Protein 1ZNM (pdb70)

Secondary structure (DSSP, 8-state):
------------SHHHHHHHHHHHH-

GO terms:
  GO:0000981 DNA-binding transcription factor activity, RNA polymerase II-specific (F, IDA)
  GO:0006357 regulation of transcription by RNA polymerase II (P, IDA)
  GO:0005634 nucleus (C, IMP)
  GO:0010629 negative regulation of gene expression (P, IMP)
  GO:1990837 sequence-specific double-stranded DNA binding (F, IDA)
  GO:0000976 transcription cis-regulatory region binding (F, IDA)
  GO:0003677 DNA binding (F, IDA)
  GO:0003723 RNA binding (F, IDA)
  GO:0000122 negative regulation of transcription by RNA polymerase II (P, IDA)
  GO:0005634 nucleus (C, IDA)
  GO:0000400 four-way junction DNA binding (F, IDA)
  GO:0031011 Ino80 complex (C, IDA)
  GO:0016363 nuclear matrix (C, EXP)
  GO:0034644 cellular response to UV (P, IMP)
  GO:0010225 response to UV-C (P, IMP)
  GO:0006974 DNA damage response (P, IMP)
  GO:0000724 double-strand break repair via homologous recombination (P, IMP)
  GO:0005515 protein binding (F, IPI)
  GO:0000987 cis-regulatory region sequence-specific DNA binding (F, IMP)
  GO:0046332 SMAD binding (F, IMP)

Organism: Homo sapiens (NCBI:txid9606)

Solvent-accessible surface area: 2403 Å² total

Foldseek 3Di:
DWADQVCRGGADDVVSVCVPCVVVVD

InterPro domains:
  IPR013087 Zinc finger C2H2-type [PF00096] (298-320)
  IPR013087 Zinc finger C2H2-type [PF00096] (325-347)
  IPR013087 Zinc finger C2H2-type [PF00096] (353-377)
  IPR013087 Zinc finger C2H2-type [PF00096] (383-407)
  IPR013087 Zinc finger C2H2-type [PS00028] (327-347)
  IPR013087 Zinc finger C2H2-type [PS00028] (355-377)
  IPR013087 Zinc finger C2H2-type [PS00028] (385-407)
  IPR013087 Zinc finger C2H2-type [PS50157] (296-320)
  IPR013087 Zinc finger C2H2-type [PS50157] (325-352)
  IPR013087 Zinc finger C2H2-type [PS50157] (353-382)
  IPR013087 Zinc finger C2H2-type [PS50157] (383-412)
  IPR013087 Zinc finger C2H2-type [SM00355] (296-320)
  IPR013087 Zinc finger C2H2-type [SM00355] (325-347)
  IPR013087 Zinc finger C2H2-type [SM00355] (353-377)
  IPR013087 Zinc finger C2H2-type [SM00355] (383-407)
  IPR017114 C2H2-type Zinc finger protein, YY1-like [PIRSF037113] (1-414)
  IPR036236 Zinc finger C2H2 superfamily [SSF57667] (295-322)
  IPR036236 Zinc finger C2H2 superfamily [SSF57667] (333-388)
  IPR036236 Zinc finger C2H2 superfamily [SSF57667] (377-411)

Sequence (26 aa):
FQCTFCCGKRFSLDFNLKTHVKIHTGFQCTFCCGKRFSLDFNLKTHVKIHTGFQCTFCCGKRFSLDFNLKTHVKIHTGFQCTFCCGKRFSLDFNLKTHVKIHTGFQCTFCCGKRFSLDFNLKTHVKIHTGFQCTFCCGKRFSLDFNLKTHVKIHTGFQCTFCCGKRFSLDFNLKTHVKIHTGFQCTFCCGKRFSLDFNLKTHVKIHTGFQCTFCCGKRFSLDFNLKTHVKIHTGFQCTFCCGKRFSLDFNLKTHVKIHTGFQCTFCCGKRFSLDFNLKTHVKIHTGFQCTFCCGKRFSLDFNLKTHVKIHTGFQCTFCCGKRFSLDFNLKTHVKIHTGFQCTFCCGKRFSLDFNLKTHVKIHTGFQCTFCCGKRFSLDFNLKTHVKIHTGFQCTFCCGKRFSLDFNLKTHVKIHTGFQCTFCCGKRFSLDFNLKTHVKIHTGFQCTFCCGKRFSLDFNLKTHVKIHTGFQCTFCCGKRFSLDFNLKTHVKIHTGFQCTFCCGKRFSLDFNLKTHVKIHTGFQCTFCCGKRFSLDFNLKTHVKIHTGFQCTFCCGKRFSLDFNLKTHVKIHTGFQCTFCCGKRFSLDFNLKTHVKIHTGFQCTFCCGKRFSLDFNLKTHVKIHTGFQCTFCCGKRFSLDFNLKTHVKIHTGFQCTFCCGKRFSLDFNLKTHVKIHTGFQCTFCCGKRFSLDFNLKTHVKIHTGFQCTFCCGKRFSLDFNLKTHVKIHTGFQCTFCCGKRFSLDFNLKTHVKIHTGFQCTFCCGKRFSLDFNLKTHVKIHTGFQCTFCCGKRFSLDFNLKTHVKIHTGFQCTFCCGKRFSLDFNLKTHVKIHTGFQCTFCCGKRFSLDFNLKTHVKIHTGFQCTFCCGKRFSLDFNLKTHVKIHTG

Nearest PDB structures (foldseek):
  1znm-assembly1_A  TM=1.030E+00  e=2.535E-03  unclassified
  1znm-assembly1_A  TM=1.032E+00  e=1.482E-03  unclassified
  1znm-assembly1_A  TM=9.933E-01  e=8.816E-04  unclassified
  1y0j-assembly1_B  TM=4.451E-01  e=3.698E+00  Drosophila melanogaster
  1znm-assembly1_A  TM=1.030E+00  e=2.119E-03  unclassified

Structure (mmCIF, N/CA/C/O backbone):
data_1ZNM
#
_entry.id   1ZNM
#
_cell.length_a   1.000
_cell.length_b   1.000
_cell.length_c   1.000
_cell.angle_alpha   90.00
_cell.angle_beta   90.00
_cell.angle_gamma   90.00
#
_symmetry.space_group_name_H-M   'P 1'
#
loop_
_entity.id
_entity.type
_entity.pdbx_description
1 polymer YY1
2 non-polymer 'ZINC ION'
#
loop_
_atom_site.group_PDB
_atom_site.id
_atom_site.type_symbol
_atom_site.label_atom_id
_atom_site.label_alt_id
_atom_site.label_comp_id
_atom_site.label_asym_id
_atom_site.label_entity_id
_atom_site.label_seq_id
_atom_site.pdbx_PDB_ins_code
_atom_site.Cartn_x
_atom_site.Cartn_y
_atom_site.Cartn_z
_atom_site.occupancy
_atom_site.B_iso_or_equiv
_atom_site.auth_seq_id
_atom_site.auth_comp_id
_atom_site.auth_asym_id
_atom_site.auth_atom_id
_atom_site.pdbx_PDB_model_num
ATOM 1 N N . PHE A 1 2 ? 17.818 -4.007 -4.135 1.00 0.00 2 PHE A N 1
ATOM 2 C CA . PHE A 1 2 ? 16.705 -3.876 -3.151 1.00 0.00 2 PHE A CA 1
ATOM 3 C C . PHE A 1 2 ? 16.122 -2.453 -3.184 1.00 0.00 2 PHE A C 1
ATOM 4 O O . PHE A 1 2 ? 15.494 -2.054 -4.145 1.00 0.00 2 PHE A O 1
ATOM 20 N N . GLN A 1 3 ? 16.326 -1.685 -2.141 1.00 0.00 3 GLN A N 1
ATOM 21 C CA . GLN A 1 3 ? 15.787 -0.297 -2.111 1.00 0.00 3 GLN A CA 1
ATOM 22 C C . GLN A 1 3 ? 16.197 0.388 -0.803 1.00 0.00 3 GLN A C 1
ATOM 23 O O . GLN A 1 3 ? 16.361 -0.255 0.214 1.00 0.00 3 GLN A O 1
ATOM 37 N N . CYS A 1 4 ? 16.353 1.683 -0.809 1.00 0.00 4 CYS A N 1
ATOM 38 C CA . CYS A 1 4 ? 16.737 2.383 0.451 1.00 0.00 4 CYS A CA 1
ATOM 39 C C . CYS A 1 4 ? 15.491 2.919 1.160 1.00 0.00 4 CYS A C 1
ATOM 40 O O . CYS A 1 4 ? 14.426 3.014 0.583 1.00 0.00 4 CYS A O 1
ATOM 47 N N . THR A 1 5 ? 15.623 3.281 2.405 1.00 0.00 5 THR A N 1
ATOM 48 C CA . THR A 1 5 ? 14.460 3.826 3.158 1.00 0.00 5 THR A CA 1
ATOM 49 C C . THR A 1 5 ? 14.956 4.525 4.422 1.00 0.00 5 THR A C 1
ATOM 50 O O . THR A 1 5 ? 14.368 4.421 5.480 1.00 0.00 5 THR A O 1
ATOM 61 N N . PHE A 1 6 ? 16.050 5.225 4.315 1.00 0.00 6 PHE A N 1
ATOM 62 C CA . PHE A 1 6 ? 16.612 5.923 5.502 1.00 0.00 6 PHE A CA 1
ATOM 63 C C . PHE A 1 6 ? 16.884 7.397 5.201 1.00 0.00 6 PHE A C 1
ATOM 64 O O . PHE A 1 6 ? 17.237 7.765 4.098 1.00 0.00 6 PHE A O 1
ATOM 95 N N . CYS A 1 8 ? 17.060 11.199 4.120 1.00 0.00 8 CYS A N 1
ATOM 96 C CA . CYS A 1 8 ? 16.531 11.741 2.828 1.00 0.00 8 CYS A CA 1
ATOM 97 C C . CYS A 1 8 ? 17.264 11.068 1.665 1.00 0.00 8 CYS A C 1
ATOM 98 O O . CYS A 1 8 ? 17.014 11.350 0.510 1.00 0.00 8 CYS A O 1
ATOM 104 N N . CYS A 1 9 ? 18.163 10.165 1.968 1.00 0.00 9 CYS A N 1
ATOM 105 C CA . CYS A 1 9 ? 18.907 9.458 0.892 1.00 0.00 9 CYS A CA 1
ATOM 106 C C . CYS A 1 9 ? 17.933 8.590 0.105 1.00 0.00 9 CYS A C 1
ATOM 107 O O . CYS A 1 9 ? 17.756 8.758 -1.086 1.00 0.00 9 CYS A O 1
ATOM 114 N N . GLY A 1 10 ? 17.298 7.669 0.774 1.00 0.00 10 GLY A N 1
ATOM 115 C CA . GLY A 1 10 ? 16.321 6.777 0.082 1.00 0.00 10 GLY A CA 1
ATOM 116 C C . GLY A 1 10 ? 16.845 6.403 -1.309 1.00 0.00 10 GLY A C 1
ATOM 117 O O . GLY A 1 10 ? 16.145 6.513 -2.296 1.00 0.00 10 GLY A O 1
ATOM 121 N N . LYS A 1 11 ? 18.070 5.954 -1.396 1.00 0.00 11 LYS A N 1
ATOM 122 C CA . LYS A 1 11 ? 18.633 5.567 -2.723 1.00 0.00 11 LYS A CA 1
ATOM 123 C C . LYS A 1 11 ? 18.022 4.245 -3.194 1.00 0.00 11 LYS A C 1
ATOM 124 O O . LYS A 1 11 ? 17.105 3.721 -2.596 1.00 0.00 11 LYS A O 1
ATOM 143 N N . ARG A 1 12 ? 18.523 3.703 -4.267 1.00 0.00 12 ARG A N 1
ATOM 144 C CA . ARG A 1 12 ? 17.972 2.415 -4.779 1.00 0.00 12 ARG A CA 1
ATOM 145 C C . ARG A 1 12 ? 19.027 1.309 -4.680 1.00 0.00 12 ARG A C 1
ATOM 146 O O . ARG A 1 12 ? 20.184 1.514 -4.988 1.00 0.00 12 ARG A O 1
ATOM 167 N N . PHE A 1 13 ? 18.637 0.137 -4.256 1.00 0.00 13 PHE A N 1
ATOM 168 C CA . PHE A 1 13 ? 19.619 -0.977 -4.144 1.00 0.00 13 PHE A CA 1
ATOM 169 C C . PHE A 1 13 ? 19.399 -1.988 -5.270 1.00 0.00 13 PHE A C 1
ATOM 170 O O . PHE A 1 13 ? 18.288 -2.214 -5.707 1.00 0.00 13 PHE A O 1
ATOM 187 N N . SER A 1 14 ? 20.449 -2.596 -5.744 1.00 0.00 14 SER A N 1
ATOM 188 C CA . SER A 1 14 ? 20.304 -3.592 -6.844 1.00 0.00 14 SER A CA 1
ATOM 189 C C . SER A 1 14 ? 20.387 -5.016 -6.285 1.00 0.00 14 SER A C 1
ATOM 190 O O . SER A 1 14 ? 19.530 -5.841 -6.533 1.00 0.00 14 SER A O 1
ATOM 198 N N . LEU A 1 15 ? 21.413 -5.310 -5.534 1.00 0.00 15 LEU A N 1
ATOM 199 C CA . LEU A 1 15 ? 21.549 -6.680 -4.961 1.00 0.00 15 LEU A CA 1
ATOM 200 C C . LEU A 1 15 ? 22.166 -6.608 -3.562 1.00 0.00 15 LEU A C 1
ATOM 201 O O . LEU A 1 15 ? 22.557 -5.555 -3.099 1.00 0.00 15 LEU A O 1
ATOM 217 N N . ASP A 1 16 ? 22.247 -7.718 -2.883 1.00 0.00 16 ASP A N 1
ATOM 218 C CA . ASP A 1 16 ? 22.829 -7.713 -1.510 1.00 0.00 16 ASP A CA 1
ATOM 219 C C . ASP A 1 16 ? 24.167 -6.967 -1.502 1.00 0.00 16 ASP A C 1
ATOM 220 O O . ASP A 1 16 ? 24.361 -6.035 -0.749 1.00 0.00 16 ASP A O 1
ATOM 229 N N . PHE A 1 17 ? 25.092 -7.356 -2.333 1.00 0.00 17 PHE A N 1
ATOM 230 C CA . PHE A 1 17 ? 26.398 -6.642 -2.350 1.00 0.00 17 PHE A CA 1
ATOM 231 C C . PHE A 1 17 ? 26.152 -5.134 -2.403 1.00 0.00 17 PHE A C 1
ATOM 232 O O . PHE A 1 17 ? 26.612 -4.390 -1.560 1.00 0.00 17 PHE A O 1
ATOM 249 N N . ASN A 1 18 ? 25.413 -4.680 -3.377 1.00 0.00 18 ASN A N 1
ATOM 250 C CA . ASN A 1 18 ? 25.121 -3.222 -3.469 1.00 0.00 18 ASN A CA 1
ATOM 251 C C . ASN A 1 18 ? 24.151 -2.829 -2.353 1.00 0.00 18 ASN A C 1
ATOM 252 O O . ASN A 1 18 ? 23.964 -1.666 -2.055 1.00 0.00 18 ASN A O 1
ATOM 263 N N . LEU A 1 19 ? 23.535 -3.800 -1.732 1.00 0.00 19 LEU A N 1
ATOM 264 C CA . LEU A 1 19 ? 22.578 -3.501 -0.630 1.00 0.00 19 LEU A CA 1
ATOM 265 C C . LEU A 1 19 ? 23.335 -3.013 0.605 1.00 0.00 19 LEU A C 1
ATOM 266 O O . LEU A 1 19 ? 23.067 -1.951 1.130 1.00 0.00 19 LEU A O 1
ATOM 282 N N . LYS A 1 20 ? 24.281 -3.783 1.073 1.00 0.00 20 LYS A N 1
ATOM 283 C CA . LYS A 1 20 ? 25.051 -3.359 2.276 1.00 0.00 20 LYS A CA 1
ATOM 284 C C . LYS A 1 20 ? 26.123 -2.348 1.873 1.00 0.00 20 LYS A C 1
ATOM 285 O O . LYS A 1 20 ? 26.445 -1.442 2.615 1.00 0.00 20 LYS A O 1
ATOM 304 N N . THR A 1 21 ? 26.665 -2.486 0.696 1.00 0.00 21 THR A N 1
ATOM 305 C CA . THR A 1 21 ? 27.697 -1.525 0.242 1.00 0.00 21 THR A CA 1
ATOM 306 C C . THR A 1 21 ? 27.115 -0.110 0.296 1.00 0.00 21 THR A C 1
ATOM 307 O O . THR A 1 21 ? 27.832 0.871 0.296 1.00 0.00 21 THR A O 1
ATOM 318 N N . HIS A 1 22 ? 25.814 -0.004 0.343 1.00 0.00 22 HIS A N 1
ATOM 319 C CA . HIS A 1 22 ? 25.178 1.341 0.400 1.00 0.00 22 HIS A CA 1
ATOM 320 C C . HIS A 1 22 ? 24.663 1.636 1.808 1.00 0.00 22 HIS A C 1
ATOM 321 O O . HIS A 1 22 ? 25.201 2.457 2.520 1.00 0.00 22 HIS A O 1
ATOM 335 N N . VAL A 1 23 ? 23.605 0.986 2.204 1.00 0.00 23 VAL A N 1
ATOM 336 C CA . VAL A 1 23 ? 23.034 1.250 3.554 1.00 0.00 23 VAL A CA 1
ATOM 337 C C . VAL A 1 23 ? 24.141 1.310 4.613 1.00 0.00 23 VAL A C 1
ATOM 338 O O . VAL A 1 23 ? 23.968 1.887 5.668 1.00 0.00 23 VAL A O 1
ATOM 351 N N . LYS A 1 24 ? 25.276 0.722 4.344 1.00 0.00 24 LYS A N 1
ATOM 352 C CA . LYS A 1 24 ? 26.389 0.751 5.338 1.00 0.00 24 LYS A CA 1
ATOM 353 C C . LYS A 1 24 ? 26.499 2.133 5.991 1.00 0.00 24 LYS A C 1
ATOM 354 O O . LYS A 1 24 ? 26.824 2.246 7.153 1.00 0.00 24 LYS A O 1
ATOM 373 N N . ILE A 1 25 ? 26.231 3.187 5.264 1.00 0.00 25 ILE A N 1
ATOM 374 C CA . ILE A 1 25 ? 26.324 4.548 5.878 1.00 0.00 25 ILE A CA 1
ATOM 375 C C . ILE A 1 25 ? 25.240 4.701 6.941 1.00 0.00 25 ILE A C 1
ATOM 376 O O . ILE A 1 25 ? 25.520 4.910 8.104 1.00 0.00 25 ILE A O 1
ATOM 392 N N . HIS A 1 26 ? 24.001 4.580 6.552 1.00 0.00 26 HIS A N 1
ATOM 393 C CA . HIS A 1 26 ? 22.903 4.701 7.551 1.00 0.00 26 HIS A CA 1
ATOM 394 C C . HIS A 1 26 ? 23.258 3.853 8.766 1.00 0.00 26 HIS A C 1
ATOM 395 O O . HIS A 1 26 ? 22.835 4.118 9.874 1.00 0.00 26 HIS A O 1
ATOM 409 N N . THR A 1 27 ? 24.052 2.839 8.561 1.00 0.00 27 THR A N 1
ATOM 410 C CA . THR A 1 27 ? 24.462 1.974 9.694 1.00 0.00 27 THR A CA 1
ATOM 411 C C . THR A 1 27 ? 25.840 2.410 10.198 1.00 0.00 27 THR A C 1
ATOM 412 O O . THR A 1 27 ? 26.224 2.122 11.313 1.00 0.00 27 THR A O 1
ATOM 423 N N . GLY A 1 28 ? 26.586 3.107 9.380 1.00 0.00 28 GLY A N 1
ATOM 424 C CA . GLY A 1 28 ? 27.938 3.561 9.812 1.00 0.00 28 GLY A CA 1
ATOM 425 C C . GLY A 1 28 ? 29.005 2.894 8.943 1.00 0.00 28 GLY A C 1
ATOM 426 O O . GLY A 1 28 ? 29.798 2.141 9.485 1.00 0.00 28 GLY A O 1
ATOM 432 N N . PHE A 1 2 ? 28.430 0.823 3.922 1.00 0.00 2 PHE A N 2
ATOM 433 C CA . PHE A 1 2 ? 28.727 1.983 3.034 1.00 0.00 2 PHE A CA 2
ATOM 434 C C . PHE A 1 2 ? 27.863 3.194 3.424 1.00 0.00 2 PHE A C 2
ATOM 435 O O . PHE A 1 2 ? 28.060 3.799 4.459 1.00 0.00 2 PHE A O 2
ATOM 452 N N . GLN A 1 3 ? 26.906 3.552 2.602 1.00 0.00 3 GLN A N 2
ATOM 453 C CA . GLN A 1 3 ? 26.034 4.718 2.923 1.00 0.00 3 GLN A CA 2
ATOM 454 C C . GLN A 1 3 ? 24.986 4.895 1.821 1.00 0.00 3 GLN A C 2
ATOM 455 O O . GLN A 1 3 ? 25.220 4.562 0.677 1.00 0.00 3 GLN A O 2
ATOM 469 N N . CYS A 1 4 ? 23.840 5.428 2.142 1.00 0.00 4 CYS A N 2
ATOM 470 C CA . CYS A 1 4 ? 22.804 5.630 1.087 1.00 0.00 4 CYS A CA 2
ATOM 471 C C . CYS A 1 4 ? 22.885 7.055 0.538 1.00 0.00 4 CYS A C 2
ATOM 472 O O . CYS A 1 4 ? 23.382 7.954 1.186 1.00 0.00 4 CYS A O 2
ATOM 479 N N . THR A 1 5 ? 22.391 7.269 -0.649 1.00 0.00 5 THR A N 2
ATOM 480 C CA . THR A 1 5 ? 22.427 8.637 -1.238 1.00 0.00 5 THR A CA 2
ATOM 481 C C . THR A 1 5 ? 21.307 8.781 -2.263 1.00 0.00 5 THR A C 2
ATOM 482 O O . THR A 1 5 ? 21.461 9.409 -3.292 1.00 0.00 5 THR A O 2
ATOM 493 N N . PHE A 1 6 ? 20.181 8.190 -1.987 1.00 0.00 6 PHE A N 2
ATOM 494 C CA . PHE A 1 6 ? 19.039 8.268 -2.935 1.00 0.00 6 PHE A CA 2
ATOM 495 C C . PHE A 1 6 ? 17.770 8.736 -2.225 1.00 0.00 6 PHE A C 2
ATOM 496 O O . PHE A 1 6 ? 17.505 8.370 -1.097 1.00 0.00 6 PHE A O 2
ATOM 527 N N . CYS A 1 8 ? 14.920 10.579 -0.067 1.00 0.00 8 CYS A N 2
ATOM 528 C CA . CYS A 1 8 ? 15.074 11.091 1.322 1.00 0.00 8 CYS A CA 2
ATOM 529 C C . CYS A 1 8 ? 15.485 9.932 2.229 1.00 0.00 8 CYS A C 2
ATOM 530 O O . CYS A 1 8 ? 15.889 10.121 3.359 1.00 0.00 8 CYS A O 2
ATOM 536 N N . CYS A 1 9 ? 15.396 8.727 1.727 1.00 0.00 9 CYS A N 2
ATOM 537 C CA . CYS A 1 9 ? 15.793 7.546 2.538 1.00 0.00 9 CYS A CA 2
ATOM 538 C C . CYS A 1 9 ? 17.193 7.773 3.094 1.00 0.00 9 CYS A C 2
ATOM 539 O O . CYS A 1 9 ? 17.407 7.788 4.290 1.00 0.00 9 CYS A O 2
ATOM 546 N N . GLY A 1 10 ? 18.143 7.960 2.220 1.00 0.00 10 GLY A N 2
ATOM 547 C CA . GLY A 1 10 ? 19.547 8.197 2.669 1.00 0.00 10 GLY A CA 2
ATOM 548 C C . GLY A 1 10 ? 19.866 7.326 3.890 1.00 0.00 10 GLY A C 2
ATOM 549 O O . GLY A 1 10 ? 20.379 7.801 4.884 1.00 0.00 10 GLY A O 2
ATOM 553 N N . LYS A 1 11 ? 19.571 6.055 3.824 1.00 0.00 11 LYS A N 2
ATOM 554 C CA . LYS A 1 11 ? 19.866 5.160 4.982 1.00 0.00 11 LYS A CA 2
ATOM 555 C C . LYS A 1 11 ? 21.376 4.927 5.101 1.00 0.00 11 LYS A C 2
ATOM 556 O O . LYS A 1 11 ? 22.158 5.452 4.335 1.00 0.00 11 LYS A O 2
ATOM 575 N N . ARG A 1 12 ? 21.795 4.144 6.057 1.00 0.00 12 ARG A N 2
ATOM 576 C CA . ARG A 1 12 ? 23.255 3.884 6.218 1.00 0.00 12 ARG A CA 2
ATOM 577 C C . ARG A 1 12 ? 23.579 2.434 5.843 1.00 0.00 12 ARG A C 2
ATOM 578 O O . ARG A 1 12 ? 22.904 1.512 6.256 1.00 0.00 12 ARG A O 2
ATOM 599 N N . PHE A 1 13 ? 24.609 2.225 5.068 1.00 0.00 13 PHE A N 2
ATOM 600 C CA . PHE A 1 13 ? 24.974 0.837 4.676 1.00 0.00 13 PHE A CA 2
ATOM 601 C C . PHE A 1 13 ? 26.136 0.339 5.537 1.00 0.00 13 PHE A C 2
ATOM 602 O O . PHE A 1 13 ? 27.028 1.086 5.887 1.00 0.00 13 PHE A O 2
ATOM 619 N N . SER A 1 14 ? 26.128 -0.915 5.886 1.00 0.00 14 SER A N 2
ATOM 620 C CA . SER A 1 14 ? 27.229 -1.463 6.731 1.00 0.00 14 SER A CA 2
ATOM 621 C C . SER A 1 14 ? 28.238 -2.225 5.867 1.00 0.00 14 SER A C 2
ATOM 622 O O . SER A 1 14 ? 29.434 -2.113 6.049 1.00 0.00 14 SER A O 2
ATOM 630 N N . LEU A 1 15 ? 27.766 -3.003 4.931 1.00 0.00 15 LEU A N 2
ATOM 631 C CA . LEU A 1 15 ? 28.701 -3.773 4.061 1.00 0.00 15 LEU A CA 2
ATOM 632 C C . LEU A 1 15 ? 28.051 -4.054 2.705 1.00 0.00 15 LEU A C 2
ATOM 633 O O . LEU A 1 15 ? 26.897 -3.748 2.483 1.00 0.00 15 LEU A O 2
ATOM 649 N N . ASP A 1 16 ? 28.785 -4.633 1.795 1.00 0.00 16 ASP A N 2
ATOM 650 C CA . ASP A 1 16 ? 28.212 -4.931 0.452 1.00 0.00 16 ASP A CA 2
ATOM 651 C C . ASP A 1 16 ? 26.888 -5.682 0.601 1.00 0.00 16 ASP A C 2
ATOM 652 O O . ASP A 1 16 ? 25.883 -5.305 0.032 1.00 0.00 16 ASP A O 2
ATOM 661 N N . PHE A 1 17 ? 26.870 -6.736 1.367 1.00 0.00 17 PHE A N 2
ATOM 662 C CA . PHE A 1 17 ? 25.597 -7.487 1.545 1.00 0.00 17 PHE A CA 2
ATOM 663 C C . PHE A 1 17 ? 24.472 -6.506 1.873 1.00 0.00 17 PHE A C 2
ATOM 664 O O . PHE A 1 17 ? 23.482 -6.425 1.174 1.00 0.00 17 PHE A O 2
ATOM 681 N N . ASN A 1 18 ? 24.626 -5.744 2.921 1.00 0.00 18 ASN A N 2
ATOM 682 C CA . ASN A 1 18 ? 23.573 -4.754 3.278 1.00 0.00 18 ASN A CA 2
ATOM 683 C C . ASN A 1 18 ? 23.583 -3.617 2.256 1.00 0.00 18 ASN A C 2
ATOM 684 O O . ASN A 1 18 ? 22.639 -2.860 2.139 1.00 0.00 18 ASN A O 2
ATOM 695 N N . LEU A 1 19 ? 24.648 -3.498 1.509 1.00 0.00 19 LEU A N 2
ATOM 696 C CA . LEU A 1 19 ? 24.732 -2.420 0.484 1.00 0.00 19 LEU A CA 2
ATOM 697 C C . LEU A 1 19 ? 23.736 -2.693 -0.643 1.00 0.00 19 LEU A C 2
ATOM 698 O O . LEU A 1 19 ? 22.924 -1.856 -0.985 1.00 0.00 19 LEU A O 2
ATOM 714 N N . LYS A 1 20 ? 23.791 -3.863 -1.223 1.00 0.00 20 LYS A N 2
ATOM 715 C CA . LYS A 1 20 ? 22.844 -4.186 -2.326 1.00 0.00 20 LYS A CA 2
ATOM 716 C C . LYS A 1 20 ? 21.496 -4.605 -1.743 1.00 0.00 20 LYS A C 2
ATOM 717 O O . LYS A 1 20 ? 20.456 -4.371 -2.326 1.00 0.00 20 LYS A O 2
ATOM 736 N N . THR A 1 21 ? 21.504 -5.209 -0.587 1.00 0.00 21 THR A N 2
ATOM 737 C CA . THR A 1 21 ? 20.226 -5.624 0.040 1.00 0.00 21 THR A CA 2
ATOM 738 C C . THR A 1 21 ? 19.378 -4.379 0.314 1.00 0.00 21 THR A C 2
ATOM 739 O O . THR A 1 21 ? 18.182 -4.458 0.511 1.00 0.00 21 THR A O 2
ATOM 750 N N . HIS A 1 22 ? 19.996 -3.229 0.323 1.00 0.00 22 HIS A N 2
ATOM 751 C CA . HIS A 1 22 ? 19.233 -1.977 0.579 1.00 0.00 22 HIS A CA 2
ATOM 752 C C . HIS A 1 22 ? 18.970 -1.230 -0.728 1.00 0.00 22 HIS A C 2
ATOM 753 O O . HIS A 1 22 ? 17.850 -1.136 -1.184 1.00 0.00 22 HIS A O 2
ATOM 767 N N . VAL A 1 23 ? 19.993 -0.691 -1.335 1.00 0.00 23 VAL A N 2
ATOM 768 C CA . VAL A 1 23 ? 19.781 0.057 -2.611 1.00 0.00 23 VAL A CA 2
ATOM 769 C C . VAL A 1 23 ? 18.819 -0.710 -3.526 1.00 0.00 23 VAL A C 2
ATOM 770 O O . VAL A 1 23 ? 18.173 -0.137 -4.380 1.00 0.00 23 VAL A O 2
ATOM 783 N N . LYS A 1 24 ? 18.717 -2.002 -3.355 1.00 0.00 24 LYS A N 2
ATOM 784 C CA . LYS A 1 24 ? 17.796 -2.802 -4.215 1.00 0.00 24 LYS A CA 2
ATOM 785 C C . LYS A 1 24 ? 16.455 -2.083 -4.394 1.00 0.00 24 LYS A C 2
ATOM 786 O O . LYS A 1 24 ? 15.755 -2.308 -5.358 1.00 0.00 24 LYS A O 2
ATOM 805 N N . ILE A 1 25 ? 16.089 -1.218 -3.487 1.00 0.00 25 ILE A N 2
ATOM 806 C CA . ILE A 1 25 ? 14.794 -0.493 -3.648 1.00 0.00 25 ILE A CA 2
ATOM 807 C C . ILE A 1 25 ? 14.984 0.659 -4.629 1.00 0.00 25 ILE A C 2
ATOM 808 O O . ILE A 1 25 ? 14.322 0.742 -5.644 1.00 0.00 25 ILE A O 2
ATOM 824 N N . HIS A 1 26 ? 15.902 1.539 -4.342 1.00 0.00 26 HIS A N 2
ATOM 825 C CA . HIS A 1 26 ? 16.152 2.673 -5.272 1.00 0.00 26 HIS A CA 2
ATOM 826 C C . HIS A 1 26 ? 16.398 2.108 -6.668 1.00 0.00 26 HIS A C 2
ATOM 827 O O . HIS A 1 26 ? 16.217 2.776 -7.667 1.00 0.00 26 HIS A O 2
ATOM 841 N N . THR A 1 27 ? 16.795 0.867 -6.734 1.00 0.00 27 THR A N 2
ATOM 842 C CA . THR A 1 27 ? 17.040 0.230 -8.053 1.00 0.00 27 THR A CA 2
ATOM 843 C C . THR A 1 27 ? 15.941 -0.797 -8.336 1.00 0.00 27 THR A C 2
ATOM 844 O O . THR A 1 27 ? 15.805 -1.289 -9.439 1.00 0.00 27 THR A O 2
ATOM 855 N N . GLY A 1 28 ? 15.153 -1.124 -7.344 1.00 0.00 28 GLY A N 2
ATOM 856 C CA . GLY A 1 28 ? 14.064 -2.118 -7.557 1.00 0.00 28 GLY A CA 2
ATOM 857 C C . GLY A 1 28 ? 12.851 -1.423 -8.177 1.00 0.00 28 GLY A C 2
ATOM 858 O O . GLY A 1 28 ? 11.814 -1.397 -7.534 1.00 0.00 28 GLY A O 2
ATOM 864 N N . PHE A 1 2 ? 28.291 0.806 -3.052 1.00 0.00 2 PHE A N 3
ATOM 865 C CA . PHE A 1 2 ? 27.589 0.191 -4.214 1.00 0.00 2 PHE A CA 3
ATOM 866 C C . PHE A 1 2 ? 26.585 1.185 -4.823 1.00 0.00 2 PHE A C 3
ATOM 867 O O . PHE A 1 2 ? 26.964 2.168 -5.429 1.00 0.00 2 PHE A O 3
ATOM 884 N N . GLN A 1 3 ? 25.307 0.939 -4.666 1.00 0.00 3 GLN A N 3
ATOM 885 C CA . GLN A 1 3 ? 24.286 1.867 -5.233 1.00 0.00 3 GLN A CA 3
ATOM 886 C C . GLN A 1 3 ? 22.881 1.370 -4.876 1.00 0.00 3 GLN A C 3
ATOM 887 O O . GLN A 1 3 ? 22.662 0.187 -4.707 1.00 0.00 3 GLN A O 3
ATOM 901 N N . CYS A 1 4 ? 21.924 2.250 -4.771 1.00 0.00 4 CYS A N 3
ATOM 902 C CA . CYS A 1 4 ? 20.542 1.796 -4.440 1.00 0.00 4 CYS A CA 3
ATOM 903 C C . CYS A 1 4 ? 19.722 1.617 -5.719 1.00 0.00 4 CYS A C 3
ATOM 904 O O . CYS A 1 4 ? 20.081 2.101 -6.774 1.00 0.00 4 CYS A O 3
ATOM 911 N N . THR A 1 5 ? 18.616 0.934 -5.625 1.00 0.00 5 THR A N 3
ATOM 912 C CA . THR A 1 5 ? 17.757 0.728 -6.825 1.00 0.00 5 THR A CA 3
ATOM 913 C C . THR A 1 5 ? 16.357 0.311 -6.381 1.00 0.00 5 THR A C 3
ATOM 914 O O . THR A 1 5 ? 15.704 -0.498 -7.009 1.00 0.00 5 THR A O 3
ATOM 925 N N . PHE A 1 6 ? 15.904 0.857 -5.290 1.00 0.00 6 PHE A N 3
ATOM 926 C CA . PHE A 1 6 ? 14.556 0.502 -4.774 1.00 0.00 6 PHE A CA 3
ATOM 927 C C . PHE A 1 6 ? 13.726 1.757 -4.509 1.00 0.00 6 PHE A C 3
ATOM 928 O O . PHE A 1 6 ? 14.236 2.775 -4.087 1.00 0.00 6 PHE A O 3
ATOM 959 N N . CYS A 1 8 ? 11.704 5.258 -4.615 1.00 0.00 8 CYS A N 3
ATOM 960 C CA . CYS A 1 8 ? 12.234 6.543 -5.140 1.00 0.00 8 CYS A CA 3
ATOM 961 C C . CYS A 1 8 ? 13.525 6.882 -4.394 1.00 0.00 8 CYS A C 3
ATOM 962 O O . CYS A 1 8 ? 14.264 7.769 -4.772 1.00 0.00 8 CYS A O 3
ATOM 968 N N . CYS A 1 9 ? 13.805 6.163 -3.336 1.00 0.00 9 CYS A N 3
ATOM 969 C CA . CYS A 1 9 ? 15.048 6.418 -2.564 1.00 0.00 9 CYS A CA 3
ATOM 970 C C . CYS A 1 9 ? 16.243 6.361 -3.507 1.00 0.00 9 CYS A C 3
ATOM 971 O O . CYS A 1 9 ? 16.961 7.326 -3.680 1.00 0.00 9 CYS A O 3
ATOM 978 N N . GLY A 1 10 ? 16.446 5.228 -4.123 1.00 0.00 10 GLY A N 3
ATOM 979 C CA . GLY A 1 10 ? 17.590 5.079 -5.072 1.00 0.00 10 GLY A CA 3
ATOM 980 C C . GLY A 1 10 ? 18.813 5.839 -4.546 1.00 0.00 10 GLY A C 3
ATOM 981 O O . GLY A 1 10 ? 19.450 6.582 -5.266 1.00 0.00 10 GLY A O 3
ATOM 985 N N . LYS A 1 11 ? 19.148 5.658 -3.296 1.00 0.00 11 LYS A N 3
ATOM 986 C CA . LYS A 1 11 ? 20.331 6.369 -2.728 1.00 0.00 11 LYS A CA 3
ATOM 987 C C . LYS A 1 11 ? 21.630 5.752 -3.253 1.00 0.00 11 LYS A C 3
ATOM 988 O O . LYS A 1 11 ? 21.623 4.892 -4.110 1.00 0.00 11 LYS A O 3
ATOM 1007 N N . ARG A 1 12 ? 22.747 6.188 -2.745 1.00 0.00 12 ARG A N 3
ATOM 1008 C CA . ARG A 1 12 ? 24.049 5.629 -3.212 1.00 0.00 12 ARG A CA 3
ATOM 1009 C C . ARG A 1 12 ? 24.711 4.826 -2.089 1.00 0.00 12 ARG A C 3
ATOM 1010 O O . ARG A 1 12 ? 24.648 5.192 -0.932 1.00 0.00 12 ARG A O 3
ATOM 1031 N N . PHE A 1 13 ? 25.348 3.734 -2.418 1.00 0.00 13 PHE A N 3
ATOM 1032 C CA . PHE A 1 13 ? 26.012 2.916 -1.365 1.00 0.00 13 PHE A CA 3
ATOM 1033 C C . PHE A 1 13 ? 27.532 3.049 -1.470 1.00 0.00 13 PHE A C 3
ATOM 1034 O O . PHE A 1 13 ? 28.083 3.171 -2.546 1.00 0.00 13 PHE A O 3
ATOM 1051 N N . SER A 1 14 ? 28.213 3.025 -0.360 1.00 0.00 14 SER A N 3
ATOM 1052 C CA . SER A 1 14 ? 29.699 3.145 -0.391 1.00 0.00 14 SER A CA 3
ATOM 1053 C C . SER A 1 14 ? 30.334 1.752 -0.391 1.00 0.00 14 SER A C 3
ATOM 1054 O O . SER A 1 14 ? 30.985 1.355 -1.338 1.00 0.00 14 SER A O 3
ATOM 1062 N N . LEU A 1 15 ? 30.144 1.006 0.662 1.00 0.00 15 LEU A N 3
ATOM 1063 C CA . LEU A 1 15 ? 30.730 -0.364 0.723 1.00 0.00 15 LEU A CA 3
ATOM 1064 C C . LEU A 1 15 ? 29.697 -1.349 1.276 1.00 0.00 15 LEU A C 3
ATOM 1065 O O . LEU A 1 15 ? 28.574 -0.987 1.565 1.00 0.00 15 LEU A O 3
ATOM 1081 N N . ASP A 1 16 ? 30.064 -2.592 1.420 1.00 0.00 16 ASP A N 3
ATOM 1082 C CA . ASP A 1 16 ? 29.099 -3.600 1.946 1.00 0.00 16 ASP A CA 3
ATOM 1083 C C . ASP A 1 16 ? 28.483 -3.111 3.261 1.00 0.00 16 ASP A C 3
ATOM 1084 O O . ASP A 1 16 ? 27.279 -3.046 3.403 1.00 0.00 16 ASP A O 3
ATOM 1093 N N . PHE A 1 17 ? 29.288 -2.760 4.223 1.00 0.00 17 PHE A N 3
ATOM 1094 C CA . PHE A 1 17 ? 28.717 -2.273 5.509 1.00 0.00 17 PHE A CA 3
ATOM 1095 C C . PHE A 1 17 ? 27.611 -1.257 5.222 1.00 0.00 17 PHE A C 3
ATOM 1096 O O . PHE A 1 17 ? 26.475 -1.433 5.615 1.00 0.00 17 PHE A O 3
ATOM 1113 N N . ASN A 1 18 ? 27.930 -0.204 4.522 1.00 0.00 18 ASN A N 3
ATOM 1114 C CA . ASN A 1 18 ? 26.890 0.810 4.194 1.00 0.00 18 ASN A CA 3
ATOM 1115 C C . ASN A 1 18 ? 25.896 0.210 3.198 1.00 0.00 18 ASN A C 3
ATOM 1116 O O . ASN A 1 18 ? 24.793 0.694 3.034 1.00 0.00 18 ASN A O 3
ATOM 1127 N N . LEU A 1 19 ? 26.281 -0.849 2.537 1.00 0.00 19 LEU A N 3
ATOM 1128 C CA . LEU A 1 19 ? 25.363 -1.494 1.554 1.00 0.00 19 LEU A CA 3
ATOM 1129 C C . LEU A 1 19 ? 24.168 -2.106 2.284 1.00 0.00 19 LEU A C 3
ATOM 1130 O O . LEU A 1 19 ? 23.028 -1.807 1.990 1.00 0.00 19 LEU A O 3
ATOM 1146 N N . LYS A 1 20 ? 24.421 -2.959 3.240 1.00 0.00 20 LYS A N 3
ATOM 1147 C CA . LYS A 1 20 ? 23.296 -3.584 3.990 1.00 0.00 20 LYS A CA 3
ATOM 1148 C C . LYS A 1 20 ? 22.763 -2.598 5.026 1.00 0.00 20 LYS A C 3
ATOM 1149 O O . LYS A 1 20 ? 21.592 -2.594 5.351 1.00 0.00 20 LYS A O 3
ATOM 1168 N N . THR A 1 21 ? 23.612 -1.750 5.537 1.00 0.00 21 THR A N 3
ATOM 1169 C CA . THR A 1 21 ? 23.156 -0.754 6.536 1.00 0.00 21 THR A CA 3
ATOM 1170 C C . THR A 1 21 ? 22.090 0.140 5.898 1.00 0.00 21 THR A C 3
ATOM 1171 O O . THR A 1 21 ? 21.337 0.810 6.577 1.00 0.00 21 THR A O 3
ATOM 1182 N N . HIS A 1 22 ? 22.022 0.151 4.594 1.00 0.00 22 HIS A N 3
ATOM 1183 C CA . HIS A 1 22 ? 21.005 0.996 3.910 1.00 0.00 22 HIS A CA 3
ATOM 1184 C C . HIS A 1 22 ? 19.854 0.136 3.390 1.00 0.00 22 HIS A C 3
ATOM 1185 O O . HIS A 1 22 ? 18.748 0.203 3.883 1.00 0.00 22 HIS A O 3
ATOM 1199 N N . VAL A 1 23 ? 20.100 -0.671 2.392 1.00 0.00 23 VAL A N 3
ATOM 1200 C CA . VAL A 1 23 ? 19.001 -1.522 1.847 1.00 0.00 23 VAL A CA 3
ATOM 1201 C C . VAL A 1 23 ? 18.183 -2.137 2.990 1.00 0.00 23 VAL A C 3
ATOM 1202 O O . VAL A 1 23 ? 17.033 -2.489 2.821 1.00 0.00 23 VAL A O 3
ATOM 1215 N N . LYS A 1 24 ? 18.766 -2.266 4.153 1.00 0.00 24 LYS A N 3
ATOM 1216 C CA . LYS A 1 24 ? 18.021 -2.855 5.304 1.00 0.00 24 LYS A CA 3
ATOM 1217 C C . LYS A 1 24 ? 16.608 -2.270 5.396 1.00 0.00 24 LYS A C 3
ATOM 1218 O O . LYS A 1 24 ? 15.722 -2.875 5.961 1.00 0.00 24 LYS A O 3
ATOM 1237 N N . ILE A 1 25 ? 16.379 -1.108 4.844 1.00 0.00 25 ILE A N 3
ATOM 1238 C CA . ILE A 1 25 ? 15.005 -0.525 4.907 1.00 0.00 25 ILE A CA 3
ATOM 1239 C C . ILE A 1 25 ? 14.138 -1.173 3.834 1.00 0.00 25 ILE A C 3
ATOM 1240 O O . ILE A 1 25 ? 13.118 -1.769 4.118 1.00 0.00 25 ILE A O 3
ATOM 1256 N N . HIS A 1 26 ? 14.550 -1.079 2.601 1.00 0.00 26 HIS A N 3
ATOM 1257 C CA . HIS A 1 26 ? 13.760 -1.711 1.510 1.00 0.00 26 HIS A CA 3
ATOM 1258 C C . HIS A 1 26 ? 13.523 -3.174 1.869 1.00 0.00 26 HIS A C 3
ATOM 1259 O O . HIS A 1 26 ? 12.593 -3.802 1.405 1.00 0.00 26 HIS A O 3
ATOM 1273 N N . THR A 1 27 ? 14.360 -3.711 2.713 1.00 0.00 27 THR A N 3
ATOM 1274 C CA . THR A 1 27 ? 14.193 -5.125 3.134 1.00 0.00 27 THR A CA 3
ATOM 1275 C C . THR A 1 27 ? 13.709 -5.171 4.586 1.00 0.00 27 THR A C 3
ATOM 1276 O O . THR A 1 27 ? 13.290 -6.200 5.079 1.00 0.00 27 THR A O 3
ATOM 1287 N N . GLY A 1 28 ? 13.764 -4.060 5.274 1.00 0.00 28 GLY A N 3
ATOM 1288 C CA . GLY A 1 28 ? 13.308 -4.041 6.692 1.00 0.00 28 GLY A CA 3
ATOM 1289 C C . GLY A 1 28 ? 11.795 -4.261 6.746 1.00 0.00 28 GLY A C 3
ATOM 1290 O O . GLY A 1 28 ? 11.386 -5.317 7.199 1.00 0.00 28 GLY A O 3
ATOM 1296 N N . PHE A 1 2 ? 25.401 -5.608 2.599 1.00 0.00 2 PHE A N 4
ATOM 1297 C CA . PHE A 1 2 ? 26.481 -5.246 1.637 1.00 0.00 2 PHE A CA 4
ATOM 1298 C C . PHE A 1 2 ? 27.206 -3.971 2.097 1.00 0.00 2 PHE A C 4
ATOM 1299 O O . PHE A 1 2 ? 27.987 -3.993 3.026 1.00 0.00 2 PHE A O 4
ATOM 1316 N N . GLN A 1 3 ? 26.950 -2.859 1.452 1.00 0.00 3 GLN A N 4
ATOM 1317 C CA . GLN A 1 3 ? 27.618 -1.586 1.849 1.00 0.00 3 GLN A CA 4
ATOM 1318 C C . GLN A 1 3 ? 27.118 -0.444 0.958 1.00 0.00 3 GLN A C 4
ATOM 1319 O O . GLN A 1 3 ? 26.767 -0.654 -0.186 1.00 0.00 3 GLN A O 4
ATOM 1333 N N . CYS A 1 4 ? 27.093 0.760 1.457 1.00 0.00 4 CYS A N 4
ATOM 1334 C CA . CYS A 1 4 ? 26.626 1.894 0.608 1.00 0.00 4 CYS A CA 4
ATOM 1335 C C . CYS A 1 4 ? 27.823 2.592 -0.041 1.00 0.00 4 CYS A C 4
ATOM 1336 O O . CYS A 1 4 ? 28.870 2.737 0.559 1.00 0.00 4 CYS A O 4
ATOM 1343 N N . THR A 1 5 ? 27.675 3.035 -1.258 1.00 0.00 5 THR A N 4
ATOM 1344 C CA . THR A 1 5 ? 28.801 3.734 -1.940 1.00 0.00 5 THR A CA 4
ATOM 1345 C C . THR A 1 5 ? 28.260 4.907 -2.754 1.00 0.00 5 THR A C 4
ATOM 1346 O O . THR A 1 5 ? 28.708 5.181 -3.850 1.00 0.00 5 THR A O 4
ATOM 1357 N N . PHE A 1 6 ? 27.289 5.593 -2.224 1.00 0.00 6 PHE A N 4
ATOM 1358 C CA . PHE A 1 6 ? 26.697 6.743 -2.956 1.00 0.00 6 PHE A CA 4
ATOM 1359 C C . PHE A 1 6 ? 26.676 7.997 -2.082 1.00 0.00 6 PHE A C 4
ATOM 1360 O O . PHE A 1 6 ? 26.496 7.930 -0.882 1.00 0.00 6 PHE A O 4
ATOM 1391 N N . CYS A 1 8 ? 27.305 11.122 0.342 1.00 0.00 8 CYS A N 4
ATOM 1392 C CA . CYS A 1 8 ? 28.034 11.064 1.638 1.00 0.00 8 CYS A CA 4
ATOM 1393 C C . CYS A 1 8 ? 27.306 10.094 2.568 1.00 0.00 8 CYS A C 4
ATOM 1394 O O . CYS A 1 8 ? 27.819 9.688 3.592 1.00 0.00 8 CYS A O 4
ATOM 1400 N N . CYS A 1 9 ? 26.110 9.707 2.201 1.00 0.00 9 CYS A N 4
ATOM 1401 C CA . CYS A 1 9 ? 25.342 8.751 3.040 1.00 0.00 9 CYS A CA 4
ATOM 1402 C C . CYS A 1 9 ? 26.227 7.551 3.359 1.00 0.00 9 CYS A C 4
ATOM 1403 O O . CYS A 1 9 ? 26.478 7.236 4.505 1.00 0.00 9 CYS A O 4
ATOM 1410 N N . GLY A 1 10 ? 26.707 6.894 2.340 1.00 0.00 10 GLY A N 4
ATOM 1411 C CA . GLY A 1 10 ? 27.592 5.709 2.553 1.00 0.00 10 GLY A CA 4
ATOM 1412 C C . GLY A 1 10 ? 27.111 4.900 3.763 1.00 0.00 10 GLY A C 4
ATOM 1413 O O . GLY A 1 10 ? 27.879 4.575 4.647 1.00 0.00 10 GLY A O 4
ATOM 1417 N N . LYS A 1 11 ? 25.848 4.568 3.808 1.00 0.00 11 LYS A N 4
ATOM 1418 C CA . LYS A 1 11 ? 25.325 3.775 4.959 1.00 0.00 11 LYS A CA 4
ATOM 1419 C C . LYS A 1 11 ? 25.842 2.335 4.891 1.00 0.00 11 LYS A C 4
ATOM 1420 O O . LYS A 1 11 ? 26.658 1.994 4.060 1.00 0.00 11 LYS A O 4
ATOM 1439 N N . ARG A 1 12 ? 25.372 1.490 5.763 1.00 0.00 12 ARG A N 4
ATOM 1440 C CA . ARG A 1 12 ? 25.836 0.072 5.750 1.00 0.00 12 ARG A CA 4
ATOM 1441 C C . ARG A 1 12 ? 24.690 -0.857 5.336 1.00 0.00 12 ARG A C 4
ATOM 1442 O O . ARG A 1 12 ? 23.574 -0.723 5.797 1.00 0.00 12 ARG A O 4
ATOM 1463 N N . PHE A 1 13 ? 24.956 -1.799 4.471 1.00 0.00 13 PHE A N 4
ATOM 1464 C CA . PHE A 1 13 ? 23.878 -2.732 4.036 1.00 0.00 13 PHE A CA 4
ATOM 1465 C C . PHE A 1 13 ? 24.051 -4.094 4.712 1.00 0.00 13 PHE A C 4
ATOM 1466 O O . PHE A 1 13 ? 25.142 -4.621 4.800 1.00 0.00 13 PHE A O 4
ATOM 1483 N N . SER A 1 14 ? 22.982 -4.667 5.191 1.00 0.00 14 SER A N 4
ATOM 1484 C CA . SER A 1 14 ? 23.084 -5.996 5.861 1.00 0.00 14 SER A CA 4
ATOM 1485 C C . SER A 1 14 ? 22.904 -7.116 4.832 1.00 0.00 14 SER A C 4
ATOM 1486 O O . SER A 1 14 ? 23.713 -8.018 4.733 1.00 0.00 14 SER A O 4
ATOM 1494 N N . LEU A 1 15 ? 21.851 -7.061 4.065 1.00 0.00 15 LEU A N 4
ATOM 1495 C CA . LEU A 1 15 ? 21.617 -8.117 3.038 1.00 0.00 15 LEU A CA 4
ATOM 1496 C C . LEU A 1 15 ? 20.888 -7.521 1.832 1.00 0.00 15 LEU A C 4
ATOM 1497 O O . LEU A 1 15 ? 20.628 -6.335 1.777 1.00 0.00 15 LEU A O 4
ATOM 1513 N N . ASP A 1 16 ? 20.562 -8.331 0.864 1.00 0.00 16 ASP A N 4
ATOM 1514 C CA . ASP A 1 16 ? 19.857 -7.807 -0.341 1.00 0.00 16 ASP A CA 4
ATOM 1515 C C . ASP A 1 16 ? 18.608 -7.022 0.069 1.00 0.00 16 ASP A C 4
ATOM 1516 O O . ASP A 1 16 ? 18.436 -5.879 -0.301 1.00 0.00 16 ASP A O 4
ATOM 1525 N N . PHE A 1 17 ? 17.736 -7.616 0.834 1.00 0.00 17 PHE A N 4
ATOM 1526 C CA . PHE A 1 17 ? 16.514 -6.876 1.256 1.00 0.00 17 PHE A CA 4
ATOM 1527 C C . PHE A 1 17 ? 16.905 -5.474 1.725 1.00 0.00 17 PHE A C 4
ATOM 1528 O O . PHE A 1 17 ? 16.425 -4.481 1.215 1.00 0.00 17 PHE A O 4
ATOM 1545 N N . ASN A 1 18 ? 17.788 -5.384 2.681 1.00 0.00 18 ASN A N 4
ATOM 1546 C CA . ASN A 1 18 ? 18.223 -4.046 3.166 1.00 0.00 18 ASN A CA 4
ATOM 1547 C C . ASN A 1 18 ? 19.098 -3.382 2.101 1.00 0.00 18 ASN A C 4
ATOM 1548 O O . ASN A 1 18 ? 19.322 -2.188 2.119 1.00 0.00 18 ASN A O 4
ATOM 1559 N N . LEU A 1 19 ? 19.591 -4.154 1.170 1.00 0.00 19 LEU A N 4
ATOM 1560 C CA . LEU A 1 19 ? 20.449 -3.580 0.095 1.00 0.00 19 LEU A CA 4
ATOM 1561 C C . LEU A 1 19 ? 19.612 -2.689 -0.823 1.00 0.00 19 LEU A C 4
ATOM 1562 O O . LEU A 1 19 ? 19.946 -1.547 -1.069 1.00 0.00 19 LEU A O 4
ATOM 1578 N N . LYS A 1 20 ? 18.524 -3.202 -1.332 1.00 0.00 20 LYS A N 4
ATOM 1579 C CA . LYS A 1 20 ? 17.670 -2.377 -2.232 1.00 0.00 20 LYS A CA 4
ATOM 1580 C C . LYS A 1 20 ? 16.770 -1.467 -1.398 1.00 0.00 20 LYS A C 4
ATOM 1581 O O . LYS A 1 20 ? 16.464 -0.356 -1.783 1.00 0.00 20 LYS A O 4
ATOM 1600 N N . THR A 1 21 ? 16.355 -1.925 -0.250 1.00 0.00 21 THR A N 4
ATOM 1601 C CA . THR A 1 21 ? 15.491 -1.085 0.613 1.00 0.00 21 THR A CA 4
ATOM 1602 C C . THR A 1 21 ? 16.230 0.213 0.952 1.00 0.00 21 THR A C 4
ATOM 1603 O O . THR A 1 21 ? 15.638 1.185 1.377 1.00 0.00 21 THR A O 4
ATOM 1614 N N . HIS A 1 22 ? 17.522 0.231 0.763 1.00 0.00 22 HIS A N 4
ATOM 1615 C CA . HIS A 1 22 ? 18.300 1.463 1.071 1.00 0.00 22 HIS A CA 4
ATOM 1616 C C . HIS A 1 22 ? 18.704 2.184 -0.215 1.00 0.00 22 HIS A C 4
ATOM 1617 O O . HIS A 1 22 ? 18.220 3.255 -0.513 1.00 0.00 22 HIS A O 4
ATOM 1631 N N . VAL A 1 23 ? 19.595 1.611 -0.979 1.00 0.00 23 VAL A N 4
ATOM 1632 C CA . VAL A 1 23 ? 20.028 2.286 -2.238 1.00 0.00 23 VAL A CA 4
ATOM 1633 C C . VAL A 1 23 ? 18.819 2.868 -2.981 1.00 0.00 23 VAL A C 4
ATOM 1634 O O . VAL A 1 23 ? 18.946 3.795 -3.756 1.00 0.00 23 VAL A O 4
ATOM 1647 N N . LYS A 1 24 ? 17.650 2.331 -2.751 1.00 0.00 24 LYS A N 4
ATOM 1648 C CA . LYS A 1 24 ? 16.435 2.854 -3.444 1.00 0.00 24 LYS A CA 4
ATOM 1649 C C . LYS A 1 24 ? 16.463 4.384 -3.510 1.00 0.00 24 LYS A C 4
ATOM 1650 O O . LYS A 1 24 ? 16.018 4.972 -4.472 1.00 0.00 24 LYS A O 4
ATOM 1669 N N . ILE A 1 25 ? 16.984 5.038 -2.505 1.00 0.00 25 ILE A N 4
ATOM 1670 C CA . ILE A 1 25 ? 17.035 6.531 -2.545 1.00 0.00 25 ILE A CA 4
ATOM 1671 C C . ILE A 1 25 ? 18.045 6.976 -3.597 1.00 0.00 25 ILE A C 4
ATOM 1672 O O . ILE A 1 25 ? 17.708 7.639 -4.558 1.00 0.00 25 ILE A O 4
ATOM 1688 N N . HIS A 1 26 ? 19.283 6.598 -3.434 1.00 0.00 26 HIS A N 4
ATOM 1689 C CA . HIS A 1 26 ? 20.309 6.985 -4.441 1.00 0.00 26 HIS A CA 4
ATOM 1690 C C . HIS A 1 26 ? 19.772 6.662 -5.830 1.00 0.00 26 HIS A C 4
ATOM 1691 O O . HIS A 1 26 ? 20.152 7.261 -6.816 1.00 0.00 26 HIS A O 4
ATOM 1705 N N . THR A 1 27 ? 18.871 5.723 -5.905 1.00 0.00 27 THR A N 4
ATOM 1706 C CA . THR A 1 27 ? 18.281 5.360 -7.217 1.00 0.00 27 THR A CA 4
ATOM 1707 C C . THR A 1 27 ? 16.930 6.059 -7.378 1.00 0.00 27 THR A C 4
ATOM 1708 O O . THR A 1 27 ? 16.418 6.200 -8.471 1.00 0.00 27 THR A O 4
ATOM 1719 N N . GLY A 1 28 ? 16.347 6.499 -6.293 1.00 0.00 28 GLY A N 4
ATOM 1720 C CA . GLY A 1 28 ? 15.030 7.189 -6.384 1.00 0.00 28 GLY A CA 4
ATOM 1721 C C . GLY A 1 28 ? 13.991 6.234 -6.974 1.00 0.00 28 GLY A C 4
ATOM 1722 O O . GLY A 1 28 ? 13.589 5.321 -6.273 1.00 0.00 28 GLY A O 4
ATOM 1728 N N . PHE A 1 2 ? 23.347 -6.813 -0.154 1.00 0.00 2 PHE A N 5
ATOM 1729 C CA . PHE A 1 2 ? 22.114 -6.935 -0.983 1.00 0.00 2 PHE A CA 5
ATOM 1730 C C . PHE A 1 2 ? 22.291 -6.202 -2.324 1.00 0.00 2 PHE A C 5
ATOM 1731 O O . PHE A 1 2 ? 23.032 -6.636 -3.184 1.00 0.00 2 PHE A O 5
ATOM 1748 N N . GLN A 1 3 ? 21.615 -5.094 -2.509 1.00 0.00 3 GLN A N 5
ATOM 1749 C CA . GLN A 1 3 ? 21.741 -4.337 -3.786 1.00 0.00 3 GLN A CA 5
ATOM 1750 C C . GLN A 1 3 ? 20.877 -3.073 -3.724 1.00 0.00 3 GLN A C 5
ATOM 1751 O O . GLN A 1 3 ? 19.854 -3.048 -3.068 1.00 0.00 3 GLN A O 5
ATOM 1765 N N . CYS A 1 4 ? 21.260 -2.030 -4.407 1.00 0.00 4 CYS A N 5
ATOM 1766 C CA . CYS A 1 4 ? 20.430 -0.791 -4.380 1.00 0.00 4 CYS A CA 5
ATOM 1767 C C . CYS A 1 4 ? 19.486 -0.766 -5.585 1.00 0.00 4 CYS A C 5
ATOM 1768 O O . CYS A 1 4 ? 19.659 -1.501 -6.537 1.00 0.00 4 CYS A O 5
ATOM 1775 N N . THR A 1 5 ? 18.496 0.081 -5.554 1.00 0.00 5 THR A N 5
ATOM 1776 C CA . THR A 1 5 ? 17.546 0.165 -6.699 1.00 0.00 5 THR A CA 5
ATOM 1777 C C . THR A 1 5 ? 16.760 1.471 -6.617 1.00 0.00 5 THR A C 5
ATOM 1778 O O . THR A 1 5 ? 15.575 1.518 -6.881 1.00 0.00 5 THR A O 5
ATOM 1789 N N . PHE A 1 6 ? 17.416 2.530 -6.237 1.00 0.00 6 PHE A N 5
ATOM 1790 C CA . PHE A 1 6 ? 16.720 3.838 -6.117 1.00 0.00 6 PHE A CA 5
ATOM 1791 C C . PHE A 1 6 ? 17.460 4.931 -6.890 1.00 0.00 6 PHE A C 5
ATOM 1792 O O . PHE A 1 6 ? 18.672 4.941 -6.971 1.00 0.00 6 PHE A O 5
ATOM 1823 N N . CYS A 1 8 ? 19.441 7.310 -9.368 1.00 0.00 8 CYS A N 5
ATOM 1824 C CA . CYS A 1 8 ? 20.541 6.871 -10.284 1.00 0.00 8 CYS A CA 5
ATOM 1825 C C . CYS A 1 8 ? 21.685 6.289 -9.450 1.00 0.00 8 CYS A C 5
ATOM 1826 O O . CYS A 1 8 ? 22.703 5.878 -9.971 1.00 0.00 8 CYS A O 5
ATOM 1832 N N . CYS A 1 9 ? 21.515 6.243 -8.153 1.00 0.00 9 CYS A N 5
ATOM 1833 C CA . CYS A 1 9 ? 22.575 5.679 -7.277 1.00 0.00 9 CYS A CA 5
ATOM 1834 C C . CYS A 1 9 ? 22.702 4.185 -7.549 1.00 0.00 9 CYS A C 5
ATOM 1835 O O . CYS A 1 9 ? 23.742 3.700 -7.947 1.00 0.00 9 CYS A O 5
ATOM 1842 N N . GLY A 1 10 ? 21.637 3.460 -7.343 1.00 0.00 10 GLY A N 5
ATOM 1843 C CA . GLY A 1 10 ? 21.670 1.989 -7.590 1.00 0.00 10 GLY A CA 5
ATOM 1844 C C . GLY A 1 10 ? 23.016 1.411 -7.136 1.00 0.00 10 GLY A C 5
ATOM 1845 O O . GLY A 1 10 ? 23.649 0.657 -7.848 1.00 0.00 10 GLY A O 5
ATOM 1849 N N . LYS A 1 11 ? 23.455 1.754 -5.954 1.00 0.00 11 LYS A N 5
ATOM 1850 C CA . LYS A 1 11 ? 24.755 1.218 -5.455 1.00 0.00 11 LYS A CA 5
ATOM 1851 C C . LYS A 1 11 ? 24.627 -0.275 -5.141 1.00 0.00 11 LYS A C 5
ATOM 1852 O O . LYS A 1 11 ? 23.627 -0.899 -5.431 1.00 0.00 11 LYS A O 5
ATOM 1871 N N . ARG A 1 12 ? 25.635 -0.850 -4.554 1.00 0.00 12 ARG A N 5
ATOM 1872 C CA . ARG A 1 12 ? 25.572 -2.303 -4.222 1.00 0.00 12 ARG A CA 5
ATOM 1873 C C . ARG A 1 12 ? 25.612 -2.504 -2.704 1.00 0.00 12 ARG A C 5
ATOM 1874 O O . ARG A 1 12 ? 26.387 -1.881 -2.007 1.00 0.00 12 ARG A O 5
ATOM 1895 N N . PHE A 1 13 ? 24.785 -3.374 -2.188 1.00 0.00 13 PHE A N 5
ATOM 1896 C CA . PHE A 1 13 ? 24.782 -3.616 -0.719 1.00 0.00 13 PHE A CA 5
ATOM 1897 C C . PHE A 1 13 ? 25.504 -4.928 -0.405 1.00 0.00 13 PHE A C 5
ATOM 1898 O O . PHE A 1 13 ? 25.380 -5.903 -1.119 1.00 0.00 13 PHE A O 5
ATOM 1915 N N . SER A 1 14 ? 26.262 -4.958 0.654 1.00 0.00 14 SER A N 5
ATOM 1916 C CA . SER A 1 14 ? 26.997 -6.205 1.011 1.00 0.00 14 SER A CA 5
ATOM 1917 C C . SER A 1 14 ? 26.248 -6.974 2.103 1.00 0.00 14 SER A C 5
ATOM 1918 O O . SER A 1 14 ? 26.209 -8.188 2.105 1.00 0.00 14 SER A O 5
ATOM 1926 N N . LEU A 1 15 ? 25.656 -6.277 3.034 1.00 0.00 15 LEU A N 5
ATOM 1927 C CA . LEU A 1 15 ? 24.914 -6.971 4.125 1.00 0.00 15 LEU A CA 5
ATOM 1928 C C . LEU A 1 15 ? 23.890 -6.023 4.753 1.00 0.00 15 LEU A C 5
ATOM 1929 O O . LEU A 1 15 ? 23.830 -4.854 4.427 1.00 0.00 15 LEU A O 5
ATOM 1945 N N . ASP A 1 16 ? 23.080 -6.519 5.646 1.00 0.00 16 ASP A N 5
ATOM 1946 C CA . ASP A 1 16 ? 22.055 -5.648 6.289 1.00 0.00 16 ASP A CA 5
ATOM 1947 C C . ASP A 1 16 ? 22.708 -4.370 6.820 1.00 0.00 16 ASP A C 5
ATOM 1948 O O . ASP A 1 16 ? 22.278 -3.274 6.522 1.00 0.00 16 ASP A O 5
ATOM 1957 N N . PHE A 1 17 ? 23.746 -4.493 7.598 1.00 0.00 17 PHE A N 5
ATOM 1958 C CA . PHE A 1 17 ? 24.411 -3.270 8.124 1.00 0.00 17 PHE A CA 5
ATOM 1959 C C . PHE A 1 17 ? 24.623 -2.276 6.983 1.00 0.00 17 PHE A C 5
ATOM 1960 O O . PHE A 1 17 ? 24.142 -1.162 7.020 1.00 0.00 17 PHE A O 5
ATOM 1977 N N . ASN A 1 18 ? 25.325 -2.678 5.959 1.00 0.00 18 ASN A N 5
ATOM 1978 C CA . ASN A 1 18 ? 25.548 -1.761 4.808 1.00 0.00 18 ASN A CA 5
ATOM 1979 C C . ASN A 1 18 ? 24.237 -1.580 4.041 1.00 0.00 18 ASN A C 5
ATOM 1980 O O . ASN A 1 18 ? 24.081 -0.665 3.257 1.00 0.00 18 ASN A O 5
ATOM 1991 N N . LEU A 1 19 ? 23.289 -2.450 4.270 1.00 0.00 19 LEU A N 5
ATOM 1992 C CA . LEU A 1 19 ? 21.980 -2.336 3.566 1.00 0.00 19 LEU A CA 5
ATOM 1993 C C . LEU A 1 19 ? 21.220 -1.110 4.071 1.00 0.00 19 LEU A C 5
ATOM 1994 O O . LEU A 1 19 ? 20.785 -0.276 3.301 1.00 0.00 19 LEU A O 5
ATOM 2010 N N . LYS A 1 20 ? 21.056 -0.993 5.361 1.00 0.00 20 LYS A N 5
ATOM 2011 C CA . LYS A 1 20 ? 20.324 0.182 5.911 1.00 0.00 20 LYS A CA 5
ATOM 2012 C C . LYS A 1 20 ? 21.263 1.383 5.998 1.00 0.00 20 LYS A C 5
ATOM 2013 O O . LYS A 1 20 ? 20.873 2.507 5.754 1.00 0.00 20 LYS A O 5
ATOM 2032 N N . THR A 1 21 ? 22.503 1.154 6.330 1.00 0.00 21 THR A N 5
ATOM 2033 C CA . THR A 1 21 ? 23.464 2.279 6.415 1.00 0.00 21 THR A CA 5
ATOM 2034 C C . THR A 1 21 ? 23.506 3.004 5.068 1.00 0.00 21 THR A C 5
ATOM 2035 O O . THR A 1 21 ? 23.932 4.138 4.972 1.00 0.00 21 THR A O 5
ATOM 2046 N N . HIS A 1 22 ? 23.062 2.353 4.027 1.00 0.00 22 HIS A N 5
ATOM 2047 C CA . HIS A 1 22 ? 23.072 3.000 2.687 1.00 0.00 22 HIS A CA 5
ATOM 2048 C C . HIS A 1 22 ? 21.679 3.521 2.331 1.00 0.00 22 HIS A C 5
ATOM 2049 O O . HIS A 1 22 ? 21.446 4.710 2.292 1.00 0.00 22 HIS A O 5
ATOM 2063 N N . VAL A 1 23 ? 20.750 2.642 2.064 1.00 0.00 23 VAL A N 5
ATOM 2064 C CA . VAL A 1 23 ? 19.378 3.109 1.702 1.00 0.00 23 VAL A CA 5
ATOM 2065 C C . VAL A 1 23 ? 18.948 4.256 2.624 1.00 0.00 23 VAL A C 5
ATOM 2066 O O . VAL A 1 23 ? 18.122 5.073 2.270 1.00 0.00 23 VAL A O 5
ATOM 2079 N N . LYS A 1 24 ? 19.505 4.325 3.804 1.00 0.00 24 LYS A N 5
ATOM 2080 C CA . LYS A 1 24 ? 19.132 5.419 4.746 1.00 0.00 24 LYS A CA 5
ATOM 2081 C C . LYS A 1 24 ? 19.024 6.756 4.005 1.00 0.00 24 LYS A C 5
ATOM 2082 O O . LYS A 1 24 ? 18.298 7.637 4.414 1.00 0.00 24 LYS A O 5
ATOM 2101 N N . ILE A 1 25 ? 19.730 6.918 2.917 1.00 0.00 25 ILE A N 5
ATOM 2102 C CA . ILE A 1 25 ? 19.637 8.205 2.164 1.00 0.00 25 ILE A CA 5
ATOM 2103 C C . ILE A 1 25 ? 18.333 8.235 1.376 1.00 0.00 25 ILE A C 5
ATOM 2104 O O . ILE A 1 25 ? 17.489 9.086 1.579 1.00 0.00 25 ILE A O 5
ATOM 2120 N N . HIS A 1 26 ? 18.151 7.296 0.491 1.00 0.00 26 HIS A N 5
ATOM 2121 C CA . HIS A 1 26 ? 16.886 7.258 -0.292 1.00 0.00 26 HIS A CA 5
ATOM 2122 C C . HIS A 1 26 ? 15.717 7.348 0.680 1.00 0.00 26 HIS A C 5
ATOM 2123 O O . HIS A 1 26 ? 14.633 7.778 0.338 1.00 0.00 26 HIS A O 5
ATOM 2137 N N . THR A 1 27 ? 15.944 6.955 1.902 1.00 0.00 27 THR A N 5
ATOM 2138 C CA . THR A 1 27 ? 14.875 7.023 2.922 1.00 0.00 27 THR A CA 5
ATOM 2139 C C . THR A 1 27 ? 15.094 8.267 3.793 1.00 0.00 27 THR A C 5
ATOM 2140 O O . THR A 1 27 ? 14.193 8.741 4.456 1.00 0.00 27 THR A O 5
ATOM 2151 N N . GLY A 1 28 ? 16.290 8.797 3.794 1.00 0.00 28 GLY A N 5
ATOM 2152 C CA . GLY A 1 28 ? 16.567 10.006 4.620 1.00 0.00 28 GLY A CA 5
ATOM 2153 C C . GLY A 1 28 ? 16.773 11.215 3.706 1.00 0.00 28 GLY A C 5
ATOM 2154 O O . GLY A 1 28 ? 17.816 11.838 3.807 1.00 0.00 28 GLY A O 5
ATOM 2160 N N . PHE A 1 2 ? 19.674 -6.172 3.487 1.00 0.00 2 PHE A N 6
ATOM 2161 C CA . PHE A 1 2 ? 18.851 -6.409 2.267 1.00 0.00 2 PHE A CA 6
ATOM 2162 C C . PHE A 1 2 ? 19.752 -6.544 1.027 1.00 0.00 2 PHE A C 6
ATOM 2163 O O . PHE A 1 2 ? 20.424 -7.540 0.846 1.00 0.00 2 PHE A O 6
ATOM 2180 N N . GLN A 1 3 ? 19.772 -5.550 0.173 1.00 0.00 3 GLN A N 6
ATOM 2181 C CA . GLN A 1 3 ? 20.625 -5.623 -1.048 1.00 0.00 3 GLN A CA 6
ATOM 2182 C C . GLN A 1 3 ? 20.490 -4.326 -1.852 1.00 0.00 3 GLN A C 6
ATOM 2183 O O . GLN A 1 3 ? 19.470 -3.667 -1.806 1.00 0.00 3 GLN A O 6
ATOM 2197 N N . CYS A 1 4 ? 21.493 -3.957 -2.600 1.00 0.00 4 CYS A N 6
ATOM 2198 C CA . CYS A 1 4 ? 21.385 -2.709 -3.409 1.00 0.00 4 CYS A CA 6
ATOM 2199 C C . CYS A 1 4 ? 20.937 -3.042 -4.833 1.00 0.00 4 CYS A C 6
ATOM 2200 O O . CYS A 1 4 ? 21.006 -4.174 -5.269 1.00 0.00 4 CYS A O 6
ATOM 2207 N N . THR A 1 5 ? 20.488 -2.061 -5.563 1.00 0.00 5 THR A N 6
ATOM 2208 C CA . THR A 1 5 ? 20.045 -2.308 -6.963 1.00 0.00 5 THR A CA 6
ATOM 2209 C C . THR A 1 5 ? 19.976 -0.984 -7.718 1.00 0.00 5 THR A C 6
ATOM 2210 O O . THR A 1 5 ? 19.111 -0.764 -8.542 1.00 0.00 5 THR A O 6
ATOM 2221 N N . PHE A 1 6 ? 20.883 -0.099 -7.426 1.00 0.00 6 PHE A N 6
ATOM 2222 C CA . PHE A 1 6 ? 20.889 1.224 -8.102 1.00 0.00 6 PHE A CA 6
ATOM 2223 C C . PHE A 1 6 ? 22.262 1.522 -8.700 1.00 0.00 6 PHE A C 6
ATOM 2224 O O . PHE A 1 6 ? 23.284 1.235 -8.108 1.00 0.00 6 PHE A O 6
ATOM 2255 N N . CYS A 1 8 ? 25.797 1.493 -10.660 1.00 0.00 8 CYS A N 6
ATOM 2256 C CA . CYS A 1 8 ? 26.767 0.367 -10.697 1.00 0.00 8 CYS A CA 6
ATOM 2257 C C . CYS A 1 8 ? 27.153 0.005 -9.262 1.00 0.00 8 CYS A C 6
ATOM 2258 O O . CYS A 1 8 ? 27.776 -1.006 -9.007 1.00 0.00 8 CYS A O 6
ATOM 2264 N N . CYS A 1 9 ? 26.769 0.829 -8.320 1.00 0.00 9 CYS A N 6
ATOM 2265 C CA . CYS A 1 9 ? 27.091 0.544 -6.897 1.00 0.00 9 CYS A CA 6
ATOM 2266 C C . CYS A 1 9 ? 26.589 -0.850 -6.539 1.00 0.00 9 CYS A C 6
ATOM 2267 O O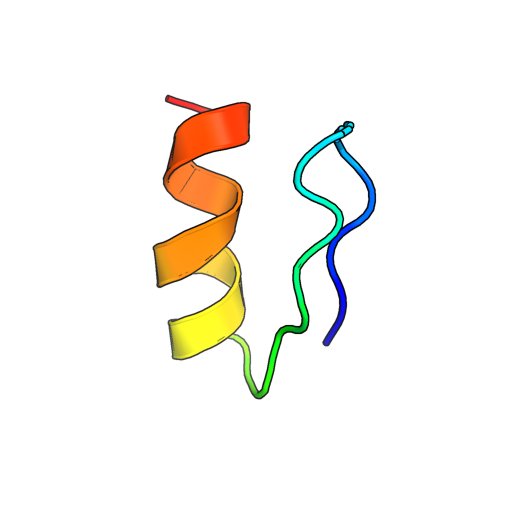 . CYS A 1 9 ? 27.351 -1.724 -6.175 1.00 0.00 9 CYS A O 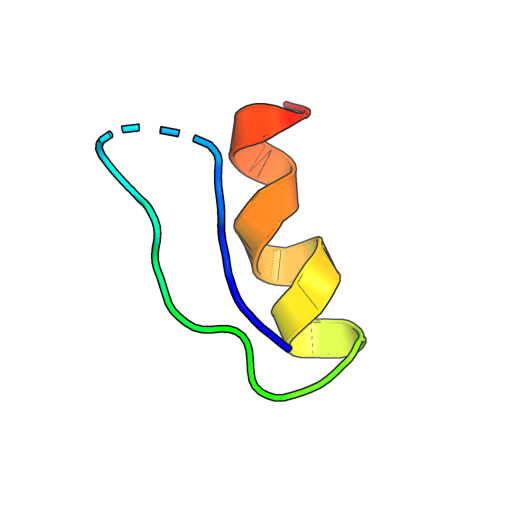6
ATOM 2274 N N . GLY A 1 10 ? 25.305 -1.055 -6.651 1.00 0.00 10 GLY A N 6
ATOM 2275 C CA . GLY A 1 10 ? 24.723 -2.392 -6.326 1.00 0.00 10 GLY A CA 6
ATOM 2276 C C . GLY A 1 10 ? 25.436 -2.994 -5.110 1.00 0.00 10 GLY A C 6
ATOM 2277 O O . GLY A 1 10 ? 25.871 -4.129 -5.134 1.00 0.00 10 GLY A O 6
ATOM 2281 N N . LYS A 1 11 ? 25.557 -2.246 -4.046 1.00 0.00 11 LYS A N 6
ATOM 2282 C CA . LYS A 1 11 ? 26.239 -2.778 -2.829 1.00 0.00 11 LYS A CA 6
ATOM 2283 C C . LYS A 1 11 ? 25.351 -3.806 -2.123 1.00 0.00 11 LYS A C 6
ATOM 2284 O O . LYS A 1 11 ? 24.309 -4.188 -2.614 1.00 0.00 11 LYS A O 6
ATOM 2303 N N . ARG A 1 12 ? 25.760 -4.257 -0.971 1.00 0.00 12 ARG A N 6
ATOM 2304 C CA . ARG A 1 12 ? 24.941 -5.260 -0.230 1.00 0.00 12 ARG A CA 6
ATOM 2305 C C . ARG A 1 12 ? 24.408 -4.650 1.070 1.00 0.00 12 ARG A C 6
ATOM 2306 O O . ARG A 1 12 ? 25.124 -3.986 1.793 1.00 0.00 12 ARG A O 6
ATOM 2327 N N . PHE A 1 13 ? 23.158 -4.871 1.375 1.00 0.00 13 PHE A N 6
ATOM 2328 C CA . PHE A 1 13 ? 22.589 -4.304 2.630 1.00 0.00 13 PHE A CA 6
ATOM 2329 C C . PHE A 1 13 ? 22.457 -5.397 3.691 1.00 0.00 13 PHE A C 6
ATOM 2330 O O . PHE A 1 13 ? 22.076 -6.513 3.404 1.00 0.00 13 PHE A O 6
ATOM 2347 N N . SER A 1 14 ? 22.773 -5.083 4.916 1.00 0.00 14 SER A N 6
ATOM 2348 C CA . SER A 1 14 ? 22.667 -6.102 5.999 1.00 0.00 14 SER A CA 6
ATOM 2349 C C . SER A 1 14 ? 21.301 -6.003 6.684 1.00 0.00 14 S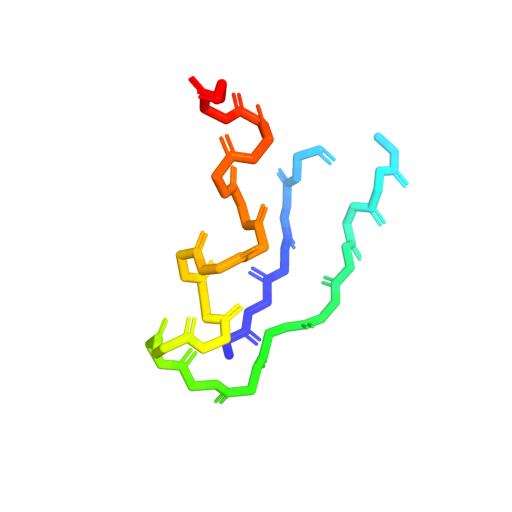ER A C 6
ATOM 2350 O O . SER A 1 14 ? 20.596 -6.981 6.830 1.00 0.00 14 SER A O 6
ATOM 2358 N N . LEU A 1 15 ? 20.924 -4.827 7.103 1.00 0.00 15 LEU A N 6
ATOM 2359 C CA . LEU A 1 15 ? 19.604 -4.661 7.776 1.00 0.00 15 LEU A CA 6
ATOM 2360 C C . LEU A 1 15 ? 19.018 -3.287 7.445 1.00 0.00 15 LEU A C 6
ATOM 2361 O O . LEU A 1 15 ? 19.616 -2.500 6.739 1.00 0.00 15 LEU A O 6
ATOM 2377 N N . ASP A 1 16 ? 17.849 -2.995 7.944 1.00 0.00 16 ASP A N 6
ATOM 2378 C CA . ASP A 1 16 ? 17.222 -1.675 7.652 1.00 0.00 16 ASP A CA 6
ATOM 2379 C C . ASP A 1 16 ? 18.204 -0.542 7.959 1.00 0.00 16 ASP A C 6
ATOM 2380 O O . ASP A 1 16 ? 18.441 0.324 7.141 1.00 0.00 16 ASP A O 6
ATOM 2389 N N . PHE A 1 17 ? 18.784 -0.538 9.126 1.00 0.00 17 PHE A N 6
ATOM 2390 C CA . PHE A 1 17 ? 19.751 0.544 9.457 1.00 0.00 17 PHE A CA 6
ATOM 2391 C C . PHE A 1 17 ? 20.740 0.714 8.303 1.00 0.00 17 PHE A C 6
ATOM 2392 O O . PHE A 1 17 ? 20.858 1.775 7.725 1.00 0.00 17 PHE A O 6
ATOM 2409 N N . ASN A 1 18 ? 21.439 -0.330 7.952 1.00 0.00 18 ASN A N 6
ATOM 2410 C CA . ASN A 1 18 ? 22.404 -0.229 6.823 1.00 0.00 18 ASN A CA 6
ATOM 2411 C C . ASN A 1 18 ? 21.634 -0.127 5.505 1.00 0.00 18 ASN A C 6
ATOM 2412 O O . ASN A 1 18 ? 22.182 0.215 4.476 1.00 0.00 18 ASN A O 6
ATOM 2423 N N . LEU A 1 19 ? 20.362 -0.420 5.536 1.00 0.00 19 LEU A N 6
ATOM 2424 C CA . LEU A 1 19 ? 19.543 -0.339 4.294 1.00 0.00 19 LEU A CA 6
ATOM 2425 C C . LEU A 1 19 ? 19.325 1.122 3.902 1.00 0.00 19 LEU A C 6
ATOM 2426 O O . LEU A 1 19 ? 19.568 1.517 2.779 1.00 0.00 19 LEU A O 6
ATOM 2442 N N . LYS A 1 20 ? 18.867 1.930 4.821 1.00 0.00 20 LYS A N 6
ATOM 2443 C CA . LYS A 1 20 ? 18.637 3.365 4.495 1.00 0.00 20 LYS A CA 6
ATOM 2444 C C . LYS A 1 20 ? 19.952 4.136 4.598 1.00 0.00 20 LYS A C 6
ATOM 2445 O O . LYS A 1 20 ? 20.212 5.045 3.835 1.00 0.00 20 LYS A O 6
ATOM 2464 N N . THR A 1 21 ? 20.790 3.772 5.527 1.00 0.00 21 THR A N 6
ATOM 2465 C CA . THR A 1 21 ? 22.090 4.472 5.666 1.00 0.00 21 THR A CA 6
ATOM 2466 C C . THR A 1 21 ? 22.864 4.353 4.351 1.00 0.00 21 THR A C 6
ATOM 2467 O O . THR A 1 21 ? 23.797 5.089 4.096 1.00 0.00 21 THR A O 6
ATOM 2478 N N . HIS A 1 22 ? 22.477 3.430 3.513 1.00 0.00 22 HIS A N 6
ATOM 2479 C CA . HIS A 1 22 ? 23.184 3.261 2.213 1.00 0.00 22 HIS A CA 6
ATOM 2480 C C . HIS A 1 22 ? 22.368 3.871 1.073 1.00 0.00 22 HIS A C 6
ATOM 2481 O O . HIS A 1 22 ? 22.736 4.876 0.504 1.00 0.00 22 HIS A O 6
ATOM 2495 N N . VAL A 1 23 ? 21.264 3.267 0.725 1.00 0.00 23 VAL A N 6
ATOM 2496 C CA . VAL A 1 23 ? 20.444 3.822 -0.392 1.00 0.00 23 VAL A CA 6
ATOM 2497 C C . VAL A 1 23 ? 20.331 5.347 -0.273 1.00 0.00 23 VAL A C 6
ATOM 2498 O O . VAL A 1 23 ? 20.100 6.037 -1.246 1.00 0.00 23 VAL A O 6
ATOM 2511 N N . LYS A 1 24 ? 20.487 5.880 0.910 1.00 0.00 24 LYS A N 6
ATOM 2512 C CA . LYS A 1 24 ? 20.381 7.359 1.083 1.00 0.00 24 LYS A CA 6
ATOM 2513 C C . LYS A 1 24 ? 21.103 8.095 -0.050 1.00 0.00 24 LYS A C 6
ATOM 2514 O O . LYS A 1 24 ? 20.683 9.152 -0.471 1.00 0.00 24 LYS A O 6
ATOM 2533 N N . ILE A 1 25 ? 22.176 7.550 -0.555 1.00 0.00 25 ILE A N 6
ATOM 2534 C CA . ILE A 1 25 ? 22.897 8.238 -1.670 1.00 0.00 25 ILE A CA 6
ATOM 2535 C C . ILE A 1 25 ? 22.045 8.181 -2.933 1.00 0.00 25 ILE A C 6
ATOM 2536 O O . ILE A 1 25 ? 21.653 9.193 -3.479 1.00 0.00 25 ILE A O 6
ATOM 2552 N N . HIS A 1 26 ? 21.740 6.999 -3.392 1.00 0.00 26 HIS A N 6
ATOM 2553 C CA . HIS A 1 26 ? 20.893 6.878 -4.610 1.00 0.00 26 HIS A CA 6
ATOM 2554 C C . HIS A 1 26 ? 19.681 7.788 -4.451 1.00 0.00 26 HIS A C 6
ATOM 2555 O O . HIS A 1 26 ? 19.096 8.245 -5.413 1.00 0.00 26 HIS A O 6
ATOM 2569 N N . THR A 1 27 ? 19.314 8.068 -3.232 1.00 0.00 27 THR A N 6
ATOM 2570 C CA . THR A 1 27 ? 18.157 8.965 -2.989 1.00 0.00 27 THR A CA 6
ATOM 2571 C C . THR A 1 27 ? 18.664 10.377 -2.689 1.00 0.00 27 THR A C 6
ATOM 2572 O O . THR A 1 27 ? 17.941 11.346 -2.807 1.00 0.00 27 THR A O 6
ATOM 2583 N N . GLY A 1 28 ? 19.908 10.500 -2.301 1.00 0.00 28 GLY A N 6
ATOM 2584 C CA . GLY A 1 28 ? 20.460 11.850 -1.994 1.00 0.00 28 GLY A CA 6
ATOM 2585 C C . GLY A 1 28 ? 21.925 11.720 -1.574 1.00 0.00 28 GLY A C 6
ATOM 2586 O O . GLY A 1 28 ? 22.703 11.205 -2.360 1.00 0.00 28 GLY A O 6
ATOM 2592 N N . PHE A 1 2 ? 25.777 -5.369 -1.993 1.00 0.00 2 PHE A N 7
ATOM 2593 C CA . PHE A 1 2 ? 25.809 -5.759 -0.555 1.00 0.00 2 PHE A CA 7
ATOM 2594 C C . PHE A 1 2 ? 24.414 -6.208 -0.088 1.00 0.00 2 PHE A C 7
ATOM 2595 O O . PHE A 1 2 ? 23.918 -7.239 -0.495 1.00 0.00 2 PHE A O 7
ATOM 2612 N N . GLN A 1 3 ? 23.777 -5.440 0.762 1.00 0.00 3 GLN A N 7
ATOM 2613 C CA . GLN A 1 3 ? 22.420 -5.819 1.252 1.00 0.00 3 GLN A CA 7
ATOM 2614 C C . GLN A 1 3 ? 21.893 -4.735 2.198 1.00 0.00 3 GLN A C 7
ATOM 2615 O O . GLN A 1 3 ? 22.657 -4.055 2.854 1.00 0.00 3 GLN A O 7
ATOM 2629 N N . CYS A 1 4 ? 20.602 -4.571 2.289 1.00 0.00 4 CYS A N 7
ATOM 2630 C CA . CYS A 1 4 ? 20.058 -3.533 3.213 1.00 0.00 4 CYS A CA 7
ATOM 2631 C C . CYS A 1 4 ? 19.694 -4.164 4.558 1.00 0.00 4 CYS A C 7
ATOM 2632 O O . CYS A 1 4 ? 19.513 -5.360 4.667 1.00 0.00 4 CYS A O 7
ATOM 2639 N N . THR A 1 5 ? 19.577 -3.364 5.579 1.00 0.00 5 THR A N 7
ATOM 2640 C CA . THR A 1 5 ? 19.214 -3.906 6.918 1.00 0.00 5 THR A CA 7
ATOM 2641 C C . THR A 1 5 ? 18.641 -2.786 7.782 1.00 0.00 5 THR A C 7
ATOM 2642 O O . THR A 1 5 ? 18.865 -2.723 8.975 1.00 0.00 5 THR A O 7
ATOM 2653 N N . PHE A 1 6 ? 17.911 -1.897 7.175 1.00 0.00 6 PHE A N 7
ATOM 2654 C CA . PHE A 1 6 ? 17.322 -0.763 7.933 1.00 0.00 6 PHE A CA 7
ATOM 2655 C C . PHE A 1 6 ? 15.815 -0.673 7.693 1.00 0.00 6 PHE A C 7
ATOM 2656 O O . PHE A 1 6 ? 15.339 -0.869 6.592 1.00 0.00 6 PHE A O 7
ATOM 2687 N N . CYS A 1 8 ? 11.862 -1.293 7.251 1.00 0.00 8 CYS A N 7
ATOM 2688 C CA . CYS A 1 8 ? 11.229 -2.439 6.545 1.00 0.00 8 CYS A CA 7
ATOM 2689 C C . CYS A 1 8 ? 11.740 -2.472 5.105 1.00 0.00 8 CYS A C 7
ATOM 2690 O O . CYS A 1 8 ? 11.549 -3.431 4.384 1.00 0.00 8 CYS A O 7
ATOM 2696 N N . CYS A 1 9 ? 12.406 -1.425 4.689 1.00 0.00 9 CYS A N 7
ATOM 2697 C CA . CYS A 1 9 ? 12.951 -1.384 3.306 1.00 0.00 9 CYS A CA 7
ATOM 2698 C C . CYS A 1 9 ? 13.775 -2.643 3.058 1.00 0.00 9 CYS A C 7
ATOM 2699 O O . CYS A 1 9 ? 13.493 -3.420 2.169 1.00 0.00 9 CYS A O 7
ATOM 2706 N N . GLY A 1 10 ? 14.789 -2.842 3.854 1.00 0.00 10 GLY A N 7
ATOM 2707 C CA . GLY A 1 10 ? 15.650 -4.051 3.689 1.00 0.00 10 GLY A CA 7
ATOM 2708 C C . GLY A 1 10 ? 15.851 -4.356 2.200 1.00 0.00 10 GLY A C 7
ATOM 2709 O O . GLY A 1 10 ? 15.685 -5.476 1.759 1.00 0.00 10 GLY A O 7
ATOM 2713 N N . LYS A 1 11 ? 16.211 -3.369 1.422 1.00 0.00 11 LYS A N 7
ATOM 2714 C CA . LYS A 1 11 ? 16.425 -3.607 -0.036 1.00 0.00 11 LYS A CA 7
ATOM 2715 C C . LYS A 1 11 ? 17.700 -4.425 -0.261 1.00 0.00 11 LYS A C 7
ATOM 2716 O O . LYS A 1 11 ? 18.313 -4.912 0.666 1.00 0.00 11 LYS A O 7
ATOM 2735 N N . ARG A 1 12 ? 18.099 -4.581 -1.490 1.00 0.00 12 ARG A N 7
ATOM 2736 C CA . ARG A 1 12 ? 19.333 -5.368 -1.779 1.00 0.00 12 ARG A CA 7
ATOM 2737 C C . ARG A 1 12 ? 20.396 -4.472 -2.423 1.00 0.00 12 ARG A C 7
ATOM 2738 O O . ARG A 1 12 ? 20.105 -3.679 -3.296 1.00 0.00 12 ARG A O 7
ATOM 2759 N N . PHE A 1 13 ? 21.627 -4.595 -2.002 1.00 0.00 13 PHE A N 7
ATOM 2760 C CA . PHE A 1 13 ? 22.702 -3.753 -2.595 1.00 0.00 13 PHE A CA 7
ATOM 2761 C C . PHE A 1 13 ? 23.569 -4.595 -3.532 1.00 0.00 13 PHE A C 7
ATOM 2762 O O . PHE A 1 13 ? 23.721 -5.787 -3.350 1.00 0.00 13 PHE A O 7
ATOM 2779 N N . SER A 1 14 ? 24.132 -3.987 -4.535 1.00 0.00 14 SER A N 7
ATOM 2780 C CA . SER A 1 14 ? 24.985 -4.753 -5.489 1.00 0.00 14 SER A CA 7
ATOM 2781 C C . SER A 1 14 ? 26.457 -4.363 -5.325 1.00 0.00 14 SER A C 7
ATOM 2782 O O . SER A 1 14 ? 27.337 -5.200 -5.366 1.00 0.00 14 SER A O 7
ATOM 2790 N N . LEU A 1 15 ? 26.733 -3.101 -5.144 1.00 0.00 15 LEU A N 7
ATOM 2791 C CA . LEU A 1 15 ? 28.151 -2.667 -4.984 1.00 0.00 15 LEU A CA 7
ATOM 2792 C C . LEU A 1 15 ? 28.230 -1.412 -4.111 1.00 0.00 15 LEU A C 7
ATOM 2793 O O . LEU A 1 15 ? 27.228 -0.815 -3.771 1.00 0.00 15 LEU A O 7
ATOM 2809 N N . ASP A 1 16 ? 29.417 -1.011 -3.744 1.00 0.00 16 ASP A N 7
ATOM 2810 C CA . ASP A 1 16 ? 29.565 0.202 -2.890 1.00 0.00 16 ASP A CA 7
ATOM 2811 C C . ASP A 1 16 ? 28.790 1.371 -3.497 1.00 0.00 16 ASP A C 7
ATOM 2812 O O . ASP A 1 16 ? 28.014 2.025 -2.830 1.00 0.00 16 ASP A O 7
ATOM 2821 N N . PHE A 1 17 ? 28.983 1.638 -4.758 1.00 0.00 17 PHE A N 7
ATOM 2822 C CA . PHE A 1 17 ? 28.238 2.763 -5.388 1.00 0.00 17 PHE A CA 7
ATOM 2823 C C . PHE A 1 17 ? 26.749 2.621 -5.074 1.00 0.00 17 PHE A C 7
ATOM 2824 O O . PHE A 1 17 ? 26.132 3.511 -4.523 1.00 0.00 17 PHE A O 7
ATOM 2841 N N . ASN A 1 18 ? 26.171 1.499 -5.404 1.00 0.00 18 ASN A N 7
ATOM 2842 C CA . ASN A 1 18 ? 24.728 1.294 -5.102 1.00 0.00 18 ASN A CA 7
ATOM 2843 C C . ASN A 1 18 ? 24.553 1.105 -3.595 1.00 0.00 18 ASN A C 7
ATOM 2844 O O . ASN A 1 18 ? 23.466 1.215 -3.062 1.00 0.00 18 ASN A O 7
ATOM 2855 N N . LEU A 1 19 ? 25.626 0.827 -2.904 1.00 0.00 19 LEU A N 7
ATOM 2856 C CA . LEU A 1 19 ? 25.544 0.636 -1.429 1.00 0.00 19 LEU A CA 7
ATOM 2857 C C . LEU A 1 19 ? 25.234 1.969 -0.748 1.00 0.00 19 LEU A C 7
ATOM 2858 O O . LEU A 1 19 ? 24.282 2.091 -0.003 1.00 0.00 19 LEU A O 7
ATOM 2874 N N . LYS A 1 20 ? 26.031 2.972 -1.002 1.00 0.00 20 LYS A N 7
ATOM 2875 C CA . LYS A 1 20 ? 25.778 4.297 -0.371 1.00 0.00 20 LYS A CA 7
ATOM 2876 C C . LYS A 1 20 ? 24.654 5.014 -1.115 1.00 0.00 20 LYS A C 7
ATOM 2877 O O . LYS A 1 20 ? 23.876 5.743 -0.533 1.00 0.00 20 LYS A O 7
ATOM 2896 N N . THR A 1 21 ? 24.553 4.799 -2.397 1.00 0.00 21 THR A N 7
ATOM 2897 C CA . THR A 1 21 ? 23.473 5.452 -3.175 1.00 0.00 21 THR A CA 7
ATOM 2898 C C . THR A 1 21 ? 22.117 5.021 -2.609 1.00 0.00 21 THR A C 7
ATOM 2899 O O . THR A 1 21 ? 21.104 5.649 -2.845 1.00 0.00 21 THR A O 7
ATOM 2910 N N . HIS A 1 22 ? 22.096 3.952 -1.860 1.00 0.00 22 HIS A N 7
ATOM 2911 C CA . HIS A 1 22 ? 20.810 3.480 -1.275 1.00 0.00 22 HIS A CA 7
ATOM 2912 C C . HIS A 1 22 ? 20.720 3.861 0.202 1.00 0.00 22 HIS A C 7
ATOM 2913 O O . HIS A 1 22 ? 19.934 4.700 0.588 1.00 0.00 22 HIS A O 7
ATOM 2927 N N . VAL A 1 23 ? 21.516 3.248 1.037 1.00 0.00 23 VAL A N 7
ATOM 2928 C CA . VAL A 1 23 ? 21.456 3.583 2.492 1.00 0.00 23 VAL A CA 7
ATOM 2929 C C . VAL A 1 23 ? 21.357 5.102 2.687 1.00 0.00 23 VAL A C 7
ATOM 2930 O O . VAL A 1 23 ? 20.87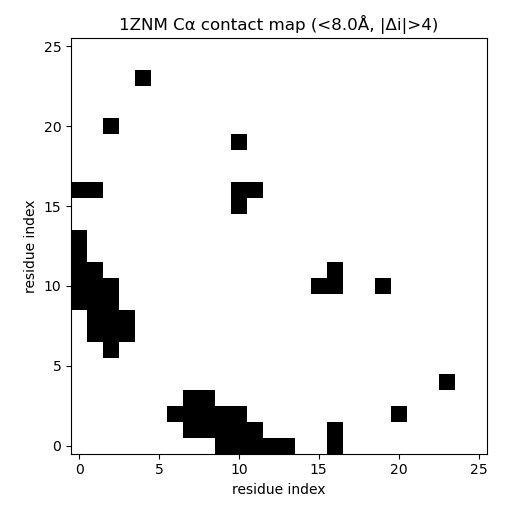5 5.575 3.697 1.00 0.00 23 VAL A O 7
ATOM 2943 N N . LYS A 1 24 ? 21.809 5.868 1.730 1.00 0.00 24 LYS A N 7
ATOM 2944 C CA . LYS A 1 24 ? 21.740 7.353 1.862 1.00 0.00 24 LYS A CA 7
ATOM 2945 C C . LYS A 1 24 ? 20.377 7.790 2.407 1.00 0.00 24 LYS A C 7
ATOM 2946 O O . LYS A 1 24 ? 20.249 8.852 2.978 1.00 0.00 24 LYS A O 7
ATOM 2965 N N . ILE A 1 25 ? 19.358 6.988 2.248 1.00 0.00 25 ILE A N 7
ATOM 2966 C CA . ILE A 1 25 ? 18.023 7.384 2.785 1.00 0.00 25 ILE A CA 7
ATOM 2967 C C . ILE A 1 25 ? 17.978 7.091 4.280 1.00 0.00 25 ILE A C 7
ATOM 2968 O O . ILE A 1 25 ? 17.743 7.965 5.091 1.00 0.00 25 ILE A O 7
ATOM 2984 N N . HIS A 1 26 ? 18.225 5.866 4.654 1.00 0.00 26 HIS A N 7
ATOM 2985 C CA . HIS A 1 26 ? 18.220 5.524 6.102 1.00 0.00 26 HIS A CA 7
ATOM 2986 C C . HIS A 1 26 ? 19.166 6.476 6.826 1.00 0.00 26 HIS A C 7
ATOM 2987 O O . HIS A 1 26 ? 19.051 6.710 8.012 1.00 0.00 26 HIS A O 7
ATOM 3001 N N . THR A 1 27 ? 20.092 7.042 6.101 1.00 0.00 27 THR A N 7
ATOM 3002 C CA . THR A 1 27 ? 21.044 8.000 6.719 1.00 0.00 27 THR A CA 7
ATOM 3003 C C . THR A 1 27 ? 20.719 9.418 6.244 1.00 0.00 27 THR A C 7
ATOM 3004 O O . THR A 1 27 ? 21.213 10.392 6.777 1.00 0.00 27 THR A O 7
ATOM 3015 N N . GLY A 1 28 ? 19.887 9.541 5.241 1.00 0.00 28 GLY A N 7
ATOM 3016 C CA . GLY A 1 28 ? 19.530 10.896 4.734 1.00 0.00 28 GLY A CA 7
ATOM 3017 C C . GLY A 1 28 ? 18.142 11.285 5.246 1.00 0.00 28 GLY A C 7
ATOM 3018 O O . GLY A 1 28 ? 17.415 11.922 4.502 1.00 0.00 28 GLY A O 7
ATOM 3024 N N . PHE A 1 2 ? 25.045 -6.115 2.254 1.00 0.00 2 PHE A N 8
ATOM 3025 C CA . PHE A 1 2 ? 23.564 -5.957 2.174 1.00 0.00 2 PHE A CA 8
ATOM 3026 C C . PHE A 1 2 ? 22.988 -5.676 3.564 1.00 0.00 2 PHE A C 8
ATOM 3027 O O . PHE A 1 2 ? 22.375 -6.523 4.183 1.00 0.00 2 PHE A O 8
ATOM 3044 N N . GLN A 1 3 ? 23.177 -4.477 4.047 1.00 0.00 3 GLN A N 8
ATOM 3045 C CA . GLN A 1 3 ? 22.643 -4.096 5.388 1.00 0.00 3 GLN A CA 8
ATOM 3046 C C . GLN A 1 3 ? 22.990 -2.629 5.674 1.00 0.00 3 GLN A C 8
ATOM 3047 O O . GLN A 1 3 ? 24.126 -2.310 5.963 1.00 0.00 3 GLN A O 8
ATOM 3061 N N . CYS A 1 4 ? 22.047 -1.726 5.593 1.00 0.00 4 CYS A N 8
ATOM 3062 C CA . CYS A 1 4 ? 22.395 -0.299 5.863 1.00 0.00 4 CYS A CA 8
ATOM 3063 C C . CYS A 1 4 ? 22.100 0.077 7.315 1.00 0.00 4 CYS A C 8
ATOM 3064 O O . CYS A 1 4 ? 21.205 -0.452 7.944 1.00 0.00 4 CYS A O 8
ATOM 3071 N N . THR A 1 5 ? 22.853 1.003 7.839 1.00 0.00 5 THR A N 8
ATOM 3072 C CA . THR A 1 5 ? 22.646 1.454 9.243 1.00 0.00 5 THR A CA 8
ATOM 3073 C C . THR A 1 5 ? 23.415 2.757 9.457 1.00 0.00 5 THR A C 8
ATOM 3074 O O . THR A 1 5 ? 24.063 2.956 10.466 1.00 0.00 5 THR A O 8
ATOM 3085 N N . PHE A 1 6 ? 23.358 3.637 8.497 1.00 0.00 6 PHE A N 8
ATOM 3086 C CA . PHE A 1 6 ? 24.094 4.927 8.612 1.00 0.00 6 PHE A CA 8
ATOM 3087 C C . PHE A 1 6 ? 23.124 6.100 8.750 1.00 0.00 6 PHE A C 8
ATOM 3088 O O . PHE A 1 6 ? 22.059 6.112 8.165 1.00 0.00 6 PHE A O 8
ATOM 3119 N N . CYS A 1 8 ? 20.223 8.664 9.700 1.00 0.00 8 CYS A N 8
ATOM 3120 C CA . CYS A 1 8 ? 18.821 8.277 10.051 1.00 0.00 8 CYS A CA 8
ATOM 3121 C C . CYS A 1 8 ? 18.285 7.329 8.977 1.00 0.00 8 CYS A C 8
ATOM 3122 O O . CYS A 1 8 ? 17.145 6.910 9.011 1.00 0.00 8 CYS A O 8
ATOM 3128 N N . CYS A 1 9 ? 19.112 6.984 8.022 1.00 0.00 9 CYS A N 8
ATOM 3129 C CA . CYS A 1 9 ? 18.672 6.061 6.945 1.00 0.00 9 CYS A CA 8
ATOM 3130 C C . CYS A 1 9 ? 18.706 4.624 7.454 1.00 0.00 9 CYS A C 8
ATOM 3131 O O . CYS A 1 9 ? 17.681 4.030 7.722 1.00 0.00 9 CYS A O 8
ATOM 3138 N N . GLY A 1 10 ? 19.887 4.073 7.595 1.00 0.00 10 GLY A N 8
ATOM 3139 C CA . GLY A 1 10 ? 20.019 2.667 8.092 1.00 0.00 10 GLY A CA 8
ATOM 3140 C C . GLY A 1 10 ? 18.836 1.822 7.606 1.00 0.00 10 GLY A C 8
ATOM 3141 O O . GLY A 1 10 ? 18.085 1.283 8.394 1.00 0.00 10 GLY A O 8
ATOM 3145 N N . LYS A 1 11 ? 18.658 1.709 6.318 1.00 0.00 11 LYS A N 8
ATOM 3146 C CA . LYS A 1 11 ? 17.515 0.907 5.792 1.00 0.00 11 LYS A CA 8
ATOM 3147 C C . LYS A 1 11 ? 17.924 -0.556 5.625 1.00 0.00 11 LYS A C 8
ATOM 3148 O O . LYS A 1 11 ? 19.035 -0.941 5.931 1.00 0.00 11 LYS A O 8
ATOM 3167 N N . ARG A 1 12 ? 17.033 -1.376 5.140 1.00 0.00 12 ARG A N 8
ATOM 3168 C CA . ARG A 1 12 ? 17.373 -2.813 4.952 1.00 0.00 12 ARG A CA 8
ATOM 3169 C C . ARG A 1 12 ? 17.924 -3.042 3.544 1.00 0.00 12 ARG A C 8
ATOM 3170 O O . ARG A 1 12 ? 17.512 -2.410 2.591 1.00 0.00 12 ARG A O 8
ATOM 3191 N N . PHE A 1 13 ? 18.860 -3.938 3.412 1.00 0.00 13 PHE A N 8
ATOM 3192 C CA . PHE A 1 13 ? 19.459 -4.212 2.076 1.00 0.00 13 PHE A CA 8
ATOM 3193 C C . PHE A 1 13 ? 19.066 -5.610 1.590 1.00 0.00 13 PHE A C 8
ATOM 3194 O O . PHE A 1 13 ? 19.345 -6.601 2.235 1.00 0.00 13 PHE A O 8
ATOM 3211 N N . SER A 1 14 ? 18.420 -5.700 0.460 1.00 0.00 14 SER A N 8
ATOM 3212 C CA . SER A 1 14 ? 18.013 -7.038 -0.059 1.00 0.00 14 SER A CA 8
ATOM 3213 C C . SER A 1 14 ? 19.154 -7.661 -0.870 1.00 0.00 14 SER A C 8
ATOM 3214 O O . SER A 1 14 ? 19.723 -8.665 -0.491 1.00 0.00 14 SER A O 8
ATOM 3222 N N . LEU A 1 15 ? 19.491 -7.070 -1.983 1.00 0.00 15 LEU A N 8
ATOM 3223 C CA . LEU A 1 15 ? 20.594 -7.622 -2.821 1.00 0.00 15 LEU A CA 8
ATOM 3224 C C . LEU A 1 15 ? 21.359 -6.482 -3.493 1.00 0.00 15 LEU A C 8
ATOM 3225 O O . LEU A 1 15 ? 20.971 -5.333 -3.418 1.00 0.00 15 LEU A O 8
ATOM 3241 N N . ASP A 1 16 ? 22.446 -6.795 -4.140 1.00 0.00 16 ASP A N 8
ATOM 3242 C CA . ASP A 1 16 ? 23.256 -5.740 -4.813 1.00 0.00 16 ASP A CA 8
ATOM 3243 C C . ASP A 1 16 ? 22.350 -4.703 -5.477 1.00 0.00 16 ASP A C 8
ATOM 3244 O O . ASP A 1 16 ? 22.585 -3.514 -5.391 1.00 0.00 16 ASP A O 8
ATOM 3253 N N . PHE A 1 17 ? 21.316 -5.140 -6.138 1.00 0.00 17 PHE A N 8
ATOM 3254 C CA . PHE A 1 17 ? 20.400 -4.171 -6.801 1.00 0.00 17 PHE A CA 8
ATOM 3255 C C . PHE A 1 17 ? 19.985 -3.084 -5.809 1.00 0.00 17 PHE A C 8
ATOM 3256 O O . PHE A 1 17 ? 20.327 -1.930 -5.961 1.00 0.00 17 PHE A O 8
ATOM 3273 N N . ASN A 1 18 ? 19.257 -3.447 -4.791 1.00 0.00 18 ASN A N 8
ATOM 3274 C CA . ASN A 1 18 ? 18.827 -2.432 -3.786 1.00 0.00 18 ASN A CA 8
ATOM 3275 C C . ASN A 1 18 ? 20.028 -1.990 -2.947 1.00 0.00 18 ASN A C 8
ATOM 3276 O O . ASN A 1 18 ? 20.123 -0.853 -2.531 1.00 0.00 18 ASN A O 8
ATOM 3287 N N . LEU A 1 19 ? 20.946 -2.883 -2.702 1.00 0.00 19 LEU A N 8
ATOM 3288 C CA . LEU A 1 19 ? 22.148 -2.525 -1.895 1.00 0.00 19 LEU A CA 8
ATOM 3289 C C . LEU A 1 19 ? 22.990 -1.485 -2.644 1.00 0.00 19 LEU A C 8
ATOM 3290 O O . LEU A 1 19 ? 23.574 -0.601 -2.050 1.00 0.00 19 LEU A O 8
ATOM 3306 N N . LYS A 1 20 ? 23.060 -1.582 -3.945 1.00 0.00 20 LYS A N 8
ATOM 3307 C CA . LYS A 1 20 ? 23.870 -0.595 -4.716 1.00 0.00 20 LYS A CA 8
ATOM 3308 C C . LYS A 1 20 ? 23.020 0.621 -5.087 1.00 0.00 20 LYS A C 8
ATOM 3309 O O . LYS A 1 20 ? 23.405 1.750 -4.857 1.00 0.00 20 LYS A O 8
ATOM 3328 N N . THR A 1 21 ? 21.866 0.405 -5.655 1.00 0.00 21 THR A N 8
ATOM 3329 C CA . THR A 1 21 ? 21.001 1.552 -6.030 1.00 0.00 21 THR A CA 8
ATOM 3330 C C . THR A 1 21 ? 20.689 2.386 -4.785 1.00 0.00 21 THR A C 8
ATOM 3331 O O . THR A 1 21 ? 20.303 3.534 -4.873 1.00 0.00 21 THR A O 8
ATOM 3342 N N . HIS A 1 22 ? 20.854 1.813 -3.625 1.00 0.00 22 HIS A N 8
ATOM 3343 C CA . HIS A 1 22 ? 20.567 2.569 -2.374 1.00 0.00 22 HIS A CA 8
ATOM 3344 C C . HIS A 1 22 ? 21.828 3.256 -1.857 1.00 0.00 22 HIS A C 8
ATOM 3345 O O . HIS A 1 22 ? 21.905 4.465 -1.794 1.00 0.00 22 HIS A O 8
ATOM 3359 N N . VAL A 1 23 ? 22.818 2.496 -1.476 1.00 0.00 23 VAL A N 8
ATOM 3360 C CA . VAL A 1 23 ? 24.065 3.128 -0.950 1.00 0.00 23 VAL A CA 8
ATOM 3361 C C . VAL A 1 23 ? 24.468 4.315 -1.833 1.00 0.00 23 VAL A C 8
ATOM 3362 O O . VAL A 1 23 ? 25.145 5.224 -1.396 1.00 0.00 23 VAL A O 8
ATOM 3375 N N . LYS A 1 24 ? 24.056 4.313 -3.072 1.00 0.00 24 LYS A N 8
ATOM 3376 C CA . LYS A 1 24 ? 24.413 5.439 -3.984 1.00 0.00 24 LYS A CA 8
ATOM 3377 C C . LYS A 1 24 ? 24.286 6.787 -3.264 1.00 0.00 24 LYS A C 8
ATOM 3378 O O . LYS A 1 24 ? 24.933 7.746 -3.626 1.00 0.00 24 LYS A O 8
ATOM 3397 N N . ILE A 1 25 ? 23.467 6.873 -2.250 1.00 0.00 25 ILE A N 8
ATOM 3398 C CA . ILE A 1 25 ? 23.331 8.172 -1.523 1.00 0.00 25 ILE A CA 8
ATOM 3399 C C . ILE A 1 25 ? 24.525 8.361 -0.594 1.00 0.00 25 ILE A C 8
ATOM 3400 O O . ILE A 1 25 ? 25.288 9.298 -0.726 1.00 0.00 25 ILE A O 8
ATOM 3416 N N . HIS A 1 26 ? 24.705 7.465 0.334 1.00 0.00 26 HIS A N 8
ATOM 3417 C CA . HIS A 1 26 ? 25.868 7.584 1.256 1.00 0.00 26 HIS A CA 8
ATOM 3418 C C . HIS A 1 26 ? 27.128 7.758 0.417 1.00 0.00 26 HIS A C 8
ATOM 3419 O O . HIS A 1 26 ? 28.123 8.297 0.861 1.00 0.00 26 HIS A O 8
ATOM 3433 N N . THR A 1 27 ? 27.077 7.317 -0.809 1.00 0.00 27 THR A N 8
ATOM 3434 C CA . THR A 1 27 ? 28.248 7.464 -1.707 1.00 0.00 27 THR A CA 8
ATOM 3435 C C . THR A 1 27 ? 28.006 8.627 -2.669 1.00 0.00 27 THR A C 8
ATOM 3436 O O . THR A 1 27 ? 28.921 9.142 -3.281 1.00 0.00 27 THR A O 8
ATOM 3447 N N . GLY A 1 28 ? 26.774 9.047 -2.808 1.00 0.00 28 GLY A N 8
ATOM 3448 C CA . GLY A 1 28 ? 26.473 10.177 -3.731 1.00 0.00 28 GLY A CA 8
ATOM 3449 C C . GLY A 1 28 ? 25.759 11.289 -2.961 1.00 0.00 28 GLY A C 8
ATOM 3450 O O . GLY A 1 28 ? 26.394 11.902 -2.120 1.00 0.00 28 GLY A O 8
ATOM 3456 N N . PHE A 1 2 ? 21.383 -1.742 -6.759 1.00 0.00 2 PHE A N 9
ATOM 3457 C CA . PHE A 1 2 ? 19.910 -1.617 -6.566 1.00 0.00 2 PHE A CA 9
ATOM 3458 C C . PHE A 1 2 ? 19.507 -0.137 -6.450 1.00 0.00 2 PHE A C 9
ATOM 3459 O O . PHE A 1 2 ? 19.576 0.610 -7.407 1.00 0.00 2 PHE A O 9
ATOM 3476 N N . GLN A 1 3 ? 19.088 0.292 -5.285 1.00 0.00 3 GLN A N 9
ATOM 3477 C CA . GLN A 1 3 ? 18.684 1.716 -5.105 1.00 0.00 3 GLN A CA 9
ATOM 3478 C C . GLN A 1 3 ? 18.275 1.953 -3.648 1.00 0.00 3 GLN A C 9
ATOM 3479 O O . GLN A 1 3 ? 17.805 1.055 -2.978 1.00 0.00 3 GLN A O 9
ATOM 3493 N N . CYS A 1 4 ? 18.433 3.148 -3.149 1.00 0.00 4 CYS A N 9
ATOM 3494 C CA . CYS A 1 4 ? 18.030 3.411 -1.737 1.00 0.00 4 CYS A CA 9
ATOM 3495 C C . CYS A 1 4 ? 16.615 3.991 -1.690 1.00 0.00 4 CYS A C 9
ATOM 3496 O O . CYS A 1 4 ? 16.113 4.515 -2.665 1.00 0.00 4 CYS A O 9
ATOM 3503 N N . THR A 1 5 ? 15.974 3.907 -0.559 1.00 0.00 5 THR A N 9
ATOM 3504 C CA . THR A 1 5 ? 14.596 4.460 -0.435 1.00 0.00 5 THR A CA 9
ATOM 3505 C C . THR A 1 5 ? 14.285 4.731 1.034 1.00 0.00 5 THR A C 9
ATOM 3506 O O . THR A 1 5 ? 13.178 4.545 1.497 1.00 0.00 5 THR A O 9
ATOM 3517 N N . PHE A 1 6 ? 15.269 5.162 1.768 1.00 0.00 6 PHE A N 9
ATOM 3518 C CA . PHE A 1 6 ? 15.063 5.442 3.214 1.00 0.00 6 PHE A CA 9
ATOM 3519 C C . PHE A 1 6 ? 15.542 6.848 3.570 1.00 0.00 6 PHE A C 9
ATOM 3520 O O . PHE A 1 6 ? 16.515 7.340 3.032 1.00 0.00 6 PHE A O 9
ATOM 3551 N N . CYS A 1 8 ? 16.363 10.762 3.890 1.00 0.00 8 CYS A N 9
ATOM 3552 C CA . CYS A 1 8 ? 16.697 11.666 2.757 1.00 0.00 8 CYS A CA 9
ATOM 3553 C C . CYS A 1 8 ? 17.937 11.121 2.047 1.00 0.00 8 CYS A C 9
ATOM 3554 O O . CYS A 1 8 ? 18.293 11.551 0.968 1.00 0.00 8 CYS A O 9
ATOM 3560 N N . CYS A 1 9 ? 18.589 10.159 2.649 1.00 0.00 9 CYS A N 9
ATOM 3561 C CA . CYS A 1 9 ? 19.796 9.562 2.019 1.00 0.00 9 CYS A CA 9
ATOM 3562 C C . CYS A 1 9 ? 19.456 9.135 0.596 1.00 0.00 9 CYS A C 9
ATOM 3563 O O . CYS A 1 9 ? 20.047 9.593 -0.361 1.00 0.00 9 CYS A O 9
ATOM 3570 N N . GLY A 1 10 ? 18.496 8.262 0.463 1.00 0.00 10 GLY A N 9
ATOM 3571 C CA . GLY A 1 10 ? 18.092 7.788 -0.895 1.00 0.00 10 GLY A CA 9
ATOM 3572 C C . GLY A 1 10 ? 19.331 7.624 -1.782 1.00 0.00 10 GLY A C 9
ATOM 3573 O O . GLY A 1 10 ? 19.376 8.106 -2.896 1.00 0.00 10 GLY A O 9
ATOM 3577 N N . LYS A 1 11 ? 20.338 6.947 -1.296 1.00 0.00 11 LYS A N 9
ATOM 3578 C CA . LYS A 1 11 ? 21.573 6.753 -2.112 1.00 0.00 11 LYS A CA 9
ATOM 3579 C C . LYS A 1 11 ? 21.321 5.741 -3.233 1.00 0.00 11 LYS A C 9
ATOM 3580 O O . LYS A 1 11 ? 20.214 5.292 -3.445 1.00 0.00 11 LYS A O 9
ATOM 3599 N N . ARG A 1 12 ? 22.345 5.381 -3.953 1.00 0.00 12 ARG A N 9
ATOM 3600 C CA . ARG A 1 12 ? 22.170 4.399 -5.061 1.00 0.00 12 ARG A CA 9
ATOM 3601 C C . ARG A 1 12 ? 22.898 3.093 -4.730 1.00 0.00 12 ARG A C 9
ATOM 3602 O O . ARG A 1 12 ? 23.976 3.098 -4.170 1.00 0.00 12 ARG A O 9
ATOM 3623 N N . PHE A 1 13 ? 22.320 1.973 -5.072 1.00 0.00 13 PHE A N 9
ATOM 3624 C CA . PHE A 1 13 ? 22.984 0.673 -4.777 1.00 0.00 13 PHE A CA 9
ATOM 3625 C C . PHE A 1 13 ? 23.462 0.018 -6.073 1.00 0.00 13 PHE A C 9
ATOM 3626 O O . PHE A 1 13 ? 22.851 0.157 -7.114 1.00 0.00 13 PHE A O 9
ATOM 3643 N N . SER A 1 14 ? 24.552 -0.694 -6.018 1.00 0.00 14 SER A N 9
ATOM 3644 C CA . SER A 1 14 ? 25.073 -1.360 -7.246 1.00 0.00 14 SER A CA 9
ATOM 3645 C C . SER A 1 14 ? 24.699 -2.845 -7.240 1.00 0.00 14 SER A C 9
ATOM 3646 O O . SER A 1 14 ? 24.072 -3.341 -8.155 1.00 0.00 14 SER A O 9
ATOM 3654 N N . LEU A 1 15 ? 25.079 -3.557 -6.215 1.00 0.00 15 LEU A N 9
ATOM 3655 C CA . LEU A 1 15 ? 24.744 -5.008 -6.149 1.00 0.00 15 LEU A CA 9
ATOM 3656 C C . LEU A 1 15 ? 24.372 -5.398 -4.717 1.00 0.00 15 LEU A C 9
ATOM 3657 O O . LEU A 1 15 ? 24.420 -4.591 -3.811 1.00 0.00 15 LEU A O 9
ATOM 3673 N N . ASP A 1 16 ? 23.996 -6.630 -4.508 1.00 0.00 16 ASP A N 9
ATOM 3674 C CA . ASP A 1 16 ? 23.613 -7.073 -3.137 1.00 0.00 16 ASP A CA 9
ATOM 3675 C C . ASP A 1 16 ? 24.701 -6.691 -2.130 1.00 0.00 16 ASP A C 9
ATOM 3676 O O . ASP A 1 16 ? 24.443 -6.019 -1.152 1.00 0.00 16 ASP A O 9
ATOM 3685 N N . PHE A 1 17 ? 25.917 -7.102 -2.355 1.00 0.00 17 PHE A N 9
ATOM 3686 C CA . PHE A 1 17 ? 26.996 -6.738 -1.396 1.00 0.00 17 PHE A CA 9
ATOM 3687 C C . PHE A 1 17 ? 26.914 -5.245 -1.081 1.00 0.00 17 PHE A C 9
ATOM 3688 O O . PHE A 1 17 ? 26.814 -4.845 0.062 1.00 0.00 17 PHE A O 9
ATOM 3705 N N . ASN A 1 18 ? 26.938 -4.416 -2.088 1.00 0.00 18 ASN A N 9
ATOM 3706 C CA . ASN A 1 18 ? 26.841 -2.951 -1.843 1.00 0.00 18 ASN A CA 9
ATOM 3707 C C . ASN A 1 18 ? 25.414 -2.605 -1.413 1.00 0.00 18 ASN A C 9
ATOM 3708 O O . ASN A 1 18 ? 25.151 -1.545 -0.881 1.00 0.00 18 ASN A O 9
ATOM 3719 N N . LEU A 1 19 ? 24.493 -3.504 -1.637 1.00 0.00 19 LEU A N 9
ATOM 3720 C CA . LEU A 1 19 ? 23.079 -3.246 -1.240 1.00 0.00 19 LEU A CA 9
ATOM 3721 C C . LEU A 1 19 ? 22.961 -3.228 0.283 1.00 0.00 19 LEU A C 9
ATOM 3722 O O . LEU A 1 19 ? 22.478 -2.279 0.867 1.00 0.00 19 LEU A O 9
ATOM 3738 N N . LYS A 1 20 ? 23.402 -4.272 0.932 1.00 0.00 20 LYS A N 9
ATOM 3739 C CA . LYS A 1 20 ? 23.314 -4.309 2.418 1.00 0.00 20 LYS A CA 9
ATOM 3740 C C . LYS A 1 20 ? 24.459 -3.499 3.021 1.00 0.00 20 LYS A C 9
ATOM 3741 O O . LYS A 1 20 ? 24.330 -2.909 4.075 1.00 0.00 20 LYS A O 9
ATOM 3760 N N . THR A 1 21 ? 25.576 -3.451 2.349 1.00 0.00 21 THR A N 9
ATOM 3761 C CA . THR A 1 21 ? 26.718 -2.664 2.872 1.00 0.00 21 THR A CA 9
ATOM 3762 C C . THR A 1 21 ? 26.276 -1.210 3.052 1.00 0.00 21 THR A C 9
ATOM 3763 O O . THR A 1 21 ? 26.905 -0.437 3.748 1.00 0.00 21 THR A O 9
ATOM 3774 N N . HIS A 1 22 ? 25.191 -0.836 2.427 1.00 0.00 22 HIS A N 9
ATOM 3775 C CA . HIS A 1 22 ? 24.700 0.562 2.560 1.00 0.00 22 HIS A CA 9
ATOM 3776 C C . HIS A 1 22 ? 23.440 0.611 3.424 1.00 0.00 22 HIS A C 9
ATOM 3777 O O . HIS A 1 22 ? 23.455 1.087 4.539 1.00 0.00 22 HIS A O 9
ATOM 3791 N N . VAL A 1 23 ? 22.342 0.137 2.905 1.00 0.00 23 VAL A N 9
ATOM 3792 C CA . VAL A 1 23 ? 21.074 0.180 3.686 1.00 0.00 23 VAL A CA 9
ATOM 3793 C C . VAL A 1 23 ? 21.305 -0.303 5.123 1.00 0.00 23 VAL A C 9
ATOM 3794 O O . VAL A 1 23 ? 20.533 -0.009 6.014 1.00 0.00 23 VAL A O 9
ATOM 3807 N N . LYS A 1 24 ? 22.360 -1.037 5.360 1.00 0.00 24 LYS A N 9
ATOM 3808 C CA . LYS A 1 24 ? 22.635 -1.529 6.741 1.00 0.00 24 LYS A CA 9
ATOM 3809 C C . LYS A 1 24 ? 22.501 -0.394 7.763 1.00 0.00 24 LYS A C 9
ATOM 3810 O O . LYS A 1 24 ? 22.321 -0.638 8.936 1.00 0.00 24 LYS A O 9
ATOM 3829 N N . ILE A 1 25 ? 22.576 0.841 7.340 1.00 0.00 25 ILE A N 9
ATOM 3830 C CA . ILE A 1 25 ? 22.428 1.959 8.320 1.00 0.00 25 ILE A CA 9
ATOM 3831 C C . ILE A 1 25 ? 20.946 2.167 8.617 1.00 0.00 25 ILE A C 9
ATOM 3832 O O . ILE A 1 25 ? 20.515 2.120 9.752 1.00 0.00 25 ILE A O 9
ATOM 3848 N N . HIS A 1 26 ? 20.160 2.377 7.598 1.00 0.00 26 HIS A N 9
ATOM 3849 C CA . HIS A 1 26 ? 18.700 2.565 7.820 1.00 0.00 26 HIS A CA 9
ATOM 3850 C C . HIS A 1 26 ? 18.183 1.393 8.647 1.00 0.00 26 HIS A C 9
ATOM 3851 O O . HIS A 1 26 ? 17.193 1.493 9.345 1.00 0.00 26 HIS A O 9
ATOM 3865 N N . THR A 1 27 ? 18.866 0.284 8.582 1.00 0.00 27 THR A N 9
ATOM 3866 C CA . THR A 1 27 ? 18.444 -0.902 9.370 1.00 0.00 27 THR A CA 9
ATOM 3867 C C . THR A 1 27 ? 19.421 -1.119 10.527 1.00 0.00 27 THR A C 9
ATOM 3868 O O . THR A 1 27 ? 19.169 -1.891 11.431 1.00 0.00 27 THR A O 9
ATOM 3879 N N . GLY A 1 28 ? 20.539 -0.440 10.506 1.00 0.00 28 GLY A N 9
ATOM 3880 C CA . GLY A 1 28 ? 21.531 -0.608 11.606 1.00 0.00 28 GLY A CA 9
ATOM 3881 C C . GLY A 1 28 ? 22.121 0.754 11.975 1.00 0.00 28 GLY A C 9
ATOM 3882 O O . GLY A 1 28 ? 21.630 1.355 12.916 1.00 0.00 28 GLY A O 9
ATOM 3888 N N . PHE A 1 2 ? 26.042 3.871 -3.365 1.00 0.00 2 PHE A N 10
ATOM 3889 C CA . PHE A 1 2 ? 25.886 4.995 -2.393 1.00 0.00 2 PHE A CA 10
ATOM 3890 C C . PHE A 1 2 ? 24.612 5.793 -2.713 1.00 0.00 2 PHE A C 10
ATOM 3891 O O . PHE A 1 2 ? 24.609 7.008 -2.735 1.00 0.00 2 PHE A O 10
ATOM 3908 N N . GLN A 1 3 ? 23.529 5.099 -2.953 1.00 0.00 3 GLN A N 10
ATOM 3909 C CA . GLN A 1 3 ? 22.235 5.775 -3.264 1.00 0.00 3 GLN A CA 10
ATOM 3910 C C . GLN A 1 3 ? 21.146 4.715 -3.475 1.00 0.00 3 GLN A C 10
ATOM 3911 O O . GLN A 1 3 ? 21.152 4.013 -4.466 1.00 0.00 3 GLN A O 10
ATOM 3925 N N . CYS A 1 4 ? 20.216 4.575 -2.567 1.00 0.00 4 CYS A N 10
ATOM 3926 C CA . CYS A 1 4 ? 19.161 3.536 -2.770 1.00 0.00 4 CYS A CA 10
ATOM 3927 C C . CYS A 1 4 ? 18.274 3.895 -3.963 1.00 0.00 4 CYS A C 10
ATOM 3928 O O . CYS A 1 4 ? 18.275 5.009 -4.447 1.00 0.00 4 CYS A O 10
ATOM 3935 N N . THR A 1 5 ? 17.506 2.949 -4.426 1.00 0.00 5 THR A N 10
ATOM 3936 C CA . THR A 1 5 ? 16.596 3.203 -5.576 1.00 0.00 5 THR A CA 10
ATOM 3937 C C . THR A 1 5 ? 15.704 1.982 -5.779 1.00 0.00 5 THR A C 10
ATOM 3938 O O . THR A 1 5 ? 15.349 1.625 -6.885 1.00 0.00 5 THR A O 10
ATOM 3949 N N . PHE A 1 6 ? 15.356 1.338 -4.704 1.00 0.00 6 PHE A N 10
ATOM 3950 C CA . PHE A 1 6 ? 14.500 0.125 -4.792 1.00 0.00 6 PHE A CA 10
ATOM 3951 C C . PHE A 1 6 ? 13.267 0.267 -3.900 1.00 0.00 6 PHE A C 10
ATOM 3952 O O . PHE A 1 6 ? 13.307 0.897 -2.862 1.00 0.00 6 PHE A O 10
ATOM 3983 N N . CYS A 1 8 ? 9.885 1.301 -1.958 1.00 0.00 8 CYS A N 10
ATOM 3984 C CA . CYS A 1 8 ? 9.610 2.652 -1.405 1.00 0.00 8 CYS A CA 10
ATOM 3985 C C . CYS A 1 8 ? 10.736 3.030 -0.442 1.00 0.00 8 CYS A C 10
ATOM 3986 O O . CYS A 1 8 ? 10.839 4.156 0.004 1.00 0.00 8 CYS A O 10
ATOM 3992 N N . CYS A 1 9 ? 11.590 2.090 -0.130 1.00 0.00 9 CYS A N 10
ATOM 3993 C CA . CYS A 1 9 ? 12.722 2.379 0.789 1.00 0.00 9 CYS A CA 10
ATOM 3994 C C . CYS A 1 9 ? 13.557 3.518 0.217 1.00 0.00 9 CYS A C 10
ATOM 3995 O O . CYS A 1 9 ? 13.654 4.583 0.794 1.00 0.00 9 CYS A O 10
ATOM 4002 N N . GLY A 1 10 ? 14.147 3.292 -0.926 1.00 0.00 10 GLY A N 10
ATOM 4003 C CA . GLY A 1 10 ? 14.981 4.350 -1.574 1.00 0.00 10 GLY A CA 10
ATOM 4004 C C . GLY A 1 10 ? 15.727 5.168 -0.513 1.00 0.00 10 GLY A C 10
ATOM 4005 O O . GLY A 1 10 ? 15.641 6.379 -0.479 1.00 0.00 10 GLY A O 10
ATOM 4009 N N . LYS A 1 11 ? 16.461 4.519 0.351 1.00 0.00 11 LYS A N 10
ATOM 4010 C CA . LYS A 1 11 ? 17.211 5.265 1.404 1.00 0.00 11 LYS A CA 10
ATOM 4011 C C . LYS A 1 11 ? 18.467 5.907 0.808 1.00 0.00 11 LYS A C 10
ATOM 4012 O O . LYS A 1 11 ? 18.701 5.853 -0.382 1.00 0.00 11 LYS A O 10
ATOM 4031 N N . ARG A 1 12 ? 19.275 6.516 1.629 1.00 0.00 12 ARG A N 10
ATOM 4032 C CA . ARG A 1 12 ? 20.516 7.163 1.112 1.00 0.00 12 ARG A CA 10
ATOM 4033 C C . ARG A 1 12 ? 21.753 6.390 1.580 1.00 0.00 12 ARG A C 10
ATOM 4034 O O . ARG A 1 12 ? 22.048 6.328 2.757 1.00 0.00 12 ARG A O 10
ATOM 4055 N N . PHE A 1 13 ? 22.479 5.801 0.668 1.00 0.00 13 PHE A N 10
ATOM 4056 C CA . PHE A 1 13 ? 23.696 5.038 1.066 1.00 0.00 13 PHE A CA 10
ATOM 4057 C C . PHE A 1 13 ? 24.906 5.972 1.136 1.00 0.00 13 PHE A C 10
ATOM 4058 O O . PHE A 1 13 ? 25.227 6.660 0.188 1.00 0.00 13 PHE A O 10
ATOM 4075 N N . SER A 1 14 ? 25.580 6.003 2.253 1.00 0.00 14 SER A N 10
ATOM 4076 C CA . SER A 1 14 ? 26.767 6.896 2.381 1.00 0.00 14 SER A CA 10
ATOM 4077 C C . SER A 1 14 ? 27.960 6.302 1.628 1.00 0.00 14 SER A C 10
ATOM 4078 O O . SER A 1 14 ? 28.302 6.734 0.546 1.00 0.00 14 SER A O 10
ATOM 4086 N N . LEU A 1 15 ? 28.595 5.313 2.194 1.00 0.00 15 LEU A N 10
ATOM 4087 C CA . LEU A 1 15 ? 29.765 4.688 1.512 1.00 0.00 15 LEU A CA 10
ATOM 4088 C C . LEU A 1 15 ? 29.567 3.177 1.407 1.00 0.00 15 LEU A C 10
ATOM 4089 O O . LEU A 1 15 ? 28.557 2.640 1.816 1.00 0.00 15 LEU A O 10
ATOM 4105 N N . ASP A 1 16 ? 30.522 2.493 0.849 1.00 0.00 16 ASP A N 10
ATOM 4106 C CA . ASP A 1 16 ? 30.398 1.017 0.695 1.00 0.00 16 ASP A CA 10
ATOM 4107 C C . ASP A 1 16 ? 29.870 0.378 1.982 1.00 0.00 16 ASP A C 10
ATOM 4108 O O . ASP A 1 16 ? 28.946 -0.409 1.960 1.00 0.00 16 ASP A O 10
ATOM 4117 N N . PHE A 1 17 ? 30.449 0.708 3.103 1.00 0.00 17 PHE A N 10
ATOM 4118 C CA . PHE A 1 17 ? 29.976 0.113 4.385 1.00 0.00 17 PHE A CA 10
ATOM 4119 C C . PHE A 1 17 ? 28.466 0.309 4.532 1.00 0.00 17 PHE A C 10
ATOM 4120 O O . PHE A 1 17 ? 27.704 -0.637 4.523 1.00 0.00 17 PHE A O 10
ATOM 4137 N N . ASN A 1 18 ? 28.027 1.530 4.664 1.00 0.00 18 ASN A N 10
ATOM 4138 C CA . ASN A 1 18 ? 26.563 1.780 4.806 1.00 0.00 18 ASN A CA 10
ATOM 4139 C C . ASN A 1 18 ? 25.860 1.549 3.467 1.00 0.00 18 ASN A C 10
ATOM 4140 O O . ASN A 1 18 ? 24.653 1.642 3.362 1.00 0.00 18 ASN A O 10
ATOM 4151 N N . LEU A 1 19 ? 26.609 1.248 2.441 1.00 0.00 19 LEU A N 10
ATOM 4152 C CA . LEU A 1 19 ? 25.990 1.011 1.108 1.00 0.00 19 LEU A CA 10
ATOM 4153 C C . LEU A 1 19 ? 25.619 -0.466 0.953 1.00 0.00 19 LEU A C 10
ATOM 4154 O O . LEU A 1 19 ? 24.557 -0.800 0.465 1.00 0.00 19 LEU A O 10
ATOM 4170 N N . LYS A 1 20 ? 26.485 -1.354 1.361 1.00 0.00 20 LYS A N 10
ATOM 4171 C CA . LYS A 1 20 ? 26.174 -2.806 1.230 1.00 0.00 20 LYS A CA 10
ATOM 4172 C C . LYS A 1 20 ? 25.440 -3.302 2.477 1.00 0.00 20 LYS A C 10
ATOM 4173 O O . LYS A 1 20 ? 24.602 -4.179 2.407 1.00 0.00 20 LYS A O 10
ATOM 4192 N N . THR A 1 21 ? 25.739 -2.742 3.616 1.00 0.00 21 THR A N 10
ATOM 4193 C CA . THR A 1 21 ? 25.050 -3.176 4.858 1.00 0.00 21 THR A CA 10
ATOM 4194 C C . THR A 1 21 ? 23.549 -2.896 4.727 1.00 0.00 21 THR A C 10
ATOM 4195 O O . THR A 1 21 ? 22.745 -3.377 5.501 1.00 0.00 21 THR A O 10
ATOM 4206 N N . HIS A 1 22 ? 23.172 -2.115 3.754 1.00 0.00 22 HIS A N 10
ATOM 4207 C CA . HIS A 1 22 ? 21.730 -1.793 3.569 1.00 0.00 22 HIS A CA 10
ATOM 4208 C C . HIS A 1 22 ? 21.159 -2.531 2.358 1.00 0.00 22 HIS A C 10
ATOM 4209 O O . HIS A 1 22 ? 20.338 -3.413 2.493 1.00 0.00 22 HIS A O 10
ATOM 4223 N N . VAL A 1 23 ? 21.580 -2.172 1.173 1.00 0.00 23 VAL A N 10
ATOM 4224 C CA . VAL A 1 23 ? 21.039 -2.855 -0.042 1.00 0.00 23 VAL A CA 10
ATOM 4225 C C . VAL A 1 23 ? 20.901 -4.363 0.201 1.00 0.00 23 VAL A C 10
ATOM 4226 O O . VAL A 1 23 ? 20.094 -5.028 -0.419 1.00 0.00 23 VAL A O 10
ATOM 4239 N N . LYS A 1 24 ? 21.678 -4.908 1.098 1.00 0.00 24 LYS A N 10
ATOM 4240 C CA . LYS A 1 24 ? 21.588 -6.370 1.379 1.00 0.00 24 LYS A CA 10
ATOM 4241 C C . LYS A 1 24 ? 20.125 -6.829 1.424 1.00 0.00 24 LYS A C 10
ATOM 4242 O O . LYS A 1 24 ? 19.811 -7.932 1.034 1.00 0.00 24 LYS A O 10
ATOM 4261 N N . ILE A 1 25 ? 19.227 -6.002 1.894 1.00 0.00 25 ILE A N 10
ATOM 4262 C CA . ILE A 1 25 ? 17.792 -6.425 1.947 1.00 0.00 25 ILE A CA 10
ATOM 4263 C C . ILE A 1 25 ? 17.249 -6.573 0.529 1.00 0.00 25 ILE A C 10
ATOM 4264 O O . ILE A 1 25 ? 16.855 -7.644 0.112 1.00 0.00 25 ILE A O 10
ATOM 4280 N N . HIS A 1 26 ? 17.239 -5.507 -0.220 1.00 0.00 26 HIS A N 10
ATOM 4281 C CA . HIS A 1 26 ? 16.735 -5.594 -1.619 1.00 0.00 26 HIS A CA 10
ATOM 4282 C C . HIS A 1 26 ? 17.374 -6.802 -2.294 1.00 0.00 26 HIS A C 10
ATOM 4283 O O . HIS A 1 26 ? 16.829 -7.379 -3.214 1.00 0.00 26 HIS A O 10
ATOM 4297 N N . THR A 1 27 ? 18.523 -7.197 -1.824 1.00 0.00 27 THR A N 10
ATOM 4298 C CA . THR A 1 27 ? 19.202 -8.373 -2.409 1.00 0.00 27 THR A CA 10
ATOM 4299 C C . THR A 1 27 ? 18.888 -9.607 -1.554 1.00 0.00 27 THR A C 10
ATOM 4300 O O . THR A 1 27 ? 19.000 -10.731 -2.002 1.00 0.00 27 THR A O 10
ATOM 4311 N N . GLY A 1 28 ? 18.494 -9.402 -0.323 1.00 0.00 28 GLY A N 10
ATOM 4312 C CA . GLY A 1 28 ? 18.173 -10.560 0.558 1.00 0.00 28 GLY A CA 10
ATOM 4313 C C . GLY A 1 28 ? 16.655 -10.696 0.692 1.00 0.00 28 GLY A C 10
ATOM 4314 O O . GLY A 1 28 ? 15.956 -10.177 -0.163 1.00 0.00 28 GLY A O 10
ATOM 4320 N N . PHE A 1 2 ? 18.325 3.060 -5.877 1.00 0.00 2 PHE A N 11
ATOM 4321 C CA . PHE A 1 2 ? 17.383 1.927 -5.649 1.00 0.00 2 PHE A CA 11
ATOM 4322 C C . PHE A 1 2 ? 16.481 2.218 -4.437 1.00 0.00 2 PHE A C 11
ATOM 4323 O O . PHE A 1 2 ? 15.637 3.090 -4.479 1.00 0.00 2 PHE A O 11
ATOM 4340 N N . GLN A 1 3 ? 16.655 1.496 -3.357 1.00 0.00 3 GLN A N 11
ATOM 4341 C CA . GLN A 1 3 ? 15.814 1.733 -2.149 1.00 0.00 3 GLN A CA 11
ATOM 4342 C C . GLN A 1 3 ? 16.253 0.793 -1.022 1.00 0.00 3 GLN A C 11
ATOM 4343 O O . GLN A 1 3 ? 16.692 -0.313 -1.266 1.00 0.00 3 GLN A O 11
ATOM 4357 N N . CYS A 1 4 ? 16.131 1.208 0.209 1.00 0.00 4 CYS A N 11
ATOM 4358 C CA . CYS A 1 4 ? 16.538 0.313 1.331 1.00 0.00 4 CYS A CA 11
ATOM 4359 C C . CYS A 1 4 ? 15.323 -0.449 1.864 1.00 0.00 4 CYS A C 11
ATOM 4360 O O . CYS A 1 4 ? 14.208 0.034 1.826 1.00 0.00 4 CYS A O 11
ATOM 4367 N N . THR A 1 5 ? 15.532 -1.631 2.371 1.00 0.00 5 THR A N 11
ATOM 4368 C CA . THR A 1 5 ? 14.394 -2.422 2.919 1.00 0.00 5 THR A CA 11
ATOM 4369 C C . THR A 1 5 ? 14.881 -3.278 4.085 1.00 0.00 5 THR A C 11
ATOM 4370 O O . THR A 1 5 ? 14.476 -4.410 4.257 1.00 0.00 5 THR A O 11
ATOM 4381 N N . PHE A 1 6 ? 15.761 -2.741 4.880 1.00 0.00 6 PHE A N 11
ATOM 4382 C CA . PHE A 1 6 ? 16.299 -3.509 6.034 1.00 0.00 6 PHE A CA 11
ATOM 4383 C C . PHE A 1 6 ? 16.168 -2.710 7.331 1.00 0.00 6 PHE A C 11
ATOM 4384 O O . PHE A 1 6 ? 16.236 -1.497 7.337 1.00 0.00 6 PHE A O 11
ATOM 4415 N N . CYS A 1 8 ? 15.186 -0.523 10.532 1.00 0.00 8 CYS A N 11
ATOM 4416 C CA . CYS A 1 8 ? 14.380 0.727 10.485 1.00 0.00 8 CYS A CA 11
ATOM 4417 C C . CYS A 1 8 ? 15.110 1.747 9.612 1.00 0.00 8 CYS A C 11
ATOM 4418 O O . CYS A 1 8 ? 14.563 2.762 9.228 1.00 0.00 8 CYS A O 11
ATOM 4424 N N . CYS A 1 9 ? 16.346 1.470 9.284 1.00 0.00 9 CYS A N 11
ATOM 4425 C CA . CYS A 1 9 ? 17.120 2.402 8.424 1.00 0.00 9 CYS A CA 11
ATOM 4426 C C . CYS A 1 9 ? 16.302 2.722 7.179 1.00 0.00 9 CYS A C 11
ATOM 4427 O O . CYS A 1 9 ? 15.980 3.862 6.908 1.00 0.00 9 CYS A O 11
ATOM 4434 N N . GLY A 1 10 ? 15.962 1.710 6.430 1.00 0.00 10 GLY A N 11
ATOM 4435 C CA . GLY A 1 10 ? 15.155 1.925 5.191 1.00 0.00 10 GLY A CA 11
ATOM 4436 C C . GLY A 1 10 ? 15.600 3.215 4.493 1.00 0.00 10 GLY A C 11
ATOM 4437 O O . GLY A 1 10 ? 14.795 4.066 4.170 1.00 0.00 10 GLY A O 11
ATOM 4441 N N . LYS A 1 11 ? 16.876 3.366 4.254 1.00 0.00 11 LYS A N 11
ATOM 4442 C CA . LYS A 1 11 ? 17.368 4.600 3.574 1.00 0.00 11 LYS A CA 11
ATOM 4443 C C . LYS A 1 11 ? 16.993 4.577 2.091 1.00 0.00 11 LYS A C 11
ATOM 4444 O O . LYS A 1 11 ? 16.283 3.706 1.630 1.00 0.00 11 LYS A O 11
ATOM 4463 N N . ARG A 1 12 ? 17.464 5.530 1.340 1.00 0.00 12 ARG A N 11
ATOM 4464 C CA . ARG A 1 12 ? 17.135 5.564 -0.115 1.00 0.00 12 ARG A CA 11
ATOM 4465 C C . ARG A 1 12 ? 18.396 5.319 -0.948 1.00 0.00 12 ARG A C 11
ATOM 4466 O O . ARG A 1 12 ? 19.436 5.897 -0.701 1.00 0.00 12 ARG A O 11
ATOM 4487 N N . PHE A 1 13 ? 18.313 4.469 -1.936 1.00 0.00 13 PHE A N 11
ATOM 4488 C CA . PHE A 1 13 ? 19.505 4.194 -2.782 1.00 0.00 13 PHE A CA 11
ATOM 4489 C C . PHE A 1 13 ? 19.385 4.938 -4.112 1.00 0.00 13 PHE A C 11
ATOM 4490 O O . PHE A 1 13 ? 18.310 5.325 -4.525 1.00 0.00 13 PHE A O 11
ATOM 4507 N N . SER A 1 14 ? 20.481 5.141 -4.784 1.00 0.00 14 SER A N 11
ATOM 4508 C CA . SER A 1 14 ? 20.435 5.861 -6.088 1.00 0.00 14 SER A CA 11
ATOM 4509 C C . SER A 1 14 ? 20.912 4.945 -7.218 1.00 0.00 14 SER A C 11
ATOM 4510 O O . SER A 1 14 ? 20.253 4.795 -8.228 1.00 0.00 14 SER A O 11
ATOM 4518 N N . LEU A 1 15 ? 22.052 4.331 -7.057 1.00 0.00 15 LEU A N 11
ATOM 4519 C CA . LEU A 1 15 ? 22.567 3.426 -8.124 1.00 0.00 15 LEU A CA 11
ATOM 4520 C C . LEU A 1 15 ? 23.232 2.196 -7.503 1.00 0.00 15 LEU A C 11
ATOM 4521 O O . LEU A 1 15 ? 23.398 2.107 -6.303 1.00 0.00 15 LEU A O 11
ATOM 4537 N N . ASP A 1 16 ? 23.611 1.245 -8.312 1.00 0.00 16 ASP A N 11
ATOM 4538 C CA . ASP A 1 16 ? 24.261 0.017 -7.771 1.00 0.00 16 ASP A CA 11
ATOM 4539 C C . ASP A 1 16 ? 25.429 0.395 -6.857 1.00 0.00 16 ASP A C 11
ATOM 4540 O O . ASP A 1 16 ? 25.493 -0.019 -5.717 1.00 0.00 16 ASP A O 11
ATOM 4549 N N . PHE A 1 17 ? 26.351 1.182 -7.336 1.00 0.00 17 PHE A N 11
ATOM 4550 C CA . PHE A 1 17 ? 27.496 1.575 -6.468 1.00 0.00 17 PHE A CA 11
ATOM 4551 C C . PHE A 1 17 ? 26.968 2.019 -5.104 1.00 0.00 17 PHE A C 11
ATOM 4552 O O . PHE A 1 17 ? 27.348 1.491 -4.078 1.00 0.00 17 PHE A O 11
ATOM 4569 N N . ASN A 1 18 ? 26.079 2.973 -5.086 1.00 0.00 18 ASN A N 11
ATOM 4570 C CA . ASN A 1 18 ? 25.512 3.433 -3.789 1.00 0.00 18 ASN A CA 11
ATOM 4571 C C . ASN A 1 18 ? 24.590 2.347 -3.230 1.00 0.00 18 ASN A C 11
ATOM 4572 O O . ASN A 1 18 ? 24.254 2.339 -2.063 1.00 0.00 18 ASN A O 11
ATOM 4583 N N . LEU A 1 19 ? 24.186 1.426 -4.064 1.00 0.00 19 LEU A N 11
ATOM 4584 C CA . LEU A 1 19 ? 23.292 0.329 -3.598 1.00 0.00 19 LEU A CA 11
ATOM 4585 C C . LEU A 1 19 ? 24.051 -0.589 -2.640 1.00 0.00 19 LEU A C 11
ATOM 4586 O O . LEU A 1 19 ? 23.636 -0.816 -1.521 1.00 0.00 19 LEU A O 11
ATOM 4602 N N . LYS A 1 20 ? 25.164 -1.118 -3.072 1.00 0.00 20 LYS A N 11
ATOM 4603 C CA . LYS A 1 20 ? 25.948 -2.019 -2.182 1.00 0.00 20 LYS A CA 11
ATOM 4604 C C . LYS A 1 20 ? 26.728 -1.187 -1.167 1.00 0.00 20 LYS A C 11
ATOM 4605 O O . LYS A 1 20 ? 26.953 -1.603 -0.048 1.00 0.00 20 LYS A O 11
ATOM 4624 N N . THR A 1 21 ? 27.130 -0.005 -1.544 1.00 0.00 21 THR A N 11
ATOM 4625 C CA . THR A 1 21 ? 27.878 0.859 -0.600 1.00 0.00 21 THR A CA 11
ATOM 4626 C C . THR A 1 21 ? 27.008 1.123 0.632 1.00 0.00 21 THR A C 11
ATOM 4627 O O . THR A 1 21 ? 27.491 1.513 1.676 1.00 0.00 21 THR A O 11
ATOM 4638 N N . HIS A 1 22 ? 25.724 0.909 0.513 1.00 0.00 22 HIS A N 11
ATOM 4639 C CA . HIS A 1 22 ? 24.822 1.141 1.675 1.00 0.00 22 HIS A CA 11
ATOM 4640 C C . HIS A 1 22 ? 24.404 -0.187 2.304 1.00 0.00 22 HIS A C 11
ATOM 4641 O O . HIS A 1 22 ? 24.804 -0.516 3.400 1.00 0.00 22 HIS A O 11
ATOM 4655 N N . VAL A 1 23 ? 23.597 -0.955 1.623 1.00 0.00 23 VAL A N 11
ATOM 4656 C CA . VAL A 1 23 ? 23.156 -2.258 2.205 1.00 0.00 23 VAL A CA 11
ATOM 4657 C C . VAL A 1 23 ? 24.341 -2.983 2.854 1.00 0.00 23 VAL A C 11
ATOM 4658 O O . VAL A 1 23 ? 24.170 -3.805 3.733 1.00 0.00 23 VAL A O 11
ATOM 4671 N N . LYS A 1 24 ? 25.540 -2.688 2.428 1.00 0.00 24 LYS A N 11
ATOM 4672 C CA . LYS A 1 24 ? 26.733 -3.360 3.019 1.00 0.00 24 LYS A CA 11
ATOM 4673 C C . LYS A 1 24 ? 26.590 -3.485 4.539 1.00 0.00 24 LYS A C 11
ATOM 4674 O O . LYS A 1 24 ? 26.979 -4.475 5.119 1.00 0.00 24 LYS A O 11
ATOM 4693 N N . ILE A 1 25 ? 26.036 -2.497 5.193 1.00 0.00 25 ILE A N 11
ATOM 4694 C CA . ILE A 1 25 ? 25.878 -2.595 6.676 1.00 0.00 25 ILE A CA 11
ATOM 4695 C C . ILE A 1 25 ? 24.883 -3.702 7.009 1.00 0.00 25 ILE A C 11
ATOM 4696 O O . ILE A 1 25 ? 25.207 -4.663 7.678 1.00 0.00 25 ILE A O 11
ATOM 4712 N N . HIS A 1 26 ? 23.676 -3.582 6.532 1.00 0.00 26 HIS A N 11
ATOM 4713 C CA . HIS A 1 26 ? 22.667 -4.642 6.807 1.00 0.00 26 HIS A CA 11
ATOM 4714 C C . HIS A 1 26 ? 23.291 -6.000 6.507 1.00 0.00 26 HIS A C 11
ATOM 4715 O O . HIS A 1 26 ? 22.904 -7.014 7.053 1.00 0.00 26 HIS A O 11
ATOM 4729 N N . THR A 1 27 ? 24.273 -6.016 5.651 1.00 0.00 27 THR A N 11
ATOM 4730 C CA . THR A 1 27 ? 24.950 -7.295 5.318 1.00 0.00 27 THR A CA 11
ATOM 4731 C C . THR A 1 27 ? 26.242 -7.413 6.128 1.00 0.00 27 THR A C 11
ATOM 4732 O O . THR A 1 27 ? 26.789 -8.485 6.292 1.00 0.00 27 THR A O 11
ATOM 4743 N N . GLY A 1 28 ? 26.736 -6.313 6.636 1.00 0.00 28 GLY A N 11
ATOM 4744 C CA . GLY A 1 28 ? 27.993 -6.362 7.435 1.00 0.00 28 GLY A CA 11
ATOM 4745 C C . GLY A 1 28 ? 27.655 -6.621 8.904 1.00 0.00 28 GLY A C 11
ATOM 4746 O O . GLY A 1 28 ? 28.504 -6.362 9.741 1.00 0.00 28 GLY A O 11
ATOM 4752 N N . PHE A 1 2 ? 21.764 2.569 7.805 1.00 0.00 2 PHE A N 12
ATOM 4753 C CA . PHE A 1 2 ? 20.375 3.051 7.561 1.00 0.00 2 PHE A CA 12
ATOM 4754 C C . PHE A 1 2 ? 19.423 1.863 7.353 1.00 0.00 2 PHE A C 12
ATOM 4755 O O . PHE A 1 2 ? 19.098 1.149 8.281 1.00 0.00 2 PHE A O 12
ATOM 4772 N N . GLN A 1 3 ? 18.973 1.645 6.141 1.00 0.00 3 GLN A N 12
ATOM 4773 C CA . GLN A 1 3 ? 18.047 0.508 5.875 1.00 0.00 3 GLN A CA 12
ATOM 4774 C C . GLN A 1 3 ? 17.707 0.458 4.383 1.00 0.00 3 GLN A C 12
ATOM 4775 O O . GLN A 1 3 ? 17.683 1.471 3.714 1.00 0.00 3 GLN A O 12
ATOM 4789 N N . CYS A 1 4 ? 17.431 -0.701 3.854 1.00 0.00 4 CYS A N 12
ATOM 4790 C CA . CYS A 1 4 ? 17.081 -0.783 2.406 1.00 0.00 4 CYS A CA 12
ATOM 4791 C C . CYS A 1 4 ? 15.562 -0.767 2.229 1.00 0.00 4 CYS A C 12
ATOM 4792 O O . CYS A 1 4 ? 14.821 -1.200 3.089 1.00 0.00 4 CYS A O 12
ATOM 4799 N N . THR A 1 5 ? 15.094 -0.279 1.115 1.00 0.00 5 THR A N 12
ATOM 4800 C CA . THR A 1 5 ? 13.625 -0.244 0.872 1.00 0.00 5 THR A CA 12
ATOM 4801 C C . THR A 1 5 ? 13.351 -0.367 -0.624 1.00 0.00 5 THR A C 12
ATOM 4802 O O . THR A 1 5 ? 12.459 0.259 -1.162 1.00 0.00 5 THR A O 12
ATOM 4813 N N . PHE A 1 6 ? 14.126 -1.166 -1.298 1.00 0.00 6 PHE A N 12
ATOM 4814 C CA . PHE A 1 6 ? 13.939 -1.337 -2.763 1.00 0.00 6 PHE A CA 12
ATOM 4815 C C . PHE A 1 6 ? 13.834 -2.817 -3.132 1.00 0.00 6 PHE A C 12
ATOM 4816 O O . PHE A 1 6 ? 14.465 -3.665 -2.532 1.00 0.00 6 PHE A O 12
ATOM 4847 N N . CYS A 1 8 ? 13.047 -6.730 -3.562 1.00 0.00 8 CYS A N 12
ATOM 4848 C CA . CYS A 1 8 ? 12.917 -7.704 -2.446 1.00 0.00 8 CYS A CA 12
ATOM 4849 C C . CYS A 1 8 ? 14.226 -7.721 -1.656 1.00 0.00 8 CYS A C 12
ATOM 4850 O O . CYS A 1 8 ? 14.308 -8.266 -0.573 1.00 0.00 8 CYS A O 12
ATOM 4856 N N . CYS A 1 9 ? 15.250 -7.109 -2.193 1.00 0.00 9 CYS A N 12
ATOM 4857 C CA . CYS A 1 9 ? 16.555 -7.064 -1.483 1.00 0.00 9 CYS A CA 12
ATOM 4858 C C . CYS A 1 9 ? 16.330 -6.552 -0.065 1.00 0.00 9 CYS A C 12
ATOM 4859 O O . CYS A 1 9 ? 16.619 -7.224 0.905 1.00 0.00 9 CYS A O 12
ATOM 4866 N N . GLY A 1 10 ? 15.805 -5.363 0.048 1.00 0.00 10 GLY A N 12
ATOM 4867 C CA . GLY A 1 10 ? 15.541 -4.778 1.396 1.00 0.00 10 GLY A CA 12
ATOM 4868 C C . GLY A 1 10 ? 16.665 -5.158 2.367 1.00 0.00 10 GLY A C 12
ATOM 4869 O O . GLY A 1 10 ? 16.419 -5.654 3.449 1.00 0.00 10 GLY A O 12
ATOM 4873 N N . LYS A 1 11 ? 17.895 -4.927 1.994 1.00 0.00 11 LYS A N 12
ATOM 4874 C CA . LYS A 1 11 ? 19.029 -5.273 2.902 1.00 0.00 11 LYS A CA 12
ATOM 4875 C C . LYS A 1 11 ? 19.134 -4.249 4.037 1.00 0.00 11 LYS A C 12
ATOM 4876 O O . LYS A 1 11 ? 18.315 -3.363 4.167 1.00 0.00 11 LYS A O 12
ATOM 4895 N N . ARG A 1 12 ? 20.136 -4.367 4.861 1.00 0.00 12 ARG A N 12
ATOM 4896 C CA . ARG A 1 12 ? 20.290 -3.399 5.986 1.00 0.00 12 ARG A CA 12
ATOM 4897 C C . ARG A 1 12 ? 21.476 -2.466 5.723 1.00 0.00 12 ARG A C 12
ATOM 4898 O O . ARG A 1 12 ? 22.499 -2.877 5.213 1.00 0.00 12 ARG A O 12
ATOM 4919 N N . PHE A 1 13 ? 21.348 -1.213 6.070 1.00 0.00 13 PHE A N 12
ATOM 4920 C CA . PHE A 1 13 ? 22.470 -0.261 5.840 1.00 0.00 13 PHE A CA 12
ATOM 4921 C C . PHE A 1 13 ? 23.108 0.138 7.172 1.00 0.00 13 PHE A C 12
ATOM 4922 O O . PHE A 1 13 ? 22.440 0.267 8.178 1.00 0.00 13 PHE A O 12
ATOM 4939 N N . SER A 1 14 ? 24.396 0.338 7.183 1.00 0.00 14 SER A N 12
ATOM 4940 C CA . SER A 1 14 ? 25.079 0.735 8.448 1.00 0.00 14 SER A CA 12
ATOM 4941 C C . SER A 1 14 ? 25.202 2.259 8.517 1.00 0.00 14 SER A C 12
ATOM 4942 O O . SER A 1 14 ? 24.577 2.906 9.333 1.00 0.00 14 SER A O 12
ATOM 4950 N N . LEU A 1 15 ? 26.001 2.835 7.661 1.00 0.00 15 LEU A N 12
ATOM 4951 C CA . LEU A 1 15 ? 26.160 4.317 7.670 1.00 0.00 15 LEU A CA 12
ATOM 4952 C C . LEU A 1 15 ? 26.075 4.859 6.240 1.00 0.00 15 LEU A C 12
ATOM 4953 O O . LEU A 1 15 ? 25.867 4.120 5.299 1.00 0.00 15 LEU A O 12
ATOM 4969 N N . ASP A 1 16 ? 26.226 6.143 6.072 1.00 0.00 16 ASP A N 12
ATOM 4970 C CA . ASP A 1 16 ? 26.144 6.732 4.704 1.00 0.00 16 ASP A CA 12
ATOM 4971 C C . ASP A 1 16 ? 27.075 5.989 3.741 1.00 0.00 16 ASP A C 12
ATOM 4972 O O . ASP A 1 16 ? 26.656 5.510 2.708 1.00 0.00 16 ASP A O 12
ATOM 4981 N N . PHE A 1 17 ? 28.333 5.882 4.064 1.00 0.00 17 PHE A N 12
ATOM 4982 C CA . PHE A 1 17 ? 29.261 5.161 3.149 1.00 0.00 17 PHE A CA 12
ATOM 4983 C C . PHE A 1 17 ? 28.633 3.834 2.723 1.00 0.00 17 PHE A C 12
ATOM 4984 O O . PHE A 1 17 ? 28.476 3.558 1.550 1.00 0.00 17 PHE A O 12
ATOM 5001 N N . ASN A 1 18 ? 28.258 3.016 3.667 1.00 0.00 18 ASN A N 12
ATOM 5002 C CA . ASN A 1 18 ? 27.624 1.715 3.314 1.00 0.00 18 ASN A CA 12
ATOM 5003 C C . ASN A 1 18 ? 26.205 1.962 2.798 1.00 0.00 18 ASN A C 12
ATOM 5004 O O . ASN A 1 18 ? 25.579 1.094 2.222 1.00 0.00 18 ASN A O 12
ATOM 5015 N N . LEU A 1 19 ? 25.697 3.148 3.000 1.00 0.00 19 LEU A N 12
ATOM 5016 C CA . LEU A 1 19 ? 24.322 3.468 2.524 1.00 0.00 19 LEU A CA 12
ATOM 5017 C C . LEU A 1 19 ? 24.301 3.565 0.998 1.00 0.00 19 LEU A C 12
ATOM 5018 O O . LEU A 1 19 ? 23.474 2.967 0.339 1.00 0.00 19 LEU A O 12
ATOM 5034 N N . LYS A 1 20 ? 25.204 4.320 0.432 1.00 0.00 20 LYS A N 12
ATOM 5035 C CA . LYS A 1 20 ? 25.228 4.457 -1.052 1.00 0.00 20 LYS A CA 12
ATOM 5036 C C . LYS A 1 20 ? 25.876 3.224 -1.681 1.00 0.00 20 LYS A C 12
ATOM 5037 O O . LYS A 1 20 ? 25.369 2.662 -2.631 1.00 0.00 20 LYS A O 12
ATOM 5056 N N . THR A 1 21 ? 26.990 2.795 -1.157 1.00 0.00 21 THR A N 12
ATOM 5057 C CA . THR A 1 21 ? 27.658 1.595 -1.729 1.00 0.00 21 THR A CA 12
ATOM 5058 C C . THR A 1 21 ? 26.618 0.504 -1.994 1.00 0.00 21 THR A C 12
ATOM 5059 O O . THR A 1 21 ? 26.756 -0.294 -2.900 1.00 0.00 21 THR A O 12
ATOM 5070 N N . HIS A 1 22 ? 25.579 0.464 -1.204 1.00 0.00 22 HIS A N 12
ATOM 5071 C CA . HIS A 1 22 ? 24.533 -0.577 -1.409 1.00 0.00 22 HIS A CA 12
ATOM 5072 C C . HIS A 1 22 ? 23.449 -0.080 -2.367 1.00 0.00 22 HIS A C 12
ATOM 5073 O O . HIS A 1 22 ? 23.350 -0.532 -3.488 1.00 0.00 22 HIS A O 12
ATOM 5087 N N . VAL A 1 23 ? 22.626 0.840 -1.937 1.00 0.00 23 VAL A N 12
ATOM 5088 C CA . VAL A 1 23 ? 21.546 1.339 -2.839 1.00 0.00 23 VAL A CA 12
ATOM 5089 C C . VAL A 1 23 ? 22.090 1.565 -4.255 1.00 0.00 23 VAL A C 12
ATOM 5090 O O . VAL A 1 23 ? 21.353 1.543 -5.221 1.00 0.00 23 VAL A O 12
ATOM 5103 N N . LYS A 1 24 ? 23.371 1.782 -4.386 1.00 0.00 24 LYS A N 12
ATOM 5104 C CA . LYS A 1 24 ? 23.959 2.006 -5.738 1.00 0.00 24 LYS A CA 12
ATOM 5105 C C . LYS A 1 24 ? 23.346 1.045 -6.762 1.00 0.00 24 LYS A C 12
ATOM 5106 O O . LYS A 1 24 ? 23.117 1.409 -7.895 1.00 0.00 24 LYS A O 12
ATOM 5125 N N . ILE A 1 25 ? 23.075 -0.176 -6.381 1.00 0.00 25 ILE A N 12
ATOM 5126 C CA . ILE A 1 25 ? 22.470 -1.134 -7.356 1.00 0.00 25 ILE A CA 12
ATOM 5127 C C . ILE A 1 25 ? 21.058 -0.678 -7.708 1.00 0.00 25 ILE A C 12
ATOM 5128 O O . ILE A 1 25 ? 20.751 -0.391 -8.848 1.00 0.00 25 ILE A O 12
ATOM 5144 N N . HIS A 1 26 ? 20.198 -0.591 -6.731 1.00 0.00 26 HIS A N 12
ATOM 5145 C CA . HIS A 1 26 ? 18.810 -0.132 -7.012 1.00 0.00 26 HIS A CA 12
ATOM 5146 C C . HIS A 1 26 ? 18.876 1.132 -7.861 1.00 0.00 26 HIS A C 12
ATOM 5147 O O . HIS A 1 26 ? 17.967 1.451 -8.601 1.00 0.00 26 HIS A O 12
ATOM 5161 N N . THR A 1 27 ? 19.963 1.846 -7.766 1.00 0.00 27 THR A N 12
ATOM 5162 C CA . THR A 1 27 ? 20.117 3.079 -8.569 1.00 0.00 27 THR A CA 12
ATOM 5163 C C . THR A 1 27 ? 20.944 2.762 -9.821 1.00 0.00 27 THR A C 12
ATOM 5164 O O . THR A 1 27 ? 20.913 3.484 -10.798 1.00 0.00 27 THR A O 12
ATOM 5175 N N . GLY A 1 28 ? 21.685 1.684 -9.796 1.00 0.00 28 GLY A N 12
ATOM 5176 C CA . GLY A 1 28 ? 22.512 1.322 -10.981 1.00 0.00 28 GLY A CA 12
ATOM 5177 C C . GLY A 1 2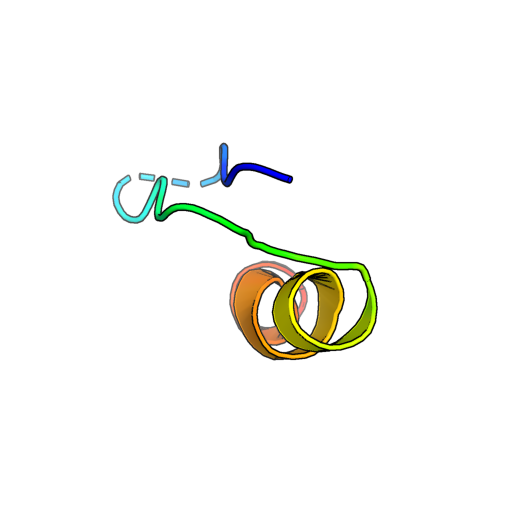8 ? 21.598 0.940 -12.147 1.00 0.00 28 GLY A C 12
ATOM 5178 O O . GLY A 1 28 ? 21.821 1.439 -13.237 1.00 0.00 28 GLY A O 12
ATOM 5184 N N . PHE A 1 2 ? 26.245 5.362 4.153 1.00 0.00 2 PHE A N 13
ATOM 5185 C CA . PHE A 1 2 ? 26.236 6.087 2.849 1.00 0.00 2 PHE A CA 13
ATOM 5186 C C . PHE A 1 2 ? 24.856 6.720 2.601 1.00 0.00 2 PHE A C 13
ATOM 5187 O O . PHE A 1 2 ? 24.462 7.651 3.275 1.00 0.00 2 PHE A O 13
ATOM 5204 N N . GLN A 1 3 ? 24.119 6.222 1.638 1.00 0.00 3 GLN A N 13
ATOM 5205 C CA . GLN A 1 3 ? 22.771 6.790 1.349 1.00 0.00 3 GLN A CA 13
ATOM 5206 C C . GLN A 1 3 ? 22.111 6.001 0.214 1.00 0.00 3 GLN A C 13
ATOM 5207 O O . GLN A 1 3 ? 22.781 5.477 -0.654 1.00 0.00 3 GLN A O 13
ATOM 5221 N N . CYS A 1 4 ? 20.810 5.916 0.198 1.00 0.00 4 CYS A N 13
ATOM 5222 C CA . CYS A 1 4 ? 20.136 5.166 -0.901 1.00 0.00 4 CYS A CA 13
ATOM 5223 C C . CYS A 1 4 ? 19.710 6.126 -2.013 1.00 0.00 4 CYS A C 13
ATOM 5224 O O . CYS A 1 4 ? 19.544 7.310 -1.797 1.00 0.00 4 CYS A O 13
ATOM 5231 N N . THR A 1 5 ? 19.521 5.620 -3.199 1.00 0.00 5 THR A N 13
ATOM 5232 C CA . THR A 1 5 ? 19.092 6.494 -4.327 1.00 0.00 5 THR A CA 13
ATOM 5233 C C . THR A 1 5 ? 18.403 5.647 -5.393 1.00 0.00 5 THR A C 13
ATOM 5234 O O . THR A 1 5 ? 18.538 5.879 -6.578 1.00 0.00 5 THR A O 13
ATOM 5245 N N . PHE A 1 6 ? 17.671 4.658 -4.969 1.00 0.00 6 PHE A N 13
ATOM 5246 C CA . PHE A 1 6 ? 16.971 3.773 -5.936 1.00 0.00 6 PHE A CA 13
ATOM 5247 C C . PHE A 1 6 ? 15.481 3.682 -5.611 1.00 0.00 6 PHE A C 13
ATOM 5248 O O . PHE A 1 6 ? 15.088 3.602 -4.464 1.00 0.00 6 PHE A O 13
ATOM 5279 N N . CYS A 1 8 ? 11.612 4.314 -4.713 1.00 0.00 8 CYS A N 13
ATOM 5280 C CA . CYS A 1 8 ? 11.094 5.260 -3.687 1.00 0.00 8 CYS A CA 13
ATOM 5281 C C . CYS A 1 8 ? 11.693 4.887 -2.331 1.00 0.00 8 CYS A C 13
ATOM 5282 O O . CYS A 1 8 ? 11.601 5.626 -1.371 1.00 0.00 8 CYS A O 13
ATOM 5288 N N . CYS A 1 9 ? 12.320 3.741 -2.255 1.00 0.00 9 CYS A N 13
ATOM 5289 C CA . CYS A 1 9 ? 12.944 3.312 -0.976 1.00 0.00 9 CYS A CA 13
ATOM 5290 C C . CYS A 1 9 ? 13.851 4.425 -0.466 1.00 0.00 9 CYS A C 13
ATOM 5291 O O . CYS A 1 9 ? 13.667 4.946 0.616 1.00 0.00 9 CYS A O 13
ATOM 5298 N N . GLY A 1 10 ? 14.826 4.791 -1.252 1.00 0.00 10 GLY A N 13
ATOM 5299 C CA . GLY A 1 10 ? 15.762 5.877 -0.836 1.00 0.00 10 GLY A CA 13
ATOM 5300 C C . GLY A 1 10 ? 16.065 5.762 0.662 1.00 0.00 10 GLY A C 13
ATOM 5301 O O . GLY A 1 10 ? 15.949 6.718 1.403 1.00 0.00 10 GLY A O 13
ATOM 5305 N N . LYS A 1 11 ? 16.453 4.599 1.114 1.00 0.00 11 LYS A N 13
ATOM 5306 C CA . LYS A 1 11 ? 16.764 4.426 2.564 1.00 0.00 11 LYS A CA 13
ATOM 5307 C C . LYS A 1 11 ? 18.082 5.121 2.914 1.00 0.00 11 LYS A C 13
ATOM 5308 O O . LYS A 1 11 ? 18.667 5.815 2.108 1.00 0.00 11 LYS A O 13
ATOM 5327 N N . ARG A 1 12 ? 18.550 4.941 4.116 1.00 0.00 12 ARG A N 13
ATOM 5328 C CA . ARG A 1 12 ? 19.830 5.591 4.523 1.00 0.00 12 ARG A CA 13
ATOM 5329 C C . ARG A 1 12 ? 20.898 4.530 4.804 1.00 0.00 12 ARG A C 13
ATOM 5330 O O . ARG A 1 12 ? 20.649 3.552 5.481 1.00 0.00 12 ARG A O 13
ATOM 5351 N N . PHE A 1 13 ? 22.086 4.714 4.293 1.00 0.00 13 PHE A N 13
ATOM 5352 C CA . PHE A 1 13 ? 23.163 3.717 4.537 1.00 0.00 13 PHE A CA 13
ATOM 5353 C C . PHE A 1 13 ? 24.128 4.237 5.602 1.00 0.00 13 PHE A C 13
ATOM 5354 O O . PHE A 1 13 ? 24.145 5.409 5.922 1.00 0.00 13 PHE A O 13
ATOM 5371 N N . SER A 1 14 ? 24.931 3.373 6.154 1.00 0.00 14 SER A N 13
ATOM 5372 C CA . SER A 1 14 ? 25.897 3.814 7.201 1.00 0.00 14 SER A CA 13
ATOM 5373 C C . SER A 1 14 ? 27.331 3.512 6.758 1.00 0.00 14 SER A C 13
ATOM 5374 O O . SER A 1 14 ? 28.170 4.388 6.700 1.00 0.00 14 SER A O 13
ATOM 5382 N N . LEU A 1 15 ? 27.618 2.278 6.447 1.00 0.00 15 LEU A N 13
ATOM 5383 C CA . LEU A 1 15 ? 28.998 1.922 6.010 1.00 0.00 15 LEU A CA 13
ATOM 5384 C C . LEU A 1 15 ? 28.946 0.951 4.828 1.00 0.00 15 LEU A C 13
ATOM 5385 O O . LEU A 1 15 ? 27.893 0.479 4.446 1.00 0.00 15 LEU A O 13
ATOM 5401 N N . ASP A 1 16 ? 30.074 0.653 4.245 1.00 0.00 16 ASP A N 13
ATOM 5402 C CA . ASP A 1 16 ? 30.092 -0.284 3.086 1.00 0.00 16 ASP A CA 13
ATOM 5403 C C . ASP A 1 16 ? 29.321 -1.562 3.428 1.00 0.00 16 ASP A C 13
ATOM 5404 O O . ASP A 1 16 ? 28.425 -1.964 2.714 1.00 0.00 16 ASP A O 13
ATOM 5413 N N . PHE A 1 17 ? 29.650 -2.200 4.515 1.00 0.00 17 PHE A N 13
ATOM 5414 C CA . PHE A 1 17 ? 28.912 -3.440 4.884 1.00 0.00 17 PHE A CA 13
ATOM 5415 C C . PHE A 1 17 ? 27.408 -3.171 4.836 1.00 0.00 17 PHE A C 13
ATOM 5416 O O . PHE A 1 17 ? 26.664 -3.865 4.172 1.00 0.00 17 PHE A O 13
ATOM 5433 N N . ASN A 1 18 ? 26.957 -2.156 5.521 1.00 0.00 18 ASN A N 13
ATOM 5434 C CA . ASN A 1 18 ? 25.503 -1.830 5.496 1.00 0.00 18 ASN A CA 13
ATOM 5435 C C . ASN A 1 18 ? 25.146 -1.203 4.146 1.00 0.00 18 ASN A C 13
ATOM 5436 O O . ASN A 1 18 ? 23.991 -1.023 3.815 1.00 0.00 18 ASN A O 13
ATOM 5447 N N . LEU A 1 19 ? 26.139 -0.872 3.364 1.00 0.00 19 LEU A N 13
ATOM 5448 C CA . LEU A 1 19 ? 25.876 -0.259 2.032 1.00 0.00 19 LEU A CA 13
ATOM 5449 C C . LEU A 1 19 ? 25.373 -1.323 1.056 1.00 0.00 19 LEU A C 13
ATOM 5450 O O . LEU A 1 19 ? 24.354 -1.161 0.415 1.00 0.00 19 LEU A O 13
ATOM 5466 N N . LYS A 1 20 ? 26.084 -2.413 0.937 1.00 0.00 20 LYS A N 13
ATOM 5467 C CA . LYS A 1 20 ? 25.647 -3.485 0.000 1.00 0.00 20 LYS A CA 13
ATOM 5468 C C . LYS A 1 20 ? 24.486 -4.269 0.610 1.00 0.00 20 LYS A C 13
ATOM 5469 O O . LYS A 1 20 ? 23.507 -4.559 -0.049 1.00 0.00 20 LYS A O 13
ATOM 5488 N N . THR A 1 21 ? 24.582 -4.609 1.864 1.00 0.00 21 THR A N 13
ATOM 5489 C CA . THR A 1 21 ? 23.476 -5.366 2.510 1.00 0.00 21 THR A CA 13
ATOM 5490 C C . THR A 1 21 ? 22.135 -4.734 2.136 1.00 0.00 21 THR A C 13
ATOM 5491 O O . THR A 1 21 ? 21.120 -5.398 2.061 1.00 0.00 21 THR A O 13
ATOM 5502 N N . HIS A 1 22 ? 22.126 -3.449 1.902 1.00 0.00 22 HIS A N 13
ATOM 5503 C CA . HIS A 1 22 ? 20.851 -2.772 1.535 1.00 0.00 22 HIS A CA 13
ATOM 5504 C C . HIS A 1 22 ? 20.673 -2.727 0.017 1.00 0.00 22 HIS A C 13
ATOM 5505 O O . HIS A 1 22 ? 19.841 -3.414 -0.536 1.00 0.00 22 HIS A O 13
ATOM 5519 N N . VAL A 1 23 ? 21.440 -1.918 -0.667 1.00 0.00 23 VAL A N 13
ATOM 5520 C CA . VAL A 1 23 ? 21.284 -1.837 -2.150 1.00 0.00 23 VAL A CA 13
ATOM 5521 C C . VAL A 1 23 ? 21.120 -3.238 -2.750 1.00 0.00 23 VAL A C 13
ATOM 5522 O O . VAL A 1 23 ? 20.562 -3.403 -3.817 1.00 0.00 23 VAL A O 13
ATOM 5535 N N . LYS A 1 24 ? 21.600 -4.249 -2.075 1.00 0.00 24 LYS A N 13
ATOM 5536 C CA . LYS A 1 24 ? 21.468 -5.636 -2.606 1.00 0.00 24 LYS A CA 13
ATOM 5537 C C . LYS A 1 24 ? 20.079 -5.852 -3.216 1.00 0.00 24 LYS A C 13
ATOM 5538 O O . LYS A 1 24 ? 19.939 -6.513 -4.222 1.00 0.00 24 LYS A O 13
ATOM 5557 N N . ILE A 1 25 ? 19.051 -5.302 -2.624 1.00 0.00 25 ILE A N 13
ATOM 5558 C CA . ILE A 1 25 ? 17.684 -5.488 -3.200 1.00 0.00 25 ILE A CA 13
ATOM 5559 C C . ILE A 1 25 ? 17.600 -4.779 -4.548 1.00 0.00 25 ILE A C 13
ATOM 5560 O O . ILE A 1 25 ? 17.368 -5.391 -5.571 1.00 0.00 25 ILE A O 13
ATOM 5576 N N . HIS A 1 26 ? 17.804 -3.491 -4.560 1.00 0.00 26 HIS A N 13
ATOM 5577 C CA . HIS A 1 26 ? 17.753 -2.750 -5.850 1.00 0.00 26 HIS A CA 13
ATOM 5578 C C . HIS A 1 26 ? 18.592 -3.501 -6.877 1.00 0.00 26 HIS A C 13
ATOM 5579 O O . HIS A 1 26 ? 18.370 -3.414 -8.069 1.00 0.00 26 HIS A O 13
ATOM 5593 N N . THR A 1 27 ? 19.549 -4.255 -6.414 1.00 0.00 27 THR A N 13
ATOM 5594 C CA . THR A 1 27 ? 20.401 -5.033 -7.340 1.00 0.00 27 THR A CA 13
ATOM 5595 C C . THR A 1 27 ? 19.870 -6.470 -7.422 1.00 0.00 27 THR A C 13
ATOM 5596 O O . THR A 1 27 ? 20.142 -7.192 -8.360 1.00 0.00 27 THR A O 13
ATOM 5607 N N . GLY A 1 28 ? 19.111 -6.887 -6.441 1.00 0.00 28 GLY A N 13
ATOM 5608 C CA . GLY A 1 28 ? 18.564 -8.272 -6.461 1.00 0.00 28 GLY A CA 13
ATOM 5609 C C . GLY A 1 28 ? 17.160 -8.277 -5.854 1.00 0.00 28 GLY A C 13
ATOM 5610 O O . GLY A 1 28 ? 16.261 -7.747 -6.486 1.00 0.00 28 GLY A O 13
ATOM 5616 N N . PHE A 1 2 ? 24.871 -6.151 1.875 1.00 0.00 2 PHE A N 14
ATOM 5617 C CA . PHE A 1 2 ? 24.008 -6.771 0.830 1.00 0.00 2 PHE A CA 14
ATOM 5618 C C . PHE A 1 2 ? 24.362 -6.219 -0.561 1.00 0.00 2 PHE A C 14
ATOM 5619 O O . PHE A 1 2 ? 25.368 -6.576 -1.141 1.00 0.00 2 PHE A O 14
ATOM 5636 N N . GLN A 1 3 ? 23.541 -5.351 -1.099 1.00 0.00 3 GLN A N 14
ATOM 5637 C CA . GLN A 1 3 ? 23.824 -4.776 -2.445 1.00 0.00 3 GLN A CA 14
ATOM 5638 C C . GLN A 1 3 ? 22.727 -3.773 -2.815 1.00 0.00 3 GLN A C 14
ATOM 5639 O O . GLN A 1 3 ? 21.601 -3.889 -2.373 1.00 0.00 3 GLN A O 14
ATOM 5653 N N . CYS A 1 4 ? 23.029 -2.800 -3.629 1.00 0.00 4 CYS A N 14
ATOM 5654 C CA . CYS A 1 4 ? 21.977 -1.817 -4.019 1.00 0.00 4 CYS A CA 14
ATOM 5655 C C . CYS A 1 4 ? 21.339 -2.228 -5.347 1.00 0.00 4 CYS A C 14
ATOM 5656 O O . CYS A 1 4 ? 21.979 -2.805 -6.204 1.00 0.00 4 CYS A O 14
ATOM 5663 N N . THR A 1 5 ? 20.084 -1.926 -5.528 1.00 0.00 5 THR A N 14
ATOM 5664 C CA . THR A 1 5 ? 19.405 -2.288 -6.804 1.00 0.00 5 THR A CA 14
ATOM 5665 C C . THR A 1 5 ? 18.389 -1.207 -7.167 1.00 0.00 5 THR A C 14
ATOM 5666 O O . THR A 1 5 ? 17.309 -1.485 -7.649 1.00 0.00 5 THR A O 14
ATOM 5677 N N . PHE A 1 6 ? 18.731 0.026 -6.925 1.00 0.00 6 PHE A N 14
ATOM 5678 C CA . PHE A 1 6 ? 17.796 1.139 -7.237 1.00 0.00 6 PHE A CA 14
ATOM 5679 C C . PHE A 1 6 ? 18.477 2.202 -8.098 1.00 0.00 6 PHE A C 14
ATOM 5680 O O . PHE A 1 6 ? 19.639 2.508 -7.923 1.00 0.00 6 PHE A O 14
ATOM 5711 N N . CYS A 1 8 ? 20.498 4.377 -10.798 1.00 0.00 8 CYS A N 14
ATOM 5712 C CA . CYS A 1 8 ? 21.842 4.048 -11.343 1.00 0.00 8 CYS A CA 14
ATOM 5713 C C . CYS A 1 8 ? 22.835 3.966 -10.183 1.00 0.00 8 CYS A C 14
ATOM 5714 O O . CYS A 1 8 ? 23.940 3.482 -10.326 1.00 0.00 8 CYS A O 14
ATOM 5720 N N . CYS A 1 9 ? 22.433 4.426 -9.026 1.00 0.00 9 CYS A N 14
ATOM 5721 C CA . CYS A 1 9 ? 23.331 4.367 -7.843 1.00 0.00 9 CYS A CA 14
ATOM 5722 C C . CYS A 1 9 ? 23.876 2.951 -7.704 1.00 0.00 9 CYS A C 14
ATOM 5723 O O . CYS A 1 9 ? 25.070 2.728 -7.708 1.00 0.00 9 CYS A O 14
ATOM 5730 N N . GLY A 1 10 ? 22.995 1.995 -7.591 1.00 0.00 10 GLY A N 14
ATOM 5731 C CA . GLY A 1 10 ? 23.437 0.575 -7.456 1.00 0.00 10 GLY A CA 14
ATOM 5732 C C . GLY A 1 10 ? 24.686 0.495 -6.571 1.00 0.00 10 GLY A C 14
ATOM 5733 O O . GLY A 1 10 ? 25.660 -0.146 -6.914 1.00 0.00 10 GLY A O 14
ATOM 5737 N N . LYS A 1 11 ? 24.665 1.137 -5.434 1.00 0.00 11 LYS A N 14
ATOM 5738 C CA . LYS A 1 11 ? 25.850 1.093 -4.528 1.00 0.00 11 LYS A CA 14
ATOM 5739 C C . LYS A 1 11 ? 26.045 -0.320 -3.973 1.00 0.00 11 LYS A C 14
ATOM 5740 O O . LYS A 1 11 ? 25.384 -1.256 -4.376 1.00 0.00 11 LYS A O 14
ATOM 5759 N N . ARG A 1 12 ? 26.951 -0.480 -3.052 1.00 0.00 12 ARG A N 14
ATOM 5760 C CA . ARG A 1 12 ? 27.192 -1.832 -2.469 1.00 0.00 12 ARG A CA 14
ATOM 5761 C C . ARG A 1 12 ? 26.885 -1.822 -0.968 1.00 0.00 12 ARG A C 14
ATOM 5762 O O . ARG A 1 12 ? 27.342 -0.966 -0.238 1.00 0.00 12 ARG A O 14
ATOM 5783 N N . PHE A 1 13 ? 26.115 -2.769 -0.501 1.00 0.00 13 PHE A N 14
ATOM 5784 C CA . PHE A 1 13 ? 25.786 -2.809 0.952 1.00 0.00 13 PHE A CA 14
ATOM 5785 C C . PHE A 1 13 ? 26.680 -3.821 1.670 1.00 0.00 13 PHE A C 14
ATOM 5786 O O . PHE A 1 13 ? 26.867 -4.932 1.215 1.00 0.00 13 PHE A O 14
ATOM 5803 N N . SER A 1 14 ? 27.236 -3.444 2.787 1.00 0.00 14 SER A N 14
ATOM 5804 C CA . SER A 1 14 ? 28.121 -4.383 3.534 1.00 0.00 14 SER A CA 14
ATOM 5805 C C . SER A 1 14 ? 27.321 -5.126 4.608 1.00 0.00 14 SER A C 14
ATOM 5806 O O . SER A 1 14 ? 27.639 -6.241 4.971 1.00 0.00 14 SER A O 14
ATOM 5814 N N . LEU A 1 15 ? 26.285 -4.518 5.118 1.00 0.00 15 LEU A N 14
ATOM 5815 C CA . LEU A 1 15 ? 25.468 -5.193 6.167 1.00 0.00 15 LEU A CA 14
ATOM 5816 C C . LEU A 1 15 ? 24.141 -4.456 6.361 1.00 0.00 15 LEU A C 14
ATOM 5817 O O . LEU A 1 15 ? 23.887 -3.440 5.745 1.00 0.00 15 LEU A O 14
ATOM 5833 N N . ASP A 1 16 ? 23.291 -4.966 7.209 1.00 0.00 16 ASP A N 14
ATOM 5834 C CA . ASP A 1 16 ? 21.975 -4.304 7.440 1.00 0.00 16 ASP A CA 14
ATOM 5835 C C . ASP A 1 16 ? 22.176 -2.831 7.807 1.00 0.00 16 ASP A C 14
ATOM 5836 O O . ASP A 1 16 ? 21.604 -1.949 7.199 1.00 0.00 16 ASP A O 14
ATOM 5845 N N . PHE A 1 17 ? 22.983 -2.551 8.790 1.00 0.00 17 PHE A N 14
ATOM 5846 C CA . PHE A 1 17 ? 23.205 -1.128 9.168 1.00 0.00 17 PHE A CA 14
ATOM 5847 C C . PHE A 1 17 ? 23.445 -0.298 7.908 1.00 0.00 17 PHE A C 14
ATOM 5848 O O . PHE A 1 17 ? 22.744 0.657 7.640 1.00 0.00 17 PHE A O 14
ATOM 5865 N N . ASN A 1 18 ? 24.419 -0.665 7.122 1.00 0.00 18 ASN A N 14
ATOM 5866 C CA . ASN A 1 18 ? 24.687 0.095 5.870 1.00 0.00 18 ASN A CA 14
ATOM 5867 C C . ASN A 1 18 ? 23.598 -0.220 4.842 1.00 0.00 18 ASN A C 14
ATOM 5868 O O . ASN A 1 18 ? 23.434 0.476 3.859 1.00 0.00 18 ASN A O 14
ATOM 5879 N N . LEU A 1 19 ? 22.850 -1.265 5.070 1.00 0.00 19 LEU A N 14
ATOM 5880 C CA . LEU A 1 19 ? 21.764 -1.634 4.118 1.00 0.00 19 LEU A CA 14
ATOM 5881 C C . LEU A 1 19 ? 20.626 -0.616 4.200 1.00 0.00 19 LEU A C 14
ATOM 5882 O O . LEU A 1 19 ? 20.169 -0.098 3.200 1.00 0.00 19 LEU A O 14
ATOM 5898 N N . LYS A 1 20 ? 20.163 -0.324 5.386 1.00 0.00 20 LYS A N 14
ATOM 5899 C CA . LYS A 1 20 ? 19.054 0.661 5.524 1.00 0.00 20 LYS A CA 14
ATOM 5900 C C . LYS A 1 20 ? 19.619 2.080 5.525 1.00 0.00 20 LYS A C 14
ATOM 5901 O O . LYS A 1 20 ? 19.024 2.996 4.991 1.00 0.00 20 LYS A O 14
ATOM 5920 N N . THR A 1 21 ? 20.769 2.269 6.108 1.00 0.00 21 THR A N 14
ATOM 5921 C CA . THR A 1 21 ? 21.375 3.622 6.128 1.00 0.00 21 THR A CA 14
ATOM 5922 C C . THR A 1 21 ? 21.596 4.095 4.689 1.00 0.00 21 THR A C 14
ATOM 5923 O O . THR A 1 21 ? 21.752 5.270 4.426 1.00 0.00 21 THR A O 14
ATOM 5934 N N . HIS A 1 22 ? 21.608 3.181 3.756 1.00 0.00 22 HIS A N 14
ATOM 5935 C CA . HIS A 1 22 ? 21.818 3.574 2.336 1.00 0.00 22 HIS A CA 14
ATOM 5936 C C . HIS A 1 22 ? 20.482 3.662 1.598 1.00 0.00 22 HIS A C 14
ATOM 5937 O O . HIS A 1 22 ? 20.039 4.729 1.226 1.00 0.00 22 HIS A O 14
ATOM 5951 N N . VAL A 1 23 ? 19.835 2.550 1.374 1.00 0.00 23 VAL A N 14
ATOM 5952 C CA . VAL A 1 23 ? 18.531 2.595 0.648 1.00 0.00 23 VAL A CA 14
ATOM 5953 C C . VAL A 1 23 ? 17.664 3.742 1.179 1.00 0.00 23 VAL A C 14
ATOM 5954 O O . VAL A 1 23 ? 16.789 4.237 0.497 1.00 0.00 23 VAL A O 14
ATOM 5967 N N . LYS A 1 24 ? 17.899 4.171 2.392 1.00 0.00 24 LYS A N 14
ATOM 5968 C CA . LYS A 1 24 ? 17.089 5.286 2.963 1.00 0.00 24 LYS A CA 14
ATOM 5969 C C . LYS A 1 24 ? 16.922 6.416 1.944 1.00 0.00 24 LYS A C 14
ATOM 5970 O O . LYS A 1 24 ? 15.994 7.191 2.022 1.00 0.00 24 LYS A O 14
ATOM 5989 N N . ILE A 1 25 ? 17.801 6.519 0.983 1.00 0.00 25 ILE A N 14
ATOM 5990 C CA . ILE A 1 25 ? 17.652 7.600 -0.035 1.00 0.00 25 ILE A CA 14
ATOM 5991 C C . ILE A 1 25 ? 16.623 7.169 -1.073 1.00 0.00 25 ILE A C 14
ATOM 5992 O O . ILE A 1 25 ? 15.627 7.830 -1.292 1.00 0.00 25 ILE A O 14
ATOM 6008 N N . HIS A 1 26 ? 16.846 6.047 -1.699 1.00 0.00 26 HIS A N 14
ATOM 6009 C CA . HIS A 1 26 ? 15.866 5.557 -2.705 1.00 0.00 26 HIS A CA 14
ATOM 6010 C C . HIS A 1 26 ? 14.486 5.522 -2.057 1.00 0.00 26 HIS A C 14
ATOM 6011 O O . HIS A 1 26 ? 13.468 5.572 -2.719 1.00 0.00 26 HIS A O 14
ATOM 6025 N N . THR A 1 27 ? 14.454 5.455 -0.754 1.00 0.00 27 THR A N 14
ATOM 6026 C CA . THR A 1 27 ? 13.154 5.436 -0.037 1.00 0.00 27 THR A CA 14
ATOM 6027 C C . THR A 1 27 ? 12.949 6.772 0.682 1.00 0.00 27 THR A C 14
ATOM 6028 O O . THR A 1 27 ? 11.868 7.082 1.143 1.00 0.00 27 THR A O 14
ATOM 6039 N N . GLY A 1 28 ? 13.984 7.567 0.780 1.00 0.00 28 GLY A N 14
ATOM 6040 C CA . GLY A 1 28 ? 13.847 8.882 1.469 1.00 0.00 28 GLY A CA 14
ATOM 6041 C C . GLY A 1 28 ? 13.018 9.830 0.601 1.00 0.00 28 GLY A C 14
ATOM 6042 O O . GLY A 1 28 ? 13.563 10.352 -0.358 1.00 0.00 28 GLY A O 14
ATOM 6048 N N . PHE A 1 2 ? 17.110 -0.691 -5.440 1.00 0.00 2 PHE A N 15
ATOM 6049 C CA . PHE A 1 2 ? 16.262 -1.516 -4.533 1.00 0.00 2 PHE A CA 15
ATOM 6050 C C . PHE A 1 2 ? 15.597 -0.632 -3.465 1.00 0.00 2 PHE A C 15
ATOM 6051 O O . PHE A 1 2 ? 14.692 0.126 -3.751 1.00 0.00 2 PHE A O 15
ATOM 6068 N N . GLN A 1 3 ? 16.039 -0.724 -2.234 1.00 0.00 3 GLN A N 15
ATOM 6069 C CA . GLN A 1 3 ? 15.437 0.106 -1.152 1.00 0.00 3 GLN A CA 15
ATOM 6070 C C . GLN A 1 3 ? 16.158 -0.170 0.171 1.00 0.00 3 GLN A C 15
ATOM 6071 O O . GLN A 1 3 ? 16.671 -1.249 0.389 1.00 0.00 3 GLN A O 15
ATOM 6085 N N . CYS A 1 4 ? 16.196 0.782 1.062 1.00 0.00 4 CYS A N 15
ATOM 6086 C CA . CYS A 1 4 ? 16.878 0.539 2.366 1.00 0.00 4 CYS A CA 15
ATOM 6087 C C . CYS A 1 4 ? 15.859 0.107 3.421 1.00 0.00 4 CYS A C 15
ATOM 6088 O O . CYS A 1 4 ? 14.683 0.397 3.320 1.00 0.00 4 CYS A O 15
ATOM 6095 N N . THR A 1 5 ? 16.304 -0.575 4.439 1.00 0.00 5 THR A N 15
ATOM 6096 C CA . THR A 1 5 ? 15.367 -1.018 5.510 1.00 0.00 5 THR A CA 15
ATOM 6097 C C . THR A 1 5 ? 16.137 -1.207 6.814 1.00 0.00 5 THR A C 15
ATOM 6098 O O . THR A 1 5 ? 15.870 -2.106 7.587 1.00 0.00 5 THR A O 15
ATOM 6109 N N . PHE A 1 6 ? 17.099 -0.365 7.052 1.00 0.00 6 PHE A N 15
ATOM 6110 C CA . PHE A 1 6 ? 17.910 -0.480 8.293 1.00 0.00 6 PHE A CA 15
ATOM 6111 C C . PHE A 1 6 ? 17.939 0.848 9.049 1.00 0.00 6 PHE A C 15
ATOM 6112 O O . PHE A 1 6 ? 18.014 1.908 8.461 1.00 0.00 6 PHE A O 15
ATOM 6143 N N . CYS A 1 8 ? 17.156 4.312 10.954 1.00 0.00 8 CYS A N 15
ATOM 6144 C CA . CYS A 1 8 ? 16.217 5.368 10.491 1.00 0.00 8 CYS A CA 15
ATOM 6145 C C . CYS A 1 8 ? 16.652 5.837 9.103 1.00 0.00 8 CYS A C 15
ATOM 6146 O O . CYS A 1 8 ? 15.934 6.534 8.413 1.00 0.00 8 CYS A O 15
ATOM 6152 N N . CYS A 1 9 ? 17.827 5.441 8.685 1.00 0.00 9 CYS A N 15
ATOM 6153 C CA . CYS A 1 9 ? 18.318 5.840 7.340 1.00 0.00 9 CYS A CA 15
ATOM 6154 C C . CYS A 1 9 ? 17.264 5.483 6.299 1.00 0.00 9 CYS A C 15
ATOM 6155 O O . CYS A 1 9 ? 16.761 6.331 5.590 1.00 0.00 9 CYS A O 15
ATOM 6162 N N . GLY A 1 10 ? 16.926 4.225 6.217 1.00 0.00 10 GLY A N 15
ATOM 6163 C CA . GLY A 1 10 ? 15.897 3.783 5.229 1.00 0.00 10 GLY A CA 15
ATOM 6164 C C . GLY A 1 10 ? 16.057 4.563 3.919 1.00 0.00 10 GLY A C 15
ATOM 6165 O O . GLY A 1 10 ? 15.104 5.085 3.377 1.00 0.00 10 GLY A O 15
ATOM 6169 N N . LYS A 1 11 ? 17.255 4.642 3.404 1.00 0.00 11 LYS A N 15
ATOM 6170 C CA . LYS A 1 11 ? 17.473 5.384 2.127 1.00 0.00 11 LYS A CA 15
ATOM 6171 C C . LYS A 1 11 ? 16.851 4.622 0.955 1.00 0.00 11 LYS A C 15
ATOM 6172 O O . LYS A 1 11 ? 16.160 3.640 1.132 1.00 0.00 11 LYS A O 15
ATOM 6191 N N . ARG A 1 12 ? 17.091 5.072 -0.243 1.00 0.00 12 ARG A N 15
ATOM 6192 C CA . ARG A 1 12 ? 16.516 4.376 -1.430 1.00 0.00 12 ARG A CA 15
ATOM 6193 C C . ARG A 1 12 ? 17.636 3.807 -2.305 1.00 0.00 12 ARG A C 15
ATOM 6194 O O . ARG A 1 12 ? 18.609 4.475 -2.594 1.00 0.00 12 ARG A O 15
ATOM 6215 N N . PHE A 1 13 ? 17.508 2.579 -2.731 1.00 0.00 13 PHE A N 15
ATOM 6216 C CA . PHE A 1 13 ? 18.566 1.976 -3.588 1.00 0.00 13 PHE A CA 15
ATOM 6217 C C . PHE A 1 13 ? 18.126 1.984 -5.053 1.00 0.00 13 PHE A C 15
ATOM 6218 O O . PHE A 1 13 ? 16.981 1.731 -5.370 1.00 0.00 13 PHE A O 15
ATOM 6235 N N . SER A 1 14 ? 19.026 2.278 -5.947 1.00 0.00 14 SER A N 15
ATOM 6236 C CA . SER A 1 14 ? 18.662 2.306 -7.393 1.00 0.00 14 SER A CA 15
ATOM 6237 C C . SER A 1 14 ? 19.027 0.975 -8.056 1.00 0.00 14 SER A C 15
ATOM 6238 O O . SER A 1 14 ? 18.269 0.428 -8.833 1.00 0.00 14 SER A O 15
ATOM 6246 N N . LEU A 1 15 ? 20.183 0.450 -7.756 1.00 0.00 15 LEU A N 15
ATOM 6247 C CA . LEU A 1 15 ? 20.596 -0.845 -8.370 1.00 0.00 15 LEU A CA 15
ATOM 6248 C C . LEU A 1 15 ? 21.564 -1.584 -7.443 1.00 0.00 15 LEU A C 15
ATOM 6249 O O . LEU A 1 15 ? 21.920 -1.100 -6.387 1.00 0.00 15 LEU A O 15
ATOM 6265 N N . ASP A 1 16 ? 21.989 -2.755 -7.829 1.00 0.00 16 ASP A N 15
ATOM 6266 C CA . ASP A 1 16 ? 22.929 -3.530 -6.969 1.00 0.00 16 ASP A CA 15
ATOM 6267 C C . ASP A 1 16 ? 24.144 -2.674 -6.602 1.00 0.00 16 ASP A C 15
ATOM 6268 O O . ASP A 1 16 ? 24.471 -2.512 -5.444 1.00 0.00 16 ASP A O 15
ATOM 6277 N N . PHE A 1 17 ? 24.816 -2.119 -7.571 1.00 0.00 17 PHE A N 15
ATOM 6278 C CA . PHE A 1 17 ? 25.999 -1.276 -7.245 1.00 0.00 17 PHE A CA 15
ATOM 6279 C C . PHE A 1 17 ? 25.645 -0.322 -6.105 1.00 0.00 17 PHE A C 15
ATOM 6280 O O . PHE A 1 17 ? 26.282 -0.312 -5.071 1.00 0.00 17 PHE A O 15
ATOM 6297 N N . ASN A 1 18 ? 24.622 0.469 -6.279 1.00 0.00 18 ASN A N 15
ATOM 6298 C CA . ASN A 1 18 ? 24.217 1.406 -5.195 1.00 0.00 18 ASN A CA 15
ATOM 6299 C C . ASN A 1 18 ? 23.592 0.613 -4.046 1.00 0.00 18 ASN A C 15
ATOM 6300 O O . ASN A 1 18 ? 23.458 1.097 -2.940 1.00 0.00 18 ASN A O 15
ATOM 6311 N N . LEU A 1 19 ? 23.214 -0.610 -4.305 1.00 0.00 19 LEU A N 15
ATOM 6312 C CA . LEU A 1 19 ? 22.601 -1.449 -3.236 1.00 0.00 19 LEU A CA 15
ATOM 6313 C C . LEU A 1 19 ? 23.654 -1.816 -2.190 1.00 0.00 19 LEU A C 15
ATOM 6314 O O . LEU A 1 19 ? 23.469 -1.605 -1.008 1.00 0.00 19 LEU A O 15
ATOM 6330 N N . LYS A 1 20 ? 24.759 -2.365 -2.617 1.00 0.00 20 LYS A N 15
ATOM 6331 C CA . LYS A 1 20 ? 25.821 -2.743 -1.643 1.00 0.00 20 LYS A CA 15
ATOM 6332 C C . LYS A 1 20 ? 26.643 -1.512 -1.269 1.00 0.00 20 LYS A C 15
ATOM 6333 O O . LYS A 1 20 ? 27.076 -1.361 -0.144 1.00 0.00 20 LYS A O 15
ATOM 6352 N N . THR A 1 21 ? 26.853 -0.624 -2.200 1.00 0.00 21 THR A N 15
ATOM 6353 C CA . THR A 1 21 ? 27.631 0.599 -1.893 1.00 0.00 21 THR A CA 15
ATOM 6354 C C . THR A 1 21 ? 26.938 1.367 -0.764 1.00 0.00 21 THR A C 15
ATOM 6355 O O . THR A 1 21 ? 27.531 2.199 -0.108 1.00 0.00 21 THR A O 15
ATOM 6366 N N . HIS A 1 22 ? 25.683 1.087 -0.536 1.00 0.00 22 HIS A N 15
ATOM 6367 C CA . HIS A 1 22 ? 24.950 1.797 0.549 1.00 0.00 22 HIS A CA 15
ATOM 6368 C C . HIS A 1 22 ? 24.866 0.927 1.802 1.00 0.00 22 HIS A C 15
ATOM 6369 O O . HIS A 1 22 ? 25.482 1.213 2.808 1.00 0.00 22 HIS A O 15
ATOM 6383 N N . VAL A 1 23 ? 24.105 -0.133 1.759 1.00 0.00 23 VAL A N 15
ATOM 6384 C CA . VAL A 1 23 ? 23.987 -1.003 2.967 1.00 0.00 23 VAL A CA 15
ATOM 6385 C C . VAL A 1 23 ? 25.366 -1.230 3.600 1.00 0.00 23 VAL A C 15
ATOM 6386 O O . VAL A 1 23 ? 25.477 -1.523 4.774 1.00 0.00 23 VAL A O 15
ATOM 6399 N N . LYS A 1 24 ? 26.417 -1.096 2.835 1.00 0.00 24 LYS A N 15
ATOM 6400 C CA . LYS A 1 24 ? 27.784 -1.303 3.397 1.00 0.00 24 LYS A CA 15
ATOM 6401 C C . LYS A 1 24 ? 27.928 -0.604 4.753 1.00 0.00 24 LYS A C 15
ATOM 6402 O O . LYS A 1 24 ? 28.759 -0.972 5.555 1.00 0.00 24 LYS A O 15
ATOM 6421 N N . ILE A 1 25 ? 27.128 0.392 5.025 1.00 0.00 25 ILE A N 15
ATOM 6422 C CA . ILE A 1 25 ? 27.236 1.079 6.346 1.00 0.00 25 ILE A CA 15
ATOM 6423 C C . ILE A 1 25 ? 26.510 0.251 7.400 1.00 0.00 25 ILE A C 15
ATOM 6424 O O . ILE A 1 25 ? 27.084 -0.162 8.388 1.00 0.00 25 ILE A O 15
ATOM 6440 N N . HIS A 1 26 ? 25.252 -0.013 7.185 1.00 0.00 26 HIS A N 15
ATOM 6441 C CA . HIS A 1 26 ? 24.494 -0.837 8.164 1.00 0.00 26 HIS A CA 15
ATOM 6442 C C . HIS A 1 26 ? 25.260 -2.134 8.400 1.00 0.00 26 HIS A C 15
ATOM 6443 O O . HIS A 1 26 ? 25.118 -2.784 9.416 1.00 0.00 26 HIS A O 15
ATOM 6457 N N . THR A 1 27 ? 26.090 -2.500 7.462 1.00 0.00 27 THR A N 15
ATOM 6458 C CA . THR A 1 27 ? 26.894 -3.739 7.616 1.00 0.00 27 THR A CA 15
ATOM 6459 C C . THR A 1 27 ? 28.358 -3.370 7.862 1.00 0.00 27 THR A C 15
ATOM 6460 O O . THR A 1 27 ? 29.163 -4.197 8.242 1.00 0.00 27 THR A O 15
ATOM 6471 N N . GLY A 1 28 ? 28.709 -2.128 7.648 1.00 0.00 28 GLY A N 15
ATOM 6472 C CA . GLY A 1 28 ? 30.121 -1.705 7.871 1.00 0.00 28 GLY A CA 15
ATOM 6473 C C . GLY A 1 28 ? 30.156 -0.548 8.870 1.00 0.00 28 GLY A C 15
ATOM 6474 O O . GLY A 1 28 ? 31.004 0.316 8.716 1.00 0.00 28 GLY A O 15
ATOM 6480 N N . PHE A 1 2 ? 24.376 -5.669 -2.988 1.00 0.00 2 PHE A N 16
ATOM 6481 C CA . PHE A 1 2 ? 23.628 -6.449 -1.961 1.00 0.00 2 PHE A CA 16
ATOM 6482 C C . PHE A 1 2 ? 22.111 -6.277 -2.151 1.00 0.00 2 PHE A C 16
ATOM 6483 O O . PHE A 1 2 ? 21.538 -6.773 -3.101 1.00 0.00 2 PHE A O 16
ATOM 6500 N N . GLN A 1 3 ? 21.456 -5.579 -1.255 1.00 0.00 3 GLN A N 16
ATOM 6501 C CA . GLN A 1 3 ? 19.984 -5.378 -1.385 1.00 0.00 3 GLN A CA 16
ATOM 6502 C C . GLN A 1 3 ? 19.477 -4.509 -0.230 1.00 0.00 3 GLN A C 16
ATOM 6503 O O . GLN A 1 3 ? 20.029 -4.525 0.852 1.00 0.00 3 GLN A O 16
ATOM 6517 N N . CYS A 1 4 ? 18.426 -3.763 -0.435 1.00 0.00 4 CYS A N 16
ATOM 6518 C CA . CYS A 1 4 ? 17.897 -2.920 0.675 1.00 0.00 4 CYS A CA 16
ATOM 6519 C C . CYS A 1 4 ? 16.768 -3.655 1.400 1.00 0.00 4 CYS A C 16
ATOM 6520 O O . CYS A 1 4 ? 16.227 -4.625 0.907 1.00 0.00 4 CYS A O 16
ATOM 6527 N N . THR A 1 5 ? 16.401 -3.194 2.563 1.00 0.00 5 THR A N 16
ATOM 6528 C CA . THR A 1 5 ? 15.298 -3.854 3.318 1.00 0.00 5 THR A CA 16
ATOM 6529 C C . THR A 1 5 ? 14.792 -2.915 4.411 1.00 0.00 5 THR A C 16
ATOM 6530 O O . THR A 1 5 ? 14.508 -3.324 5.519 1.00 0.00 5 THR A O 16
ATOM 6541 N N . PHE A 1 6 ? 14.695 -1.652 4.106 1.00 0.00 6 PHE A N 16
ATOM 6542 C CA . PHE A 1 6 ? 14.226 -0.671 5.120 1.00 0.00 6 PHE A CA 16
ATOM 6543 C C . PHE A 1 6 ? 13.092 0.195 4.571 1.00 0.00 6 PHE A C 16
ATOM 6544 O O . PHE A 1 6 ? 13.029 0.487 3.393 1.00 0.00 6 PHE A O 16
ATOM 6575 N N . CYS A 1 8 ? 9.947 1.935 2.913 1.00 0.00 8 CYS A N 16
ATOM 6576 C CA . CYS A 1 8 ? 9.341 1.520 1.609 1.00 0.00 8 CYS A CA 16
ATOM 6577 C C . CYS A 1 8 ? 10.387 1.667 0.502 1.00 0.00 8 CYS A C 16
ATOM 6578 O O . CYS A 1 8 ? 10.127 1.401 -0.655 1.00 0.00 8 CYS A O 16
ATOM 6584 N N . CYS A 1 9 ? 11.578 2.080 0.857 1.00 0.00 9 CYS A N 16
ATOM 6585 C CA . CYS A 1 9 ? 12.651 2.234 -0.160 1.00 0.00 9 CYS A CA 16
ATOM 6586 C C . CYS A 1 9 ? 13.020 0.860 -0.704 1.00 0.00 9 CYS A C 16
ATOM 6587 O O . CYS A 1 9 ? 12.904 0.594 -1.884 1.00 0.00 9 CYS A O 16
ATOM 6594 N N . GLY A 1 10 ? 13.456 -0.014 0.161 1.00 0.00 10 GLY A N 16
ATOM 6595 C CA . GLY A 1 10 ? 13.835 -1.388 -0.283 1.00 0.00 10 GLY A CA 16
ATOM 6596 C C . GLY A 1 10 ? 14.537 -1.326 -1.645 1.00 0.00 10 GLY A C 16
ATOM 6597 O O . GLY A 1 10 ? 14.224 -2.075 -2.549 1.00 0.00 10 GLY A O 16
ATOM 6601 N N . LYS A 1 11 ? 15.490 -0.444 -1.797 1.00 0.00 11 LYS A N 16
ATOM 6602 C CA . LYS A 1 11 ? 16.214 -0.343 -3.098 1.00 0.00 11 LYS A CA 16
ATOM 6603 C C . LYS A 1 11 ? 17.123 -1.559 -3.295 1.00 0.00 11 LYS A C 16
ATOM 6604 O O . LYS A 1 11 ? 17.099 -2.500 -2.528 1.00 0.00 11 LYS A O 16
ATOM 6623 N N . ARG A 1 12 ? 17.923 -1.546 -4.322 1.00 0.00 12 ARG A N 16
ATOM 6624 C CA . ARG A 1 12 ? 18.835 -2.701 -4.571 1.00 0.00 12 ARG A CA 16
ATOM 6625 C C . ARG A 1 12 ? 20.296 -2.261 -4.432 1.00 0.00 12 ARG A C 16
ATOM 6626 O O . ARG A 1 12 ? 20.673 -1.189 -4.861 1.00 0.00 12 ARG A O 16
ATOM 6647 N N . PHE A 1 13 ? 21.122 -3.081 -3.839 1.00 0.00 13 PHE A N 16
ATOM 6648 C CA . PHE A 1 13 ? 22.554 -2.706 -3.679 1.00 0.00 13 PHE A CA 16
ATOM 6649 C C . PHE A 1 13 ? 23.424 -3.537 -4.624 1.00 0.00 13 PHE A C 16
ATOM 6650 O O . PHE A 1 13 ? 23.167 -4.702 -4.857 1.00 0.00 13 PHE A O 16
ATOM 6667 N N . SER A 1 14 ? 24.450 -2.948 -5.171 1.00 0.00 14 SER A N 16
ATOM 6668 C CA . SER A 1 14 ? 25.337 -3.705 -6.102 1.00 0.00 14 SER A CA 16
ATOM 6669 C C . SER A 1 14 ? 26.566 -4.225 -5.352 1.00 0.00 14 SER A C 16
ATOM 6670 O O . SER A 1 14 ? 26.885 -5.397 -5.398 1.00 0.00 14 SER A O 16
ATOM 6678 N N . LEU A 1 15 ? 27.257 -3.361 -4.660 1.00 0.00 15 LEU A N 16
ATOM 6679 C CA . LEU A 1 15 ? 28.464 -3.803 -3.904 1.00 0.00 15 LEU A CA 16
ATOM 6680 C C . LEU A 1 15 ? 28.581 -3.016 -2.597 1.00 0.00 15 LEU A C 16
ATOM 6681 O O . LEU A 1 15 ? 27.777 -2.153 -2.308 1.00 0.00 15 LEU A O 16
ATOM 6697 N N . ASP A 1 16 ? 29.572 -3.312 -1.804 1.00 0.00 16 ASP A N 16
ATOM 6698 C CA . ASP A 1 16 ? 29.737 -2.586 -0.513 1.00 0.00 16 ASP A CA 16
ATOM 6699 C C . ASP A 1 16 ? 29.715 -1.073 -0.748 1.00 0.00 16 ASP A C 16
ATOM 6700 O O . ASP A 1 16 ? 28.957 -0.353 -0.132 1.00 0.00 16 ASP A O 16
ATOM 6709 N N . PHE A 1 17 ? 30.531 -0.580 -1.637 1.00 0.00 17 PHE A N 16
ATOM 6710 C CA . PHE A 1 17 ? 30.527 0.886 -1.895 1.00 0.00 17 PHE A CA 16
ATOM 6711 C C . PHE A 1 17 ? 29.086 1.369 -2.053 1.00 0.00 17 PHE A C 16
ATOM 6712 O O . PHE A 1 17 ? 28.624 2.224 -1.324 1.00 0.00 17 PHE A O 16
ATOM 6729 N N . ASN A 1 18 ? 28.366 0.815 -2.989 1.00 0.00 18 ASN A N 16
ATOM 6730 C CA . ASN A 1 18 ? 26.948 1.230 -3.177 1.00 0.00 18 ASN A CA 16
ATOM 6731 C C . ASN A 1 18 ? 26.116 0.738 -1.992 1.00 0.00 18 ASN A C 16
ATOM 6732 O O . ASN A 1 18 ? 25.024 1.210 -1.744 1.00 0.00 18 ASN A O 16
ATOM 6743 N N . LEU A 1 19 ? 26.633 -0.208 -1.254 1.00 0.00 19 LEU A N 16
ATOM 6744 C CA . LEU A 1 19 ? 25.885 -0.736 -0.078 1.00 0.00 19 LEU A CA 16
ATOM 6745 C C . LEU A 1 19 ? 25.800 0.335 1.008 1.00 0.00 19 LEU A C 16
ATOM 6746 O O . LEU A 1 19 ? 24.732 0.682 1.472 1.00 0.00 19 LEU A O 16
ATOM 6762 N N . LYS A 1 20 ? 26.922 0.864 1.418 1.00 0.00 20 LYS A N 16
ATOM 6763 C CA . LYS A 1 20 ? 26.903 1.913 2.475 1.00 0.00 20 LYS A CA 16
ATOM 6764 C C . LYS A 1 20 ? 26.519 3.258 1.860 1.00 0.00 20 LYS A C 16
ATOM 6765 O O . LYS A 1 20 ? 25.844 4.061 2.472 1.00 0.00 20 LYS A O 16
ATOM 6784 N N . THR A 1 21 ? 26.933 3.504 0.649 1.00 0.00 21 THR A N 16
ATOM 6785 C CA . THR A 1 21 ? 26.581 4.785 -0.008 1.00 0.00 21 THR A CA 16
ATOM 6786 C C . THR A 1 21 ? 25.057 4.925 -0.053 1.00 0.00 21 THR A C 16
ATOM 6787 O O . THR A 1 21 ? 24.525 6.005 -0.219 1.00 0.00 21 THR A O 16
ATOM 6798 N N . HIS A 1 22 ? 24.352 3.836 0.097 1.00 0.00 22 HIS A N 16
ATOM 6799 C CA . HIS A 1 22 ? 22.865 3.903 0.066 1.00 0.00 22 HIS A CA 16
ATOM 6800 C C . HIS A 1 22 ? 22.294 3.842 1.481 1.00 0.00 22 HIS A C 16
ATOM 6801 O O . HIS A 1 22 ? 21.764 4.809 1.987 1.00 0.00 22 HIS A O 16
ATOM 6815 N N . VAL A 1 23 ? 22.389 2.710 2.127 1.00 0.00 23 VAL A N 16
ATOM 6816 C CA . VAL A 1 23 ? 21.835 2.600 3.509 1.00 0.00 23 VAL A CA 16
ATOM 6817 C C . VAL A 1 23 ? 22.178 3.852 4.326 1.00 0.00 23 VAL A C 16
ATOM 6818 O O . VAL A 1 23 ? 21.494 4.194 5.270 1.00 0.00 23 VAL A O 16
ATOM 6831 N N . LYS A 1 24 ? 23.231 4.539 3.971 1.00 0.00 24 LYS A N 16
ATOM 6832 C CA . LYS A 1 24 ? 23.615 5.767 4.728 1.00 0.00 24 LYS A CA 16
ATOM 6833 C C . LYS A 1 24 ? 22.377 6.603 5.068 1.00 0.00 24 LYS A C 16
ATOM 6834 O O . LYS A 1 24 ? 22.371 7.342 6.029 1.00 0.00 24 LYS A O 16
ATOM 6853 N N . ILE A 1 25 ? 21.327 6.493 4.299 1.00 0.00 25 ILE A N 16
ATOM 6854 C CA . ILE A 1 25 ? 20.100 7.286 4.611 1.00 0.00 25 ILE A CA 16
ATOM 6855 C C . ILE A 1 25 ? 19.350 6.622 5.761 1.00 0.00 25 ILE A C 16
ATOM 6856 O O . ILE A 1 25 ? 19.147 7.208 6.806 1.00 0.00 25 ILE A O 16
ATOM 6872 N N . HIS A 1 26 ? 18.957 5.392 5.583 1.00 0.00 26 HIS A N 16
ATOM 6873 C CA . HIS A 1 26 ? 18.243 4.684 6.679 1.00 0.00 26 HIS A CA 16
ATOM 6874 C C . HIS A 1 26 ? 19.073 4.809 7.951 1.00 0.00 26 HIS A C 16
ATOM 6875 O O . HIS A 1 26 ? 18.571 4.723 9.054 1.00 0.00 26 HIS A O 16
ATOM 6889 N N . THR A 1 27 ? 20.348 5.032 7.793 1.00 0.00 27 THR A N 16
ATOM 6890 C CA . THR A 1 27 ? 21.233 5.190 8.974 1.00 0.00 27 THR A CA 16
ATOM 6891 C C . THR A 1 27 ? 21.540 6.674 9.183 1.00 0.00 27 THR A C 16
ATOM 6892 O O . THR A 1 27 ? 21.976 7.086 10.239 1.00 0.00 27 THR A O 16
ATOM 6903 N N . GLY A 1 28 ? 21.313 7.482 8.179 1.00 0.00 28 GLY A N 16
ATOM 6904 C CA . GLY A 1 28 ? 21.592 8.939 8.320 1.00 0.00 28 GLY A CA 16
ATOM 6905 C C . GLY A 1 28 ? 23.017 9.237 7.851 1.00 0.00 28 GLY A C 16
ATOM 6906 O O . GLY A 1 28 ? 23.187 10.184 7.102 1.00 0.00 28 GLY A O 16
ATOM 6912 N N . PHE A 1 2 ? 25.944 6.654 -1.119 1.00 0.00 2 PHE A N 17
ATOM 6913 C CA . PHE A 1 2 ? 26.877 5.669 -1.738 1.00 0.00 2 PHE A CA 17
ATOM 6914 C C . PHE A 1 2 ? 26.249 5.055 -3.001 1.00 0.00 2 PHE A C 17
ATOM 6915 O O . PHE A 1 2 ? 26.079 5.719 -4.004 1.00 0.00 2 PHE A O 17
ATOM 6932 N N . GLN A 1 3 ? 25.904 3.790 -2.959 1.00 0.00 3 GLN A N 17
ATOM 6933 C CA . GLN A 1 3 ? 25.291 3.136 -4.150 1.00 0.00 3 GLN A CA 17
ATOM 6934 C C . GLN A 1 3 ? 24.954 1.679 -3.820 1.00 0.00 3 GLN A C 17
ATOM 6935 O O . GLN A 1 3 ? 25.590 1.065 -2.988 1.00 0.00 3 GLN A O 17
ATOM 6949 N N . CYS A 1 4 ? 23.973 1.112 -4.467 1.00 0.00 4 CYS A N 17
ATOM 6950 C CA . CYS A 1 4 ? 23.630 -0.311 -4.178 1.00 0.00 4 CYS A CA 17
ATOM 6951 C C . CYS A 1 4 ? 24.325 -1.236 -5.180 1.00 0.00 4 CYS A C 17
ATOM 6952 O O . CYS A 1 4 ? 24.771 -0.813 -6.228 1.00 0.00 4 CYS A O 17
ATOM 6959 N N . THR A 1 5 ? 24.409 -2.497 -4.866 1.00 0.00 5 THR A N 17
ATOM 6960 C CA . THR A 1 5 ? 25.061 -3.461 -5.797 1.00 0.00 5 THR A CA 17
ATOM 6961 C C . THR A 1 5 ? 24.630 -4.881 -5.442 1.00 0.00 5 THR A C 17
ATOM 6962 O O . THR A 1 5 ? 25.393 -5.822 -5.536 1.00 0.00 5 THR A O 17
ATOM 6973 N N . PHE A 1 6 ? 23.408 -5.030 -5.024 1.00 0.00 6 PHE A N 17
ATOM 6974 C CA . PHE A 1 6 ? 22.901 -6.375 -4.644 1.00 0.00 6 PHE A CA 17
ATOM 6975 C C . PHE A 1 6 ? 21.612 -6.701 -5.397 1.00 0.00 6 PHE A C 17
ATOM 6976 O O . PHE A 1 6 ? 20.762 -5.855 -5.588 1.00 0.00 6 PHE A O 17
ATOM 7007 N N . CYS A 1 8 ? 18.684 -7.299 -8.088 1.00 0.00 8 CYS A N 17
ATOM 7008 C CA . CYS A 1 8 ? 18.318 -6.382 -9.201 1.00 0.00 8 CYS A CA 17
ATOM 7009 C C . CYS A 1 8 ? 17.963 -5.016 -8.615 1.00 0.00 8 CYS A C 17
ATOM 7010 O O . CYS A 1 8 ? 17.843 -4.033 -9.320 1.00 0.00 8 CYS A O 17
ATOM 7016 N N . CYS A 1 9 ? 17.810 -4.950 -7.317 1.00 0.00 9 CYS A N 17
ATOM 7017 C CA . CYS A 1 9 ? 17.480 -3.655 -6.666 1.00 0.00 9 CYS A CA 17
ATOM 7018 C C . CYS A 1 9 ? 18.485 -2.601 -7.116 1.00 0.00 9 CYS A C 17
ATOM 7019 O O . CYS A 1 9 ? 18.130 -1.591 -7.692 1.00 0.00 9 CYS A O 17
ATOM 7026 N N . GLY A 1 10 ? 19.740 -2.842 -6.856 1.00 0.00 10 GLY A N 17
ATOM 7027 C CA . GLY A 1 10 ? 20.795 -1.867 -7.264 1.00 0.00 10 GLY A CA 17
ATOM 7028 C C . GLY A 1 10 ? 20.294 -0.433 -7.052 1.00 0.00 10 GLY A C 17
ATOM 7029 O O . GLY A 1 10 ? 20.400 0.405 -7.925 1.00 0.00 10 GLY A O 17
ATOM 7033 N N . LYS A 1 11 ? 19.751 -0.144 -5.900 1.00 0.00 11 LYS A N 17
ATOM 7034 C CA . LYS A 1 11 ? 19.248 1.236 -5.634 1.00 0.00 11 LYS A CA 17
ATOM 7035 C C . LYS A 1 11 ? 20.419 2.209 -5.474 1.00 0.00 11 LYS A C 17
ATOM 7036 O O . LYS A 1 11 ? 21.563 1.868 -5.695 1.00 0.00 11 LYS A O 17
ATOM 7055 N N . ARG A 1 12 ? 20.138 3.422 -5.094 1.00 0.00 12 ARG A N 17
ATOM 7056 C CA . ARG A 1 12 ? 21.233 4.421 -4.919 1.00 0.00 12 ARG A CA 17
ATOM 7057 C C . ARG A 1 12 ? 21.322 4.858 -3.454 1.00 0.00 12 ARG A C 17
ATOM 7058 O O . ARG A 1 12 ? 20.322 5.073 -2.799 1.00 0.00 12 ARG A O 17
ATOM 7079 N N . PHE A 1 13 ? 22.513 4.996 -2.934 1.00 0.00 13 PHE A N 17
ATOM 7080 C CA . PHE A 1 13 ? 22.660 5.423 -1.515 1.00 0.00 13 PHE A CA 17
ATOM 7081 C C . PHE A 1 13 ? 23.154 6.868 -1.448 1.00 0.00 13 PHE A C 17
ATOM 7082 O O . PHE A 1 13 ? 23.917 7.314 -2.282 1.00 0.00 13 PHE A O 17
ATOM 7099 N N . SER A 1 14 ? 22.723 7.604 -0.464 1.00 0.00 14 SER A N 17
ATOM 7100 C CA . SER A 1 14 ? 23.164 9.023 -0.341 1.00 0.00 14 SER A CA 17
ATOM 7101 C C . SER A 1 14 ? 24.260 9.147 0.721 1.00 0.00 14 SER A C 17
ATOM 7102 O O . SER A 1 14 ? 25.298 9.735 0.490 1.00 0.00 14 SER A O 17
ATOM 7110 N N . LEU A 1 15 ? 24.036 8.598 1.884 1.00 0.00 15 LEU A N 17
ATOM 7111 C CA . LEU A 1 15 ? 25.065 8.686 2.959 1.00 0.00 15 LEU A CA 17
ATOM 7112 C C . LEU A 1 15 ? 25.060 7.408 3.801 1.00 0.00 15 LEU A C 17
ATOM 7113 O O . LEU A 1 15 ? 24.259 6.519 3.592 1.00 0.00 15 LEU A O 17
ATOM 7129 N N . ASP A 1 16 ? 25.952 7.308 4.748 1.00 0.00 16 ASP A N 17
ATOM 7130 C CA . ASP A 1 16 ? 26.003 6.086 5.600 1.00 0.00 16 ASP A CA 17
ATOM 7131 C C . ASP A 1 16 ? 24.622 5.794 6.190 1.00 0.00 16 ASP A C 17
ATOM 7132 O O . ASP A 1 16 ? 24.103 4.703 6.063 1.00 0.00 16 ASP A O 17
ATOM 7141 N N . PHE A 1 17 ? 24.014 6.753 6.829 1.00 0.00 17 PHE A N 17
ATOM 7142 C CA . PHE A 1 17 ? 22.665 6.503 7.408 1.00 0.00 17 PHE A CA 17
ATOM 7143 C C . PHE A 1 17 ? 21.776 5.847 6.352 1.00 0.00 17 PHE A C 17
ATOM 7144 O O . PHE A 1 17 ? 21.220 4.788 6.566 1.00 0.00 17 PHE A O 17
ATOM 7161 N N . ASN A 1 18 ? 21.653 6.457 5.206 1.00 0.00 18 ASN A N 17
ATOM 7162 C CA . ASN A 1 18 ? 20.818 5.854 4.131 1.00 0.00 18 ASN A CA 17
ATOM 7163 C C . ASN A 1 18 ? 21.546 4.639 3.551 1.00 0.00 18 ASN A C 17
ATOM 7164 O O . ASN A 1 18 ? 20.966 3.815 2.873 1.00 0.00 18 ASN A O 17
ATOM 7175 N N . LEU A 1 19 ? 22.819 4.525 3.824 1.00 0.00 19 LEU A N 17
ATOM 7176 C CA . LEU A 1 19 ? 23.599 3.367 3.304 1.00 0.00 19 LEU A CA 17
ATOM 7177 C C . LEU A 1 19 ? 23.170 2.086 4.018 1.00 0.00 19 LEU A C 17
ATOM 7178 O O . LEU A 1 19 ? 22.795 1.111 3.397 1.00 0.00 19 LEU A O 17
ATOM 7194 N N . LYS A 1 20 ? 23.219 2.082 5.323 1.00 0.00 20 LYS A N 17
ATOM 7195 C CA . LYS A 1 20 ? 22.812 0.863 6.076 1.00 0.00 20 LYS A CA 17
ATOM 7196 C C . LYS A 1 20 ? 21.288 0.779 6.134 1.00 0.00 20 LYS A C 17
ATOM 7197 O O . LYS A 1 20 ? 20.714 -0.291 6.128 1.00 0.00 20 LYS A O 17
ATOM 7216 N N . THR A 1 21 ? 20.628 1.903 6.179 1.00 0.00 21 THR A N 17
ATOM 7217 C CA . THR A 1 21 ? 19.146 1.890 6.222 1.00 0.00 21 THR A CA 17
ATOM 7218 C C . THR A 1 21 ? 18.612 1.185 4.972 1.00 0.00 21 THR A C 17
ATOM 7219 O O . THR A 1 21 ? 17.470 0.773 4.916 1.00 0.00 21 THR A O 17
ATOM 7230 N N . HIS A 1 22 ? 19.435 1.043 3.968 1.00 0.00 22 HIS A N 17
ATOM 7231 C CA . HIS A 1 22 ? 18.978 0.364 2.724 1.00 0.00 22 HIS A CA 17
ATOM 7232 C C . HIS A 1 22 ? 19.525 -1.062 2.655 1.00 0.00 22 HIS A C 17
ATOM 7233 O O . HIS A 1 22 ? 18.791 -2.022 2.769 1.00 0.00 22 HIS A O 17
ATOM 7247 N N . VAL A 1 23 ? 20.807 -1.213 2.463 1.00 0.00 23 VAL A N 17
ATOM 7248 C CA . VAL A 1 23 ? 21.380 -2.590 2.378 1.00 0.00 23 VAL A CA 17
ATOM 7249 C C . VAL A 1 23 ? 20.782 -3.488 3.469 1.00 0.00 23 VAL A C 17
ATOM 7250 O O . VAL A 1 23 ? 20.756 -4.696 3.344 1.00 0.00 23 VAL A O 17
ATOM 7263 N N . LYS A 1 24 ? 20.302 -2.909 4.538 1.00 0.00 24 LYS A N 17
ATOM 7264 C CA . LYS A 1 24 ? 19.707 -3.731 5.633 1.00 0.00 24 LYS A CA 17
ATOM 7265 C C . LYS A 1 24 ? 18.801 -4.826 5.062 1.00 0.00 24 LYS A C 17
ATOM 7266 O O . LYS A 1 24 ? 18.572 -5.833 5.696 1.00 0.00 24 LYS A O 17
ATOM 7285 N N . ILE A 1 25 ? 18.289 -4.651 3.874 1.00 0.00 25 ILE A N 17
ATOM 7286 C CA . ILE A 1 25 ? 17.416 -5.711 3.289 1.00 0.00 25 ILE A CA 17
ATOM 7287 C C . ILE A 1 25 ? 18.291 -6.817 2.708 1.00 0.00 25 ILE A C 17
ATOM 7288 O O . ILE A 1 25 ? 18.190 -7.968 3.084 1.00 0.00 25 ILE A O 17
ATOM 7304 N N . HIS A 1 26 ? 19.166 -6.471 1.807 1.00 0.00 26 HIS A N 17
ATOM 7305 C CA . HIS A 1 26 ? 20.066 -7.500 1.220 1.00 0.00 26 HIS A CA 17
ATOM 7306 C C . HIS A 1 26 ? 20.768 -8.235 2.357 1.00 0.00 26 HIS A C 17
ATOM 7307 O O . HIS A 1 26 ? 21.211 -9.357 2.214 1.00 0.00 26 HIS A O 17
ATOM 7321 N N . THR A 1 27 ? 20.853 -7.604 3.495 1.00 0.00 27 THR A N 17
ATOM 7322 C CA . THR A 1 27 ? 21.504 -8.251 4.663 1.00 0.00 27 THR A CA 17
ATOM 7323 C C . THR A 1 27 ? 20.444 -8.607 5.707 1.00 0.00 27 THR A C 17
ATOM 7324 O O . THR A 1 27 ? 20.708 -9.315 6.659 1.00 0.00 27 THR A O 17
ATOM 7335 N N . GLY A 1 28 ? 19.243 -8.119 5.536 1.00 0.00 28 GLY A N 17
ATOM 7336 C CA . GLY A 1 28 ? 18.167 -8.430 6.519 1.00 0.00 28 GLY A CA 17
ATOM 7337 C C . GLY A 1 28 ? 16.996 -9.103 5.801 1.00 0.00 28 GLY A C 17
ATOM 7338 O O . GLY A 1 28 ? 15.940 -8.497 5.737 1.00 0.00 28 GLY A O 17
ATOM 7344 N N . PHE A 1 2 ? 16.456 -0.584 -5.054 1.00 0.00 2 PHE A N 18
ATOM 7345 C CA . PHE A 1 2 ? 17.133 -1.891 -5.290 1.00 0.00 2 PHE A CA 18
ATOM 7346 C C . PHE A 1 2 ? 16.885 -2.845 -4.110 1.00 0.00 2 PHE A C 18
ATOM 7347 O O . PHE A 1 2 ? 15.791 -3.341 -3.924 1.00 0.00 2 PHE A O 18
ATOM 7364 N N . GLN A 1 3 ? 17.891 -3.108 -3.312 1.00 0.00 3 GLN A N 18
ATOM 7365 C CA . GLN A 1 3 ? 17.711 -4.026 -2.153 1.00 0.00 3 GLN A CA 18
ATOM 7366 C C . GLN A 1 3 ? 19.020 -4.131 -1.364 1.00 0.00 3 GLN A C 18
ATOM 7367 O O . GLN A 1 3 ? 20.095 -4.073 -1.928 1.00 0.00 3 GLN A O 18
ATOM 7381 N N . CYS A 1 4 ? 18.948 -4.298 -0.072 1.00 0.00 4 CYS A N 18
ATOM 7382 C CA . CYS A 1 4 ? 20.205 -4.419 0.723 1.00 0.00 4 CYS A CA 18
ATOM 7383 C C . CYS A 1 4 ? 20.557 -5.894 0.932 1.00 0.00 4 CYS A C 18
ATOM 7384 O O . CYS A 1 4 ? 19.739 -6.772 0.746 1.00 0.00 4 CYS A O 18
ATOM 7391 N N . THR A 1 5 ? 21.767 -6.168 1.331 1.00 0.00 5 THR A N 18
ATOM 7392 C CA . THR A 1 5 ? 22.179 -7.580 1.570 1.00 0.00 5 THR A CA 18
ATOM 7393 C C . THR A 1 5 ? 23.468 -7.603 2.388 1.00 0.00 5 THR A C 18
ATOM 7394 O O . THR A 1 5 ? 24.353 -8.403 2.158 1.00 0.00 5 THR A O 18
ATOM 7405 N N . PHE A 1 6 ? 23.579 -6.714 3.332 1.00 0.00 6 PHE A N 18
ATOM 7406 C CA . PHE A 1 6 ? 24.810 -6.655 4.165 1.00 0.00 6 PHE A CA 18
ATOM 7407 C C . PHE A 1 6 ? 24.472 -6.688 5.656 1.00 0.00 6 PHE A C 18
ATOM 7408 O O . PHE A 1 6 ? 23.480 -6.141 6.095 1.00 0.00 6 PHE A O 18
ATOM 7439 N N . CYS A 1 8 ? 23.158 -7.277 9.359 1.00 0.00 8 CYS A N 18
ATOM 7440 C CA . CYS A 1 8 ? 21.748 -7.612 9.734 1.00 0.00 8 CYS A CA 18
ATOM 7441 C C . CYS A 1 8 ? 20.825 -6.485 9.266 1.00 0.00 8 CYS A C 18
ATOM 7442 O O . CYS A 1 8 ? 19.629 -6.514 9.483 1.00 0.00 8 CYS A O 18
ATOM 7448 N N . CYS A 1 9 ? 21.377 -5.493 8.614 1.00 0.00 9 CYS A N 18
ATOM 7449 C CA . CYS A 1 9 ? 20.545 -4.367 8.117 1.00 0.00 9 CYS A CA 18
ATOM 7450 C C . CYS A 1 9 ? 19.646 -4.869 6.993 1.00 0.00 9 CYS A C 18
ATOM 7451 O O . CYS A 1 9 ? 18.435 -4.836 7.089 1.00 0.00 9 CYS A O 18
ATOM 7458 N N . GLY A 1 10 ? 20.242 -5.342 5.932 1.00 0.00 10 GLY A N 18
ATOM 7459 C CA . GLY A 1 10 ? 19.438 -5.860 4.786 1.00 0.00 10 GLY A CA 18
ATOM 7460 C C . GLY A 1 10 ? 18.201 -4.980 4.572 1.00 0.00 10 GLY A C 18
ATOM 7461 O O . GLY A 1 10 ? 17.093 -5.468 4.464 1.00 0.00 10 GLY A O 18
ATOM 7465 N N . LYS A 1 11 ? 18.380 -3.687 4.507 1.00 0.00 11 LYS A N 18
ATOM 7466 C CA . LYS A 1 11 ? 17.212 -2.781 4.296 1.00 0.00 11 LYS A CA 18
ATOM 7467 C C . LYS A 1 11 ? 16.764 -2.824 2.832 1.00 0.00 11 LYS A C 18
ATOM 7468 O O . LYS A 1 11 ? 17.261 -3.597 2.040 1.00 0.00 11 LYS A O 18
ATOM 7487 N N . ARG A 1 12 ? 15.824 -1.999 2.469 1.00 0.00 12 ARG A N 18
ATOM 7488 C CA . ARG A 1 12 ? 15.342 -1.995 1.057 1.00 0.00 12 ARG A CA 18
ATOM 7489 C C . ARG A 1 12 ? 15.835 -0.739 0.331 1.00 0.00 12 ARG A C 18
ATOM 7490 O O . ARG A 1 12 ? 15.886 0.336 0.896 1.00 0.00 12 ARG A O 18
ATOM 7511 N N . PHE A 1 13 ? 16.196 -0.865 -0.918 1.00 0.00 13 PHE A N 18
ATOM 7512 C CA . PHE A 1 13 ? 16.680 0.323 -1.676 1.00 0.00 13 PHE A CA 18
ATOM 7513 C C . PHE A 1 13 ? 15.626 0.763 -2.693 1.00 0.00 13 PHE A C 18
ATOM 7514 O O . PHE A 1 13 ? 14.916 -0.045 -3.258 1.00 0.00 13 PHE A O 18
ATOM 7531 N N . SER A 1 14 ? 15.520 2.040 -2.930 1.00 0.00 14 SER A N 18
ATOM 7532 C CA . SER A 1 14 ? 14.513 2.536 -3.912 1.00 0.00 14 SER A CA 18
ATOM 7533 C C . SER A 1 14 ? 15.170 2.734 -5.280 1.00 0.00 14 SER A C 18
ATOM 7534 O O . SER A 1 14 ? 14.838 2.072 -6.243 1.00 0.00 14 SER A O 18
ATOM 7542 N N . LEU A 1 15 ? 16.106 3.639 -5.370 1.00 0.00 15 LEU A N 18
ATOM 7543 C CA . LEU A 1 15 ? 16.790 3.879 -6.673 1.00 0.00 15 LEU A CA 18
ATOM 7544 C C . LEU A 1 15 ? 18.299 4.020 -6.452 1.00 0.00 15 LEU A C 18
ATOM 7545 O O . LEU A 1 15 ? 18.785 3.914 -5.344 1.00 0.00 15 LEU A O 18
ATOM 7561 N N . ASP A 1 16 ? 19.042 4.251 -7.498 1.00 0.00 16 ASP A N 18
ATOM 7562 C CA . ASP A 1 16 ? 20.519 4.390 -7.347 1.00 0.00 16 ASP A CA 18
ATOM 7563 C C . ASP A 1 16 ? 20.850 5.421 -6.263 1.00 0.00 16 ASP A C 18
ATOM 7564 O O . ASP A 1 16 ? 21.574 5.138 -5.331 1.00 0.00 16 ASP A O 18
ATOM 7573 N N . PHE A 1 17 ? 20.325 6.609 -6.365 1.00 0.00 17 PHE A N 18
ATOM 7574 C CA . PHE A 1 17 ? 20.624 7.627 -5.320 1.00 0.00 17 PHE A CA 18
ATOM 7575 C C . PHE A 1 17 ? 20.471 6.995 -3.936 1.00 0.00 17 PHE A C 18
ATOM 7576 O O . PHE A 1 17 ? 21.402 6.954 -3.156 1.00 0.00 17 PHE A O 18
ATOM 7593 N N . ASN A 1 18 ? 19.310 6.485 -3.633 1.00 0.00 18 ASN A N 18
ATOM 7594 C CA . ASN A 1 18 ? 19.107 5.838 -2.308 1.00 0.00 18 ASN A CA 18
ATOM 7595 C C . ASN A 1 18 ? 19.938 4.555 -2.238 1.00 0.00 18 ASN A C 18
ATOM 7596 O O . ASN A 1 18 ? 20.242 4.053 -1.174 1.00 0.00 18 ASN A O 18
ATOM 7607 N N . LEU A 1 19 ? 20.313 4.027 -3.373 1.00 0.00 19 LEU A N 18
ATOM 7608 C CA . LEU A 1 19 ? 21.131 2.781 -3.386 1.00 0.00 19 LEU A CA 18
ATOM 7609 C C . LEU A 1 19 ? 22.499 3.048 -2.759 1.00 0.00 19 LEU A C 18
ATOM 7610 O O . LEU A 1 19 ? 22.905 2.388 -1.824 1.00 0.00 19 LEU A O 18
ATOM 7626 N N . LYS A 1 20 ? 23.213 4.016 -3.269 1.00 0.00 20 LYS A N 18
ATOM 7627 C CA . LYS A 1 20 ? 24.554 4.325 -2.699 1.00 0.00 20 LYS A CA 18
ATOM 7628 C C . LYS A 1 20 ? 24.395 5.134 -1.414 1.00 0.00 20 LYS A C 18
ATOM 7629 O O . LYS A 1 20 ? 25.143 4.972 -0.470 1.00 0.00 20 LYS A O 18
ATOM 7648 N N . THR A 1 21 ? 23.417 5.994 -1.363 1.00 0.00 21 THR A N 18
ATOM 7649 C CA . THR A 1 21 ? 23.202 6.796 -0.136 1.00 0.00 21 THR A CA 18
ATOM 7650 C C . THR A 1 21 ? 23.006 5.850 1.051 1.00 0.00 21 THR A C 18
ATOM 7651 O O . THR A 1 21 ? 23.139 6.234 2.196 1.00 0.00 21 THR A O 18
ATOM 7662 N N . HIS A 1 22 ? 22.692 4.611 0.780 1.00 0.00 22 HIS A N 18
ATOM 7663 C CA . HIS A 1 22 ? 22.491 3.638 1.888 1.00 0.00 22 HIS A CA 18
ATOM 7664 C C . HIS A 1 22 ? 23.707 2.722 2.028 1.00 0.00 22 HIS A C 18
ATOM 7665 O O . HIS A 1 22 ? 24.456 2.818 2.977 1.00 0.00 22 HIS A O 18
ATOM 7679 N N . VAL A 1 23 ? 23.910 1.829 1.095 1.00 0.00 23 VAL A N 18
ATOM 7680 C CA . VAL A 1 23 ? 25.082 0.910 1.202 1.00 0.00 23 VAL A CA 18
ATOM 7681 C C . VAL A 1 23 ? 26.328 1.686 1.645 1.00 0.00 23 VAL A C 18
ATOM 7682 O O . VAL A 1 23 ? 27.246 1.129 2.215 1.00 0.00 23 VAL A O 18
ATOM 7695 N N . LYS A 1 24 ? 26.367 2.966 1.390 1.00 0.00 24 LYS A N 18
ATOM 7696 C CA . LYS A 1 24 ? 27.551 3.776 1.798 1.00 0.00 24 LYS A CA 18
ATOM 7697 C C . LYS A 1 24 ? 27.984 3.422 3.225 1.00 0.00 24 LYS A C 18
ATOM 7698 O O . LYS A 1 24 ? 29.124 3.610 3.592 1.00 0.00 24 LYS A O 18
ATOM 7717 N N . ILE A 1 25 ? 27.094 2.907 4.032 1.00 0.00 25 ILE A N 18
ATOM 7718 C CA . ILE A 1 25 ? 27.491 2.540 5.425 1.00 0.00 25 ILE A CA 18
ATOM 7719 C C . ILE A 1 25 ? 28.254 1.220 5.397 1.00 0.00 25 ILE A C 18
ATOM 7720 O O . ILE A 1 25 ? 29.401 1.143 5.789 1.00 0.00 25 ILE A O 18
ATOM 7736 N N . HIS A 1 26 ? 27.629 0.184 4.913 1.00 0.00 26 HIS A N 18
ATOM 7737 C CA . HIS A 1 26 ? 28.330 -1.127 4.835 1.00 0.00 26 HIS A CA 18
ATOM 7738 C C . HIS A 1 26 ? 29.673 -0.911 4.149 1.00 0.00 26 HIS A C 18
ATOM 7739 O O . HIS A 1 26 ? 30.614 -1.656 4.338 1.00 0.00 26 HIS A O 18
ATOM 7753 N N . THR A 1 27 ? 29.764 0.126 3.364 1.00 0.00 27 THR A N 18
ATOM 7754 C CA . THR A 1 27 ? 31.040 0.428 2.670 1.00 0.00 27 THR A CA 18
ATOM 7755 C C . THR A 1 27 ? 31.757 1.564 3.401 1.00 0.00 27 THR A C 18
ATOM 7756 O O . THR A 1 27 ? 32.944 1.770 3.239 1.00 0.00 27 THR A O 18
ATOM 7767 N N . GLY A 1 28 ? 31.042 2.306 4.207 1.00 0.00 28 GLY A N 18
ATOM 7768 C CA . GLY A 1 28 ? 31.682 3.429 4.948 1.00 0.00 28 GLY A CA 18
ATOM 7769 C C . GLY A 1 28 ? 32.461 2.875 6.143 1.00 0.00 28 GLY A C 18
ATOM 7770 O O . GLY A 1 28 ? 32.159 3.271 7.256 1.00 0.00 28 GLY A O 18
ATOM 7776 N N . PHE A 1 2 ? 19.696 5.975 5.379 1.00 0.00 2 PHE A N 19
ATOM 7777 C CA . PHE A 1 2 ? 18.408 5.233 5.494 1.00 0.00 2 PHE A CA 19
ATOM 7778 C C . PHE A 1 2 ? 18.616 3.914 6.258 1.00 0.00 2 PHE A C 19
ATOM 7779 O O . PHE A 1 2 ? 18.867 3.910 7.446 1.00 0.00 2 PHE A O 19
ATOM 7796 N N . GLN A 1 3 ? 18.515 2.794 5.584 1.00 0.00 3 GLN A N 19
ATOM 7797 C CA . GLN A 1 3 ? 18.707 1.484 6.268 1.00 0.00 3 GLN A CA 19
ATOM 7798 C C . GLN A 1 3 ? 18.579 0.345 5.251 1.00 0.00 3 GLN A C 19
ATOM 7799 O O . GLN A 1 3 ? 17.851 0.452 4.283 1.00 0.00 3 GLN A O 19
ATOM 7813 N N . CYS A 1 4 ? 19.262 -0.746 5.458 1.00 0.00 4 CYS A N 19
ATOM 7814 C CA . CYS A 1 4 ? 19.147 -1.878 4.494 1.00 0.00 4 CYS A CA 19
ATOM 7815 C C . CYS A 1 4 ? 18.105 -2.885 4.985 1.00 0.00 4 CYS A C 19
ATOM 7816 O O . CYS A 1 4 ? 17.811 -2.968 6.161 1.00 0.00 4 CYS A O 19
ATOM 7823 N N . THR A 1 5 ? 17.553 -3.657 4.092 1.00 0.00 5 THR A N 19
ATOM 7824 C CA . THR A 1 5 ? 16.538 -4.669 4.502 1.00 0.00 5 THR A CA 19
ATOM 7825 C C . THR A 1 5 ? 16.497 -5.796 3.474 1.00 0.00 5 THR A C 19
ATOM 7826 O O . THR A 1 5 ? 15.455 -6.336 3.161 1.00 0.00 5 THR A O 19
ATOM 7837 N N . PHE A 1 6 ? 17.632 -6.142 2.941 1.00 0.00 6 PHE A N 19
ATOM 7838 C CA . PHE A 1 6 ? 17.686 -7.223 1.922 1.00 0.00 6 PHE A CA 19
ATOM 7839 C C . PHE A 1 6 ? 18.721 -8.281 2.303 1.00 0.00 6 PHE A C 19
ATOM 7840 O O . PHE A 1 6 ? 19.772 -7.977 2.830 1.00 0.00 6 PHE A O 19
ATOM 7871 N N . CYS A 1 8 ? 21.037 -11.080 4.047 1.00 0.00 8 CYS A N 19
ATOM 7872 C CA . CYS A 1 8 ? 21.601 -11.007 5.421 1.00 0.00 8 CYS A CA 19
ATOM 7873 C C . CYS A 1 8 ? 22.462 -9.748 5.532 1.00 0.00 8 CYS A C 19
ATOM 7874 O O . CYS A 1 8 ? 22.874 -9.352 6.604 1.00 0.00 8 CYS A O 19
ATOM 7880 N N . CYS A 1 9 ? 22.722 -9.109 4.420 1.00 0.00 9 CYS A N 19
ATOM 7881 C CA . CYS A 1 9 ? 23.539 -7.867 4.441 1.00 0.00 9 CYS A CA 19
ATOM 7882 C C . CYS A 1 9 ? 22.929 -6.884 5.433 1.00 0.00 9 CYS A C 19
ATOM 7883 O O . CYS A 1 9 ? 23.555 -6.484 6.395 1.00 0.00 9 CYS A O 19
ATOM 7890 N N . GLY A 1 10 ? 21.704 -6.502 5.199 1.00 0.00 10 GLY A N 19
ATOM 7891 C CA . GLY A 1 10 ? 21.026 -5.543 6.121 1.00 0.00 10 GLY A CA 19
ATOM 7892 C C . GLY A 1 10 ? 22.020 -4.474 6.589 1.00 0.00 10 GLY A C 19
ATOM 7893 O O . GLY A 1 10 ? 22.158 -4.216 7.768 1.00 0.00 10 GLY A O 19
ATOM 7897 N N . LYS A 1 11 ? 22.712 -3.848 5.674 1.00 0.00 11 LYS A N 19
ATOM 7898 C CA . LYS A 1 11 ? 23.694 -2.794 6.069 1.00 0.00 11 LYS A CA 19
ATOM 7899 C C . LYS A 1 11 ? 22.964 -1.520 6.501 1.00 0.00 11 LYS A C 19
ATOM 7900 O O . LYS A 1 11 ? 21.756 -1.489 6.619 1.00 0.00 11 LYS A O 19
ATOM 7919 N N . ARG A 1 12 ? 23.692 -0.467 6.741 1.00 0.00 12 ARG A N 19
ATOM 7920 C CA . ARG A 1 12 ? 23.042 0.806 7.167 1.00 0.00 12 ARG A CA 19
ATOM 7921 C C . ARG A 1 12 ? 23.211 1.876 6.084 1.00 0.00 12 ARG A C 19
ATOM 7922 O O . ARG A 1 12 ? 24.267 2.021 5.502 1.00 0.00 12 ARG A O 19
ATOM 7943 N N . PHE A 1 13 ? 22.179 2.629 5.811 1.00 0.00 13 PHE A N 19
ATOM 7944 C CA . PHE A 1 13 ? 22.285 3.688 4.770 1.00 0.00 13 PHE A CA 19
ATOM 7945 C C . PHE A 1 13 ? 22.345 5.067 5.428 1.00 0.00 13 PHE A C 19
ATOM 7946 O O . PHE A 1 13 ? 21.761 5.297 6.468 1.00 0.00 13 PHE A O 19
ATOM 7963 N N . SER A 1 14 ? 23.050 5.985 4.831 1.00 0.00 14 SER A N 19
ATOM 7964 C CA . SER A 1 14 ? 23.151 7.351 5.421 1.00 0.00 14 SER A CA 19
ATOM 7965 C C . SER A 1 14 ? 22.257 8.328 4.654 1.00 0.00 14 SER A C 19
ATOM 7966 O O . SER A 1 14 ? 21.441 9.020 5.230 1.00 0.00 14 SER A O 19
ATOM 7974 N N . LEU A 1 15 ? 22.404 8.391 3.359 1.00 0.00 15 LEU A N 19
ATOM 7975 C CA . LEU A 1 15 ? 21.562 9.325 2.558 1.00 0.00 15 LEU A CA 19
ATOM 7976 C C . LEU A 1 15 ? 21.201 8.687 1.214 1.00 0.00 15 LEU A C 19
ATOM 7977 O O . LEU A 1 15 ? 21.679 7.624 0.871 1.00 0.00 15 LEU A O 19
ATOM 7993 N N . ASP A 1 16 ? 20.356 9.326 0.453 1.00 0.00 16 ASP A N 19
ATOM 7994 C CA . ASP A 1 16 ? 19.958 8.754 -0.865 1.00 0.00 16 ASP A CA 19
ATOM 7995 C C . ASP A 1 16 ? 21.199 8.311 -1.645 1.00 0.00 16 ASP A C 19
ATOM 7996 O O . ASP A 1 16 ? 21.299 7.180 -2.075 1.00 0.00 16 ASP A O 19
ATOM 8005 N N . PHE A 1 17 ? 22.149 9.184 -1.828 1.00 0.00 17 PHE A N 19
ATOM 8006 C CA . PHE A 1 17 ? 23.374 8.783 -2.574 1.00 0.00 17 PHE A CA 19
ATOM 8007 C C . PHE A 1 17 ? 23.876 7.441 -2.041 1.00 0.00 17 PHE A C 19
ATOM 8008 O O . PHE A 1 17 ? 24.004 6.479 -2.772 1.00 0.00 17 PHE A O 19
ATOM 8025 N N . ASN A 1 18 ? 24.145 7.364 -0.767 1.00 0.00 18 ASN A N 19
ATOM 8026 C CA . ASN A 1 18 ? 24.618 6.077 -0.186 1.00 0.00 18 ASN A CA 19
ATOM 8027 C C . ASN A 1 18 ? 23.464 5.073 -0.180 1.00 0.00 18 ASN A C 19
ATOM 8028 O O . ASN A 1 18 ? 23.660 3.882 -0.045 1.00 0.00 18 ASN A O 19
ATOM 8039 N N . LEU A 1 19 ? 22.259 5.554 -0.332 1.00 0.00 19 LEU A N 19
ATOM 8040 C CA . LEU A 1 19 ? 21.082 4.640 -0.344 1.00 0.00 19 LEU A CA 19
ATOM 8041 C C . LEU A 1 19 ? 21.098 3.787 -1.612 1.00 0.00 19 LEU A C 19
ATOM 8042 O O . LEU A 1 19 ? 21.065 2.574 -1.557 1.00 0.00 19 LEU A O 19
ATOM 8058 N N . LYS A 1 20 ? 21.150 4.414 -2.756 1.00 0.00 20 LYS A N 19
ATOM 8059 C CA . LYS A 1 20 ? 21.170 3.637 -4.026 1.00 0.00 20 LYS A CA 19
ATOM 8060 C C . LYS A 1 20 ? 22.572 3.083 -4.269 1.00 0.00 20 LYS A C 19
ATOM 8061 O O . LYS A 1 20 ? 22.742 2.007 -4.807 1.00 0.00 20 LYS A O 19
ATOM 8080 N N . THR A 1 21 ? 23.580 3.804 -3.862 1.00 0.00 21 THR A N 19
ATOM 8081 C CA . THR A 1 21 ? 24.965 3.314 -4.052 1.00 0.00 21 THR A CA 19
ATOM 8082 C C . THR A 1 21 ? 25.121 1.965 -3.344 1.00 0.00 21 THR A C 19
ATOM 8083 O O . THR A 1 21 ? 26.034 1.211 -3.613 1.00 0.00 21 THR A O 19
ATOM 8094 N N . HIS A 1 22 ? 24.230 1.659 -2.440 1.00 0.00 22 HIS A N 19
ATOM 8095 C CA . HIS A 1 22 ? 24.321 0.361 -1.717 1.00 0.00 22 HIS A CA 19
ATOM 8096 C C . HIS A 1 22 ? 23.281 -0.624 -2.250 1.00 0.00 22 HIS A C 19
ATOM 8097 O O . HIS A 1 22 ? 23.610 -1.598 -2.893 1.00 0.00 22 HIS A O 19
ATOM 8111 N N . VAL A 1 23 ? 22.024 -0.384 -1.987 1.00 0.00 23 VAL A N 19
ATOM 8112 C CA . VAL A 1 23 ? 20.976 -1.326 -2.482 1.00 0.00 23 VAL A CA 19
ATOM 8113 C C . VAL A 1 23 ? 21.265 -1.729 -3.933 1.00 0.00 23 VAL A C 19
ATOM 8114 O O . VAL A 1 23 ? 20.838 -2.769 -4.393 1.00 0.00 23 VAL A O 19
ATOM 8127 N N . LYS A 1 24 ? 21.988 -0.916 -4.657 1.00 0.00 24 LYS A N 19
ATOM 8128 C CA . LYS A 1 24 ? 22.304 -1.254 -6.075 1.00 0.00 24 LYS A CA 19
ATOM 8129 C C . LYS A 1 24 ? 22.727 -2.720 -6.206 1.00 0.00 24 LYS A C 19
ATOM 8130 O O . LYS A 1 24 ? 22.619 -3.304 -7.263 1.00 0.00 24 LYS A O 19
ATOM 8149 N N . ILE A 1 25 ? 23.196 -3.328 -5.150 1.00 0.00 25 ILE A N 19
ATOM 8150 C CA . ILE A 1 25 ? 23.596 -4.763 -5.248 1.00 0.00 25 ILE A CA 19
ATOM 8151 C C . ILE A 1 25 ? 22.349 -5.635 -5.156 1.00 0.00 25 ILE A C 19
ATOM 8152 O O . ILE A 1 25 ? 22.056 -6.417 -6.039 1.00 0.00 25 ILE A O 19
ATOM 8168 N N . HIS A 1 26 ? 21.599 -5.488 -4.100 1.00 0.00 26 HIS A N 19
ATOM 8169 C CA . HIS A 1 26 ? 20.354 -6.291 -3.964 1.00 0.00 26 HIS A CA 19
ATOM 8170 C C . HIS A 1 26 ? 19.516 -6.101 -5.223 1.00 0.00 26 HIS A C 19
ATOM 8171 O O . HIS A 1 26 ? 18.690 -6.922 -5.570 1.00 0.00 26 HIS A O 19
ATOM 8185 N N . THR A 1 27 ? 19.743 -5.020 -5.918 1.00 0.00 27 THR A N 19
ATOM 8186 C CA . THR A 1 27 ? 18.986 -4.763 -7.169 1.00 0.00 27 THR A CA 19
ATOM 8187 C C . THR A 1 27 ? 19.916 -4.939 -8.372 1.00 0.00 27 THR A C 19
ATOM 8188 O O . THR A 1 27 ? 19.478 -5.001 -9.504 1.00 0.00 27 THR A O 19
ATOM 8199 N N . GLY A 1 28 ? 21.200 -5.020 -8.134 1.00 0.00 28 GLY A N 19
ATOM 8200 C CA . GLY A 1 28 ? 22.156 -5.192 -9.264 1.00 0.00 28 GLY A CA 19
ATOM 8201 C C . GLY A 1 28 ? 21.958 -4.064 -10.278 1.00 0.00 28 GLY A C 19
ATOM 8202 O O . GLY A 1 28 ? 22.347 -4.245 -11.420 1.00 0.00 28 GLY A O 19
ATOM 8208 N N . PHE A 1 2 ? 20.434 5.671 -4.813 1.00 0.00 2 PHE A N 20
ATOM 8209 C CA . PHE A 1 2 ? 19.070 5.070 -4.851 1.00 0.00 2 PHE A CA 20
ATOM 8210 C C . PHE A 1 2 ? 18.290 5.431 -3.576 1.00 0.00 2 PHE A C 20
ATOM 8211 O O . PHE A 1 2 ? 17.927 6.570 -3.364 1.00 0.00 2 PHE A O 20
ATOM 8228 N N . GLN A 1 3 ? 18.031 4.468 -2.724 1.00 0.00 3 GLN A N 20
ATOM 8229 C CA . GLN A 1 3 ? 17.280 4.756 -1.468 1.00 0.00 3 GLN A CA 20
ATOM 8230 C C . GLN A 1 3 ? 17.152 3.474 -0.639 1.00 0.00 3 GLN A C 20
ATOM 8231 O O . GLN A 1 3 ? 17.087 2.387 -1.177 1.00 0.00 3 GLN A O 20
ATOM 8245 N N . CYS A 1 4 ? 17.101 3.583 0.660 1.00 0.00 4 CYS A N 20
ATOM 8246 C CA . CYS A 1 4 ? 16.961 2.354 1.494 1.00 0.00 4 CYS A CA 20
ATOM 8247 C C . CYS A 1 4 ? 15.488 2.112 1.830 1.00 0.00 4 CYS A C 20
ATOM 8248 O O . CYS A 1 4 ? 14.711 3.036 1.966 1.00 0.00 4 CYS A O 20
ATOM 8255 N N . THR A 1 5 ? 15.101 0.876 1.976 1.00 0.00 5 THR A N 20
ATOM 8256 C CA . THR A 1 5 ? 13.682 0.573 2.315 1.00 0.00 5 THR A CA 20
ATOM 8257 C C . THR A 1 5 ? 13.620 -0.673 3.195 1.00 0.00 5 THR A C 20
ATOM 8258 O O . THR A 1 5 ? 12.735 -1.496 3.071 1.00 0.00 5 THR A O 20
ATOM 8269 N N . PHE A 1 6 ? 14.566 -0.816 4.077 1.00 0.00 6 PHE A N 20
ATOM 8270 C CA . PHE A 1 6 ? 14.589 -2.006 4.967 1.00 0.00 6 PHE A CA 20
ATOM 8271 C C . PHE A 1 6 ? 14.690 -1.589 6.434 1.00 0.00 6 PHE A C 20
ATOM 8272 O O . PHE A 1 6 ? 15.404 -0.670 6.783 1.00 0.00 6 PHE A O 20
ATOM 8303 N N . CYS A 1 8 ? 14.327 0.038 10.094 1.00 0.00 8 CYS A N 20
ATOM 8304 C CA . CYS A 1 8 ? 14.168 1.486 10.397 1.00 0.00 8 CYS A CA 20
ATOM 8305 C C . CYS A 1 8 ? 15.372 2.241 9.835 1.00 0.00 8 CYS A C 20
ATOM 8306 O O . CYS A 1 8 ? 15.379 3.453 9.747 1.00 0.00 8 CYS A O 20
ATOM 8312 N N . CYS A 1 9 ? 16.390 1.520 9.439 1.00 0.00 9 CYS A N 20
ATOM 8313 C CA . CYS A 1 9 ? 17.594 2.176 8.865 1.00 0.00 9 CYS A CA 20
ATOM 8314 C C . CYS A 1 9 ? 17.159 3.137 7.764 1.00 0.00 9 CYS A C 20
ATOM 8315 O O . CYS A 1 9 ? 17.429 4.320 7.812 1.00 0.00 9 CYS A O 20
ATOM 8322 N N . GLY A 1 10 ? 16.477 2.624 6.778 1.00 0.00 10 GLY A N 20
ATOM 8323 C CA . GLY A 1 10 ? 16.002 3.490 5.658 1.00 0.00 10 GLY A CA 20
ATOM 8324 C C . GLY A 1 10 ? 17.071 4.533 5.310 1.00 0.00 10 GLY A C 20
ATOM 8325 O O . GLY A 1 10 ? 16.792 5.711 5.212 1.00 0.00 10 GLY A O 20
ATOM 8329 N N . LYS A 1 11 ? 18.291 4.109 5.116 1.00 0.00 11 LYS A N 20
ATOM 8330 C CA . LYS A 1 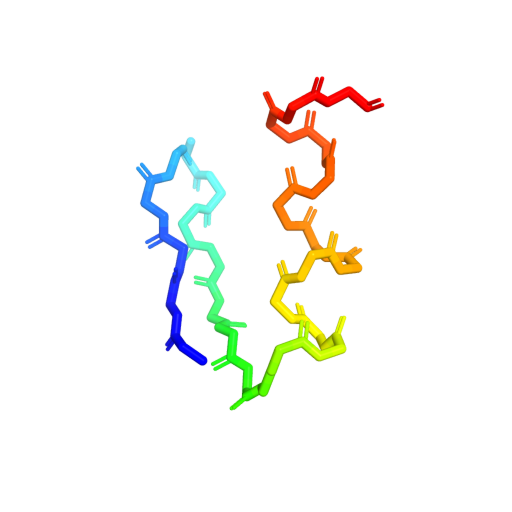11 ? 19.373 5.076 4.768 1.00 0.00 11 LYS A CA 20
ATOM 8331 C C . LYS A 1 11 ? 19.175 5.606 3.345 1.00 0.00 11 LYS A C 20
ATOM 8332 O O . LYS A 1 11 ? 18.180 5.338 2.702 1.00 0.00 11 LYS A O 20
ATOM 8351 N N . ARG A 1 12 ? 20.115 6.359 2.851 1.00 0.00 12 ARG A N 20
ATOM 8352 C CA . ARG A 1 12 ? 19.982 6.908 1.470 1.00 0.00 12 ARG A CA 20
ATOM 8353 C C . ARG A 1 12 ? 21.066 6.324 0.559 1.00 0.00 12 ARG A C 20
ATOM 8354 O O . ARG A 1 12 ? 22.217 6.222 0.936 1.00 0.00 12 ARG A O 20
ATOM 8375 N N . PHE A 1 13 ? 20.710 5.944 -0.639 1.00 0.00 13 PHE A N 20
ATOM 8376 C CA . PHE A 1 13 ? 21.722 5.374 -1.571 1.00 0.00 13 PHE A CA 20
ATOM 8377 C C . PHE A 1 13 ? 22.057 6.388 -2.665 1.00 0.00 13 PHE A C 20
ATOM 8378 O O . PHE A 1 13 ? 21.225 7.174 -3.073 1.00 0.00 13 PHE A O 20
ATOM 8395 N N . SER A 1 14 ? 23.269 6.380 -3.140 1.00 0.00 14 SER A N 20
ATOM 8396 C CA . SER A 1 14 ? 23.660 7.349 -4.205 1.00 0.00 14 SER A CA 20
ATOM 8397 C C . SER A 1 14 ? 23.833 6.632 -5.547 1.00 0.00 14 SER A C 20
ATOM 8398 O O . SER A 1 14 ? 23.407 7.115 -6.577 1.00 0.00 14 SER A O 20
ATOM 8406 N N . LEU A 1 15 ? 24.458 5.486 -5.546 1.00 0.00 15 LEU A N 20
ATOM 8407 C CA . LEU A 1 15 ? 24.658 4.748 -6.827 1.00 0.00 15 LEU A CA 20
ATOM 8408 C C . LEU A 1 15 ? 24.696 3.239 -6.573 1.00 0.00 15 LEU A C 20
ATOM 8409 O O . LEU A 1 15 ? 24.725 2.790 -5.445 1.00 0.00 15 LEU A O 20
ATOM 8425 N N . ASP A 1 16 ? 24.692 2.455 -7.616 1.00 0.00 16 ASP A N 20
ATOM 8426 C CA . ASP A 1 16 ? 24.722 0.975 -7.439 1.00 0.00 16 ASP A CA 20
ATOM 8427 C C . ASP A 1 16 ? 25.848 0.583 -6.482 1.00 0.00 16 ASP A C 20
ATOM 8428 O O . ASP A 1 16 ? 25.638 -0.137 -5.526 1.00 0.00 16 ASP A O 20
ATOM 8437 N N . PHE A 1 17 ? 27.039 1.053 -6.719 1.00 0.00 17 PHE A N 20
ATOM 8438 C CA . PHE A 1 17 ? 28.158 0.701 -5.803 1.00 0.00 17 PHE A CA 20
ATOM 8439 C C . PHE A 1 17 ? 27.733 0.967 -4.359 1.00 0.00 17 PHE A C 20
ATOM 8440 O O . PHE A 1 17 ? 27.765 0.089 -3.520 1.00 0.00 17 PHE A O 20
ATOM 8457 N N . ASN A 1 18 ? 27.314 2.167 -4.069 1.00 0.00 18 ASN A N 20
ATOM 8458 C CA . ASN A 1 18 ? 26.863 2.479 -2.686 1.00 0.00 18 ASN A CA 20
ATOM 8459 C C . ASN A 1 18 ? 25.521 1.792 -2.430 1.00 0.00 18 ASN A C 20
ATOM 8460 O O . ASN A 1 18 ? 25.088 1.642 -1.304 1.00 0.00 18 ASN A O 20
ATOM 8471 N N . LEU A 1 19 ? 24.864 1.367 -3.477 1.00 0.00 19 LEU A N 20
ATOM 8472 C CA . LEU A 1 19 ? 23.553 0.680 -3.314 1.00 0.00 19 LEU A CA 20
ATOM 8473 C C . LEU A 1 19 ? 23.759 -0.683 -2.655 1.00 0.00 19 LEU A C 20
ATOM 8474 O O . LEU A 1 19 ? 23.171 -0.989 -1.637 1.00 0.00 19 LEU A O 20
ATOM 8490 N N . LYS A 1 20 ? 24.597 -1.505 -3.228 1.00 0.00 20 LYS A N 20
ATOM 8491 C CA . LYS A 1 20 ? 24.844 -2.847 -2.629 1.00 0.00 20 LYS A CA 20
ATOM 8492 C C . LYS A 1 20 ? 25.792 -2.711 -1.441 1.00 0.00 20 LYS A C 20
ATOM 8493 O O . LYS A 1 20 ? 25.714 -3.452 -0.481 1.00 0.00 20 LYS A O 20
ATOM 8512 N N . THR A 1 21 ? 26.681 -1.757 -1.490 1.00 0.00 21 THR A N 20
ATOM 8513 C CA . THR A 1 21 ? 27.620 -1.562 -0.360 1.00 0.00 21 THR A CA 20
ATOM 8514 C C . THR A 1 21 ? 26.818 -1.278 0.913 1.00 0.00 21 THR A C 20
ATOM 8515 O O . THR A 1 21 ? 27.313 -1.407 2.015 1.00 0.00 21 THR A O 20
ATOM 8526 N N . HIS A 1 22 ? 25.578 -0.897 0.764 1.00 0.00 22 HIS A N 20
ATOM 8527 C CA . HIS A 1 22 ? 24.740 -0.610 1.960 1.00 0.00 22 HIS A CA 20
ATOM 8528 C C . HIS A 1 22 ? 23.751 -1.749 2.208 1.00 0.00 22 HIS A C 20
ATOM 8529 O O . HIS A 1 22 ? 23.870 -2.487 3.163 1.00 0.00 22 HIS A O 20
ATOM 8543 N N . VAL A 1 23 ? 22.769 -1.897 1.359 1.00 0.00 23 VAL A N 20
ATOM 8544 C CA . VAL A 1 23 ? 21.774 -2.991 1.567 1.00 0.00 23 VAL A CA 20
ATOM 8545 C C . VAL A 1 23 ? 22.484 -4.287 1.974 1.00 0.00 23 VAL A C 20
ATOM 8546 O O . VAL A 1 23 ? 21.907 -5.148 2.609 1.00 0.00 23 VAL A O 20
ATOM 8559 N N . LYS A 1 24 ? 23.731 -4.434 1.615 1.00 0.00 24 LYS A N 20
ATOM 8560 C CA . LYS A 1 24 ? 24.477 -5.673 1.982 1.00 0.00 24 LYS A CA 20
ATOM 8561 C C . LYS A 1 24 ? 24.156 -6.092 3.420 1.00 0.00 24 LYS A C 20
ATOM 8562 O O . LYS A 1 24 ? 24.192 -7.258 3.750 1.00 0.00 24 LYS A O 20
ATOM 8581 N N . ILE A 1 25 ? 23.838 -5.160 4.279 1.00 0.00 25 ILE A N 20
ATOM 8582 C CA . ILE A 1 25 ? 23.508 -5.538 5.686 1.00 0.00 25 ILE A CA 20
ATOM 8583 C C . ILE A 1 25 ? 22.116 -6.159 5.728 1.00 0.00 25 ILE A C 20
ATOM 8584 O O . ILE A 1 25 ? 21.942 -7.297 6.117 1.00 0.00 25 ILE A O 20
ATOM 8600 N N . HIS A 1 26 ? 21.123 -5.427 5.306 1.00 0.00 26 HIS A N 20
ATOM 8601 C CA . HIS A 1 26 ? 19.746 -5.989 5.299 1.00 0.00 26 HIS A CA 20
ATOM 8602 C C . HIS A 1 26 ? 19.782 -7.343 4.600 1.00 0.00 26 HIS A C 20
ATOM 8603 O O . HIS A 1 26 ? 18.954 -8.202 4.828 1.00 0.00 26 HIS A O 20
ATOM 8617 N N . THR A 1 27 ? 20.758 -7.537 3.758 1.00 0.00 27 THR A N 20
ATOM 8618 C CA . THR A 1 27 ? 20.885 -8.833 3.047 1.00 0.00 27 THR A CA 20
ATOM 8619 C C . THR A 1 27 ? 21.962 -9.681 3.724 1.00 0.00 27 THR A C 20
ATOM 8620 O O . THR A 1 27 ? 22.029 -10.881 3.542 1.00 0.00 27 THR A O 20
ATOM 8631 N N . GLY A 1 28 ? 22.809 -9.064 4.507 1.00 0.00 28 GLY A N 20
ATOM 8632 C CA . GLY A 1 28 ? 23.883 -9.835 5.196 1.00 0.00 28 GLY A CA 20
ATOM 8633 C C . GLY A 1 28 ? 24.635 -10.689 4.174 1.00 0.00 28 GLY A C 20
ATOM 8634 O O . GLY A 1 28 ? 24.489 -11.899 4.220 1.00 0.00 28 GLY A O 20
ATOM 8640 N N . PHE A 1 2 ? 27.783 1.027 4.954 1.00 0.00 2 PHE A N 21
ATOM 8641 C CA . PHE A 1 2 ? 28.518 0.482 3.776 1.00 0.00 2 PHE A CA 21
ATOM 8642 C C . PHE A 1 2 ? 28.613 1.542 2.666 1.00 0.00 2 PHE A C 21
ATOM 8643 O O . PHE A 1 2 ? 29.299 2.536 2.803 1.00 0.00 2 PHE A O 21
ATOM 8660 N N . GLN A 1 3 ? 27.927 1.338 1.567 1.00 0.00 3 GLN A N 21
ATOM 8661 C CA . GLN A 1 3 ? 27.974 2.328 0.452 1.00 0.00 3 GLN A CA 21
ATOM 8662 C C . GLN A 1 3 ? 27.054 1.866 -0.683 1.00 0.00 3 GLN A C 21
ATOM 8663 O O . GLN A 1 3 ? 26.859 0.684 -0.885 1.00 0.00 3 GLN A O 21
ATOM 8677 N N . CYS A 1 4 ? 26.495 2.775 -1.432 1.00 0.00 4 CYS A N 21
ATOM 8678 C CA . CYS A 1 4 ? 25.603 2.356 -2.552 1.00 0.00 4 CYS A CA 21
ATOM 8679 C C . CYS A 1 4 ? 26.388 2.300 -3.864 1.00 0.00 4 CYS A C 21
ATOM 8680 O O . CYS A 1 4 ? 27.468 2.843 -3.979 1.00 0.00 4 CYS A O 21
ATOM 8687 N N . THR A 1 5 ? 25.843 1.654 -4.856 1.00 0.00 5 THR A N 21
ATOM 8688 C CA . THR A 1 5 ? 26.540 1.565 -6.169 1.00 0.00 5 THR A CA 21
ATOM 8689 C C . THR A 1 5 ? 25.541 1.149 -7.246 1.00 0.00 5 THR A C 21
ATOM 8690 O O . THR A 1 5 ? 25.858 0.416 -8.161 1.00 0.00 5 THR A O 21
ATOM 8701 N N . PHE A 1 6 ? 24.331 1.609 -7.126 1.00 0.00 6 PHE A N 21
ATOM 8702 C CA . PHE A 1 6 ? 23.285 1.247 -8.119 1.00 0.00 6 PHE A CA 21
ATOM 8703 C C . PHE A 1 6 ? 22.610 2.499 -8.678 1.00 0.00 6 PHE A C 21
ATOM 8704 O O . PHE A 1 6 ? 22.384 3.463 -7.974 1.00 0.00 6 PHE A O 21
ATOM 8735 N N . CYS A 1 8 ? 21.646 6.056 -10.315 1.00 0.00 8 CYS A N 21
ATOM 8736 C CA . CYS A 1 8 ? 22.293 7.358 -10.004 1.00 0.00 8 CYS A CA 21
ATOM 8737 C C . CYS A 1 8 ? 22.172 7.618 -8.502 1.00 0.00 8 CYS A C 21
ATOM 8738 O O . CYS A 1 8 ? 22.786 8.516 -7.961 1.00 0.00 8 CYS A O 21
ATOM 8744 N N . CYS A 1 9 ? 21.386 6.820 -7.824 1.00 0.00 9 CYS A N 21
ATOM 8745 C CA . CYS A 1 9 ? 21.224 6.996 -6.357 1.00 0.00 9 CYS A CA 21
ATOM 8746 C C . CYS A 1 9 ? 22.597 6.980 -5.695 1.00 0.00 9 CYS A C 21
ATOM 8747 O O . CYS A 1 9 ? 23.008 7.936 -5.069 1.00 0.00 9 CYS A O 21
ATOM 8754 N N . GLY A 1 10 ? 23.304 5.893 -5.841 1.00 0.00 10 GLY A N 21
ATOM 8755 C CA . GLY A 1 10 ? 24.663 5.791 -5.229 1.00 0.00 10 GLY A CA 21
ATOM 8756 C C . GLY A 1 10 ? 24.664 6.458 -3.848 1.00 0.00 10 GLY A C 21
ATOM 8757 O O . GLY A 1 10 ? 25.522 7.260 -3.537 1.00 0.00 10 GLY A O 21
ATOM 8761 N N . LYS A 1 11 ? 23.708 6.132 -3.019 1.00 0.00 11 LYS A N 21
ATOM 8762 C CA . LYS A 1 11 ? 23.654 6.748 -1.659 1.00 0.00 11 LYS A CA 21
ATOM 8763 C C . LYS A 1 11 ? 24.761 6.179 -0.768 1.00 0.00 11 LYS A C 21
ATOM 8764 O O . LYS A 1 11 ? 25.618 5.442 -1.210 1.00 0.00 11 LYS A O 21
ATOM 8783 N N . ARG A 1 12 ? 24.747 6.521 0.488 1.00 0.00 12 ARG A N 21
ATOM 8784 C CA . ARG A 1 12 ? 25.796 6.004 1.414 1.00 0.00 12 ARG A CA 21
ATOM 8785 C C . ARG A 1 12 ? 25.162 5.107 2.481 1.00 0.00 12 ARG A C 21
ATOM 8786 O O . ARG A 1 12 ? 24.168 5.456 3.087 1.00 0.00 12 ARG A O 21
ATOM 8807 N N . PHE A 1 13 ? 25.728 3.955 2.720 1.00 0.00 13 PHE A N 21
ATOM 8808 C CA . PHE A 1 13 ? 25.155 3.045 3.749 1.00 0.00 13 PHE A CA 21
ATOM 8809 C C . PHE A 1 13 ? 25.943 3.166 5.054 1.00 0.00 13 PHE A C 21
ATOM 8810 O O . PHE A 1 13 ? 26.985 3.790 5.106 1.00 0.00 13 PHE A O 21
ATOM 8827 N N . SER A 1 14 ? 25.454 2.577 6.107 1.00 0.00 14 SER A N 21
ATOM 8828 C CA . SER A 1 14 ? 26.174 2.662 7.410 1.00 0.00 14 SER A CA 21
ATOM 8829 C C . SER A 1 14 ? 26.376 1.263 7.999 1.00 0.00 14 SER A C 21
ATOM 8830 O O . SER A 1 14 ? 27.462 0.902 8.406 1.00 0.00 14 SER A O 21
ATOM 8838 N N . LEU A 1 15 ? 25.338 0.474 8.052 1.00 0.00 15 LEU A N 21
ATOM 8839 C CA . LEU A 1 15 ? 25.475 -0.898 8.619 1.00 0.00 15 LEU A CA 21
ATOM 8840 C C . LEU A 1 15 ? 24.596 -1.882 7.843 1.00 0.00 15 LEU A C 21
ATOM 8841 O O . LEU A 1 15 ? 23.775 -1.494 7.036 1.00 0.00 15 LEU A O 21
ATOM 8857 N N . ASP A 1 16 ? 24.767 -3.155 8.078 1.00 0.00 16 ASP A N 21
ATOM 8858 C CA . ASP A 1 16 ? 23.945 -4.164 7.351 1.00 0.00 16 ASP A CA 21
ATOM 8859 C C . ASP A 1 16 ? 22.465 -3.788 7.426 1.00 0.00 16 ASP A C 21
ATOM 8860 O O . ASP A 1 16 ? 21.785 -3.712 6.422 1.00 0.00 16 ASP A O 21
ATOM 8869 N N . PHE A 1 17 ? 21.958 -3.542 8.601 1.00 0.00 17 PHE A N 21
ATOM 8870 C CA . PHE A 1 17 ? 20.523 -3.160 8.711 1.00 0.00 17 PHE A CA 21
ATOM 8871 C C . PHE A 1 17 ? 20.224 -2.024 7.733 1.00 0.00 17 PHE A C 21
ATOM 8872 O O . PHE A 1 17 ? 19.334 -2.116 6.911 1.00 0.00 17 PHE A O 21
ATOM 8889 N N . ASN A 1 18 ? 20.977 -0.961 7.801 1.00 0.00 18 ASN A N 21
ATOM 8890 C CA . ASN A 1 18 ? 20.749 0.170 6.859 1.00 0.00 18 ASN A CA 21
ATOM 8891 C C . ASN A 1 18 ? 21.246 -0.224 5.466 1.00 0.00 18 ASN A C 21
ATOM 8892 O O . ASN A 1 18 ? 20.974 0.439 4.485 1.00 0.00 18 ASN A O 21
ATOM 8903 N N . LEU A 1 19 ? 21.974 -1.305 5.380 1.00 0.00 19 LEU A N 21
ATOM 8904 C CA . LEU A 1 19 ? 22.495 -1.759 4.061 1.00 0.00 19 LEU A CA 21
ATOM 8905 C C . LEU A 1 19 ? 21.362 -2.349 3.221 1.00 0.00 19 LEU A C 21
ATOM 8906 O O . LEU A 1 19 ? 21.151 -1.967 2.088 1.00 0.00 19 LEU A O 21
ATOM 8922 N N . LYS A 1 20 ? 20.634 -3.284 3.769 1.00 0.00 20 LYS A N 21
ATOM 8923 C CA . LYS A 1 20 ? 19.518 -3.902 3.000 1.00 0.00 20 LYS A CA 21
ATOM 8924 C C . LYS A 1 20 ? 18.319 -2.956 2.961 1.00 0.00 20 LYS A C 21
ATOM 8925 O O . LYS A 1 20 ? 17.694 -2.773 1.936 1.00 0.00 20 LYS A O 21
ATOM 8944 N N . THR A 1 21 ? 17.995 -2.346 4.067 1.00 0.00 21 THR A N 21
ATOM 8945 C CA . THR A 1 21 ? 16.839 -1.409 4.079 1.00 0.00 21 THR A CA 21
ATOM 8946 C C . THR A 1 21 ? 16.954 -0.441 2.900 1.00 0.00 21 THR A C 21
ATOM 8947 O O . THR A 1 21 ? 15.969 0.042 2.379 1.00 0.00 21 THR A O 21
ATOM 8958 N N . HIS A 1 22 ? 18.157 -0.156 2.479 1.00 0.00 22 HIS A N 21
ATOM 8959 C CA . HIS A 1 22 ? 18.339 0.781 1.336 1.00 0.00 22 HIS A CA 21
ATOM 8960 C C . HIS A 1 22 ? 18.349 0.024 0.008 1.00 0.00 22 HIS A C 21
ATOM 8961 O O . HIS A 1 22 ? 17.424 0.116 -0.772 1.00 0.00 22 HIS A O 21
ATOM 8975 N N . VAL A 1 23 ? 19.388 -0.720 -0.266 1.00 0.00 23 VAL A N 21
ATOM 8976 C CA . VAL A 1 23 ? 19.436 -1.463 -1.561 1.00 0.00 23 VAL A CA 21
ATOM 8977 C C . VAL A 1 23 ? 18.079 -2.115 -1.856 1.00 0.00 23 VAL A C 21
ATOM 8978 O O . VAL A 1 23 ? 17.749 -2.391 -2.992 1.00 0.00 23 VAL A O 21
ATOM 8991 N N . LYS A 1 24 ? 17.289 -2.361 -0.844 1.00 0.00 24 LYS A N 21
ATOM 8992 C CA . LYS A 1 24 ? 15.955 -2.991 -1.072 1.00 0.00 24 LYS A CA 21
ATOM 8993 C C . LYS A 1 24 ? 15.213 -2.294 -2.216 1.00 0.00 24 LYS A C 21
ATOM 8994 O O . LYS A 1 24 ? 14.319 -2.859 -2.808 1.00 0.00 24 LYS A O 21
ATOM 9013 N N . ILE A 1 25 ? 15.573 -1.083 -2.546 1.00 0.00 25 ILE A N 21
ATOM 9014 C CA . ILE A 1 25 ? 14.878 -0.392 -3.672 1.00 0.00 25 ILE A CA 21
ATOM 9015 C C . ILE A 1 25 ? 15.472 -0.874 -4.991 1.00 0.00 25 ILE A C 21
ATOM 9016 O O . ILE A 1 25 ? 14.779 -1.378 -5.853 1.00 0.00 25 ILE A O 21
ATOM 9032 N N . HIS A 1 26 ? 16.760 -0.743 -5.144 1.00 0.00 26 HIS A N 21
ATOM 9033 C CA . HIS A 1 26 ? 17.408 -1.216 -6.396 1.00 0.00 26 HIS A CA 21
ATOM 9034 C C . HIS A 1 26 ? 17.019 -2.674 -6.621 1.00 0.00 26 HIS A C 21
ATOM 9035 O O . HIS A 1 26 ? 17.044 -3.178 -7.726 1.00 0.00 26 HIS A O 21
ATOM 9049 N N . THR A 1 27 ? 16.640 -3.345 -5.568 1.00 0.00 27 THR A N 21
ATOM 9050 C CA . THR A 1 27 ? 16.224 -4.765 -5.696 1.00 0.00 27 THR A CA 21
ATOM 9051 C C . THR A 1 27 ? 14.715 -4.874 -5.464 1.00 0.00 27 THR A C 21
ATOM 9052 O O . THR A 1 27 ? 14.109 -5.895 -5.722 1.00 0.00 27 THR A O 21
ATOM 9063 N N . GLY A 1 28 ? 14.104 -3.824 -4.978 1.00 0.00 28 GLY A N 21
ATOM 9064 C CA . GLY A 1 28 ? 12.635 -3.868 -4.730 1.00 0.00 28 GLY A CA 21
ATOM 9065 C C . GLY A 1 28 ? 12.335 -4.865 -3.610 1.00 0.00 28 GLY A C 21
ATOM 9066 O O . GLY A 1 28 ? 12.933 -4.737 -2.554 1.00 0.00 28 GLY A O 21
ATOM 9072 N N . PHE A 1 2 ? 24.884 -6.334 0.343 1.00 0.00 2 PHE A N 22
ATOM 9073 C CA . PHE A 1 2 ? 25.043 -6.222 1.820 1.00 0.00 2 PHE A CA 22
ATOM 9074 C C . PHE A 1 2 ? 23.676 -6.324 2.516 1.00 0.00 2 PHE A C 22
ATOM 9075 O O . PHE A 1 2 ? 23.088 -7.384 2.595 1.00 0.00 2 PHE A O 22
ATOM 9092 N N . GLN A 1 3 ? 23.167 -5.227 3.021 1.00 0.00 3 GLN A N 22
ATOM 9093 C CA . GLN A 1 3 ? 21.845 -5.256 3.708 1.00 0.00 3 GLN A CA 22
ATOM 9094 C C . GLN A 1 3 ? 21.475 -3.842 4.166 1.00 0.00 3 GLN A C 22
ATOM 9095 O O . GLN A 1 3 ? 22.334 -3.053 4.506 1.00 0.00 3 GLN A O 22
ATOM 9109 N N . CYS A 1 4 ? 20.215 -3.511 4.191 1.00 0.00 4 CYS A N 22
ATOM 9110 C CA . CYS A 1 4 ? 19.829 -2.144 4.645 1.00 0.00 4 CYS A CA 22
ATOM 9111 C C . CYS A 1 4 ? 19.469 -2.163 6.132 1.00 0.00 4 CYS A C 22
ATOM 9112 O O . CYS A 1 4 ? 18.792 -3.054 6.606 1.00 0.00 4 CYS A O 22
ATOM 9119 N N . THR A 1 5 ? 19.906 -1.182 6.869 1.00 0.00 5 THR A N 22
ATOM 9120 C CA . THR A 1 5 ? 19.578 -1.137 8.322 1.00 0.00 5 THR A CA 22
ATOM 9121 C C . THR A 1 5 ? 19.164 0.280 8.710 1.00 0.00 5 THR A C 22
ATOM 9122 O O . THR A 1 5 ? 19.501 0.775 9.767 1.00 0.00 5 THR A O 22
ATOM 9133 N N . PHE A 1 6 ? 18.442 0.938 7.849 1.00 0.00 6 PHE A N 22
ATOM 9134 C CA . PHE A 1 6 ? 18.005 2.329 8.143 1.00 0.00 6 PHE A CA 22
ATOM 9135 C C . PHE A 1 6 ? 16.491 2.472 7.990 1.00 0.00 6 PHE A C 22
ATOM 9136 O O . PHE A 1 6 ? 15.878 1.852 7.145 1.00 0.00 6 PHE A O 22
ATOM 9167 N N . CYS A 1 8 ? 12.486 2.265 7.995 1.00 0.00 8 CYS A N 22
ATOM 9168 C CA . CYS A 1 8 ? 11.694 1.023 7.787 1.00 0.00 8 CYS A CA 22
ATOM 9169 C C . CYS A 1 8 ? 12.026 0.455 6.407 1.00 0.00 8 CYS A C 22
ATOM 9170 O O . CYS A 1 8 ? 11.703 -0.673 6.090 1.00 0.00 8 CYS A O 22
ATOM 9176 N N . CYS A 1 9 ? 12.688 1.233 5.590 1.00 0.00 9 CYS A N 22
ATOM 9177 C CA . CYS A 1 9 ? 13.067 0.749 4.237 1.00 0.00 9 CYS A CA 22
ATOM 9178 C C . CYS A 1 9 ? 13.740 -0.612 4.369 1.00 0.00 9 CYS A C 22
ATOM 9179 O O . CYS A 1 9 ? 13.302 -1.593 3.802 1.00 0.00 9 CYS A O 22
ATOM 9186 N N . GLY A 1 10 ? 14.797 -0.668 5.131 1.00 0.00 10 GLY A N 22
ATOM 9187 C CA . GLY A 1 10 ? 15.519 -1.960 5.331 1.00 0.00 10 GLY A CA 22
ATOM 9188 C C . GLY A 1 10 ? 15.534 -2.769 4.028 1.00 0.00 10 GLY A C 22
ATOM 9189 O O . GLY A 1 10 ? 15.184 -3.933 4.008 1.00 0.00 10 GLY A O 22
ATOM 9193 N N . LYS A 1 11 ? 15.941 -2.167 2.943 1.00 0.00 11 LYS A N 22
ATOM 9194 C CA . LYS A 1 11 ? 15.984 -2.908 1.648 1.00 0.00 11 LYS A CA 22
ATOM 9195 C C . LYS A 1 11 ? 17.146 -3.906 1.645 1.00 0.00 11 LYS A C 22
ATOM 9196 O O . LYS A 1 11 ? 17.821 -4.094 2.637 1.00 0.00 11 LYS A O 22
ATOM 9215 N N . ARG A 1 12 ? 17.382 -4.549 0.537 1.00 0.00 12 ARG A N 22
ATOM 9216 C CA . ARG A 1 12 ? 18.501 -5.535 0.470 1.00 0.00 12 ARG A CA 22
ATOM 9217 C C . ARG A 1 12 ? 19.635 -4.992 -0.405 1.00 0.00 12 ARG A C 22
ATOM 9218 O O . ARG A 1 12 ? 19.402 -4.399 -1.440 1.00 0.00 12 ARG A O 22
ATOM 9239 N N . PHE A 1 13 ? 20.861 -5.190 0.000 1.00 0.00 13 PHE A N 22
ATOM 9240 C CA . PHE A 1 13 ? 22.003 -4.684 -0.814 1.00 0.00 13 PHE A CA 22
ATOM 9241 C C . PHE A 1 13 ? 22.728 -5.848 -1.492 1.00 0.00 13 PHE A C 22
ATOM 9242 O O . PHE A 1 13 ? 22.893 -6.908 -0.921 1.00 0.00 13 PHE A O 22
ATOM 9259 N N . SER A 1 14 ? 23.166 -5.657 -2.705 1.00 0.00 14 SER A N 22
ATOM 9260 C CA . SER A 1 14 ? 23.886 -6.750 -3.419 1.00 0.00 14 SER A CA 22
ATOM 9261 C C . SER A 1 14 ? 25.393 -6.615 -3.189 1.00 0.00 14 SER A C 22
ATOM 9262 O O . SER A 1 14 ? 26.020 -7.468 -2.592 1.00 0.00 14 SER A O 22
ATOM 9270 N N . LEU A 1 15 ? 25.976 -5.544 -3.651 1.00 0.00 15 LEU A N 22
ATOM 9271 C CA . LEU A 1 15 ? 27.440 -5.344 -3.454 1.00 0.00 15 LEU A CA 22
ATOM 9272 C C . LEU A 1 15 ? 27.723 -3.877 -3.120 1.00 0.00 15 LEU A C 22
ATOM 9273 O O . LEU A 1 15 ? 26.819 -3.076 -2.991 1.00 0.00 15 LEU A O 22
ATOM 9289 N N . ASP A 1 16 ? 28.968 -3.520 -2.972 1.00 0.00 16 ASP A N 22
ATOM 9290 C CA . ASP A 1 16 ? 29.304 -2.106 -2.636 1.00 0.00 16 ASP A CA 22
ATOM 9291 C C . ASP A 1 16 ? 28.611 -1.147 -3.608 1.00 0.00 16 ASP A C 22
ATOM 9292 O O . ASP A 1 16 ? 27.895 -0.253 -3.203 1.00 0.00 16 ASP A O 22
ATOM 9301 N N . PHE A 1 17 ? 28.807 -1.319 -4.885 1.00 0.00 17 PHE A N 22
ATOM 9302 C CA . PHE A 1 17 ? 28.140 -0.405 -5.854 1.00 0.00 17 PHE A CA 22
ATOM 9303 C C . PHE A 1 17 ? 26.664 -0.257 -5.485 1.00 0.00 17 PHE A C 22
ATOM 9304 O O . PHE A 1 17 ? 26.170 0.835 -5.285 1.00 0.00 17 PHE A O 22
ATOM 9321 N N . ASN A 1 18 ? 25.959 -1.349 -5.379 1.00 0.00 18 ASN A N 22
ATOM 9322 C CA . ASN A 1 18 ? 24.519 -1.270 -5.005 1.00 0.00 18 ASN A CA 22
ATOM 9323 C C . ASN A 1 18 ? 24.398 -0.892 -3.528 1.00 0.00 18 ASN A C 22
ATOM 9324 O O . ASN A 1 18 ? 23.347 -0.508 -3.055 1.00 0.00 18 ASN A O 22
ATOM 9335 N N . LEU A 1 19 ? 25.475 -0.999 -2.798 1.00 0.00 19 LEU A N 22
ATOM 9336 C CA . LEU A 1 19 ? 25.441 -0.647 -1.350 1.00 0.00 19 LEU A CA 22
ATOM 9337 C C . LEU A 1 19 ? 25.287 0.864 -1.178 1.00 0.00 19 LEU A C 22
ATOM 9338 O O . LEU A 1 19 ? 24.427 1.333 -0.460 1.00 0.00 19 LEU A O 22
ATOM 9354 N N . LYS A 1 20 ? 26.119 1.631 -1.829 1.00 0.00 20 LYS A N 22
ATOM 9355 C CA . LYS A 1 20 ? 26.020 3.112 -1.695 1.00 0.00 20 LYS A CA 22
ATOM 9356 C C . LYS A 1 20 ? 24.866 3.642 -2.545 1.00 0.00 20 LYS A C 22
ATOM 9357 O O . LYS A 1 20 ? 24.076 4.451 -2.100 1.00 0.00 20 LYS A O 22
ATOM 9376 N N . THR A 1 21 ? 24.756 3.191 -3.763 1.00 0.00 21 THR A N 22
ATOM 9377 C CA . THR A 1 21 ? 23.646 3.673 -4.630 1.00 0.00 21 THR A CA 22
ATOM 9378 C C . THR A 1 21 ? 22.334 3.660 -3.841 1.00 0.00 21 THR A C 22
ATOM 9379 O O . THR A 1 21 ? 21.440 4.446 -4.088 1.00 0.00 21 THR A O 22
ATOM 9390 N N . HIS A 1 22 ? 22.214 2.768 -2.896 1.00 0.00 22 HIS A N 22
ATOM 9391 C CA . HIS A 1 22 ? 20.959 2.702 -2.096 1.00 0.00 22 HIS A CA 22
ATOM 9392 C C . HIS A 1 22 ? 21.071 3.551 -0.830 1.00 0.00 22 HIS A C 22
ATOM 9393 O O . HIS A 1 22 ? 20.439 4.580 -0.708 1.00 0.00 22 HIS A O 22
ATOM 9407 N N . VAL A 1 23 ? 21.860 3.129 0.123 1.00 0.00 23 VAL A N 22
ATOM 9408 C CA . VAL A 1 23 ? 21.984 3.924 1.382 1.00 0.00 23 VAL A CA 22
ATOM 9409 C C . VAL A 1 23 ? 22.089 5.421 1.064 1.00 0.00 23 VAL A C 22
ATOM 9410 O O . VAL A 1 23 ? 21.767 6.259 1.882 1.00 0.00 23 VAL A O 22
ATOM 9423 N N . LYS A 1 24 ? 22.536 5.762 -0.116 1.00 0.00 24 LYS A N 22
ATOM 9424 C CA . LYS A 1 24 ? 22.658 7.202 -0.484 1.00 0.00 24 LYS A CA 22
ATOM 9425 C C . LYS A 1 24 ? 21.450 7.997 0.025 1.00 0.00 24 LYS A C 22
ATOM 9426 O O . LYS A 1 24 ? 21.578 9.134 0.423 1.00 0.00 24 LYS A O 22
ATOM 9445 N N . ILE A 1 25 ? 20.281 7.413 0.022 1.00 0.00 25 ILE A N 22
ATOM 9446 C CA . ILE A 1 25 ? 19.085 8.158 0.520 1.00 0.00 25 ILE A CA 22
ATOM 9447 C C . ILE A 1 25 ? 19.198 8.345 2.029 1.00 0.00 25 ILE A C 22
ATOM 9448 O O . ILE A 1 25 ? 19.244 9.452 2.528 1.00 0.00 25 ILE A O 22
ATOM 9464 N N . HIS A 1 26 ? 19.265 7.268 2.760 1.00 0.00 26 HIS A N 22
ATOM 9465 C CA . HIS A 1 26 ? 19.399 7.388 4.237 1.00 0.00 26 HIS A CA 22
ATOM 9466 C C . HIS A 1 26 ? 20.517 8.376 4.544 1.00 0.00 26 HIS A C 22
ATOM 9467 O O . HIS A 1 26 ? 20.547 9.005 5.583 1.00 0.00 26 HIS A O 22
ATOM 9481 N N . THR A 1 27 ? 21.431 8.527 3.627 1.00 0.00 27 THR A N 22
ATOM 9482 C CA . THR A 1 27 ? 22.545 9.483 3.835 1.00 0.00 27 THR A CA 22
ATOM 9483 C C . THR A 1 27 ? 22.230 10.795 3.114 1.00 0.00 27 THR A C 22
ATOM 9484 O O . THR A 1 27 ? 22.796 11.830 3.408 1.00 0.00 27 THR A O 22
ATOM 9495 N N . GLY A 1 28 ? 21.327 10.759 2.169 1.00 0.00 28 GLY A N 22
ATOM 9496 C CA . GLY A 1 28 ? 20.974 12.003 1.428 1.00 0.00 28 GLY A CA 22
ATOM 9497 C C . GLY A 1 28 ? 20.373 13.023 2.398 1.00 0.00 28 GLY A C 22
ATOM 9498 O O . GLY A 1 28 ? 19.667 12.607 3.301 1.00 0.00 28 GLY A O 22
ATOM 9504 N N . PHE A 1 2 ? 17.501 -4.829 3.991 1.00 0.00 2 PHE A N 23
ATOM 9505 C CA . PHE A 1 2 ? 16.383 -3.993 3.468 1.00 0.00 2 PHE A CA 23
ATOM 9506 C C . PHE A 1 2 ? 16.279 -4.133 1.940 1.00 0.00 2 PHE A C 23
ATOM 9507 O O . PHE A 1 2 ? 15.934 -5.179 1.427 1.00 0.00 2 PHE A O 23
ATOM 9524 N N . GLN A 1 3 ? 16.578 -3.086 1.208 1.00 0.00 3 GLN A N 23
ATOM 9525 C CA . GLN A 1 3 ? 16.501 -3.157 -0.279 1.00 0.00 3 GLN A CA 23
ATOM 9526 C C . GLN A 1 3 ? 16.939 -1.818 -0.880 1.00 0.00 3 GLN A C 23
ATOM 9527 O O . GLN A 1 3 ? 16.751 -0.776 -0.284 1.00 0.00 3 GLN A O 23
ATOM 9541 N N . CYS A 1 4 ? 17.509 -1.823 -2.054 1.00 0.00 4 CYS A N 23
ATOM 9542 C CA . CYS A 1 4 ? 17.931 -0.531 -2.668 1.00 0.00 4 CYS A CA 23
ATOM 9543 C C . CYS A 1 4 ? 16.837 -0.013 -3.604 1.00 0.00 4 CYS A C 23
ATOM 9544 O O . CYS A 1 4 ? 16.094 -0.776 -4.189 1.00 0.00 4 CYS A O 23
ATOM 9551 N N . THR A 1 5 ? 16.738 1.277 -3.755 1.00 0.00 5 THR A N 23
ATOM 9552 C CA . THR A 1 5 ? 15.699 1.845 -4.661 1.00 0.00 5 THR A CA 23
ATOM 9553 C C . THR A 1 5 ? 16.214 3.139 -5.285 1.00 0.00 5 THR A C 23
ATOM 9554 O O . THR A 1 5 ? 15.486 4.097 -5.457 1.00 0.00 5 THR A O 23
ATOM 9565 N N . PHE A 1 6 ? 17.473 3.173 -5.613 1.00 0.00 6 PHE A N 23
ATOM 9566 C CA . PHE A 1 6 ? 18.059 4.399 -6.214 1.00 0.00 6 PHE A CA 23
ATOM 9567 C C . PHE A 1 6 ? 18.801 4.073 -7.510 1.00 0.00 6 PHE A C 23
ATOM 9568 O O . PHE A 1 6 ? 19.463 3.060 -7.622 1.00 0.00 6 PHE A O 23
ATOM 9599 N N . CYS A 1 8 ? 20.077 2.813 -11.106 1.00 0.00 8 CYS A N 23
ATOM 9600 C CA . CYS A 1 8 ? 19.919 1.438 -11.653 1.00 0.00 8 CYS A CA 23
ATOM 9601 C C . CYS A 1 8 ? 20.602 0.452 -10.705 1.00 0.00 8 CYS A C 23
ATOM 9602 O O . CYS A 1 8 ? 20.427 -0.747 -10.800 1.00 0.00 8 CYS A O 23
ATOM 9608 N N . CYS A 1 9 ? 21.373 0.959 -9.778 1.00 0.00 9 CYS A N 23
ATOM 9609 C CA . CYS A 1 9 ? 22.061 0.071 -8.805 1.00 0.00 9 CYS A CA 23
ATOM 9610 C C . CYS A 1 9 ? 21.038 -0.874 -8.184 1.00 0.00 9 CYS A C 23
ATOM 9611 O O . CYS A 1 9 ? 21.152 -2.080 -8.274 1.00 0.00 9 CYS A O 23
ATOM 9618 N N . GLY A 1 10 ? 20.036 -0.319 -7.561 1.00 0.00 10 GLY A N 23
ATOM 9619 C CA . GLY A 1 10 ? 18.982 -1.165 -6.927 1.00 0.00 10 GLY A CA 23
ATOM 9620 C C . GLY A 1 10 ? 19.618 -2.399 -6.276 1.00 0.00 10 GLY A C 23
ATOM 9621 O O . GLY A 1 10 ? 19.192 -3.516 -6.495 1.00 0.00 10 GLY A O 23
ATOM 9625 N N . LYS A 1 11 ? 20.631 -2.207 -5.473 1.00 0.00 11 LYS A N 23
ATOM 9626 C CA . LYS A 1 11 ? 21.287 -3.369 -4.806 1.00 0.00 11 LYS A CA 23
ATOM 9627 C C . LYS A 1 11 ? 20.357 -3.971 -3.751 1.00 0.00 11 LYS A C 23
ATOM 9628 O O . LYS A 1 11 ? 19.205 -3.605 -3.639 1.00 0.00 11 LYS A O 23
ATOM 9647 N N . ARG A 1 12 ? 20.850 -4.896 -2.979 1.00 0.00 12 ARG A N 23
ATOM 9648 C CA . ARG A 1 12 ? 19.997 -5.527 -1.931 1.00 0.00 12 ARG A CA 23
ATOM 9649 C C . ARG A 1 12 ? 20.559 -5.234 -0.537 1.00 0.00 12 ARG A C 23
ATOM 9650 O O . ARG A 1 12 ? 21.745 -5.352 -0.299 1.00 0.00 12 ARG A O 23
ATOM 9671 N N . PHE A 1 13 ? 19.717 -4.859 0.389 1.00 0.00 13 PHE A N 23
ATOM 9672 C CA . PHE A 1 13 ? 20.205 -4.568 1.764 1.00 0.00 13 PHE A CA 23
ATOM 9673 C C . PHE A 1 13 ? 19.804 -5.701 2.710 1.00 0.00 13 PHE A C 23
ATOM 9674 O O . PHE A 1 13 ? 18.871 -6.436 2.454 1.00 0.00 13 PHE A O 23
ATOM 9691 N N . SER A 1 14 ? 20.501 -5.848 3.799 1.00 0.00 14 SER A N 23
ATOM 9692 C CA . SER A 1 14 ? 20.161 -6.936 4.762 1.00 0.00 14 SER A CA 23
ATOM 9693 C C . SER A 1 14 ? 19.785 -6.343 6.122 1.00 0.00 14 SER A C 23
ATOM 9694 O O . SER A 1 14 ? 18.835 -6.765 6.752 1.00 0.00 14 SER A O 23
ATOM 9702 N N . LEU A 1 15 ? 20.522 -5.369 6.581 1.00 0.00 15 LEU A N 23
ATOM 9703 C CA . LEU A 1 15 ? 20.204 -4.753 7.901 1.00 0.00 15 LEU A CA 23
ATOM 9704 C C . LEU A 1 15 ? 20.557 -3.264 7.887 1.00 0.00 15 LEU A C 23
ATOM 9705 O O . LEU A 1 15 ? 21.175 -2.771 6.965 1.00 0.00 15 LEU A O 23
ATOM 9721 N N . ASP A 1 16 ? 20.165 -2.543 8.901 1.00 0.00 16 ASP A N 23
ATOM 9722 C CA . ASP A 1 16 ? 20.473 -1.085 8.944 1.00 0.00 16 ASP A CA 23
ATOM 9723 C C . ASP A 1 16 ? 21.961 -0.855 8.672 1.00 0.00 16 ASP A C 23
ATOM 9724 O O . ASP A 1 16 ? 22.329 -0.105 7.790 1.00 0.00 16 ASP A O 23
ATOM 9733 N N . PHE A 1 17 ? 22.824 -1.496 9.409 1.00 0.00 17 PHE A N 23
ATOM 9734 C CA . PHE A 1 17 ? 24.280 -1.305 9.163 1.00 0.00 17 PHE A CA 23
ATOM 9735 C C . PHE A 1 17 ? 24.559 -1.413 7.665 1.00 0.00 17 PHE A C 23
ATOM 9736 O O . PHE A 1 17 ? 25.079 -0.502 7.052 1.00 0.00 17 PHE A O 23
ATOM 9753 N N . ASN A 1 18 ? 24.201 -2.516 7.066 1.00 0.00 18 ASN A N 23
ATOM 9754 C CA . ASN A 1 18 ? 24.428 -2.671 5.603 1.00 0.00 18 ASN A CA 23
ATOM 9755 C C . ASN A 1 18 ? 23.482 -1.739 4.844 1.00 0.00 18 ASN A C 23
ATOM 9756 O O . ASN A 1 18 ? 23.668 -1.459 3.676 1.00 0.00 18 ASN A O 23
ATOM 9767 N N . LEU A 1 19 ? 22.469 -1.252 5.509 1.00 0.00 19 LEU A N 23
ATOM 9768 C CA . LEU A 1 19 ? 21.505 -0.331 4.844 1.00 0.00 19 LEU A CA 23
ATOM 9769 C C . LEU A 1 19 ? 22.181 1.008 4.551 1.00 0.00 19 LEU A C 23
ATOM 9770 O O . LEU A 1 19 ? 22.211 1.468 3.427 1.00 0.00 19 LEU A O 23
ATOM 9786 N N . LYS A 1 20 ? 22.728 1.637 5.556 1.00 0.00 20 LYS A N 23
ATOM 9787 C CA . LYS A 1 20 ? 23.403 2.945 5.332 1.00 0.00 20 LYS A CA 23
ATOM 9788 C C . LYS A 1 20 ? 24.776 2.714 4.705 1.00 0.00 20 LYS A C 23
ATOM 9789 O O . LYS A 1 20 ? 25.253 3.510 3.921 1.00 0.00 20 LYS A O 23
ATOM 9808 N N . THR A 1 21 ? 25.409 1.623 5.033 1.00 0.00 21 THR A N 23
ATOM 9809 C CA . THR A 1 21 ? 26.740 1.334 4.446 1.00 0.00 21 THR A CA 23
ATOM 9810 C C . THR A 1 21 ? 26.615 1.280 2.920 1.00 0.00 21 THR A C 23
ATOM 9811 O O . THR A 1 21 ? 27.593 1.356 2.202 1.00 0.00 21 THR A O 23
ATOM 9822 N N . HIS A 1 22 ? 25.415 1.151 2.422 1.00 0.00 22 HIS A N 23
ATOM 9823 C CA . HIS A 1 22 ? 25.225 1.095 0.947 1.00 0.00 22 HIS A CA 23
ATOM 9824 C C . HIS A 1 22 ? 24.603 2.393 0.432 1.00 0.00 22 HIS A C 23
ATOM 9825 O O . HIS A 1 22 ? 25.240 3.168 -0.251 1.00 0.00 22 HIS A O 23
ATOM 9839 N N . VAL A 1 23 ? 23.360 2.638 0.746 1.00 0.00 23 VAL A N 23
ATOM 9840 C CA . VAL A 1 23 ? 22.709 3.889 0.255 1.00 0.00 23 VAL A CA 23
ATOM 9841 C C . VAL A 1 23 ? 23.655 5.087 0.411 1.00 0.00 23 VAL A C 23
ATOM 9842 O O . VAL A 1 23 ? 23.525 6.081 -0.275 1.00 0.00 23 VAL A O 23
ATOM 9855 N N . LYS A 1 24 ? 24.601 5.003 1.308 1.00 0.00 24 LYS A N 23
ATOM 9856 C CA . LYS A 1 24 ? 25.550 6.138 1.507 1.00 0.00 24 LYS A CA 23
ATOM 9857 C C . LYS A 1 24 ? 25.966 6.742 0.163 1.00 0.00 24 LYS A C 23
ATOM 9858 O O . LYS A 1 24 ? 26.121 7.937 0.042 1.00 0.00 24 LYS A O 23
ATOM 9877 N N . ILE A 1 25 ? 26.148 5.935 -0.848 1.00 0.00 25 ILE A N 23
ATOM 9878 C CA . ILE A 1 25 ? 26.549 6.499 -2.173 1.00 0.00 25 ILE A CA 23
ATOM 9879 C C . ILE A 1 25 ? 25.399 7.323 -2.744 1.00 0.00 25 ILE A C 23
ATOM 9880 O O . ILE A 1 25 ? 25.528 8.507 -2.984 1.00 0.00 25 ILE A O 23
ATOM 9896 N N . HIS A 1 26 ? 24.266 6.710 -2.947 1.00 0.00 26 HIS A N 23
ATOM 9897 C CA . HIS A 1 26 ? 23.104 7.470 -3.484 1.00 0.00 26 HIS A CA 23
ATOM 9898 C C . HIS A 1 26 ? 22.938 8.747 -2.668 1.00 0.00 26 HIS A C 23
ATOM 9899 O O . HIS A 1 26 ? 22.402 9.734 -3.131 1.00 0.00 26 HIS A O 23
ATOM 9913 N N . THR A 1 27 ? 23.412 8.731 -1.454 1.00 0.00 27 THR A N 23
ATOM 9914 C CA . THR A 1 27 ? 23.306 9.938 -0.597 1.00 0.00 27 THR A CA 23
ATOM 9915 C C . THR A 1 27 ? 24.638 10.692 -0.608 1.00 0.00 27 THR A C 23
ATOM 9916 O O . THR A 1 27 ? 24.710 11.850 -0.249 1.00 0.00 27 THR A O 23
ATOM 9927 N N . GLY A 1 28 ? 25.695 10.040 -1.019 1.00 0.00 28 GLY A N 23
ATOM 9928 C CA . GLY A 1 28 ? 27.021 10.719 -1.052 1.00 0.00 28 GLY A CA 23
ATOM 9929 C C . GLY A 1 28 ? 27.263 11.300 -2.446 1.00 0.00 28 GLY A C 23
ATOM 9930 O O . GLY A 1 28 ? 27.635 10.541 -3.326 1.00 0.00 28 GLY A O 23
ATOM 9936 N N . PHE A 1 2 ? 24.345 7.433 -1.370 1.00 0.00 2 PHE A N 24
ATOM 9937 C CA . PHE A 1 2 ? 23.007 7.664 -1.986 1.00 0.00 2 PHE A CA 24
ATOM 9938 C C . PHE A 1 2 ? 21.917 7.722 -0.902 1.00 0.00 2 PHE A C 24
ATOM 9939 O O . PHE A 1 2 ? 21.851 8.657 -0.128 1.00 0.00 2 PHE A O 24
ATOM 9956 N N . GLN A 1 3 ? 21.063 6.730 -0.840 1.00 0.00 3 GLN A N 24
ATOM 9957 C CA . GLN A 1 3 ? 19.983 6.727 0.188 1.00 0.00 3 GLN A CA 24
ATOM 9958 C C . GLN A 1 3 ? 19.153 5.446 0.059 1.00 0.00 3 GLN A C 24
ATOM 9959 O O . GLN A 1 3 ? 19.014 4.898 -1.017 1.00 0.00 3 GLN A O 24
ATOM 9973 N N . CYS A 1 4 ? 18.587 4.968 1.132 1.00 0.00 4 CYS A N 24
ATOM 9974 C CA . CYS A 1 4 ? 17.759 3.731 1.035 1.00 0.00 4 CYS A CA 24
ATOM 9975 C C . CYS A 1 4 ? 16.283 4.101 0.876 1.00 0.00 4 CYS A C 24
ATOM 9976 O O . CYS A 1 4 ? 15.882 5.222 1.120 1.00 0.00 4 CYS A O 24
ATOM 9983 N N . THR A 1 5 ? 15.470 3.163 0.478 1.00 0.00 5 THR A N 24
ATOM 9984 C CA . THR A 1 5 ? 14.018 3.449 0.313 1.00 0.00 5 THR A CA 24
ATOM 9985 C C . THR A 1 5 ? 13.244 2.135 0.245 1.00 0.00 5 THR A C 24
ATOM 9986 O O . THR A 1 5 ? 12.316 1.982 -0.524 1.00 0.00 5 THR A O 24
ATOM 9997 N N . PHE A 1 6 ? 13.635 1.181 1.041 1.00 0.00 6 PHE A N 24
ATOM 9998 C CA . PHE A 1 6 ? 12.946 -0.136 1.026 1.00 0.00 6 PHE A CA 24
ATOM 9999 C C . PHE A 1 6 ? 12.517 -0.552 2.434 1.00 0.00 6 PHE A C 24
ATOM 10000 O O . PHE A 1 6 ? 13.201 -0.300 3.406 1.00 0.00 6 PHE A O 24
ATOM 10031 N N . CYS A 1 8 ? 11.209 -0.981 6.155 1.00 0.00 8 CYS A N 24
ATOM 10032 C CA . CYS A 1 8 ? 11.316 0.052 7.233 1.00 0.00 8 CYS A CA 24
ATOM 10033 C C . CYS A 1 8 ? 12.793 0.375 7.473 1.00 0.00 8 CYS A C 24
ATOM 10034 O O . CYS A 1 8 ? 13.137 1.177 8.318 1.00 0.00 8 CYS A O 24
ATOM 10040 N N . CYS A 1 9 ? 13.670 -0.240 6.720 1.00 0.00 9 CYS A N 24
ATOM 10041 C CA . CYS A 1 9 ? 15.122 0.031 6.884 1.00 0.00 9 CYS A CA 24
ATOM 10042 C C . CYS A 1 9 ? 15.412 1.463 6.451 1.00 0.00 9 CYS A C 24
ATOM 10043 O O . CYS A 1 9 ? 15.895 2.271 7.220 1.00 0.00 9 CYS A O 24
ATOM 10050 N N . GLY A 1 10 ? 15.109 1.777 5.221 1.00 0.00 10 GLY A N 24
ATOM 10051 C CA . GLY A 1 10 ? 15.354 3.160 4.715 1.00 0.00 10 GLY A CA 24
ATOM 10052 C C . GLY A 1 10 ? 16.676 3.697 5.276 1.00 0.00 10 GLY A C 24
ATOM 10053 O O . GLY A 1 10 ? 16.747 4.808 5.764 1.00 0.00 10 GLY A O 24
ATOM 10057 N N . LYS A 1 11 ? 17.725 2.922 5.204 1.00 0.00 11 LYS A N 24
ATOM 10058 C CA . LYS A 1 11 ? 19.041 3.393 5.726 1.00 0.00 11 LYS A CA 24
ATOM 10059 C C . LYS A 1 11 ? 19.605 4.496 4.827 1.00 0.00 11 LYS A C 24
ATOM 10060 O O . LYS A 1 11 ? 18.943 4.987 3.935 1.00 0.00 11 LYS A O 24
ATOM 10079 N N . ARG A 1 12 ? 20.823 4.890 5.058 1.00 0.00 12 ARG A N 24
ATOM 10080 C CA . ARG A 1 12 ? 21.432 5.962 4.219 1.00 0.00 12 ARG A CA 24
ATOM 10081 C C . ARG A 1 12 ? 22.637 5.414 3.448 1.00 0.00 12 ARG A C 24
ATOM 10082 O O . ARG A 1 12 ? 23.443 4.678 3.981 1.00 0.00 12 ARG A O 24
ATOM 10103 N N . PHE A 1 13 ? 22.769 5.770 2.198 1.00 0.00 13 PHE A N 24
ATOM 10104 C CA . PHE A 1 13 ? 23.925 5.272 1.401 1.00 0.00 13 PHE A CA 24
ATOM 10105 C C . PHE A 1 13 ? 24.946 6.394 1.204 1.00 0.00 13 PHE A C 24
ATOM 10106 O O . PHE A 1 13 ? 24.595 7.546 1.043 1.00 0.00 13 PHE A O 24
ATOM 10123 N N . SER A 1 14 ? 26.208 6.068 1.222 1.00 0.00 14 SER A N 24
ATOM 10124 C CA . SER A 1 14 ? 27.253 7.117 1.042 1.00 0.00 14 SER A CA 24
ATOM 10125 C C . SER A 1 14 ? 27.799 7.087 -0.388 1.00 0.00 14 SER A C 24
ATOM 10126 O O . SER A 1 14 ? 28.030 8.114 -0.995 1.00 0.00 14 SER A O 24
ATOM 10134 N N . LEU A 1 15 ? 28.009 5.919 -0.931 1.00 0.00 15 LEU A N 24
ATOM 10135 C CA . LEU A 1 15 ? 28.543 5.830 -2.321 1.00 0.00 15 LEU A CA 24
ATOM 10136 C C . LEU A 1 15 ? 28.118 4.509 -2.967 1.00 0.00 15 LEU A C 24
ATOM 10137 O O . LEU A 1 15 ? 27.535 3.654 -2.330 1.00 0.00 15 LEU A O 24
ATOM 10153 N N . ASP A 1 16 ? 28.402 4.339 -4.228 1.00 0.00 16 ASP A N 24
ATOM 10154 C CA . ASP A 1 16 ? 28.009 3.078 -4.919 1.00 0.00 16 ASP A CA 24
ATOM 10155 C C . ASP A 1 16 ? 28.461 1.865 -4.101 1.00 0.00 16 ASP A C 24
ATOM 10156 O O . ASP A 1 16 ? 27.673 1.002 -3.769 1.00 0.00 16 ASP A O 24
ATOM 10165 N N . PHE A 1 17 ? 29.718 1.788 -3.766 1.00 0.00 17 PHE A N 24
ATOM 10166 C CA . PHE A 1 17 ? 30.188 0.625 -2.964 1.00 0.00 17 PHE A CA 24
ATOM 10167 C C . PHE A 1 17 ? 29.228 0.393 -1.797 1.00 0.00 17 PHE A C 24
ATOM 10168 O O . PHE A 1 17 ? 28.664 -0.673 -1.648 1.00 0.00 17 PHE A O 24
ATOM 10185 N N . ASN A 1 18 ? 29.024 1.389 -0.980 1.00 0.00 18 ASN A N 24
ATOM 10186 C CA . ASN A 1 18 ? 28.084 1.229 0.163 1.00 0.00 18 ASN A CA 24
ATOM 10187 C C . ASN A 1 18 ? 26.649 1.174 -0.366 1.00 0.00 18 ASN A C 24
ATOM 10188 O O . ASN A 1 18 ? 25.735 0.763 0.321 1.00 0.00 18 ASN A O 24
ATOM 10199 N N . LEU A 1 19 ? 26.452 1.585 -1.590 1.00 0.00 19 LEU A N 24
ATOM 10200 C CA . LEU A 1 19 ? 25.084 1.558 -2.181 1.00 0.00 19 LEU A CA 24
ATOM 10201 C C . LEU A 1 19 ? 24.648 0.113 -2.428 1.00 0.00 19 LEU A C 24
ATOM 10202 O O . LEU A 1 19 ? 23.601 -0.315 -1.985 1.00 0.00 19 LEU A O 24
ATOM 10218 N N . LYS A 1 20 ? 25.446 -0.643 -3.135 1.00 0.00 20 LYS A N 24
ATOM 10219 C CA . LYS A 1 20 ? 25.074 -2.059 -3.409 1.00 0.00 20 LYS A CA 24
ATOM 10220 C C . LYS A 1 20 ? 25.394 -2.924 -2.191 1.00 0.00 20 LYS A C 24
ATOM 10221 O O . LYS A 1 20 ? 24.681 -3.854 -1.873 1.00 0.00 20 LYS A O 24
ATOM 10240 N N . THR A 1 21 ? 26.456 -2.617 -1.499 1.00 0.00 21 THR A N 24
ATOM 10241 C CA . THR A 1 21 ? 26.809 -3.411 -0.298 1.00 0.00 21 THR A CA 24
ATOM 10242 C C . THR A 1 21 ? 25.638 -3.377 0.688 1.00 0.00 21 THR A C 24
ATOM 10243 O O . THR A 1 21 ? 25.538 -4.195 1.581 1.00 0.00 21 THR A O 24
ATOM 10254 N N . HIS A 1 22 ? 24.750 -2.433 0.526 1.00 0.00 22 HIS A N 24
ATOM 10255 C CA . HIS A 1 22 ? 23.584 -2.345 1.448 1.00 0.00 22 HIS A CA 24
ATOM 10256 C C . HIS A 1 22 ? 22.328 -2.908 0.784 1.00 0.00 22 HIS A C 24
ATOM 10257 O O . HIS A 1 22 ? 21.840 -3.956 1.154 1.00 0.00 22 HIS A O 24
ATOM 10271 N N . VAL A 1 23 ? 21.794 -2.221 -0.191 1.00 0.00 23 VAL A N 24
ATOM 10272 C CA . VAL A 1 23 ? 20.560 -2.731 -0.861 1.00 0.00 23 VAL A CA 24
ATOM 10273 C C . VAL A 1 23 ? 20.668 -4.241 -1.103 1.00 0.00 23 VAL A C 24
ATOM 10274 O O . VAL A 1 23 ? 19.676 -4.935 -1.202 1.00 0.00 23 VAL A O 24
ATOM 10287 N N . LYS A 1 24 ? 21.866 -4.755 -1.196 1.00 0.00 24 LYS A N 24
ATOM 10288 C CA . LYS A 1 24 ? 22.036 -6.218 -1.429 1.00 0.00 24 LYS A CA 24
ATOM 10289 C C . LYS A 1 24 ? 21.067 -7.022 -0.557 1.00 0.00 24 LYS A C 24
ATOM 10290 O O . LYS A 1 24 ? 20.704 -8.130 -0.890 1.00 0.00 24 LYS A O 24
ATOM 10309 N N . ILE A 1 25 ? 20.637 -6.480 0.552 1.00 0.00 25 ILE A N 24
ATOM 10310 C CA . ILE A 1 25 ? 19.681 -7.233 1.418 1.00 0.00 25 ILE A CA 24
ATOM 10311 C C . ILE A 1 25 ? 18.284 -7.158 0.811 1.00 0.00 25 ILE A C 24
ATOM 10312 O O . ILE A 1 25 ? 17.684 -8.161 0.479 1.00 0.00 25 ILE A O 24
ATOM 10328 N N . HIS A 1 26 ? 17.771 -5.972 0.643 1.00 0.00 26 HIS A N 24
ATOM 10329 C CA . HIS A 1 26 ? 16.421 -5.835 0.032 1.00 0.00 26 HIS A CA 24
ATOM 10330 C C . HIS A 1 26 ? 16.403 -6.629 -1.268 1.00 0.00 26 HIS A C 24
ATOM 10331 O O . HIS A 1 26 ? 15.370 -7.058 -1.742 1.00 0.00 26 HIS A O 24
ATOM 10345 N N . THR A 1 27 ? 17.558 -6.842 -1.836 1.00 0.00 27 THR A N 24
ATOM 10346 C CA . THR A 1 27 ? 17.641 -7.624 -3.093 1.00 0.00 27 THR A CA 24
ATOM 10347 C C . THR A 1 27 ? 18.118 -9.042 -2.776 1.00 0.00 27 THR A C 24
ATOM 10348 O O . THR A 1 27 ? 17.962 -9.953 -3.565 1.00 0.00 27 THR A O 24
ATOM 10359 N N . GLY A 1 28 ? 18.702 -9.236 -1.621 1.00 0.00 28 GLY A N 24
ATOM 10360 C CA . GLY A 1 28 ? 19.189 -10.595 -1.253 1.00 0.00 28 GLY A CA 24
ATOM 10361 C C . GLY A 1 28 ? 18.231 -11.226 -0.240 1.00 0.00 28 GLY A C 24
ATOM 10362 O O . GLY A 1 28 ? 18.438 -11.026 0.945 1.00 0.00 28 GLY A O 24
ATOM 10368 N N . PHE A 1 2 ? 23.358 5.898 5.364 1.00 0.00 2 PHE A N 25
ATOM 10369 C CA . PHE A 1 2 ? 22.394 5.151 6.226 1.00 0.00 2 PHE A CA 25
ATOM 10370 C C . PHE A 1 2 ? 23.046 3.852 6.733 1.00 0.00 2 PHE A C 25
ATOM 10371 O O . PHE A 1 2 ? 23.926 3.878 7.571 1.00 0.00 2 PHE A O 25
ATOM 10388 N N . GLN A 1 3 ? 22.626 2.717 6.228 1.00 0.00 3 GLN A N 25
ATOM 10389 C CA . GLN A 1 3 ? 23.224 1.426 6.676 1.00 0.00 3 GLN A CA 25
ATOM 10390 C C . GLN A 1 3 ? 22.564 0.260 5.928 1.00 0.00 3 GLN A C 25
ATOM 10391 O O . GLN A 1 3 ? 21.355 0.185 5.839 1.00 0.00 3 GLN A O 25
ATOM 10405 N N . CYS A 1 4 ? 23.329 -0.658 5.403 1.00 0.00 4 CYS A N 25
ATOM 10406 C CA . CYS A 1 4 ? 22.701 -1.808 4.689 1.00 0.00 4 CYS A CA 25
ATOM 10407 C C . CYS A 1 4 ? 22.553 -2.997 5.641 1.00 0.00 4 CYS A C 25
ATOM 10408 O O . CYS A 1 4 ? 23.503 -3.427 6.264 1.00 0.00 4 CYS A O 25
ATOM 10415 N N . THR A 1 5 ? 21.371 -3.535 5.754 1.00 0.00 5 THR A N 25
ATOM 10416 C CA . THR A 1 5 ? 21.169 -4.700 6.662 1.00 0.00 5 THR A CA 25
ATOM 10417 C C . THR A 1 5 ? 20.581 -5.874 5.880 1.00 0.00 5 THR A C 25
ATOM 10418 O O . THR A 1 5 ? 19.691 -6.560 6.341 1.00 0.00 5 THR A O 25
ATOM 10429 N N . PHE A 1 6 ? 21.072 -6.104 4.694 1.00 0.00 6 PHE A N 25
ATOM 10430 C CA . PHE A 1 6 ? 20.543 -7.228 3.873 1.00 0.00 6 PHE A CA 25
ATOM 10431 C C . PHE A 1 6 ? 21.663 -8.190 3.480 1.00 0.00 6 PHE A C 25
ATOM 10432 O O . PHE A 1 6 ? 22.779 -7.787 3.218 1.00 0.00 6 PHE A O 25
ATOM 10463 N N . CYS A 1 8 ? 24.783 -10.730 3.202 1.00 0.00 8 CYS A N 25
ATOM 10464 C CA . CYS A 1 8 ? 26.116 -10.505 3.819 1.00 0.00 8 CYS A CA 25
ATOM 10465 C C . CYS A 1 8 ? 26.679 -9.180 3.303 1.00 0.00 8 CYS A C 25
ATOM 10466 O O . CYS A 1 8 ? 27.670 -8.676 3.795 1.00 0.00 8 CYS A O 25
ATOM 10472 N N . CYS A 1 9 ? 26.039 -8.609 2.315 1.00 0.00 9 CYS A N 25
ATOM 10473 C CA . CYS A 1 9 ? 26.514 -7.313 1.763 1.00 0.00 9 CYS A CA 25
ATOM 10474 C C . CYS A 1 9 ? 26.592 -6.286 2.888 1.00 0.00 9 CYS A C 25
ATOM 10475 O O . CYS A 1 9 ? 27.647 -5.764 3.191 1.00 0.00 9 CYS A O 25
ATOM 10482 N N . GLY A 1 10 ? 25.478 -6.006 3.511 1.00 0.00 10 GLY A N 25
ATOM 10483 C CA . GLY A 1 10 ? 25.467 -5.015 4.632 1.00 0.00 10 GLY A CA 25
ATOM 10484 C C . GLY A 1 10 ? 26.437 -3.869 4.325 1.00 0.00 10 GLY A C 25
ATOM 10485 O O . GLY A 1 10 ? 27.236 -3.481 5.154 1.00 0.00 10 GLY A O 25
ATOM 10489 N N . LYS A 1 11 ? 26.381 -3.331 3.136 1.00 0.00 11 LYS A N 25
ATOM 10490 C CA . LYS A 1 11 ? 27.308 -2.218 2.773 1.00 0.00 11 LYS A CA 25
ATOM 10491 C C . LYS A 1 11 ? 27.009 -0.971 3.607 1.00 0.00 11 LYS A C 25
ATOM 10492 O O . LYS A 1 11 ? 26.197 -0.988 4.509 1.00 0.00 11 LYS A O 25
ATOM 10511 N N . ARG A 1 12 ? 27.667 0.114 3.308 1.00 0.00 12 ARG A N 25
ATOM 10512 C CA . ARG A 1 12 ? 27.427 1.368 4.077 1.00 0.00 12 ARG A CA 25
ATOM 10513 C C . ARG A 1 12 ? 26.680 2.383 3.207 1.00 0.00 12 ARG A C 25
ATOM 10514 O O . ARG A 1 12 ? 26.938 2.511 2.026 1.00 0.00 12 ARG A O 25
ATOM 10535 N N . PHE A 1 13 ? 25.756 3.103 3.780 1.00 0.00 13 PHE A N 25
ATOM 10536 C CA . PHE A 1 13 ? 24.994 4.106 2.985 1.00 0.00 13 PHE A CA 25
ATOM 10537 C C . PHE A 1 13 ? 25.461 5.522 3.332 1.00 0.00 13 PHE A C 25
ATOM 10538 O O . PHE A 1 13 ? 25.690 5.846 4.480 1.00 0.00 13 PHE A O 25
ATOM 10555 N N . SER A 1 14 ? 25.607 6.367 2.349 1.00 0.00 14 SER A N 25
ATOM 10556 C CA . SER A 1 14 ? 26.061 7.761 2.627 1.00 0.00 14 SER A CA 25
ATOM 10557 C C . SER A 1 14 ? 24.857 8.661 2.914 1.00 0.00 14 SER A C 25
ATOM 10558 O O . SER A 1 14 ? 24.971 9.680 3.565 1.00 0.00 14 SER A O 25
ATOM 10566 N N . LEU A 1 15 ? 23.704 8.291 2.430 1.00 0.00 15 LEU A N 25
ATOM 10567 C CA . LEU A 1 15 ? 22.489 9.121 2.670 1.00 0.00 15 LEU A CA 25
ATOM 10568 C C . LEU A 1 15 ? 21.274 8.461 2.016 1.00 0.00 15 LEU A C 25
ATOM 10569 O O . LEU A 1 15 ? 21.405 7.557 1.216 1.00 0.00 15 LEU A O 25
ATOM 10585 N N . ASP A 1 16 ? 20.092 8.904 2.344 1.00 0.00 16 ASP A N 25
ATOM 10586 C CA . ASP A 1 16 ? 18.878 8.293 1.729 1.00 0.00 16 ASP A CA 25
ATOM 10587 C C . ASP A 1 16 ? 19.090 8.115 0.223 1.00 0.00 16 ASP A C 25
ATOM 10588 O O . ASP A 1 16 ? 19.063 7.018 -0.296 1.00 0.00 16 ASP A O 25
ATOM 10597 N N . PHE A 1 17 ? 19.307 9.188 -0.481 1.00 0.00 17 PHE A N 25
ATOM 10598 C CA . PHE A 1 17 ? 19.528 9.082 -1.952 1.00 0.00 17 PHE A CA 25
ATOM 10599 C C . PHE A 1 17 ? 20.472 7.915 -2.262 1.00 0.00 17 PHE A C 25
ATOM 10600 O O . PHE A 1 17 ? 20.129 7.004 -2.989 1.00 0.00 17 PHE A O 25
ATOM 10617 N N . ASN A 1 18 ? 21.656 7.935 -1.712 1.00 0.00 18 ASN A N 25
ATOM 10618 C CA . ASN A 1 18 ? 22.621 6.824 -1.972 1.00 0.00 18 ASN A CA 25
ATOM 10619 C C . ASN A 1 18 ? 22.183 5.565 -1.219 1.00 0.00 18 ASN A C 25
ATOM 10620 O O . ASN A 1 18 ? 22.700 4.486 -1.432 1.00 0.00 18 ASN A O 25
ATOM 10631 N N . LEU A 1 19 ? 21.235 5.703 -0.336 1.00 0.00 19 LEU A N 25
ATOM 10632 C CA . LEU A 1 19 ? 20.752 4.530 0.445 1.00 0.00 19 LEU A CA 25
ATOM 10633 C C . LEU A 1 19 ? 19.762 3.717 -0.398 1.00 0.00 19 LEU A C 25
ATOM 10634 O O . LEU A 1 19 ? 19.745 2.503 -0.354 1.00 0.00 19 LEU A O 25
ATOM 10650 N N . LYS A 1 20 ? 18.941 4.378 -1.167 1.00 0.00 20 LYS A N 25
ATOM 10651 C CA . LYS A 1 20 ? 17.959 3.641 -2.011 1.00 0.00 20 LYS A CA 25
ATOM 10652 C C . LYS A 1 20 ? 18.633 3.167 -3.298 1.00 0.00 20 LYS A C 25
ATOM 10653 O O . LYS A 1 20 ? 18.333 2.109 -3.816 1.00 0.00 20 LYS A O 25
ATOM 10672 N N . THR A 1 21 ? 19.551 3.937 -3.812 1.00 0.00 21 THR A N 25
ATOM 10673 C CA . THR A 1 21 ? 20.253 3.527 -5.054 1.00 0.00 21 THR A CA 25
ATOM 10674 C C . THR A 1 21 ? 21.010 2.220 -4.800 1.00 0.00 21 THR A C 25
ATOM 10675 O O . THR A 1 21 ? 21.387 1.519 -5.718 1.00 0.00 21 THR A O 25
ATOM 10686 N N . HIS A 1 22 ? 21.230 1.889 -3.557 1.00 0.00 22 HIS A N 25
ATOM 10687 C CA . HIS A 1 22 ? 21.958 0.629 -3.239 1.00 0.00 22 HIS A CA 25
ATOM 10688 C C . HIS A 1 22 ? 20.969 -0.497 -2.944 1.00 0.00 22 HIS A C 25
ATOM 10689 O O . HIS A 1 22 ? 20.852 -1.443 -3.694 1.00 0.00 22 HIS A O 25
ATOM 10703 N N . VAL A 1 23 ? 20.258 -0.405 -1.853 1.00 0.00 23 VAL A N 25
ATOM 10704 C CA . VAL A 1 23 ? 19.281 -1.481 -1.511 1.00 0.00 23 VAL A CA 25
ATOM 10705 C C . VAL A 1 23 ? 18.520 -1.932 -2.764 1.00 0.00 23 VAL A C 25
ATOM 10706 O O . VAL A 1 23 ? 18.041 -3.046 -2.842 1.00 0.00 23 VAL A O 25
ATOM 10719 N N . LYS A 1 24 ? 18.404 -1.075 -3.743 1.00 0.00 24 LYS A N 25
ATOM 10720 C CA . LYS A 1 24 ? 17.675 -1.452 -4.989 1.00 0.00 24 LYS A CA 25
ATOM 10721 C C . LYS A 1 24 ? 18.015 -2.886 -5.407 1.00 0.00 24 LYS A C 25
ATOM 10722 O O . LYS A 1 24 ? 17.231 -3.548 -6.054 1.00 0.00 24 LYS A O 25
ATOM 10741 N N . ILE A 1 25 ? 19.169 -3.380 -5.042 1.00 0.00 25 ILE A N 25
ATOM 10742 C CA . ILE A 1 25 ? 19.524 -4.780 -5.424 1.00 0.00 25 ILE A CA 25
ATOM 10743 C C . ILE A 1 25 ? 18.778 -5.754 -4.519 1.00 0.00 25 ILE A C 25
ATOM 10744 O O . ILE A 1 25 ? 17.999 -6.569 -4.971 1.00 0.00 25 ILE A O 25
ATOM 10760 N N . HIS A 1 26 ? 18.995 -5.661 -3.237 1.00 0.00 26 HIS A N 25
ATOM 10761 C CA . HIS A 1 26 ? 18.277 -6.569 -2.302 1.00 0.00 26 HIS A CA 25
ATOM 10762 C C . HIS A 1 26 ? 16.787 -6.498 -2.613 1.00 0.00 26 HIS A C 25
ATOM 10763 O O . HIS A 1 26 ? 16.032 -7.409 -2.338 1.00 0.00 26 HIS A O 25
ATOM 10777 N N . THR A 1 27 ? 16.369 -5.416 -3.209 1.00 0.00 27 THR A N 25
ATOM 10778 C CA . THR A 1 27 ? 14.937 -5.268 -3.571 1.00 0.00 27 THR A CA 25
ATOM 10779 C C . THR A 1 27 ? 14.762 -5.537 -5.066 1.00 0.00 27 THR A C 25
ATOM 10780 O O . THR A 1 27 ? 13.671 -5.787 -5.539 1.00 0.00 27 THR A O 25
ATOM 10791 N N . GLY A 1 28 ? 15.833 -5.487 -5.817 1.00 0.00 28 GLY A N 25
ATOM 10792 C CA . GLY A 1 28 ? 15.726 -5.740 -7.282 1.00 0.00 28 GLY A CA 25
ATOM 10793 C C . GLY A 1 28 ? 17.126 -5.895 -7.877 1.00 0.00 28 GLY A C 25
ATOM 10794 O O . GLY A 1 28 ? 17.642 -7.001 -7.849 1.00 0.00 28 GLY A O 25
ATOM 10800 N N . PHE A 1 2 ? 22.361 7.284 -2.153 1.00 0.00 2 PHE A N 26
ATOM 10801 C CA . PHE A 1 2 ? 20.954 7.060 -2.600 1.00 0.00 2 PHE A CA 26
ATOM 10802 C C . PHE A 1 2 ? 20.004 7.156 -1.394 1.00 0.00 2 PHE A C 26
ATOM 10803 O O . PHE A 1 2 ? 19.755 8.226 -0.875 1.00 0.00 2 PHE A O 26
ATOM 10820 N N . GLN A 1 3 ? 19.476 6.045 -0.941 1.00 0.00 3 GLN A N 26
ATOM 10821 C CA . GLN A 1 3 ? 18.552 6.073 0.230 1.00 0.00 3 GLN A CA 26
ATOM 10822 C C . GLN A 1 3 ? 18.092 4.650 0.564 1.00 0.00 3 GLN A C 26
ATOM 10823 O O . GLN A 1 3 ? 17.646 3.923 -0.301 1.00 0.00 3 GLN A O 26
ATOM 10837 N N . CYS A 1 4 ? 18.177 4.240 1.801 1.00 0.00 4 CYS A N 26
ATOM 10838 C CA . CYS A 1 4 ? 17.718 2.862 2.143 1.00 0.00 4 CYS A CA 26
ATOM 10839 C C . CYS A 1 4 ? 16.254 2.893 2.587 1.00 0.00 4 CYS A C 26
ATOM 10840 O O . CYS A 1 4 ? 15.887 3.600 3.504 1.00 0.00 4 CYS A O 26
ATOM 10847 N N . THR A 1 5 ? 15.416 2.124 1.950 1.00 0.00 5 THR A N 26
ATOM 10848 C CA . THR A 1 5 ? 13.980 2.104 2.344 1.00 0.00 5 THR A CA 26
ATOM 10849 C C . THR A 1 5 ? 13.571 0.683 2.732 1.00 0.00 5 THR A C 26
ATOM 10850 O O . THR A 1 5 ? 12.508 0.211 2.380 1.00 0.00 5 THR A O 26
ATOM 10861 N N . PHE A 1 6 ? 14.415 -0.002 3.452 1.00 0.00 6 PHE A N 26
ATOM 10862 C CA . PHE A 1 6 ? 14.087 -1.395 3.862 1.00 0.00 6 PHE A CA 26
ATOM 10863 C C . PHE A 1 6 ? 14.127 -1.539 5.382 1.00 0.00 6 PHE A C 26
ATOM 10864 O O . PHE A 1 6 ? 14.945 -0.943 6.053 1.00 0.00 6 PHE A O 26
ATOM 10895 N N . CYS A 1 8 ? 13.799 -1.304 9.381 1.00 0.00 8 CYS A N 26
ATOM 10896 C CA . CYS A 1 8 ? 13.983 -0.060 10.174 1.00 0.00 8 CYS A CA 26
ATOM 10897 C C . CYS A 1 8 ? 15.383 0.491 9.906 1.00 0.00 8 CYS A C 26
ATOM 10898 O O . CYS A 1 8 ? 15.713 1.599 10.282 1.00 0.00 8 CYS A O 26
ATOM 10904 N N . CYS A 1 9 ? 16.206 -0.280 9.241 1.00 0.00 9 CYS A N 26
ATOM 10905 C CA . CYS A 1 9 ? 17.583 0.186 8.927 1.00 0.00 9 CYS A CA 26
ATOM 10906 C C . CYS A 1 9 ? 17.506 1.515 8.182 1.00 0.00 9 CYS A C 26
ATOM 10907 O O . CYS A 1 9 ? 18.014 2.521 8.636 1.00 0.00 9 CYS A O 26
ATOM 10914 N N . GLY A 1 10 ? 16.862 1.519 7.045 1.00 0.00 10 GLY A N 26
ATOM 10915 C CA . GLY A 1 10 ? 16.734 2.782 6.254 1.00 0.00 10 GLY A CA 26
ATOM 10916 C C . GLY A 1 10 ? 18.031 3.593 6.355 1.00 0.00 10 GLY A C 26
ATOM 10917 O O . GLY A 1 10 ? 18.013 4.781 6.606 1.00 0.00 10 GLY A O 26
ATOM 10921 N N . LYS A 1 11 ? 19.156 2.957 6.169 1.00 0.00 11 LYS A N 26
ATOM 10922 C CA . LYS A 1 11 ? 20.455 3.687 6.263 1.00 0.00 11 LYS A CA 26
ATOM 10923 C C . LYS A 1 11 ? 20.581 4.715 5.136 1.00 0.00 11 LYS A C 26
ATOM 10924 O O . LYS A 1 11 ? 19.669 4.925 4.363 1.00 0.00 11 LYS A O 26
ATOM 10943 N N . ARG A 1 12 ? 21.711 5.357 5.041 1.00 0.00 12 ARG A N 26
ATOM 10944 C CA . ARG A 1 12 ? 21.907 6.371 3.966 1.00 0.00 12 ARG A CA 26
ATOM 10945 C C . ARG A 1 12 ? 22.843 5.816 2.889 1.00 0.00 12 ARG A C 26
ATOM 10946 O O . ARG A 1 12 ? 23.800 5.127 3.180 1.00 0.00 12 ARG A O 26
ATOM 10967 N N . PHE A 1 13 ? 22.573 6.108 1.646 1.00 0.00 13 PHE A N 26
ATOM 10968 C CA . PHE A 1 13 ? 23.446 5.593 0.554 1.00 0.00 13 PHE A CA 26
ATOM 10969 C C . PHE A 1 13 ? 24.288 6.728 -0.034 1.00 0.00 13 PHE A C 26
ATOM 10970 O O . PHE A 1 13 ? 23.807 7.823 -0.248 1.00 0.00 13 PHE A O 26
ATOM 10987 N N . SER A 1 14 ? 25.540 6.475 -0.297 1.00 0.00 14 SER A N 26
ATOM 10988 C CA . SER A 1 14 ? 26.411 7.541 -0.871 1.00 0.00 14 SER A CA 26
ATOM 10989 C C . SER A 1 14 ? 26.312 7.537 -2.398 1.00 0.00 14 SER A C 26
ATOM 10990 O O . SER A 1 14 ? 26.526 8.541 -3.047 1.00 0.00 14 SER A O 26
ATOM 10998 N N . LEU A 1 15 ? 25.989 6.413 -2.975 1.00 0.00 15 LEU A N 26
ATOM 10999 C CA . LEU A 1 15 ? 25.875 6.338 -4.459 1.00 0.00 15 LEU A CA 26
ATOM 11000 C C . LEU A 1 15 ? 25.468 4.924 -4.880 1.00 0.00 15 LEU A C 26
ATOM 11001 O O . LEU A 1 15 ? 25.525 3.996 -4.099 1.00 0.00 15 LEU A O 26
ATOM 11017 N N . ASP A 1 16 ? 25.061 4.751 -6.108 1.00 0.00 16 ASP A N 26
ATOM 11018 C CA . ASP A 1 16 ? 24.656 3.393 -6.570 1.00 0.00 16 ASP A CA 26
ATOM 11019 C C . ASP A 1 16 ? 25.690 2.362 -6.107 1.00 0.00 16 ASP A C 26
ATOM 11020 O O . ASP A 1 16 ? 25.353 1.310 -5.603 1.00 0.00 16 ASP A O 26
ATOM 11029 N N . PHE A 1 17 ? 26.946 2.663 -6.267 1.00 0.00 17 PHE A N 26
ATOM 11030 C CA . PHE A 1 17 ? 28.001 1.706 -5.828 1.00 0.00 17 PHE A CA 26
ATOM 11031 C C . PHE A 1 17 ? 27.765 1.299 -4.371 1.00 0.00 17 PHE A C 26
ATOM 11032 O O . PHE A 1 17 ? 27.442 0.165 -4.078 1.00 0.00 17 PHE A O 26
ATOM 11049 N N . ASN A 1 18 ? 27.914 2.218 -3.456 1.00 0.00 18 ASN A N 26
ATOM 11050 C CA . ASN A 1 18 ? 27.687 1.883 -2.019 1.00 0.00 18 ASN A CA 26
ATOM 11051 C C . ASN A 1 18 ? 26.212 1.546 -1.800 1.00 0.00 18 ASN A C 26
ATOM 11052 O O . ASN A 1 18 ? 25.846 0.852 -0.871 1.00 0.00 18 ASN A O 26
ATOM 11063 N N . LEU A 1 19 ? 25.367 2.037 -2.660 1.00 0.00 19 LEU A N 26
ATOM 11064 C CA . LEU A 1 19 ? 23.907 1.765 -2.537 1.00 0.00 19 LEU A CA 26
ATOM 11065 C C . LEU A 1 19 ? 23.641 0.262 -2.662 1.00 0.00 19 LEU A C 26
ATOM 11066 O O . LEU A 1 19 ? 22.852 -0.301 -1.930 1.00 0.00 19 LEU A O 26
ATOM 11082 N N . LYS A 1 20 ? 24.294 -0.391 -3.585 1.00 0.00 20 LYS A N 26
ATOM 11083 C CA . LYS A 1 20 ? 24.075 -1.856 -3.754 1.00 0.00 20 LYS A CA 26
ATOM 11084 C C . LYS A 1 20 ? 24.899 -2.630 -2.725 1.00 0.00 20 LYS A C 26
ATOM 11085 O O . LYS A 1 20 ? 24.473 -3.645 -2.211 1.00 0.00 20 LYS A O 26
ATOM 11104 N N . THR A 1 21 ? 26.073 -2.155 -2.414 1.00 0.00 21 THR A N 26
ATOM 11105 C CA . THR A 1 21 ? 26.915 -2.855 -1.413 1.00 0.00 21 THR A CA 26
ATOM 11106 C C . THR A 1 21 ? 26.186 -2.885 -0.066 1.00 0.00 21 THR A C 26
ATOM 11107 O O . THR A 1 21 ? 26.504 -3.665 0.809 1.00 0.00 21 THR A O 26
ATOM 11118 N N . HIS A 1 22 ? 25.207 -2.037 0.102 1.00 0.00 22 HIS A N 26
ATOM 11119 C CA . HIS A 1 22 ? 24.454 -2.013 1.387 1.00 0.00 22 HIS A CA 26
ATOM 11120 C C . HIS A 1 22 ? 23.197 -2.875 1.284 1.00 0.00 22 HIS A C 26
ATOM 11121 O O . HIS A 1 22 ? 23.083 -3.900 1.922 1.00 0.00 22 HIS A O 26
ATOM 11135 N N . VAL A 1 23 ? 22.248 -2.462 0.488 1.00 0.00 23 VAL A N 26
ATOM 11136 C CA . VAL A 1 23 ? 20.992 -3.258 0.352 1.00 0.00 23 VAL A CA 26
ATOM 11137 C C . VAL A 1 23 ? 21.308 -4.758 0.293 1.00 0.00 23 VAL A C 26
ATOM 11138 O O . VAL A 1 23 ? 20.491 -5.586 0.643 1.00 0.00 23 VAL A O 26
ATOM 11151 N N . LYS A 1 24 ? 22.486 -5.112 -0.147 1.00 0.00 24 LYS A N 26
ATOM 11152 C CA . LYS A 1 24 ? 22.855 -6.556 -0.231 1.00 0.00 24 LYS A CA 26
ATOM 11153 C C . LYS A 1 24 ? 22.351 -7.320 0.998 1.00 0.00 24 LYS A C 26
ATOM 11154 O O . LYS A 1 24 ? 22.083 -8.501 0.928 1.00 0.00 24 LYS A O 26
ATOM 11173 N N . ILE A 1 25 ? 22.213 -6.666 2.121 1.00 0.00 25 ILE A N 26
ATOM 11174 C CA . ILE A 1 25 ? 21.712 -7.383 3.332 1.00 0.00 25 ILE A CA 26
ATOM 11175 C C . ILE A 1 25 ? 20.210 -7.607 3.202 1.00 0.00 25 ILE A C 26
ATOM 11176 O O . ILE A 1 25 ? 19.734 -8.725 3.211 1.00 0.00 25 ILE A O 26
ATOM 11192 N N . HIS A 1 26 ? 19.459 -6.551 3.060 1.00 0.00 26 HIS A N 26
ATOM 11193 C CA . HIS A 1 26 ? 17.988 -6.710 2.904 1.00 0.00 26 HIS A CA 26
ATOM 11194 C C . HIS A 1 26 ? 17.728 -7.720 1.793 1.00 0.00 26 HIS A C 26
ATOM 11195 O O . HIS A 1 26 ? 16.696 -8.359 1.740 1.00 0.00 26 HIS A O 26
ATOM 11209 N N . THR A 1 27 ? 18.679 -7.878 0.915 1.00 0.00 27 THR A N 26
ATOM 11210 C CA . THR A 1 27 ? 18.521 -8.858 -0.189 1.00 0.00 27 THR A CA 26
ATOM 11211 C C . THR A 1 27 ? 19.319 -10.121 0.138 1.00 0.00 27 THR A C 26
ATOM 11212 O O . THR A 1 27 ? 19.108 -11.169 -0.439 1.00 0.00 27 THR A O 26
ATOM 11223 N N . GLY A 1 28 ? 20.238 -10.029 1.065 1.00 0.00 28 GLY A N 26
ATOM 11224 C CA . GLY A 1 28 ? 21.050 -11.224 1.429 1.00 0.00 28 GLY A CA 26
ATOM 11225 C C . GLY A 1 28 ? 20.240 -12.126 2.363 1.00 0.00 28 GLY A C 26
ATOM 11226 O O . GLY A 1 28 ? 20.218 -13.323 2.126 1.00 0.00 28 GLY A O 26
ATOM 11232 N N . PHE A 1 2 ? 23.043 -0.894 7.944 1.00 0.00 2 PHE A N 27
ATOM 11233 C CA . PHE A 1 2 ? 22.075 0.193 8.266 1.00 0.00 2 PHE A CA 27
ATOM 11234 C C . PHE A 1 2 ? 20.650 -0.212 7.851 1.00 0.00 2 PHE A C 27
ATOM 11235 O O . PHE A 1 2 ? 20.030 -1.054 8.471 1.00 0.00 2 PHE A O 27
ATOM 11252 N N . GLN A 1 3 ? 20.126 0.383 6.807 1.00 0.00 3 GLN A N 27
ATOM 11253 C CA . GLN A 1 3 ? 18.749 0.040 6.351 1.00 0.00 3 GLN A CA 27
ATOM 11254 C C . GLN A 1 3 ? 18.405 0.858 5.102 1.00 0.00 3 GLN A C 27
ATOM 11255 O O . GLN A 1 3 ? 18.916 1.943 4.908 1.00 0.00 3 GLN A O 27
ATOM 11269 N N . CYS A 1 4 ? 17.539 0.367 4.260 1.00 0.00 4 CYS A N 27
ATOM 11270 C CA . CYS A 1 4 ? 17.174 1.150 3.044 1.00 0.00 4 CYS A CA 27
ATOM 11271 C C . CYS A 1 4 ? 15.900 1.959 3.301 1.00 0.00 4 CYS A C 27
ATOM 11272 O O . CYS A 1 4 ? 15.147 1.679 4.212 1.00 0.00 4 CYS A O 27
ATOM 11279 N N . THR A 1 5 ? 15.651 2.952 2.495 1.00 0.00 5 THR A N 27
ATOM 11280 C CA . THR A 1 5 ? 14.423 3.775 2.679 1.00 0.00 5 THR A CA 27
ATOM 11281 C C . THR A 1 5 ? 14.082 4.482 1.370 1.00 0.00 5 THR A C 27
ATOM 11282 O O . THR A 1 5 ? 13.638 5.612 1.353 1.00 0.00 5 THR A O 27
ATOM 11293 N N . PHE A 1 6 ? 14.300 3.818 0.273 1.00 0.00 6 PHE A N 27
ATOM 11294 C CA . PHE A 1 6 ? 14.008 4.433 -1.049 1.00 0.00 6 PHE A CA 27
ATOM 11295 C C . PHE A 1 6 ? 13.124 3.516 -1.893 1.00 0.00 6 PHE A C 27
ATOM 11296 O O . PHE A 1 6 ? 13.240 2.308 -1.848 1.00 0.00 6 PHE A O 27
ATOM 11327 N N . CYS A 1 8 ? 10.320 1.096 -3.471 1.00 0.00 8 CYS A N 27
ATOM 11328 C CA . CYS A 1 8 ? 9.716 -0.077 -2.785 1.00 0.00 8 CYS A CA 27
ATOM 11329 C C . CYS A 1 8 ? 10.835 -1.038 -2.383 1.00 0.00 8 CYS A C 27
ATOM 11330 O O . CYS A 1 8 ? 10.633 -1.967 -1.626 1.00 0.00 8 CYS A O 27
ATOM 11336 N N . CYS A 1 9 ? 12.023 -0.805 -2.880 1.00 0.00 9 CYS A N 27
ATOM 11337 C CA . CYS A 1 9 ? 13.169 -1.683 -2.526 1.00 0.00 9 CYS A CA 27
ATOM 11338 C C . CYS A 1 9 ? 13.275 -1.776 -1.008 1.00 0.00 9 CYS A C 27
ATOM 11339 O O . CYS A 1 9 ? 13.177 -2.841 -0.431 1.00 0.00 9 CYS A O 27
ATOM 11346 N N . GLY A 1 10 ? 13.469 -0.657 -0.367 1.00 0.00 10 GLY A N 27
ATOM 11347 C CA . GLY A 1 10 ? 13.581 -0.651 1.123 1.00 0.00 10 GLY A CA 27
ATOM 11348 C C . GLY A 1 10 ? 14.354 -1.888 1.596 1.00 0.00 10 GLY A C 27
ATOM 11349 O O . GLY A 1 10 ? 13.941 -2.577 2.508 1.00 0.00 10 GLY A O 27
ATOM 11353 N N . LYS A 1 11 ? 15.472 -2.173 0.984 1.00 0.00 11 LYS A N 27
ATOM 11354 C CA . LYS A 1 11 ? 16.270 -3.364 1.400 1.00 0.00 11 LYS A CA 27
ATOM 11355 C C . LYS A 1 11 ? 16.901 -3.132 2.775 1.00 0.00 11 LYS A C 27
ATOM 11356 O O . LYS A 1 11 ? 16.629 -2.154 3.442 1.00 0.00 11 LYS A O 27
ATOM 11375 N N . ARG A 1 12 ? 17.742 -4.029 3.204 1.00 0.00 12 ARG A N 27
ATOM 11376 C CA . ARG A 1 12 ? 18.393 -3.865 4.536 1.00 0.00 12 ARG A CA 27
ATOM 11377 C C . ARG A 1 12 ? 19.905 -3.686 4.366 1.00 0.00 12 ARG A C 27
ATOM 11378 O O . ARG A 1 12 ? 20.531 -4.347 3.561 1.00 0.00 12 ARG A O 27
ATOM 11399 N N . PHE A 1 13 ? 20.497 -2.799 5.121 1.00 0.00 13 PHE A N 27
ATOM 11400 C CA . PHE A 1 13 ? 21.967 -2.585 5.002 1.00 0.00 13 PHE A CA 27
ATOM 11401 C C . PHE A 1 13 ? 22.685 -3.189 6.209 1.00 0.00 13 PHE A C 27
ATOM 11402 O O . PHE A 1 13 ? 22.223 -3.097 7.329 1.00 0.00 13 PHE A O 27
ATOM 11419 N N . SER A 1 14 ? 23.809 -3.812 5.990 1.00 0.00 14 SER A N 27
ATOM 11420 C CA . SER A 1 14 ? 24.555 -4.428 7.126 1.00 0.00 14 SER A CA 27
ATOM 11421 C C . SER A 1 14 ? 25.680 -3.499 7.591 1.00 0.00 14 SER A C 27
ATOM 11422 O O . SER A 1 14 ? 25.994 -3.430 8.763 1.00 0.00 14 SER A O 27
ATOM 11430 N N . LEU A 1 15 ? 26.290 -2.788 6.684 1.00 0.00 15 LEU A N 27
ATOM 11431 C CA . LEU A 1 15 ? 27.396 -1.868 7.078 1.00 0.00 15 LEU A CA 27
ATOM 11432 C C . LEU A 1 15 ? 27.615 -0.809 5.995 1.00 0.00 15 LEU A C 27
ATOM 11433 O O . LEU A 1 15 ? 27.022 -0.857 4.936 1.00 0.00 15 LEU A O 27
ATOM 11449 N N . ASP A 1 16 ? 28.458 0.151 6.257 1.00 0.00 16 ASP A N 27
ATOM 11450 C CA . ASP A 1 16 ? 28.713 1.218 5.249 1.00 0.00 16 ASP A CA 27
ATOM 11451 C C . ASP A 1 16 ? 29.039 0.594 3.892 1.00 0.00 16 ASP A C 27
ATOM 11452 O O . ASP A 1 16 ? 28.521 0.999 2.871 1.00 0.00 16 ASP A O 27
ATOM 11461 N N . PHE A 1 17 ? 29.888 -0.392 3.868 1.00 0.00 17 PHE A N 27
ATOM 11462 C CA . PHE A 1 17 ? 30.225 -1.034 2.568 1.00 0.00 17 PHE A CA 27
ATOM 11463 C C . PHE A 1 17 ? 28.935 -1.398 1.832 1.00 0.00 17 PHE A C 27
ATOM 11464 O O . PHE A 1 17 ? 28.659 -0.898 0.761 1.00 0.00 17 PHE A O 27
ATOM 11481 N N . ASN A 1 18 ? 28.134 -2.251 2.409 1.00 0.00 18 ASN A N 27
ATOM 11482 C CA . ASN A 1 18 ? 26.854 -2.627 1.749 1.00 0.00 18 ASN A CA 27
ATOM 11483 C C . ASN A 1 18 ? 25.906 -1.425 1.762 1.00 0.00 18 ASN A C 27
ATOM 11484 O O . ASN A 1 18 ? 24.941 -1.370 1.026 1.00 0.00 18 ASN A O 27
ATOM 11495 N N . LEU A 1 19 ? 26.185 -0.458 2.595 1.00 0.00 19 LEU A N 27
ATOM 11496 C CA . LEU A 1 19 ? 25.315 0.750 2.663 1.00 0.00 19 LEU A CA 27
ATOM 11497 C C . LEU A 1 19 ? 25.441 1.558 1.371 1.00 0.00 19 LEU A C 27
ATOM 11498 O O . LEU A 1 19 ? 24.461 1.881 0.730 1.00 0.00 19 LEU A O 27
ATOM 11514 N N . LYS A 1 20 ? 26.644 1.886 0.983 1.00 0.00 20 LYS A N 27
ATOM 11515 C CA . LYS A 1 20 ? 26.829 2.671 -0.269 1.00 0.00 20 LYS A CA 27
ATOM 11516 C C . LYS A 1 20 ? 26.757 1.739 -1.477 1.00 0.00 20 LYS A C 27
ATOM 11517 O O . LYS A 1 20 ? 26.226 2.088 -2.512 1.00 0.00 20 LYS A O 27
ATOM 11536 N N . THR A 1 21 ? 27.275 0.549 -1.348 1.00 0.00 21 THR A N 27
ATOM 11537 C CA . THR A 1 21 ? 27.222 -0.407 -2.479 1.00 0.00 21 THR A CA 27
ATOM 11538 C C . THR A 1 21 ? 25.759 -0.677 -2.842 1.00 0.00 21 THR A C 27
ATOM 11539 O O . THR A 1 21 ? 25.450 -1.140 -3.921 1.00 0.00 21 THR A O 27
ATOM 11550 N N . HIS A 1 22 ? 24.857 -0.385 -1.943 1.00 0.00 22 HIS A N 27
ATOM 11551 C CA . HIS A 1 22 ? 23.416 -0.619 -2.234 1.00 0.00 22 HIS A CA 27
ATOM 11552 C C . HIS A 1 22 ? 22.749 0.667 -2.717 1.00 0.00 22 HIS A C 27
ATOM 11553 O O . HIS A 1 22 ? 22.365 0.785 -3.861 1.00 0.00 22 HIS A O 27
ATOM 11567 N N . VAL A 1 23 ? 22.600 1.636 -1.854 1.00 0.00 23 VAL A N 27
ATOM 11568 C CA . VAL A 1 23 ? 21.943 2.906 -2.283 1.00 0.00 23 VAL A CA 27
ATOM 11569 C C . VAL A 1 23 ? 22.465 3.343 -3.657 1.00 0.00 23 VAL A C 27
ATOM 11570 O O . VAL A 1 23 ? 21.804 4.064 -4.379 1.00 0.00 23 VAL A O 27
ATOM 11583 N N . LYS A 1 24 ? 23.643 2.913 -4.025 1.00 0.00 24 LYS A N 27
ATOM 11584 C CA . LYS A 1 24 ? 24.204 3.303 -5.351 1.00 0.00 24 LYS A CA 27
ATOM 11585 C C . LYS A 1 24 ? 23.119 3.260 -6.432 1.00 0.00 24 LYS A C 27
ATOM 11586 O O . LYS A 1 24 ? 23.072 4.105 -7.299 1.00 0.00 24 LYS A O 27
ATOM 11605 N N . ILE A 1 25 ? 22.244 2.289 -6.392 1.00 0.00 25 ILE A N 27
ATOM 11606 C CA . ILE A 1 25 ? 21.169 2.222 -7.429 1.00 0.00 25 ILE A CA 27
ATOM 11607 C C . ILE A 1 25 ? 20.242 3.424 -7.281 1.00 0.00 25 ILE A C 27
ATOM 11608 O O . ILE A 1 25 ? 20.105 4.231 -8.179 1.00 0.00 25 ILE A O 27
ATOM 11624 N N . HIS A 1 26 ? 19.615 3.560 -6.146 1.00 0.00 26 HIS A N 27
ATOM 11625 C CA . HIS A 1 26 ? 18.711 4.725 -5.938 1.00 0.00 26 HIS A CA 27
ATOM 11626 C C . HIS A 1 26 ? 19.440 5.992 -6.371 1.00 0.00 26 HIS A C 27
ATOM 11627 O O . HIS A 1 26 ? 18.837 6.979 -6.743 1.00 0.00 26 HIS A O 27
ATOM 11641 N N . THR A 1 27 ? 20.743 5.960 -6.339 1.00 0.00 27 THR A N 27
ATOM 11642 C CA . THR A 1 27 ? 21.529 7.140 -6.762 1.00 0.00 27 THR A CA 27
ATOM 11643 C C . THR A 1 27 ? 21.973 6.949 -8.218 1.00 0.00 27 THR A C 27
ATOM 11644 O O . THR A 1 27 ? 22.299 7.895 -8.907 1.00 0.00 27 THR A O 27
ATOM 11655 N N . GLY A 1 28 ? 21.986 5.729 -8.688 1.00 0.00 28 GLY A N 27
ATOM 11656 C CA . GLY A 1 28 ? 22.407 5.478 -10.095 1.00 0.00 28 GLY A CA 27
ATOM 11657 C C . GLY A 1 28 ? 23.882 5.073 -10.123 1.00 0.00 28 GLY A C 27
ATOM 11658 O O . GLY A 1 28 ? 24.491 5.056 -9.067 1.00 0.00 28 GLY A O 27
ATOM 11664 N N . PHE A 1 2 ? 24.747 -5.084 4.566 1.00 0.00 2 PHE A N 28
ATOM 11665 C CA . PHE A 1 2 ? 23.495 -5.820 4.230 1.00 0.00 2 PHE A CA 28
ATOM 11666 C C . PHE A 1 2 ? 23.475 -6.192 2.737 1.00 0.00 2 PHE A C 28
ATOM 11667 O O . PHE A 1 2 ? 24.246 -7.016 2.286 1.00 0.00 2 PHE A O 28
ATOM 11684 N N . GLN A 1 3 ? 22.601 -5.591 1.968 1.00 0.00 3 GLN A N 28
ATOM 11685 C CA . GLN A 1 3 ? 22.533 -5.908 0.512 1.00 0.00 3 GLN A CA 28
ATOM 11686 C C . GLN A 1 3 ? 21.458 -5.043 -0.155 1.00 0.00 3 GLN A C 28
ATOM 11687 O O . GLN A 1 3 ? 20.492 -4.657 0.472 1.00 0.00 3 GLN A O 28
ATOM 11701 N N . CYS A 1 4 ? 21.602 -4.744 -1.416 1.00 0.00 4 CYS A N 28
ATOM 11702 C CA . CYS A 1 4 ? 20.564 -3.916 -2.096 1.00 0.00 4 CYS A CA 28
ATOM 11703 C C . CYS A 1 4 ? 19.557 -4.813 -2.816 1.00 0.00 4 CYS A C 28
ATOM 11704 O O . CYS A 1 4 ? 19.833 -5.956 -3.122 1.00 0.00 4 CYS A O 28
ATOM 11711 N N . THR A 1 5 ? 18.395 -4.296 -3.099 1.00 0.00 5 THR A N 28
ATOM 11712 C CA . THR A 1 5 ? 17.366 -5.103 -3.813 1.00 0.00 5 THR A CA 28
ATOM 11713 C C . THR A 1 5 ? 16.380 -4.167 -4.506 1.00 0.00 5 THR A C 28
ATOM 11714 O O . THR A 1 5 ? 15.193 -4.420 -4.565 1.00 0.00 5 THR A O 28
ATOM 11725 N N . PHE A 1 6 ? 16.873 -3.078 -5.021 1.00 0.00 6 PHE A N 28
ATOM 11726 C CA . PHE A 1 6 ? 15.986 -2.099 -5.703 1.00 0.00 6 PHE A CA 28
ATOM 11727 C C . PHE A 1 6 ? 16.522 -1.750 -7.091 1.00 0.00 6 PHE A C 28
ATOM 11728 O O . PHE A 1 6 ? 17.715 -1.693 -7.312 1.00 0.00 6 PHE A O 28
ATOM 11759 N N . CYS A 1 8 ? 17.955 -1.583 -10.842 1.00 0.00 8 CYS A N 28
ATOM 11760 C CA . CYS A 1 8 ? 19.074 -2.410 -11.367 1.00 0.00 8 CYS A CA 28
ATOM 11761 C C . CYS A 1 8 ? 20.315 -2.153 -10.511 1.00 0.00 8 CYS A C 28
ATOM 11762 O O . CYS A 1 8 ? 21.300 -2.859 -10.592 1.00 0.00 8 CYS A O 28
ATOM 11768 N N . CYS A 1 9 ? 20.261 -1.146 -9.677 1.00 0.00 9 CYS A N 28
ATOM 11769 C CA . CYS A 1 9 ? 21.419 -0.839 -8.797 1.00 0.00 9 CYS A CA 28
ATOM 11770 C C . CYS A 1 9 ? 21.823 -2.102 -8.045 1.00 0.00 9 CYS A C 28
ATOM 11771 O O . CYS A 1 9 ? 22.934 -2.579 -8.161 1.00 0.00 9 CYS A O 28
ATOM 11778 N N . GLY A 1 10 ? 20.913 -2.642 -7.283 1.00 0.00 10 GLY A N 28
ATOM 11779 C CA . GLY A 1 10 ? 21.216 -3.884 -6.511 1.00 0.00 10 GLY A CA 28
ATOM 11780 C C . GLY A 1 10 ? 22.653 -3.835 -5.979 1.00 0.00 10 GLY A C 28
ATOM 11781 O O . GLY A 1 10 ? 23.414 -4.769 -6.135 1.00 0.00 10 GLY A O 28
ATOM 11785 N N . LYS A 1 11 ? 23.030 -2.754 -5.350 1.00 0.00 11 LYS A N 28
ATOM 11786 C CA . LYS A 1 11 ? 24.417 -2.649 -4.807 1.00 0.00 11 LYS A CA 28
ATOM 11787 C C . LYS A 1 11 ? 24.575 -3.537 -3.569 1.00 0.00 11 LYS A C 28
ATOM 11788 O O . LYS A 1 11 ? 23.685 -4.276 -3.202 1.00 0.00 11 LYS A O 28
ATOM 11807 N N . ARG A 1 12 ? 25.705 -3.469 -2.925 1.00 0.00 12 ARG A N 28
ATOM 11808 C CA . ARG A 1 12 ? 25.922 -4.307 -1.710 1.00 0.00 12 ARG A CA 28
ATOM 11809 C C . ARG A 1 12 ? 26.041 -3.418 -0.469 1.00 0.00 12 ARG A C 28
ATOM 11810 O O . ARG A 1 12 ? 26.684 -2.388 -0.492 1.00 0.00 12 ARG A O 28
ATOM 11831 N N . PHE A 1 13 ? 25.427 -3.807 0.616 1.00 0.00 13 PHE A N 28
ATOM 11832 C CA . PHE A 1 13 ? 25.510 -2.982 1.853 1.00 0.00 13 PHE A CA 28
ATOM 11833 C C . PHE A 1 13 ? 26.428 -3.654 2.874 1.00 0.00 13 PHE A C 28
ATOM 11834 O O . PHE A 1 13 ? 26.556 -4.862 2.911 1.00 0.00 13 PHE A O 28
ATOM 11851 N N . SER A 1 14 ? 27.068 -2.880 3.703 1.00 0.00 14 SER A N 28
ATOM 11852 C CA . SER A 1 14 ? 27.981 -3.469 4.724 1.00 0.00 14 SER A CA 28
ATOM 11853 C C . SER A 1 14 ? 27.341 -3.397 6.113 1.00 0.00 14 SER A C 28
ATOM 11854 O O . SER A 1 14 ? 27.219 -4.390 6.803 1.00 0.00 14 SER A O 28
ATOM 11862 N N . LEU A 1 15 ? 26.934 -2.229 6.531 1.00 0.00 15 LEU A N 28
ATOM 11863 C CA . LEU A 1 15 ? 26.305 -2.098 7.877 1.00 0.00 15 LEU A CA 28
ATOM 11864 C C . LEU A 1 15 ? 25.131 -1.117 7.822 1.00 0.00 15 LEU A C 28
ATOM 11865 O O . LEU A 1 15 ? 24.884 -0.487 6.814 1.00 0.00 15 LEU A O 28
ATOM 11881 N N . ASP A 1 16 ? 24.404 -0.990 8.898 1.00 0.00 16 ASP A N 28
ATOM 11882 C CA . ASP A 1 16 ? 23.241 -0.057 8.910 1.00 0.00 16 ASP A CA 28
ATOM 11883 C C . ASP A 1 16 ? 23.659 1.322 8.396 1.00 0.00 16 ASP A C 28
ATOM 11884 O O . ASP A 1 16 ? 23.059 1.863 7.489 1.00 0.00 16 ASP A O 28
ATOM 11893 N N . PHE A 1 17 ? 24.684 1.899 8.958 1.00 0.00 17 PHE A N 28
ATOM 11894 C CA . PHE A 1 17 ? 25.120 3.238 8.474 1.00 0.00 17 PHE A CA 28
ATOM 11895 C C . PHE A 1 17 ? 25.255 3.206 6.952 1.00 0.00 17 PHE A C 28
ATOM 11896 O O . PHE A 1 17 ? 24.663 4.001 6.249 1.00 0.00 17 PHE A O 28
ATOM 11913 N N . ASN A 1 18 ? 26.015 2.280 6.436 1.00 0.00 18 ASN A N 28
ATOM 11914 C CA . ASN A 1 18 ? 26.166 2.185 4.958 1.00 0.00 18 ASN A CA 28
ATOM 11915 C C . ASN A 1 18 ? 24.874 1.629 4.354 1.00 0.00 18 ASN A C 28
ATOM 11916 O O . ASN A 1 18 ? 24.653 1.692 3.161 1.00 0.00 18 ASN A O 28
ATOM 11927 N N . LEU A 1 19 ? 24.018 1.088 5.180 1.00 0.00 19 LEU A N 28
ATOM 11928 C CA . LEU A 1 19 ? 22.732 0.529 4.673 1.00 0.00 19 LEU A CA 28
ATOM 11929 C C . LEU A 1 19 ? 21.806 1.664 4.237 1.00 0.00 19 LEU A C 28
ATOM 11930 O O . LEU A 1 19 ? 21.326 1.694 3.121 1.00 0.00 19 LEU A O 28
ATOM 11946 N N . LYS A 1 20 ? 21.552 2.601 5.111 1.00 0.00 20 LYS A N 28
ATOM 11947 C CA . LYS A 1 20 ? 20.656 3.733 4.742 1.00 0.00 20 LYS A CA 28
ATOM 11948 C C . LYS A 1 20 ? 21.432 4.756 3.916 1.00 0.00 20 LYS A C 28
ATOM 11949 O O . LYS A 1 20 ? 20.890 5.405 3.044 1.00 0.00 20 LYS A O 28
ATOM 11968 N N . THR A 1 21 ? 22.703 4.896 4.173 1.00 0.00 21 THR A N 28
ATOM 11969 C CA . THR A 1 21 ? 23.512 5.860 3.392 1.00 0.00 21 THR A CA 28
ATOM 11970 C C . THR A 1 21 ? 23.412 5.506 1.906 1.00 0.00 21 THR A C 28
ATOM 11971 O O . THR A 1 21 ? 23.706 6.307 1.042 1.00 0.00 21 THR A O 28
ATOM 11982 N N . HIS A 1 22 ? 22.992 4.305 1.608 1.00 0.00 22 HIS A N 28
ATOM 11983 C CA . HIS A 1 22 ? 22.865 3.894 0.183 1.00 0.00 22 HIS A CA 28
ATOM 11984 C C . HIS A 1 22 ? 21.396 3.844 -0.234 1.00 0.00 22 HIS A C 28
ATOM 11985 O O . HIS A 1 22 ? 20.925 4.664 -0.994 1.00 0.00 22 HIS A O 28
ATOM 11999 N N . VAL A 1 23 ? 20.673 2.873 0.247 1.00 0.00 23 VAL A N 28
ATOM 12000 C CA . VAL A 1 23 ? 19.239 2.752 -0.140 1.00 0.00 23 VAL A CA 28
ATOM 12001 C C . VAL A 1 23 ? 18.537 4.113 -0.056 1.00 0.00 23 VAL A C 28
ATOM 12002 O O . VAL A 1 23 ? 17.508 4.326 -0.667 1.00 0.00 23 VAL A O 28
ATOM 12015 N N . LYS A 1 24 ? 19.081 5.039 0.690 1.00 0.00 24 LYS A N 28
ATOM 12016 C CA . LYS A 1 24 ? 18.441 6.381 0.802 1.00 0.00 24 LYS A CA 28
ATOM 12017 C C . LYS A 1 24 ? 18.050 6.916 -0.581 1.00 0.00 24 LYS A C 28
ATOM 12018 O O . LYS A 1 24 ? 17.203 7.775 -0.695 1.00 0.00 24 LYS A O 28
ATOM 12037 N N . ILE A 1 25 ? 18.640 6.416 -1.635 1.00 0.00 25 ILE A N 28
ATOM 12038 C CA . ILE A 1 25 ? 18.255 6.910 -2.991 1.00 0.00 25 ILE A CA 28
ATOM 12039 C C . ILE A 1 25 ? 16.950 6.244 -3.413 1.00 0.00 25 ILE A C 28
ATOM 12040 O O . ILE A 1 25 ? 15.973 6.900 -3.715 1.00 0.00 25 ILE A O 28
ATOM 12056 N N . HIS A 1 26 ? 16.921 4.940 -3.416 1.00 0.00 26 HIS A N 28
ATOM 12057 C CA . HIS A 1 26 ? 15.668 4.232 -3.796 1.00 0.00 26 HIS A CA 28
ATOM 12058 C C . HIS A 1 26 ? 14.525 4.782 -2.951 1.00 0.00 26 HIS A C 28
ATOM 12059 O O . HIS A 1 26 ? 13.372 4.745 -3.335 1.00 0.00 26 HIS A O 28
ATOM 12073 N N . THR A 1 27 ? 14.848 5.311 -1.803 1.00 0.00 27 THR A N 28
ATOM 12074 C CA . THR A 1 27 ? 13.799 5.888 -0.924 1.00 0.00 27 THR A CA 28
ATOM 12075 C C . THR A 1 27 ? 13.895 7.415 -0.949 1.00 0.00 27 THR A C 28
ATOM 12076 O O . THR A 1 27 ? 13.013 8.111 -0.487 1.00 0.00 27 THR A O 28
ATOM 12087 N N . GLY A 1 28 ? 14.965 7.942 -1.487 1.00 0.00 28 GLY A N 28
ATOM 12088 C CA . GLY A 1 28 ? 15.117 9.424 -1.541 1.00 0.00 28 GLY A CA 28
ATOM 12089 C C . GLY A 1 28 ? 14.011 10.020 -2.412 1.00 0.00 28 GLY A C 28
ATOM 12090 O O . GLY A 1 28 ? 13.166 10.713 -1.871 1.00 0.00 28 GLY A O 28
ATOM 12096 N N . PHE A 1 2 ? 17.849 -5.806 -0.893 1.00 0.00 2 PHE A N 29
ATOM 12097 C CA . PHE A 1 2 ? 16.657 -5.081 -0.367 1.00 0.00 2 PHE A CA 29
ATOM 12098 C C . PHE A 1 2 ? 16.266 -3.933 -1.313 1.00 0.00 2 PHE A C 29
ATOM 12099 O O . PHE A 1 2 ? 15.749 -4.156 -2.390 1.00 0.00 2 PHE A O 29
ATOM 12116 N N . GLN A 1 3 ? 16.508 -2.707 -0.918 1.00 0.00 3 GLN A N 29
ATOM 12117 C CA . GLN A 1 3 ? 16.153 -1.549 -1.787 1.00 0.00 3 GLN A CA 29
ATOM 12118 C C . GLN A 1 3 ? 16.574 -0.246 -1.101 1.00 0.00 3 GLN A C 29
ATOM 12119 O O . GLN A 1 3 ? 16.629 -0.168 0.110 1.00 0.00 3 GLN A O 29
ATOM 12133 N N . CYS A 1 4 ? 16.858 0.782 -1.852 1.00 0.00 4 CYS A N 29
ATOM 12134 C CA . CYS A 1 4 ? 17.257 2.069 -1.212 1.00 0.00 4 CYS A CA 29
ATOM 12135 C C . CYS A 1 4 ? 16.041 2.988 -1.072 1.00 0.00 4 CYS A C 29
ATOM 12136 O O . CYS A 1 4 ? 15.117 2.937 -1.858 1.00 0.00 4 CYS A O 29
ATOM 12143 N N . THR A 1 5 ? 16.042 3.836 -0.082 1.00 0.00 5 THR A N 29
ATOM 12144 C CA . THR A 1 5 ? 14.895 4.769 0.105 1.00 0.00 5 THR A CA 29
ATOM 12145 C C . THR A 1 5 ? 15.393 6.079 0.710 1.00 0.00 5 THR A C 29
ATOM 12146 O O . THR A 1 5 ? 14.744 6.684 1.541 1.00 0.00 5 THR A O 29
ATOM 12157 N N . PHE A 1 6 ? 16.551 6.511 0.302 1.00 0.00 6 PHE A N 29
ATOM 12158 C CA . PHE A 1 6 ? 17.117 7.772 0.849 1.00 0.00 6 PHE A CA 29
ATOM 12159 C C . PHE A 1 6 ? 17.523 8.723 -0.278 1.00 0.00 6 PHE A C 29
ATOM 12160 O O . PHE A 1 6 ? 18.000 8.308 -1.315 1.00 0.00 6 PHE A O 29
ATOM 12191 N N . CYS A 1 8 ? 17.860 11.090 -3.512 1.00 0.00 8 CYS A N 29
ATOM 12192 C CA . CYS A 1 8 ? 17.433 10.734 -4.892 1.00 0.00 8 CYS A CA 29
ATOM 12193 C C . CYS A 1 8 ? 18.179 9.472 -5.326 1.00 0.00 8 CYS A C 29
ATOM 12194 O O . CYS A 1 8 ? 17.844 8.842 -6.309 1.00 0.00 8 CYS A O 29
ATOM 12200 N N . CYS A 1 9 ? 19.187 9.095 -4.582 1.00 0.00 9 CYS A N 29
ATOM 12201 C CA . CYS A 1 9 ? 19.955 7.869 -4.926 1.00 0.00 9 CYS A CA 29
ATOM 12202 C C . CYS A 1 9 ? 18.981 6.715 -5.129 1.00 0.00 9 CYS A C 29
ATOM 12203 O O . CYS A 1 9 ? 18.926 6.110 -6.181 1.00 0.00 9 CYS A O 29
ATOM 12210 N N . GLY A 1 10 ? 18.206 6.421 -4.121 1.00 0.00 10 GLY A N 29
ATOM 12211 C CA . GLY A 1 10 ? 17.214 5.310 -4.229 1.00 0.00 10 GLY A CA 29
ATOM 12212 C C . GLY A 1 10 ? 17.804 4.147 -5.035 1.00 0.00 10 GLY A C 29
ATOM 12213 O O . GLY A 1 10 ? 17.180 3.629 -5.939 1.00 0.00 10 GLY A O 29
ATOM 12217 N N . LYS A 1 11 ? 18.999 3.729 -4.712 1.00 0.00 11 LYS A N 29
ATOM 12218 C CA . LYS A 1 11 ? 19.620 2.595 -5.459 1.00 0.00 11 LYS A CA 29
ATOM 12219 C C . LYS A 1 11 ? 18.896 1.285 -5.134 1.00 0.00 11 LYS A C 29
ATOM 12220 O O . LYS A 1 11 ? 17.874 1.272 -4.478 1.00 0.00 11 LYS A O 29
ATOM 12239 N N . ARG A 1 12 ? 19.417 0.185 -5.593 1.00 0.00 12 ARG A N 29
ATOM 12240 C CA . ARG A 1 12 ? 18.759 -1.124 -5.312 1.00 0.00 12 ARG A CA 29
ATOM 12241 C C . ARG A 1 12 ? 19.677 -2.008 -4.462 1.00 0.00 12 ARG A C 29
ATOM 12242 O O . ARG A 1 12 ? 20.859 -2.118 -4.719 1.00 0.00 12 ARG A O 29
ATOM 12263 N N . PHE A 1 13 ? 19.142 -2.641 -3.452 1.00 0.00 13 PHE A N 29
ATOM 12264 C CA . PHE A 1 13 ? 19.986 -3.516 -2.592 1.00 0.00 13 PHE A CA 29
ATOM 12265 C C . PHE A 1 13 ? 19.739 -4.987 -2.933 1.00 0.00 13 PHE A C 29
ATOM 12266 O O . PHE A 1 13 ? 18.620 -5.403 -3.158 1.00 0.00 13 PHE A O 29
ATOM 12283 N N . SER A 1 14 ? 20.776 -5.775 -2.977 1.00 0.00 14 SER A N 29
ATOM 12284 C CA . SER A 1 14 ? 20.602 -7.220 -3.305 1.00 0.00 14 SER A CA 29
ATOM 12285 C C . SER A 1 14 ? 20.509 -8.045 -2.019 1.00 0.00 14 SER A C 29
ATOM 12286 O O . SER A 1 14 ? 19.689 -8.934 -1.898 1.00 0.00 14 SER A O 29
ATOM 12294 N N . LEU A 1 15 ? 21.343 -7.758 -1.059 1.00 0.00 15 LEU A N 29
ATOM 12295 C CA . LEU A 1 15 ? 21.303 -8.524 0.220 1.00 0.00 15 LEU A CA 29
ATOM 12296 C C . LEU A 1 15 ? 21.828 -7.659 1.367 1.00 0.00 15 LEU A C 29
ATOM 12297 O O . LEU A 1 15 ? 22.224 -6.526 1.173 1.00 0.00 15 LEU A O 29
ATOM 12313 N N . ASP A 1 16 ? 21.832 -8.181 2.562 1.00 0.00 16 ASP A N 29
ATOM 12314 C CA . ASP A 1 16 ? 22.329 -7.386 3.721 1.00 0.00 16 ASP A CA 29
ATOM 12315 C C . ASP A 1 16 ? 23.723 -6.833 3.420 1.00 0.00 16 ASP A C 29
ATOM 12316 O O . ASP A 1 16 ? 23.978 -5.655 3.570 1.00 0.00 16 ASP A O 29
ATOM 12325 N N . PHE A 1 17 ? 24.627 -7.665 2.990 1.00 0.00 17 PHE A N 29
ATOM 12326 C CA . PHE A 1 17 ? 25.993 -7.161 2.677 1.00 0.00 17 PHE A CA 29
ATOM 12327 C C . PHE A 1 17 ? 25.883 -5.902 1.816 1.00 0.00 17 PHE A C 29
ATOM 12328 O O . PHE A 1 17 ? 26.360 -4.846 2.180 1.00 0.00 17 PHE A O 29
ATOM 12345 N N . ASN A 1 18 ? 25.242 -6.002 0.684 1.00 0.00 18 ASN A N 29
ATOM 12346 C CA . ASN A 1 18 ? 25.086 -4.804 -0.188 1.00 0.00 18 ASN A CA 29
ATOM 12347 C C . ASN A 1 18 ? 24.093 -3.834 0.455 1.00 0.00 18 ASN A C 29
ATOM 12348 O O . ASN A 1 18 ? 23.980 -2.690 0.061 1.00 0.00 18 ASN A O 29
ATOM 12359 N N . LEU A 1 19 ? 23.374 -4.288 1.446 1.00 0.00 19 LEU A N 29
ATOM 12360 C CA . LEU A 1 19 ? 22.387 -3.400 2.125 1.00 0.00 19 LEU A CA 29
ATOM 12361 C C . LEU A 1 19 ? 23.113 -2.369 2.988 1.00 0.00 19 LEU A C 29
ATOM 12362 O O . LEU A 1 19 ? 22.873 -1.182 2.888 1.00 0.00 19 LEU A O 29
ATOM 12378 N N . LYS A 1 20 ? 24.001 -2.811 3.837 1.00 0.00 20 LYS A N 29
ATOM 12379 C CA . LYS A 1 20 ? 24.738 -1.849 4.703 1.00 0.00 20 LYS A CA 29
ATOM 12380 C C . LYS A 1 20 ? 25.905 -1.242 3.926 1.00 0.00 20 LYS A C 29
ATOM 12381 O O . LYS A 1 20 ? 26.221 -0.078 4.070 1.00 0.00 20 LYS A O 29
ATOM 12400 N N . THR A 1 21 ? 26.539 -2.017 3.091 1.00 0.00 21 THR A N 29
ATOM 12401 C CA . THR A 1 21 ? 27.670 -1.481 2.298 1.00 0.00 21 THR A CA 29
ATOM 12402 C C . THR A 1 21 ? 27.182 -0.289 1.469 1.00 0.00 21 THR A C 29
ATOM 12403 O O . THR A 1 21 ? 27.960 0.519 1.002 1.00 0.00 21 THR A O 29
ATOM 12414 N N . HIS A 1 22 ? 25.893 -0.177 1.288 1.00 0.00 22 HIS A N 29
ATOM 12415 C CA . HIS A 1 22 ? 25.353 0.961 0.494 1.00 0.00 22 HIS A CA 29
ATOM 12416 C C . HIS A 1 22 ? 24.795 2.045 1.415 1.00 0.00 22 HIS A C 29
ATOM 12417 O O . HIS A 1 22 ? 25.348 3.119 1.528 1.00 0.00 22 HIS A O 29
ATOM 12431 N N . VAL A 1 23 ? 23.700 1.780 2.075 1.00 0.00 23 VAL A N 29
ATOM 12432 C CA . VAL A 1 23 ? 23.118 2.817 2.978 1.00 0.00 23 VAL A CA 29
ATOM 12433 C C . VAL A 1 23 ? 24.223 3.477 3.812 1.00 0.00 23 VAL A C 29
ATOM 12434 O O . VAL A 1 23 ? 24.079 4.591 4.277 1.00 0.00 23 VAL A O 29
ATOM 12447 N N . LYS A 1 24 ? 25.325 2.802 4.004 1.00 0.00 24 LYS A N 29
ATOM 12448 C CA . LYS A 1 24 ? 26.436 3.393 4.806 1.00 0.00 24 LYS A CA 29
ATOM 12449 C C . LYS A 1 24 ? 26.675 4.853 4.409 1.00 0.00 24 LYS A C 29
ATOM 12450 O O . LYS A 1 24 ? 27.200 5.627 5.180 1.00 0.00 24 LYS A O 29
ATOM 12469 N N . ILE A 1 25 ? 26.291 5.245 3.224 1.00 0.00 25 ILE A N 29
ATOM 12470 C CA . ILE A 1 25 ? 26.496 6.667 2.819 1.00 0.00 25 ILE A CA 29
ATOM 12471 C C . ILE A 1 25 ? 25.388 7.521 3.424 1.00 0.00 25 ILE A C 29
ATOM 12472 O O . ILE A 1 25 ? 25.638 8.453 4.163 1.00 0.00 25 ILE A O 29
ATOM 12488 N N . HIS A 1 26 ? 24.160 7.195 3.132 1.00 0.00 26 HIS A N 29
ATOM 12489 C CA . HIS A 1 26 ? 23.033 7.974 3.711 1.00 0.00 26 HIS A CA 29
ATOM 12490 C C . HIS A 1 26 ? 23.211 8.029 5.224 1.00 0.00 26 HIS A C 29
ATOM 12491 O O . HIS A 1 26 ? 22.711 8.911 5.894 1.00 0.00 26 HIS A O 29
ATOM 12505 N N . THR A 1 27 ? 23.941 7.090 5.761 1.00 0.00 27 THR A N 29
ATOM 12506 C CA . THR A 1 27 ? 24.184 7.076 7.226 1.00 0.00 27 THR A CA 29
ATOM 12507 C C . THR A 1 27 ? 25.637 7.467 7.506 1.00 0.00 27 THR A C 29
ATOM 12508 O O . THR A 1 27 ? 26.010 7.748 8.628 1.00 0.00 27 THR A O 29
ATOM 12519 N N . GLY A 1 28 ? 26.461 7.488 6.490 1.00 0.00 28 GLY A N 29
ATOM 12520 C CA . GLY A 1 28 ? 27.889 7.862 6.700 1.00 0.00 28 GLY A CA 29
ATOM 12521 C C . GLY A 1 28 ? 27.966 9.252 7.333 1.00 0.00 28 GLY A C 29
ATOM 12522 O O . GLY A 1 28 ? 28.379 9.338 8.477 1.00 0.00 28 GLY A O 29
ATOM 12528 N N . PHE A 1 2 ? 28.141 -2.087 -2.511 1.00 0.00 2 PHE A N 30
ATOM 12529 C CA . PHE A 1 2 ? 27.866 -3.298 -1.685 1.00 0.00 2 PHE A CA 30
ATOM 12530 C C . PHE A 1 2 ? 26.659 -4.068 -2.247 1.00 0.00 2 PHE A C 30
ATOM 12531 O O . PHE A 1 2 ? 26.725 -4.647 -3.313 1.00 0.00 2 PHE A O 30
ATOM 12548 N N . GLN A 1 3 ? 25.557 -4.079 -1.537 1.00 0.00 3 GLN A N 30
ATOM 12549 C CA . GLN A 1 3 ? 24.351 -4.806 -2.026 1.00 0.00 3 GLN A CA 30
ATOM 12550 C C . GLN A 1 3 ? 23.203 -4.622 -1.028 1.00 0.00 3 GLN A C 30
ATOM 12551 O O . GLN A 1 3 ? 23.425 -4.456 0.155 1.00 0.00 3 GLN A O 30
ATOM 12565 N N . CYS A 1 4 ? 21.980 -4.661 -1.480 1.00 0.00 4 CYS A N 30
ATOM 12566 C CA . CYS A 1 4 ? 20.842 -4.499 -0.530 1.00 0.00 4 CYS A CA 30
ATOM 12567 C C . CYS A 1 4 ? 20.324 -5.869 -0.089 1.00 0.00 4 CYS A C 30
ATOM 12568 O O . CYS A 1 4 ? 20.406 -6.839 -0.816 1.00 0.00 4 CYS A O 30
ATOM 12575 N N . THR A 1 5 ? 19.781 -5.952 1.093 1.00 0.00 5 THR A N 30
ATOM 12576 C CA . THR A 1 5 ? 19.246 -7.254 1.580 1.00 0.00 5 THR A CA 30
ATOM 12577 C C . THR A 1 5 ? 18.060 -7.005 2.508 1.00 0.00 5 THR A C 30
ATOM 12578 O O . THR A 1 5 ? 17.876 -7.678 3.502 1.00 0.00 5 THR A O 30
ATOM 12589 N N . PHE A 1 6 ? 17.261 -6.028 2.189 1.00 0.00 6 PHE A N 30
ATOM 12590 C CA . PHE A 1 6 ? 16.087 -5.708 3.044 1.00 0.00 6 PHE A CA 30
ATOM 12591 C C . PHE A 1 6 ? 14.803 -5.667 2.216 1.00 0.00 6 PHE A C 30
ATOM 12592 O O . PHE A 1 6 ? 14.790 -5.204 1.093 1.00 0.00 6 PHE A O 30
ATOM 12623 N N . CYS A 1 8 ? 11.698 -6.265 -0.253 1.00 0.00 8 CYS A N 30
ATOM 12624 C CA . CYS A 1 8 ? 11.786 -6.748 -1.658 1.00 0.00 8 CYS A CA 30
ATOM 12625 C C . CYS A 1 8 ? 12.649 -5.772 -2.458 1.00 0.00 8 CYS A C 30
ATOM 12626 O O . CYS A 1 8 ? 13.069 -6.053 -3.563 1.00 0.00 8 CYS A O 30
ATOM 12632 N N . CYS A 1 9 ? 12.928 -4.626 -1.891 1.00 0.00 9 CYS A N 30
ATOM 12633 C CA . CYS A 1 9 ? 13.776 -3.628 -2.594 1.00 0.00 9 CYS A CA 30
ATOM 12634 C C . CYS A 1 9 ? 15.047 -4.313 -3.082 1.00 0.00 9 CYS A C 30
ATOM 12635 O O . CYS A 1 9 ? 15.353 -4.319 -4.257 1.00 0.00 9 CYS A O 30
ATOM 12642 N N . GLY A 1 10 ? 15.780 -4.897 -2.175 1.00 0.00 10 GLY A N 30
ATOM 12643 C CA . GLY A 1 10 ? 17.041 -5.598 -2.562 1.00 0.00 10 GLY A CA 30
ATOM 12644 C C . GLY A 1 10 ? 17.768 -4.806 -3.654 1.00 0.00 10 GLY A C 30
ATOM 12645 O O . GLY A 1 10 ? 18.170 -5.349 -4.663 1.00 0.00 10 GLY A O 30
ATOM 12649 N N . LYS A 1 11 ? 17.945 -3.526 -3.458 1.00 0.00 11 LYS A N 30
ATOM 12650 C CA . LYS A 1 11 ? 18.651 -2.702 -4.482 1.00 0.00 11 LYS A CA 30
ATOM 12651 C C . LYS A 1 11 ? 20.130 -3.086 -4.547 1.00 0.00 11 LYS A C 30
ATOM 12652 O O . LYS A 1 11 ? 20.562 -4.052 -3.952 1.00 0.00 11 LYS A O 30
ATOM 12671 N N . ARG A 1 12 ? 20.908 -2.335 -5.272 1.00 0.00 12 ARG A N 30
ATOM 12672 C CA . ARG A 1 12 ? 22.361 -2.653 -5.381 1.00 0.00 12 ARG A CA 30
ATOM 12673 C C . ARG A 1 12 ? 23.201 -1.493 -4.836 1.00 0.00 12 ARG A C 30
ATOM 12674 O O . ARG A 1 12 ? 22.946 -0.341 -5.126 1.00 0.00 12 ARG A O 30
ATOM 12695 N N . PHE A 1 13 ? 24.203 -1.787 -4.050 1.00 0.00 13 PHE A N 30
ATOM 12696 C CA . PHE A 1 13 ? 25.056 -0.700 -3.495 1.00 0.00 13 PHE A CA 30
ATOM 12697 C C . PHE A 1 13 ? 26.412 -0.683 -4.202 1.00 0.00 13 PHE A C 30
ATOM 12698 O O . PHE A 1 13 ? 26.935 -1.710 -4.587 1.00 0.00 13 PHE A O 30
ATOM 12715 N N . SER A 1 14 ? 26.981 0.475 -4.380 1.00 0.00 14 SER A N 30
ATOM 12716 C CA . SER A 1 14 ? 28.301 0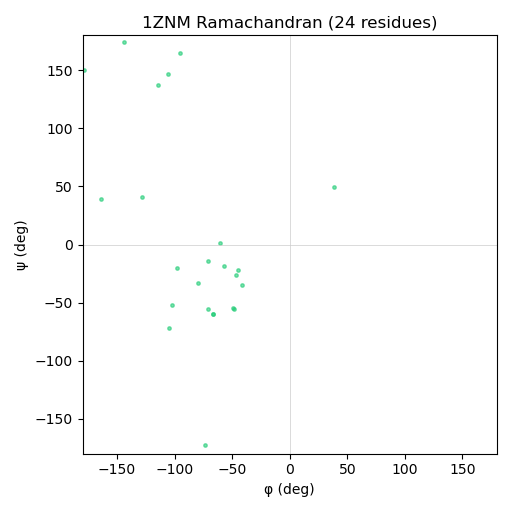.559 -5.068 1.00 0.00 14 SER A CA 30
ATOM 12717 C C . SER A 1 14 ? 29.405 0.914 -4.067 1.00 0.00 14 SER A C 30
ATOM 12718 O O . SER A 1 14 ? 30.527 0.462 -4.182 1.00 0.00 14 SER A O 30
ATOM 12726 N N . LEU A 1 15 ? 29.099 1.722 -3.088 1.00 0.00 15 LEU A N 30
ATOM 12727 C CA . LEU A 1 15 ? 30.138 2.102 -2.088 1.00 0.00 15 LEU A CA 30
ATOM 12728 C C . LEU A 1 15 ? 29.483 2.514 -0.768 1.00 0.00 15 LEU A C 30
ATOM 12729 O O . LEU A 1 15 ? 28.279 2.645 -0.674 1.00 0.00 15 LEU A O 30
ATOM 12745 N N . ASP A 1 16 ? 30.270 2.715 0.254 1.00 0.00 16 ASP A N 30
ATOM 12746 C CA . ASP A 1 16 ? 29.699 3.113 1.573 1.00 0.00 16 ASP A CA 30
ATOM 12747 C C . ASP A 1 16 ? 28.754 4.305 1.404 1.00 0.00 16 ASP A C 30
ATOM 12748 O O . ASP A 1 16 ? 27.602 4.253 1.787 1.00 0.00 16 ASP A O 30
ATOM 12757 N N . PHE A 1 17 ? 29.220 5.379 0.830 1.00 0.00 17 PHE A N 30
ATOM 12758 C CA . PHE A 1 17 ? 28.324 6.553 0.643 1.00 0.00 17 PHE A CA 30
ATOM 12759 C C . PHE A 1 17 ? 26.977 6.085 0.092 1.00 0.00 17 PHE A C 30
ATOM 12760 O O . PHE A 1 17 ? 25.939 6.324 0.676 1.00 0.00 17 PHE A O 30
ATOM 12777 N N . ASN A 1 18 ? 26.987 5.404 -1.021 1.00 0.00 18 ASN A N 30
ATOM 12778 C CA . ASN A 1 18 ? 25.708 4.905 -1.596 1.00 0.00 18 ASN A CA 30
ATOM 12779 C C . ASN A 1 18 ? 25.169 3.771 -0.722 1.00 0.00 18 ASN A C 30
ATOM 12780 O O . ASN A 1 18 ? 24.014 3.403 -0.800 1.00 0.00 18 ASN A O 30
ATOM 12791 N N . LEU A 1 19 ? 26.006 3.219 0.116 1.00 0.00 19 LEU A N 30
ATOM 12792 C CA . LEU A 1 19 ? 25.559 2.112 1.008 1.00 0.00 19 LEU A CA 30
ATOM 12793 C C . LEU A 1 19 ? 24.596 2.649 2.067 1.00 0.00 19 LEU A C 30
ATOM 12794 O O . LEU A 1 19 ? 23.492 2.165 2.220 1.00 0.00 19 LEU A O 30
ATOM 12810 N N . LYS A 1 20 ? 25.007 3.649 2.800 1.00 0.00 20 LYS A N 30
ATOM 12811 C CA . LYS A 1 20 ? 24.113 4.215 3.848 1.00 0.00 20 LYS A CA 30
ATOM 12812 C C . LYS A 1 20 ? 23.078 5.136 3.204 1.00 0.00 20 LYS A C 30
ATOM 12813 O O . LYS A 1 20 ? 21.949 5.222 3.644 1.00 0.00 20 LYS A O 30
ATOM 12832 N N . THR A 1 21 ? 23.450 5.815 2.155 1.00 0.00 21 THR A N 30
ATOM 12833 C CA . THR A 1 21 ? 22.487 6.715 1.477 1.00 0.00 21 THR A CA 30
ATOM 12834 C C . THR A 1 21 ? 21.279 5.898 1.011 1.00 0.00 21 THR A C 30
ATOM 12835 O O . THR A 1 21 ? 20.225 6.432 0.727 1.00 0.00 21 THR A O 30
ATOM 12846 N N . HIS A 1 22 ? 21.427 4.602 0.935 1.00 0.00 22 HIS A N 30
ATOM 12847 C CA . HIS A 1 22 ? 20.289 3.749 0.493 1.00 0.00 22 HIS A CA 30
ATOM 12848 C C . HIS A 1 22 ? 19.653 3.040 1.688 1.00 0.00 22 HIS A C 30
ATOM 12849 O O . HIS A 1 22 ? 18.541 3.333 2.073 1.00 0.00 22 HIS A O 30
ATOM 12863 N N . VAL A 1 23 ? 20.345 2.103 2.277 1.00 0.00 23 VAL A N 30
ATOM 12864 C CA . VAL A 1 23 ? 19.759 1.377 3.442 1.00 0.00 23 VAL A CA 30
ATOM 12865 C C . VAL A 1 23 ? 19.065 2.360 4.393 1.00 0.00 23 VAL A C 30
ATOM 12866 O O . VAL A 1 23 ? 18.183 1.991 5.143 1.00 0.00 23 VAL A O 30
ATOM 12879 N N . LYS A 1 24 ? 19.455 3.607 4.370 1.00 0.00 24 LYS A N 30
ATOM 12880 C CA . LYS A 1 24 ? 18.818 4.610 5.272 1.00 0.00 24 LYS A CA 30
ATOM 12881 C C . LYS A 1 24 ? 17.303 4.394 5.338 1.00 0.00 24 LYS A C 30
ATOM 12882 O O . LYS A 1 24 ? 16.703 4.527 6.382 1.00 0.00 24 LYS A O 30
ATOM 12901 N N . ILE A 1 25 ? 16.677 4.060 4.240 1.00 0.00 25 ILE A N 30
ATOM 12902 C CA . ILE A 1 25 ? 15.199 3.836 4.275 1.00 0.00 25 ILE A CA 30
ATOM 12903 C C . ILE A 1 25 ? 14.890 2.618 5.140 1.00 0.00 25 ILE A C 30
ATOM 12904 O O . ILE A 1 25 ? 14.215 2.711 6.146 1.00 0.00 25 ILE A O 30
ATOM 12920 N N . HIS A 1 26 ? 15.394 1.476 4.764 1.00 0.00 26 HIS A N 30
ATOM 12921 C CA . HIS A 1 26 ? 15.143 0.256 5.579 1.00 0.00 26 HIS A CA 30
ATOM 12922 C C . HIS A 1 26 ? 15.410 0.582 7.043 1.00 0.00 26 HIS A C 30
ATOM 12923 O O . HIS A 1 26 ? 14.861 -0.024 7.941 1.00 0.00 26 HIS A O 30
ATOM 12937 N N . THR A 1 27 ? 16.242 1.556 7.284 1.00 0.00 27 THR A N 30
ATOM 12938 C CA . THR A 1 27 ? 16.541 1.949 8.683 1.00 0.00 27 THR A CA 30
ATOM 12939 C C . THR A 1 27 ? 15.682 3.155 9.069 1.00 0.00 27 THR A C 30
ATOM 12940 O O . THR A 1 27 ? 15.486 3.445 10.232 1.00 0.00 27 THR A O 30
ATOM 12951 N N . GLY A 1 28 ? 15.168 3.863 8.096 1.00 0.00 28 GLY A N 30
ATOM 12952 C CA . GLY A 1 28 ? 14.323 5.051 8.406 1.00 0.00 28 GLY A CA 30
ATOM 12953 C C . GLY A 1 28 ? 13.136 4.622 9.271 1.00 0.00 28 GLY A C 30
ATOM 12954 O O . GLY A 1 28 ? 12.270 5.449 9.505 1.00 0.00 28 GLY A O 30
ATOM 12960 N N . PHE A 1 2 ? 16.552 -0.912 6.015 1.00 0.00 2 PHE A N 31
ATOM 12961 C CA . PHE A 1 2 ? 15.574 -0.349 5.040 1.00 0.00 2 PHE A CA 31
ATOM 12962 C C . PHE A 1 2 ? 15.399 -1.302 3.845 1.00 0.00 2 PHE A C 31
ATOM 12963 O O . PHE A 1 2 ? 14.854 -2.380 3.977 1.00 0.00 2 PHE A O 31
ATOM 12980 N N . GLN A 1 3 ? 15.858 -0.914 2.679 1.00 0.00 3 GLN A N 31
ATOM 12981 C CA . GLN A 1 3 ? 15.718 -1.796 1.485 1.00 0.00 3 GLN A CA 31
ATOM 12982 C C . GLN A 1 3 ? 16.367 -1.129 0.269 1.00 0.00 3 GLN A C 31
ATOM 12983 O O . GLN A 1 3 ? 16.419 0.081 0.174 1.00 0.00 3 GLN A O 31
ATOM 12997 N N . CYS A 1 4 ? 16.850 -1.896 -0.668 1.00 0.00 4 CYS A N 31
ATOM 12998 C CA . CYS A 1 4 ? 17.475 -1.279 -1.874 1.00 0.00 4 CYS A CA 31
ATOM 12999 C C . CYS A 1 4 ? 16.451 -1.179 -3.006 1.00 0.00 4 CYS A C 31
ATOM 13000 O O . CYS A 1 4 ? 15.471 -1.898 -3.037 1.00 0.00 4 CYS A O 31
ATOM 13007 N N . THR A 1 5 ? 16.677 -0.301 -3.941 1.00 0.00 5 THR A N 31
ATOM 13008 C CA . THR A 1 5 ? 15.728 -0.158 -5.081 1.00 0.00 5 THR A CA 31
ATOM 13009 C C . THR A 1 5 ? 16.450 0.475 -6.267 1.00 0.00 5 THR A C 31
ATOM 13010 O O . THR A 1 5 ? 15.892 1.259 -7.009 1.00 0.00 5 THR A O 31
ATOM 13021 N N . PHE A 1 6 ? 17.695 0.141 -6.436 1.00 0.00 6 PHE A N 31
ATOM 13022 C CA . PHE A 1 6 ? 18.483 0.715 -7.558 1.00 0.00 6 PHE A CA 31
ATOM 13023 C C . PHE A 1 6 ? 19.132 -0.391 -8.388 1.00 0.00 6 PHE A C 31
ATOM 13024 O O . PHE A 1 6 ? 19.618 -1.373 -7.862 1.00 0.00 6 PHE A O 31
ATOM 13055 N N . CYS A 1 8 ? 20.026 -3.653 -10.575 1.00 0.00 8 CYS A N 31
ATOM 13056 C CA . CYS A 1 8 ? 19.582 -5.046 -10.297 1.00 0.00 8 CYS A CA 31
ATOM 13057 C C . CYS A 1 8 ? 20.063 -5.445 -8.901 1.00 0.00 8 CYS A C 31
ATOM 13058 O O . CYS A 1 8 ? 19.647 -6.443 -8.347 1.00 0.00 8 CYS A O 31
ATOM 13064 N N . CYS A 1 9 ? 20.932 -4.654 -8.326 1.00 0.00 9 CYS A N 31
ATOM 13065 C CA . CYS A 1 9 ? 21.438 -4.962 -6.963 1.00 0.00 9 CYS A CA 31
ATOM 13066 C C . CYS A 1 9 ? 20.254 -5.193 -6.031 1.00 0.00 9 CYS A C 31
ATOM 13067 O O . CYS A 1 9 ? 20.110 -6.244 -5.438 1.00 0.00 9 CYS A O 31
ATOM 13074 N N . GLY A 1 10 ? 19.404 -4.211 -5.912 1.00 0.00 10 GLY A N 31
ATOM 13075 C CA . GLY A 1 10 ? 18.211 -4.350 -5.026 1.00 0.00 10 GLY A CA 31
ATOM 13076 C C . GLY A 1 10 ? 18.589 -5.113 -3.751 1.00 0.00 10 GLY A C 31
ATOM 13077 O O . GLY A 1 10 ? 17.933 -6.061 -3.368 1.00 0.00 10 GLY A O 31
ATOM 13081 N N . LYS A 1 11 ? 19.638 -4.704 -3.088 1.00 0.00 11 LYS A N 31
ATOM 13082 C CA . LYS A 1 11 ? 20.052 -5.404 -1.836 1.00 0.00 11 LYS A CA 31
ATOM 13083 C C . LYS A 1 11 ? 19.076 -5.088 -0.700 1.00 0.00 11 LYS A C 31
ATOM 13084 O O . LYS A 1 11 ? 18.055 -4.461 -0.897 1.00 0.00 11 LYS A O 31
ATOM 13103 N N . ARG A 1 12 ? 19.383 -5.520 0.490 1.00 0.00 12 ARG A N 31
ATOM 13104 C CA . ARG A 1 12 ? 18.474 -5.245 1.640 1.00 0.00 12 ARG A CA 31
ATOM 13105 C C . ARG A 1 12 ? 19.176 -4.354 2.669 1.00 0.00 12 ARG A C 31
ATOM 13106 O O . ARG A 1 12 ? 20.328 -4.560 2.998 1.00 0.00 12 ARG A O 31
ATOM 13127 N N . PHE A 1 13 ? 18.492 -3.367 3.183 1.00 0.00 13 PHE A N 31
ATOM 13128 C CA . PHE A 1 13 ? 19.123 -2.471 4.191 1.00 0.00 13 PHE A CA 31
ATOM 13129 C C . PHE A 1 13 ? 18.572 -2.776 5.584 1.00 0.00 13 PHE A C 31
ATOM 13130 O O . PHE A 1 13 ? 17.464 -3.252 5.735 1.00 0.00 13 PHE A O 31
ATOM 13147 N N . SER A 1 14 ? 19.338 -2.507 6.602 1.00 0.00 14 SER A N 31
ATOM 13148 C CA . SER A 1 14 ? 18.863 -2.781 7.989 1.00 0.00 14 SER A CA 31
ATOM 13149 C C . SER A 1 14 ? 18.565 -1.468 8.718 1.00 0.00 14 SER A C 31
ATOM 13150 O O . SER A 1 14 ? 17.475 -1.254 9.211 1.00 0.00 14 SER A O 31
ATOM 13158 N N . LEU A 1 15 ? 19.525 -0.587 8.790 1.00 0.00 15 LEU A N 31
ATOM 13159 C CA . LEU A 1 15 ? 19.296 0.711 9.489 1.00 0.00 15 LEU A CA 31
ATOM 13160 C C . LEU A 1 15 ? 19.943 1.855 8.705 1.00 0.00 15 LEU A C 31
ATOM 13161 O O . LEU A 1 15 ? 20.614 1.641 7.715 1.00 0.00 15 LEU A O 31
ATOM 13177 N N . ASP A 1 16 ? 19.744 3.069 9.138 1.00 0.00 16 ASP A N 31
ATOM 13178 C CA . ASP A 1 16 ? 20.342 4.229 8.416 1.00 0.00 16 ASP A CA 31
ATOM 13179 C C . ASP A 1 16 ? 21.840 4.000 8.196 1.00 0.00 16 ASP A C 31
ATOM 13180 O O . ASP A 1 16 ? 22.328 4.067 7.086 1.00 0.00 16 ASP A O 31
ATOM 13189 N N . PHE A 1 17 ? 22.576 3.723 9.236 1.00 0.00 17 PHE A N 31
ATOM 13190 C CA . PHE A 1 17 ? 24.034 3.487 9.053 1.00 0.00 17 PHE A CA 31
ATOM 13191 C C . PHE A 1 17 ? 24.249 2.502 7.904 1.00 0.00 17 PHE A C 31
ATOM 13192 O O . PHE A 1 17 ? 24.954 2.784 6.955 1.00 0.00 17 PHE A O 31
ATOM 13209 N N . ASN A 1 18 ? 23.630 1.356 7.971 1.00 0.00 18 ASN A N 31
ATOM 13210 C CA . ASN A 1 18 ? 23.783 0.366 6.870 1.00 0.00 18 ASN A CA 31
ATOM 13211 C C . ASN A 1 18 ? 23.028 0.865 5.637 1.00 0.00 18 ASN A C 31
ATOM 13212 O O . ASN A 1 18 ? 23.248 0.413 4.531 1.00 0.00 18 ASN A O 31
ATOM 13223 N N . LEU A 1 19 ? 22.139 1.804 5.826 1.00 0.00 19 LEU A N 31
ATOM 13224 C CA . LEU A 1 19 ? 21.365 2.350 4.676 1.00 0.00 19 LEU A CA 31
ATOM 13225 C C . LEU A 1 19 ? 22.297 3.125 3.744 1.00 0.00 19 LEU A C 31
ATOM 13226 O O . LEU A 1 19 ? 22.370 2.861 2.560 1.00 0.00 19 LEU A O 31
ATOM 13242 N N . LYS A 1 20 ? 23.013 4.082 4.271 1.00 0.00 20 LYS A N 31
ATOM 13243 C CA . LYS A 1 20 ? 23.940 4.871 3.414 1.00 0.00 20 LYS A CA 31
ATOM 13244 C C . LYS A 1 20 ? 25.207 4.062 3.146 1.00 0.00 20 LYS A C 31
ATOM 13245 O O . LYS A 1 20 ? 25.837 4.198 2.117 1.00 0.00 20 LYS A O 31
ATOM 13264 N N . THR A 1 21 ? 25.579 3.210 4.061 1.00 0.00 21 THR A N 31
ATOM 13265 C CA . THR A 1 21 ? 26.794 2.384 3.855 1.00 0.00 21 THR A CA 31
ATOM 13266 C C . THR A 1 21 ? 26.615 1.531 2.595 1.00 0.00 21 THR A C 31
ATOM 13267 O O . THR A 1 21 ? 27.565 1.014 2.042 1.00 0.00 21 THR A O 31
ATOM 13278 N N . HIS A 1 22 ? 25.400 1.387 2.138 1.00 0.00 22 HIS A N 31
ATOM 13279 C CA . HIS A 1 22 ? 25.158 0.574 0.914 1.00 0.00 22 HIS A CA 31
ATOM 13280 C C . HIS A 1 22 ? 24.828 1.476 -0.274 1.00 0.00 22 HIS A C 31
ATOM 13281 O O . HIS A 1 22 ? 25.598 1.599 -1.203 1.00 0.00 22 HIS A O 31
ATOM 13295 N N . VAL A 1 23 ? 23.683 2.106 -0.257 1.00 0.00 23 VAL A N 31
ATOM 13296 C CA . VAL A 1 23 ? 23.311 2.990 -1.401 1.00 0.00 23 VAL A CA 31
ATOM 13297 C C . VAL A 1 23 ? 24.513 3.837 -1.840 1.00 0.00 23 VAL A C 31
ATOM 13298 O O . VAL A 1 23 ? 24.592 4.277 -2.970 1.00 0.00 23 VAL A O 31
ATOM 13311 N N . LYS A 1 24 ? 25.449 4.068 -0.956 1.00 0.00 24 LYS A N 31
ATOM 13312 C CA . LYS A 1 24 ? 26.643 4.886 -1.323 1.00 0.00 24 LYS A CA 31
ATOM 13313 C C . LYS A 1 24 ? 27.134 4.531 -2.730 1.00 0.00 24 LYS A C 31
ATOM 13314 O O . LYS A 1 24 ? 27.705 5.352 -3.415 1.00 0.00 24 LYS A O 31
ATOM 13333 N N . ILE A 1 25 ? 26.915 3.322 -3.173 1.00 0.00 25 ILE A N 31
ATOM 13334 C CA . ILE A 1 25 ? 27.371 2.946 -4.544 1.00 0.00 25 ILE A CA 31
ATOM 13335 C C . ILE A 1 25 ? 26.421 3.547 -5.574 1.00 0.00 25 ILE A C 31
ATOM 13336 O O . ILE A 1 25 ? 26.813 4.334 -6.413 1.00 0.00 25 ILE A O 31
ATOM 13352 N N . HIS A 1 26 ? 25.167 3.199 -5.504 1.00 0.00 26 HIS A N 31
ATOM 13353 C CA . HIS A 1 26 ? 24.190 3.774 -6.469 1.00 0.00 26 HIS A CA 31
ATOM 13354 C C . HIS A 1 26 ? 24.341 5.291 -6.458 1.00 0.00 26 HIS A C 31
ATOM 13355 O O . HIS A 1 26 ? 24.015 5.973 -7.409 1.00 0.00 26 HIS A O 31
ATOM 13369 N N . THR A 1 27 ? 24.854 5.816 -5.380 1.00 0.00 27 THR A N 31
ATOM 13370 C CA . THR A 1 27 ? 25.056 7.283 -5.288 1.00 0.00 27 THR A CA 31
ATOM 13371 C C . THR A 1 27 ? 26.531 7.609 -5.531 1.00 0.00 27 THR A C 31
ATOM 13372 O O . THR A 1 27 ? 26.891 8.735 -5.813 1.00 0.00 27 THR A O 31
ATOM 13383 N N . GLY A 1 28 ? 27.389 6.628 -5.422 1.00 0.00 28 GLY A N 31
ATOM 13384 C CA . GLY A 1 28 ? 28.840 6.881 -5.646 1.00 0.00 28 GLY A CA 31
ATOM 13385 C C . GLY A 1 28 ? 29.440 5.735 -6.462 1.00 0.00 28 GLY A C 31
ATOM 13386 O O . GLY A 1 28 ? 28.830 5.353 -7.447 1.00 0.00 28 GLY A O 31
ATOM 13392 N N . PHE A 1 2 ? 25.452 -5.373 -2.732 1.00 0.00 2 PHE A N 32
ATOM 13393 C CA . PHE A 1 2 ? 25.816 -4.431 -3.828 1.00 0.00 2 PHE A CA 32
ATOM 13394 C C . PHE A 1 2 ? 26.789 -3.357 -3.313 1.00 0.00 2 PHE A C 32
ATOM 13395 O O . PHE A 1 2 ? 27.930 -3.639 -3.005 1.00 0.00 2 PHE A O 32
ATOM 13412 N N . GLN A 1 3 ? 26.347 -2.126 -3.216 1.00 0.00 3 GLN A N 32
ATOM 13413 C CA . GLN A 1 3 ? 27.242 -1.040 -2.723 1.00 0.00 3 GLN A CA 32
ATOM 13414 C C . GLN A 1 3 ? 26.472 0.283 -2.679 1.00 0.00 3 GLN A C 32
ATOM 13415 O O . GLN A 1 3 ? 25.583 0.514 -3.474 1.00 0.00 3 GLN A O 32
ATOM 13429 N N . CYS A 1 4 ? 26.803 1.160 -1.772 1.00 0.00 4 CYS A N 32
ATOM 13430 C CA . CYS A 1 4 ? 26.080 2.462 -1.715 1.00 0.00 4 CYS A CA 32
ATOM 13431 C C . CYS A 1 4 ? 26.852 3.534 -2.487 1.00 0.00 4 CYS A C 32
ATOM 13432 O O . CYS A 1 4 ? 28.012 3.370 -2.811 1.00 0.00 4 CYS A O 32
ATOM 13439 N N . THR A 1 5 ? 26.217 4.637 -2.771 1.00 0.00 5 THR A N 32
ATOM 13440 C CA . THR A 1 5 ? 26.904 5.735 -3.506 1.00 0.00 5 THR A CA 32
ATOM 13441 C C . THR A 1 5 ? 26.100 7.024 -3.353 1.00 0.00 5 THR A C 32
ATOM 13442 O O . THR A 1 5 ? 25.946 7.792 -4.282 1.00 0.00 5 THR A O 32
ATOM 13453 N N . PHE A 1 6 ? 25.573 7.253 -2.183 1.00 0.00 6 PHE A N 32
ATOM 13454 C CA . PHE A 1 6 ? 24.758 8.475 -1.953 1.00 0.00 6 PHE A CA 32
ATOM 13455 C C . PHE A 1 6 ? 25.249 9.246 -0.727 1.00 0.00 6 PHE A C 32
ATOM 13456 O O . PHE A 1 6 ? 25.731 8.676 0.232 1.00 0.00 6 PHE A O 32
ATOM 13487 N N . CYS A 1 8 ? 27.071 11.127 2.245 1.00 0.00 8 CYS A N 32
ATOM 13488 C CA . CYS A 1 8 ? 28.376 10.703 2.843 1.00 0.00 8 CYS A CA 32
ATOM 13489 C C . CYS A 1 8 ? 28.232 9.288 3.409 1.00 0.00 8 CYS A C 32
ATOM 13490 O O . CYS A 1 8 ? 29.159 8.729 3.960 1.00 0.00 8 CYS A O 32
ATOM 13496 N N . CYS A 1 9 ? 27.071 8.702 3.262 1.00 0.00 9 CYS A N 32
ATOM 13497 C CA . CYS A 1 9 ? 26.859 7.322 3.774 1.00 0.00 9 CYS A CA 32
ATOM 13498 C C . CYS A 1 9 ? 27.709 6.355 2.959 1.00 0.00 9 CYS A C 32
ATOM 13499 O O . CYS A 1 9 ? 28.563 5.668 3.484 1.00 0.00 9 CYS A O 32
ATOM 13506 N N . GLY A 1 10 ? 27.480 6.312 1.675 1.00 0.00 10 GLY A N 32
ATOM 13507 C CA . GLY A 1 10 ? 28.272 5.399 0.798 1.00 0.00 10 GLY A CA 32
ATOM 13508 C C . GLY A 1 10 ? 28.540 4.074 1.522 1.00 0.00 10 GLY A C 32
ATOM 13509 O O . GLY A 1 10 ? 29.640 3.560 1.505 1.00 0.00 10 GLY A O 32
ATOM 13513 N N . LYS A 1 11 ? 27.542 3.516 2.155 1.00 0.00 11 LYS A N 32
ATOM 13514 C CA . LYS A 1 11 ? 27.742 2.223 2.874 1.00 0.00 11 LYS A CA 32
ATOM 13515 C C . LYS A 1 11 ? 27.895 1.076 1.871 1.00 0.00 11 LYS A C 32
ATOM 13516 O O . LYS A 1 11 ? 27.955 1.284 0.676 1.00 0.00 11 LYS A O 32
ATOM 13535 N N . ARG A 1 12 ? 27.961 -0.133 2.350 1.00 0.00 12 ARG A N 32
ATOM 13536 C CA . ARG A 1 12 ? 28.111 -1.294 1.425 1.00 0.00 12 ARG A CA 32
ATOM 13537 C C . ARG A 1 12 ? 26.840 -2.148 1.435 1.00 0.00 12 ARG A C 32
ATOM 13538 O O . ARG A 1 12 ? 26.215 -2.335 2.461 1.00 0.00 12 ARG A O 32
ATOM 13559 N N . PHE A 1 13 ? 26.454 -2.673 0.303 1.00 0.00 13 PHE A N 32
ATOM 13560 C CA . PHE A 1 13 ? 25.229 -3.517 0.253 1.00 0.00 13 PHE A CA 32
ATOM 13561 C C . PHE A 1 13 ? 25.612 -4.985 0.062 1.00 0.00 13 PHE A C 32
ATOM 13562 O O . PHE A 1 13 ? 26.589 -5.304 -0.586 1.00 0.00 13 PHE A O 32
ATOM 13579 N N . SER A 1 14 ? 24.852 -5.881 0.624 1.00 0.00 14 SER A N 32
ATOM 13580 C CA . SER A 1 14 ? 25.173 -7.330 0.477 1.00 0.00 14 SER A CA 32
ATOM 13581 C C . SER A 1 14 ? 24.313 -7.954 -0.626 1.00 0.00 14 SER A C 32
ATOM 13582 O O . SER A 1 14 ? 24.818 -8.536 -1.565 1.00 0.00 14 SER A O 32
ATOM 13590 N N . LEU A 1 15 ? 23.018 -7.837 -0.518 1.00 0.00 15 LEU A N 32
ATOM 13591 C CA . LEU A 1 15 ? 22.126 -8.423 -1.559 1.00 0.00 15 LEU A CA 32
ATOM 13592 C C . LEU A 1 15 ? 20.916 -7.515 -1.787 1.00 0.00 15 LEU A C 32
ATOM 13593 O O . LEU A 1 15 ? 20.721 -6.537 -1.092 1.00 0.00 15 LEU A O 32
ATOM 13609 N N . ASP A 1 16 ? 20.105 -7.827 -2.759 1.00 0.00 16 ASP A N 32
ATOM 13610 C CA . ASP A 1 16 ? 18.912 -6.979 -3.038 1.00 0.00 16 ASP A CA 32
ATOM 13611 C C . ASP A 1 16 ? 18.167 -6.671 -1.737 1.00 0.00 16 ASP A C 32
ATOM 13612 O O . ASP A 1 16 ? 17.900 -5.529 -1.421 1.00 0.00 16 ASP A O 32
ATOM 13621 N N . PHE A 1 17 ? 17.834 -7.673 -0.973 1.00 0.00 17 PHE A N 32
ATOM 13622 C CA . PHE A 1 17 ? 17.116 -7.410 0.304 1.00 0.00 17 PHE A CA 32
ATOM 13623 C C . PHE A 1 17 ? 17.826 -6.289 1.065 1.00 0.00 17 PHE A C 32
ATOM 13624 O O . PHE A 1 17 ? 17.248 -5.262 1.358 1.00 0.00 17 PHE A O 32
ATOM 13641 N N . ASN A 1 18 ? 19.081 -6.472 1.370 1.00 0.00 18 ASN A N 32
ATOM 13642 C CA . ASN A 1 18 ? 19.830 -5.407 2.093 1.00 0.00 18 ASN A CA 32
ATOM 13643 C C . ASN A 1 18 ? 20.028 -4.209 1.162 1.00 0.00 18 ASN A C 32
ATOM 13644 O O . ASN A 1 18 ? 20.262 -3.099 1.597 1.00 0.00 18 ASN A O 32
ATOM 13655 N N . LEU A 1 19 ? 19.925 -4.432 -0.121 1.00 0.00 19 LEU A N 32
ATOM 13656 C CA . LEU A 1 19 ? 20.096 -3.316 -1.094 1.00 0.00 19 LEU A CA 32
ATOM 13657 C C . LEU A 1 19 ? 18.967 -2.299 -0.923 1.00 0.00 19 LEU A C 32
ATOM 13658 O O . LEU A 1 19 ? 19.200 -1.124 -0.717 1.00 0.00 19 LEU A O 32
ATOM 13674 N N . LYS A 1 20 ? 17.741 -2.745 -1.006 1.00 0.00 20 LYS A N 32
ATOM 13675 C CA . LYS A 1 20 ? 16.597 -1.804 -0.848 1.00 0.00 20 LYS A CA 32
ATOM 13676 C C . LYS A 1 20 ? 16.380 -1.498 0.633 1.00 0.00 20 LYS A C 32
ATOM 13677 O O . LYS A 1 20 ? 16.032 -0.395 1.005 1.00 0.00 20 LYS A O 32
ATOM 13696 N N . THR A 1 21 ? 16.597 -2.463 1.483 1.00 0.00 21 THR A N 32
ATOM 13697 C CA . THR A 1 21 ? 16.418 -2.224 2.935 1.00 0.00 21 THR A CA 32
ATOM 13698 C C . THR A 1 21 ? 17.344 -1.086 3.374 1.00 0.00 21 THR A C 32
ATOM 13699 O O . THR A 1 21 ? 17.152 -0.477 4.407 1.00 0.00 21 THR A O 32
ATOM 13710 N N . HIS A 1 22 ? 18.348 -0.797 2.591 1.00 0.00 22 HIS A N 32
ATOM 13711 C CA . HIS A 1 22 ? 19.284 0.301 2.958 1.00 0.00 22 HIS A CA 32
ATOM 13712 C C . HIS A 1 22 ? 18.942 1.578 2.192 1.00 0.00 22 HIS A C 32
ATOM 13713 O O . HIS A 1 22 ? 18.484 2.547 2.759 1.00 0.00 22 HIS A O 32
ATOM 13727 N N . VAL A 1 23 ? 19.165 1.591 0.904 1.00 0.00 23 VAL A N 32
ATOM 13728 C CA . VAL A 1 23 ? 18.855 2.820 0.113 1.00 0.00 23 VAL A CA 32
ATOM 13729 C C . VAL A 1 23 ? 17.516 3.423 0.559 1.00 0.00 23 VAL A C 32
ATOM 13730 O O . VAL A 1 23 ? 17.273 4.603 0.397 1.00 0.00 23 VAL A O 32
ATOM 13743 N N . LYS A 1 24 ? 16.646 2.625 1.119 1.00 0.00 24 LYS A N 32
ATOM 13744 C CA . LYS A 1 24 ? 15.327 3.153 1.575 1.00 0.00 24 LYS A CA 32
ATOM 13745 C C . LYS A 1 24 ? 15.492 4.496 2.295 1.00 0.00 24 LYS A C 32
ATOM 13746 O O . LYS A 1 24 ? 14.569 5.279 2.363 1.00 0.00 24 LYS A O 32
ATOM 13765 N N . ILE A 1 25 ? 16.650 4.779 2.829 1.00 0.00 25 ILE A N 32
ATOM 13766 C CA . ILE A 1 25 ? 16.836 6.088 3.523 1.00 0.00 25 ILE A CA 32
ATOM 13767 C C . ILE A 1 25 ? 17.073 7.179 2.484 1.00 0.00 25 ILE A C 32
ATOM 13768 O O . ILE A 1 25 ? 16.347 8.151 2.409 1.00 0.00 25 ILE A O 32
ATOM 13784 N N . HIS A 1 26 ? 18.076 7.015 1.667 1.00 0.00 26 HIS A N 32
ATOM 13785 C CA . HIS A 1 26 ? 18.347 8.034 0.617 1.00 0.00 26 HIS A CA 32
ATOM 13786 C C . HIS A 1 26 ? 17.068 8.260 -0.183 1.00 0.00 26 HIS A C 32
ATOM 13787 O O . HIS A 1 26 ? 16.875 9.287 -0.802 1.00 0.00 26 HIS A O 32
ATOM 13801 N N . THR A 1 27 ? 16.182 7.302 -0.154 1.00 0.00 27 THR A N 32
ATOM 13802 C CA . THR A 1 27 ? 14.899 7.446 -0.888 1.00 0.00 27 THR A CA 32
ATOM 13803 C C . THR A 1 27 ? 13.754 7.612 0.113 1.00 0.00 27 THR A C 32
ATOM 13804 O O . THR A 1 27 ? 12.642 7.942 -0.248 1.00 0.00 27 THR A O 32
ATOM 13815 N N . GLY A 1 28 ? 14.020 7.384 1.374 1.00 0.00 28 GLY A N 32
ATOM 13816 C CA . GLY A 1 28 ? 12.946 7.528 2.398 1.00 0.00 28 GLY A CA 32
ATOM 13817 C C . GLY A 1 28 ? 11.857 6.484 2.148 1.00 0.00 28 GLY A C 32
ATOM 13818 O O . GLY A 1 28 ? 11.703 5.606 2.982 1.00 0.00 28 GLY A O 32
ATOM 13824 N N . PHE A 1 2 ? 27.397 -0.370 3.916 1.00 0.00 2 PHE A N 33
ATOM 13825 C CA . PHE A 1 2 ? 26.540 -0.107 5.111 1.00 0.00 2 PHE A CA 33
ATOM 13826 C C . PHE A 1 2 ? 26.345 1.406 5.290 1.00 0.00 2 PHE A C 33
ATOM 13827 O O . PHE A 1 2 ? 26.466 1.943 6.374 1.00 0.00 2 PHE A O 33
ATOM 13844 N N . GLN A 1 3 ? 26.033 2.086 4.217 1.00 0.00 3 GLN A N 33
ATOM 13845 C CA . GLN A 1 3 ? 25.810 3.562 4.275 1.00 0.00 3 GLN A CA 33
ATOM 13846 C C . GLN A 1 3 ? 25.433 4.075 2.877 1.00 0.00 3 GLN A C 33
ATOM 13847 O O . GLN A 1 3 ? 26.162 3.869 1.927 1.00 0.00 3 GLN A O 33
ATOM 13861 N N . CYS A 1 4 ? 24.315 4.737 2.726 1.00 0.00 4 CYS A N 33
ATOM 13862 C CA . CYS A 1 4 ? 23.948 5.236 1.366 1.00 0.00 4 CYS A CA 33
ATOM 13863 C C . CYS A 1 4 ? 24.769 6.477 1.010 1.00 0.00 4 CYS A C 33
ATOM 13864 O O . CYS A 1 4 ? 25.390 7.093 1.853 1.00 0.00 4 CYS A O 33
ATOM 13871 N N . THR A 1 5 ? 24.761 6.848 -0.239 1.00 0.00 5 THR A N 33
ATOM 13872 C CA . THR A 1 5 ? 25.520 8.053 -0.677 1.00 0.00 5 THR A CA 33
ATOM 13873 C C . THR A 1 5 ? 25.159 8.369 -2.125 1.00 0.00 5 THR A C 33
ATOM 13874 O O . THR A 1 5 ? 25.977 8.814 -2.906 1.00 0.00 5 THR A O 33
ATOM 13885 N N . PHE A 1 6 ? 23.932 8.125 -2.483 1.00 0.00 6 PHE A N 33
ATOM 13886 C CA . PHE A 1 6 ? 23.483 8.385 -3.876 1.00 0.00 6 PHE A CA 33
ATOM 13887 C C . PHE A 1 6 ? 22.207 9.228 -3.888 1.00 0.00 6 PHE A C 33
ATOM 13888 O O . PHE A 1 6 ? 21.411 9.182 -2.972 1.00 0.00 6 PHE A O 33
ATOM 13919 N N . CYS A 1 8 ? 19.203 11.860 -3.525 1.00 0.00 8 CYS A N 33
ATOM 13920 C CA . CYS A 1 8 ? 18.789 12.481 -2.239 1.00 0.00 8 CYS A CA 33
ATOM 13921 C C . CYS A 1 8 ? 18.419 11.371 -1.255 1.00 0.00 8 CYS A C 33
ATOM 13922 O O . CYS A 1 8 ? 18.262 11.598 -0.072 1.00 0.00 8 CYS A O 33
ATOM 13928 N N . CYS A 1 9 ? 18.294 10.163 -1.743 1.00 0.00 9 CYS A N 33
ATOM 13929 C CA . CYS A 1 9 ? 17.952 9.027 -0.847 1.00 0.00 9 CYS A CA 33
ATOM 13930 C C . CYS A 1 9 ? 18.942 8.990 0.310 1.00 0.00 9 CYS A C 33
ATOM 13931 O O . CYS A 1 9 ? 18.577 9.128 1.460 1.00 0.00 9 CYS A O 33
ATOM 13938 N N . GLY A 1 10 ? 20.198 8.817 -0.005 1.00 0.00 10 GLY A N 33
ATOM 13939 C CA . GLY A 1 10 ? 21.253 8.777 1.054 1.00 0.00 10 GLY A CA 33
ATOM 13940 C C . GLY A 1 10 ? 20.710 8.118 2.329 1.00 0.00 10 GLY A C 33
ATOM 13941 O O . GLY A 1 10 ? 20.807 8.667 3.408 1.00 0.00 10 GLY A O 33
ATOM 13945 N N . LYS A 1 11 ? 20.145 6.946 2.216 1.00 0.00 11 LYS A N 33
ATOM 13946 C CA . LYS A 1 11 ? 19.604 6.260 3.425 1.00 0.00 11 LYS A CA 33
ATOM 13947 C C . LYS A 1 11 ? 20.745 5.638 4.233 1.00 0.00 11 LYS A C 33
ATOM 13948 O O . LYS A 1 11 ? 21.907 5.811 3.923 1.00 0.00 11 LYS A O 33
ATOM 13967 N N . ARG A 1 12 ? 20.423 4.918 5.270 1.00 0.00 12 ARG A N 33
ATOM 13968 C CA . ARG A 1 12 ? 21.491 4.287 6.098 1.00 0.00 12 ARG A CA 33
ATOM 13969 C C . ARG A 1 12 ? 21.438 2.763 5.961 1.00 0.00 12 ARG A C 33
ATOM 13970 O O . ARG A 1 12 ? 20.432 2.140 6.239 1.00 0.00 12 ARG A O 33
ATOM 13991 N N . PHE A 1 13 ? 22.515 2.156 5.540 1.00 0.00 13 PHE A N 33
ATOM 13992 C CA . PHE A 1 13 ? 22.524 0.676 5.394 1.00 0.00 13 PHE A CA 33
ATOM 13993 C C . PHE A 1 13 ? 23.109 0.031 6.651 1.00 0.00 13 PHE A C 33
ATOM 13994 O O . PHE A 1 13 ? 24.030 0.546 7.253 1.00 0.00 13 PHE A O 33
ATOM 14011 N N . SER A 1 14 ? 22.580 -1.088 7.052 1.00 0.00 14 SER A N 33
ATOM 14012 C CA . SER A 1 14 ? 23.104 -1.764 8.274 1.00 0.00 14 SER A CA 33
ATOM 14013 C C . SER A 1 14 ? 24.107 -2.858 7.891 1.00 0.00 14 SER A C 33
ATOM 14014 O O . SER A 1 14 ? 25.292 -2.615 7.777 1.00 0.00 14 SER A O 33
ATOM 14022 N N . LEU A 1 15 ? 23.640 -4.061 7.696 1.00 0.00 15 LEU A N 33
ATOM 14023 C CA . LEU A 1 15 ? 24.565 -5.172 7.325 1.00 0.00 15 LEU A CA 33
ATOM 14024 C C . LEU A 1 15 ? 24.445 -5.487 5.834 1.00 0.00 15 LEU A C 33
ATOM 14025 O O . LEU A 1 15 ? 23.552 -5.020 5.156 1.00 0.00 15 LEU A O 33
ATOM 14041 N N . A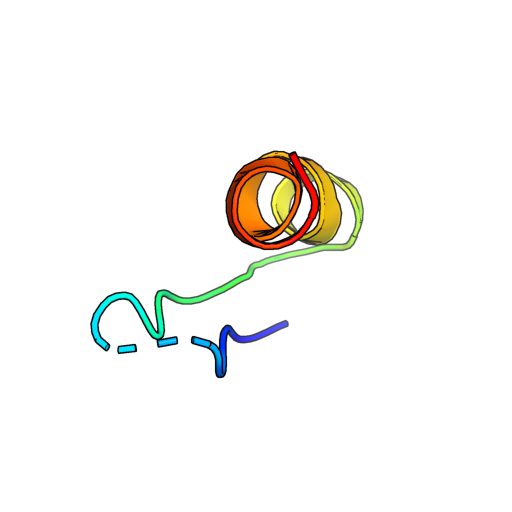SP A 1 16 ? 25.346 -6.275 5.323 1.00 0.00 16 ASP A N 33
ATOM 14042 C CA . ASP A 1 16 ? 25.306 -6.630 3.878 1.00 0.00 16 ASP A CA 33
ATOM 14043 C C . ASP A 1 16 ? 23.870 -6.915 3.438 1.00 0.00 16 ASP A C 33
ATOM 14044 O O . ASP A 1 16 ? 23.411 -6.424 2.426 1.00 0.00 16 ASP A O 33
ATOM 14053 N N . PHE A 1 17 ? 23.154 -7.701 4.193 1.00 0.00 17 PHE A N 33
ATOM 14054 C CA . PHE A 1 17 ? 21.746 -8.009 3.814 1.00 0.00 17 PHE A CA 33
ATOM 14055 C C . PHE A 1 17 ? 20.973 -6.708 3.591 1.00 0.00 17 PHE A C 33
ATOM 14056 O O . PHE A 1 17 ? 20.581 -6.389 2.486 1.00 0.00 17 PHE A O 33
ATOM 14073 N N . ASN A 1 18 ? 20.762 -5.948 4.630 1.00 0.00 18 ASN A N 33
ATOM 14074 C CA . ASN A 1 18 ? 20.027 -4.661 4.470 1.00 0.00 18 ASN A CA 33
ATOM 14075 C C . ASN A 1 18 ? 20.878 -3.679 3.660 1.00 0.00 18 ASN A C 33
ATOM 14076 O O . ASN A 1 18 ? 20.431 -2.615 3.283 1.00 0.00 18 ASN A O 33
ATOM 14087 N N . LEU A 1 19 ? 22.107 -4.034 3.396 1.00 0.00 19 LEU A N 33
ATOM 14088 C CA . LEU A 1 19 ? 22.998 -3.131 2.616 1.00 0.00 19 LEU A CA 33
ATOM 14089 C C . LEU A 1 19 ? 22.751 -3.306 1.116 1.00 0.00 19 LEU A C 33
ATOM 14090 O O . LEU A 1 19 ? 22.543 -2.349 0.397 1.00 0.00 19 LEU A O 33
ATOM 14106 N N . LYS A 1 20 ? 22.773 -4.519 0.636 1.00 0.00 20 LYS A N 33
ATOM 14107 C CA . LYS A 1 20 ? 22.540 -4.744 -0.820 1.00 0.00 20 LYS A CA 33
ATOM 14108 C C . LYS A 1 20 ? 21.041 -4.724 -1.120 1.00 0.00 20 LYS A C 33
ATOM 14109 O O . LYS A 1 20 ? 20.619 -4.390 -2.210 1.00 0.00 20 LYS A O 33
ATOM 14128 N N . THR A 1 21 ? 20.231 -5.071 -0.158 1.00 0.00 21 THR A N 33
ATOM 14129 C CA . THR A 1 21 ? 18.764 -5.063 -0.382 1.00 0.00 21 THR A CA 33
ATOM 14130 C C . THR A 1 21 ? 18.298 -3.632 -0.670 1.00 0.00 21 THR A C 33
ATOM 14131 O O . THR A 1 21 ? 17.214 -3.409 -1.172 1.00 0.00 21 THR A O 33
ATOM 14142 N N . HIS A 1 22 ? 19.112 -2.662 -0.353 1.00 0.00 22 HIS A N 33
ATOM 14143 C CA . HIS A 1 22 ? 18.719 -1.247 -0.605 1.00 0.00 22 HIS A CA 33
ATOM 14144 C C . HIS A 1 22 ? 19.430 -0.703 -1.842 1.00 0.00 22 HIS A C 33
ATOM 14145 O O . HIS A 1 22 ? 18.812 -0.425 -2.848 1.00 0.00 22 HIS A O 33
ATOM 14159 N N . VAL A 1 23 ? 20.725 -0.541 -1.776 1.00 0.00 23 VAL A N 33
ATOM 14160 C CA . VAL A 1 23 ? 21.461 0.000 -2.959 1.00 0.00 23 VAL A CA 33
ATOM 14161 C C . VAL A 1 23 ? 20.932 -0.634 -4.252 1.00 0.00 23 VAL A C 33
ATOM 14162 O O . VAL A 1 23 ? 21.028 -0.061 -5.319 1.00 0.00 23 VAL A O 33
ATOM 14175 N N . LYS A 1 24 ? 20.372 -1.812 -4.164 1.00 0.00 24 LYS A N 33
ATOM 14176 C CA . LYS A 1 24 ? 19.835 -2.480 -5.384 1.00 0.00 24 LYS A CA 33
ATOM 14177 C C . LYS A 1 24 ? 19.084 -1.477 -6.267 1.00 0.00 24 LYS A C 33
ATOM 14178 O O . LYS A 1 24 ? 18.995 -1.648 -7.463 1.00 0.00 24 LYS A O 33
ATOM 14197 N N . ILE A 1 25 ? 18.545 -0.430 -5.697 1.00 0.00 25 ILE A N 33
ATOM 14198 C CA . ILE A 1 25 ? 17.816 0.571 -6.535 1.00 0.00 25 ILE A CA 33
ATOM 14199 C C . ILE A 1 25 ? 18.825 1.425 -7.294 1.00 0.00 25 ILE A C 33
ATOM 14200 O O . ILE A 1 25 ? 18.847 1.448 -8.509 1.00 0.00 25 ILE A O 33
ATOM 14216 N N . HIS A 1 26 ? 19.676 2.112 -6.586 1.00 0.00 26 HIS A N 33
ATOM 14217 C CA . HIS A 1 26 ? 20.700 2.946 -7.273 1.00 0.00 26 HIS A CA 33
ATOM 14218 C C . HIS A 1 26 ? 21.404 2.084 -8.313 1.00 0.00 26 HIS A C 33
ATOM 14219 O O . HIS A 1 26 ? 21.940 2.570 -9.289 1.00 0.00 26 HIS A O 33
ATOM 14233 N N . THR A 1 27 ? 21.384 0.796 -8.112 1.00 0.00 27 THR A N 33
ATOM 14234 C CA . THR A 1 27 ? 22.025 -0.123 -9.085 1.00 0.00 27 THR A CA 33
ATOM 14235 C C . THR A 1 27 ? 20.949 -0.749 -9.974 1.00 0.00 27 THR A C 33
ATOM 14236 O O . THR A 1 27 ? 21.231 -1.266 -11.037 1.00 0.00 27 THR A O 33
ATOM 14247 N N . GLY A 1 28 ? 19.714 -0.706 -9.544 1.00 0.00 28 GLY A N 33
ATOM 14248 C CA . GLY A 1 28 ? 18.621 -1.300 -10.363 1.00 0.00 28 GLY A CA 33
ATOM 14249 C C . GLY A 1 28 ? 17.267 -0.838 -9.822 1.00 0.00 28 GLY A C 33
ATOM 14250 O O . GLY A 1 28 ? 16.804 -1.426 -8.858 1.00 0.00 28 GLY A O 33
ATOM 14256 N N . PHE A 1 2 ? 25.861 1.056 -5.821 1.00 0.00 2 PHE A N 34
ATOM 14257 C CA . PHE A 1 2 ? 27.045 0.825 -4.946 1.00 0.00 2 PHE A CA 34
ATOM 14258 C C . PHE A 1 2 ? 27.031 -0.607 -4.388 1.00 0.00 2 PHE A C 34
ATOM 14259 O O . PHE A 1 2 ? 27.273 -1.561 -5.100 1.00 0.00 2 PHE A O 34
ATOM 14276 N N . GLN A 1 3 ? 26.748 -0.765 -3.118 1.00 0.00 3 GLN A N 34
ATOM 14277 C CA . GLN A 1 3 ? 26.717 -2.130 -2.518 1.00 0.00 3 GLN A CA 34
ATOM 14278 C C . GLN A 1 3 ? 26.328 -2.034 -1.039 1.00 0.00 3 GLN A C 34
ATOM 14279 O O . GLN A 1 3 ? 26.613 -1.054 -0.381 1.00 0.00 3 GLN A O 34
ATOM 14293 N N . CYS A 1 4 ? 25.693 -3.040 -0.504 1.00 0.00 4 CYS A N 34
ATOM 14294 C CA . CYS A 1 4 ? 25.313 -2.984 0.937 1.00 0.00 4 CYS A CA 34
ATOM 14295 C C . CYS A 1 4 ? 26.370 -3.688 1.790 1.00 0.00 4 CYS A C 34
ATOM 14296 O O . CYS A 1 4 ? 27.184 -4.442 1.295 1.00 0.00 4 CYS A O 34
ATOM 14303 N N . THR A 1 5 ? 26.354 -3.455 3.072 1.00 0.00 5 THR A N 34
ATOM 14304 C CA . THR A 1 5 ? 27.344 -4.115 3.970 1.00 0.00 5 THR A CA 34
ATOM 14305 C C . THR A 1 5 ? 26.871 -4.001 5.416 1.00 0.00 5 THR A C 34
ATOM 14306 O O . THR A 1 5 ? 27.648 -3.787 6.326 1.00 0.00 5 THR A O 34
ATOM 14317 N N . PHE A 1 6 ? 25.592 -4.127 5.627 1.00 0.00 6 PHE A N 34
ATOM 14318 C CA . PHE A 1 6 ? 25.044 -4.012 7.004 1.00 0.00 6 PHE A CA 34
ATOM 14319 C C . PHE A 1 6 ? 24.182 -5.224 7.360 1.00 0.00 6 PHE A C 34
ATOM 14320 O O . PHE A 1 6 ? 23.455 -5.748 6.539 1.00 0.00 6 PHE A O 34
ATOM 14351 N N . CYS A 1 8 ? 22.466 -8.755 7.976 1.00 0.00 8 CYS A N 34
ATOM 14352 C CA . CYS A 1 8 ? 22.506 -9.920 7.037 1.00 0.00 8 CYS A CA 34
ATOM 14353 C C . CYS A 1 8 ? 21.863 -9.516 5.708 1.00 0.00 8 CYS A C 34
ATOM 14354 O O . CYS A 1 8 ? 21.754 -10.305 4.791 1.00 0.00 8 CYS A O 34
ATOM 14360 N N . CYS A 1 9 ? 21.445 -8.280 5.598 1.00 0.00 9 CYS A N 34
ATOM 14361 C CA . CYS A 1 9 ? 20.820 -7.808 4.335 1.00 0.00 9 CYS A CA 34
ATOM 14362 C C . CYS A 1 9 ? 21.879 -7.774 3.238 1.00 0.00 9 CYS A C 34
ATOM 14363 O O . CYS A 1 9 ? 21.768 -8.443 2.230 1.00 0.00 9 CYS A O 34
ATOM 14370 N N . GLY A 1 10 ? 22.908 -6.999 3.441 1.00 0.00 10 GLY A N 34
ATOM 14371 C CA . GLY A 1 10 ? 23.993 -6.910 2.420 1.00 0.00 10 GLY A CA 34
ATOM 14372 C C . GLY A 1 10 ? 23.389 -6.918 1.011 1.00 0.00 10 GLY A C 34
ATOM 14373 O O . GLY A 1 10 ? 23.802 -7.673 0.154 1.00 0.00 10 GLY A O 34
ATOM 14377 N N . LYS A 1 11 ? 22.419 -6.078 0.762 1.00 0.00 11 LYS A N 34
ATOM 14378 C CA . LYS A 1 11 ? 21.796 -6.035 -0.594 1.00 0.00 11 LYS A CA 34
ATOM 14379 C C . LYS A 1 11 ? 22.746 -5.372 -1.595 1.00 0.00 11 LYS A C 34
ATOM 14380 O O . LYS A 1 11 ? 23.890 -5.096 -1.298 1.00 0.00 11 LYS A O 34
ATOM 14399 N N . ARG A 1 12 ? 22.279 -5.118 -2.783 1.00 0.00 12 ARG A N 34
ATOM 14400 C CA . ARG A 1 12 ? 23.154 -4.474 -3.806 1.00 0.00 12 ARG A CA 34
ATOM 14401 C C . ARG A 1 12 ? 22.635 -3.072 -4.141 1.00 0.00 12 ARG A C 34
ATOM 14402 O O . ARG A 1 12 ? 21.451 -2.866 -4.321 1.00 0.00 12 ARG A O 34
ATOM 14423 N N . PHE A 1 13 ? 23.510 -2.107 -4.230 1.00 0.00 13 PHE A N 34
ATOM 14424 C CA . PHE A 1 13 ? 23.061 -0.725 -4.557 1.00 0.00 13 PHE A CA 34
ATOM 14425 C C . PHE A 1 13 ? 23.382 -0.396 -6.015 1.00 0.00 13 PHE A C 34
ATOM 14426 O O . PHE A 1 13 ? 24.419 -0.761 -6.532 1.00 0.00 13 PHE A O 34
ATOM 14443 N N . SER A 1 14 ? 22.498 0.289 -6.683 1.00 0.00 14 SER A N 34
ATOM 14444 C CA . SER A 1 14 ? 22.750 0.644 -8.109 1.00 0.00 14 SER A CA 34
ATOM 14445 C C . SER A 1 14 ? 23.363 2.044 -8.202 1.00 0.00 14 SER A C 34
ATOM 14446 O O . SER A 1 14 ? 24.394 2.242 -8.813 1.00 0.00 14 SER A O 34
ATOM 14454 N N . LEU A 1 15 ? 22.735 3.015 -7.598 1.00 0.00 15 LEU A N 34
ATOM 14455 C CA . LEU A 1 15 ? 23.281 4.402 -7.647 1.00 0.00 15 LEU A CA 34
ATOM 14456 C C . LEU A 1 15 ? 22.998 5.124 -6.328 1.00 0.00 15 LEU A C 34
ATOM 14457 O O . LEU A 1 15 ? 22.412 4.570 -5.419 1.00 0.00 15 LEU A O 34
ATOM 14473 N N . ASP A 1 16 ? 23.412 6.355 -6.214 1.00 0.00 16 ASP A N 34
ATOM 14474 C CA . ASP A 1 16 ? 23.172 7.110 -4.951 1.00 0.00 16 ASP A CA 34
ATOM 14475 C C . ASP A 1 16 ? 21.689 7.057 -4.575 1.00 0.00 16 ASP A C 34
ATOM 14476 O O . ASP A 1 16 ? 21.333 6.676 -3.478 1.00 0.00 16 ASP A O 34
ATOM 14485 N N . PHE A 1 17 ? 20.817 7.426 -5.470 1.00 0.00 17 PHE A N 34
ATOM 14486 C CA . PHE A 1 17 ? 19.366 7.378 -5.137 1.00 0.00 17 PHE A CA 34
ATOM 14487 C C . PHE A 1 17 ? 19.041 6.040 -4.471 1.00 0.00 17 PHE A C 34
ATOM 14488 O O . PHE A 1 17 ? 18.541 5.992 -3.365 1.00 0.00 17 PHE A O 34
ATOM 14505 N N . ASN A 1 18 ? 19.336 4.953 -5.130 1.00 0.00 18 ASN A N 34
ATOM 14506 C CA . ASN A 1 18 ? 19.059 3.621 -4.524 1.00 0.00 18 ASN A CA 34
ATOM 14507 C C . ASN A 1 18 ? 20.042 3.370 -3.379 1.00 0.00 18 ASN A C 34
ATOM 14508 O O . ASN A 1 18 ? 19.848 2.498 -2.556 1.00 0.00 18 ASN A O 34
ATOM 14519 N N . LEU A 1 19 ? 21.097 4.138 -3.323 1.00 0.00 19 LEU A N 34
ATOM 14520 C CA . LEU A 1 19 ? 22.099 3.958 -2.234 1.00 0.00 19 LEU A CA 34
ATOM 14521 C C . LEU A 1 19 ? 21.510 4.410 -0.898 1.00 0.00 19 LEU A C 34
ATOM 14522 O O . LEU A 1 19 ? 21.523 3.683 0.075 1.00 0.00 19 LEU A O 34
ATOM 14538 N N . LYS A 1 20 ? 20.992 5.608 -0.843 1.00 0.00 20 LYS A N 34
ATOM 14539 C CA . LYS A 1 20 ? 20.403 6.101 0.434 1.00 0.00 20 LYS A CA 34
ATOM 14540 C C . LYS A 1 20 ? 18.991 5.545 0.602 1.00 0.00 20 LYS A C 34
ATOM 14541 O O . LYS A 1 20 ? 18.571 5.208 1.691 1.00 0.00 20 LYS A O 34
ATOM 14560 N N . THR A 1 21 ? 18.257 5.435 -0.470 1.00 0.00 21 THR A N 34
ATOM 14561 C CA . THR A 1 21 ? 16.882 4.889 -0.372 1.00 0.00 21 THR A CA 34
ATOM 14562 C C . THR A 1 21 ? 16.940 3.493 0.255 1.00 0.00 21 THR A C 34
ATOM 14563 O O . THR A 1 21 ? 15.954 2.977 0.742 1.00 0.00 21 THR A O 34
ATOM 14574 N N . HIS A 1 22 ? 18.094 2.882 0.246 1.00 0.00 22 HIS A N 34
ATOM 14575 C CA . HIS A 1 22 ? 18.218 1.523 0.841 1.00 0.00 22 HIS A CA 34
ATOM 14576 C C . HIS A 1 22 ? 18.853 1.597 2.230 1.00 0.00 22 HIS A C 34
ATOM 14577 O O . HIS A 1 22 ? 18.205 1.366 3.229 1.00 0.00 22 HIS A O 34
ATOM 14591 N N . VAL A 1 23 ? 20.118 1.912 2.306 1.00 0.00 23 VAL A N 34
ATOM 14592 C CA . VAL A 1 23 ? 20.779 1.984 3.644 1.00 0.00 23 VAL A CA 34
ATOM 14593 C C . VAL A 1 23 ? 19.873 2.701 4.653 1.00 0.00 23 VAL A C 34
ATOM 14594 O O . VAL A 1 23 ? 19.987 2.507 5.847 1.00 0.00 23 VAL A O 34
ATOM 14607 N N . LYS A 1 24 ? 18.976 3.527 4.185 1.00 0.00 24 LYS A N 34
ATOM 14608 C CA . LYS A 1 24 ? 18.066 4.253 5.118 1.00 0.00 24 LYS A CA 34
ATOM 14609 C C . LYS A 1 24 ? 17.583 3.326 6.237 1.00 0.00 24 LYS A C 34
ATOM 14610 O O . LYS A 1 24 ? 17.463 3.733 7.372 1.00 0.00 24 LYS A O 34
ATOM 14629 N N . ILE A 1 25 ? 17.304 2.084 5.937 1.00 0.00 25 ILE A N 34
ATOM 14630 C CA . ILE A 1 25 ? 16.836 1.155 7.011 1.00 0.00 25 ILE A CA 34
ATOM 14631 C C . ILE A 1 25 ? 17.957 0.939 8.022 1.00 0.00 25 ILE A C 34
ATOM 14632 O O . ILE A 1 25 ? 17.829 1.257 9.187 1.00 0.00 25 ILE A O 34
ATOM 14648 N N . HIS A 1 26 ? 19.066 0.414 7.580 1.00 0.00 26 HIS A N 34
ATOM 14649 C CA . HIS A 1 26 ? 20.202 0.196 8.517 1.00 0.00 26 HIS A CA 34
ATOM 14650 C C . HIS A 1 26 ? 20.417 1.469 9.328 1.00 0.00 26 HIS A C 34
ATOM 14651 O O . HIS A 1 26 ? 20.917 1.442 10.435 1.00 0.00 26 HIS A O 34
ATOM 14665 N N . THR A 1 27 ? 20.022 2.585 8.783 1.00 0.00 27 THR A N 34
ATOM 14666 C CA . THR A 1 27 ? 20.177 3.866 9.516 1.00 0.00 27 THR A CA 34
ATOM 14667 C C . THR A 1 27 ? 18.855 4.228 10.196 1.00 0.00 27 THR A C 34
ATOM 14668 O O . THR A 1 27 ? 18.814 5.020 11.117 1.00 0.00 27 THR A O 34
ATOM 14679 N N . GLY A 1 28 ? 17.770 3.652 9.747 1.00 0.00 28 GLY A N 34
ATOM 14680 C CA . GLY A 1 28 ? 16.451 3.963 10.368 1.00 0.00 28 GLY A CA 34
ATOM 14681 C C . GLY A 1 28 ? 16.137 2.926 11.448 1.00 0.00 28 GLY A C 34
ATOM 14682 O O . GLY A 1 28 ? 16.413 1.760 11.220 1.00 0.00 28 GLY A O 34
#

Radius of gyration: 7.78 Å; Cα contacts (8 Å, |Δi|>4): 25; chains: 1; bounding box: 14×20×17 Å